Protein AF-0000000084673519 (afdb_homodimer)

Nearest PDB structures (foldseek):
  6ueh-assembly1_A  TM=1.805E-01  e=1.592E-02  metagenome
  3sx6-assembly1_A-2  TM=3.580E-01  e=9.996E-01  Acidithiobacillus ferrooxidans ATCC 23270
  3sy4-assembly1_A  TM=3.728E-01  e=1.123E+00  Acidithiobacillus ferrooxidans ATCC 23270
  3szw-assembly1_A-2  TM=3.737E-01  e=1.060E+00  Acidithiobacillus ferrooxidans ATCC 23270
  8f6n-assembly1_B  TM=4.617E-01  e=6.458E+00  Sus scrofa

Sequence (932 aa):
MQARKQQLLKRHRRNKRIALLLTLLVLLALGIFVAWWWVPLLLVLGWIGHEAWFADHLFYSPSDDYRYDFPKGTPCLPTSLVDGQLRCEGDPGAADTLILEWDVSATWLGRFLDPHIYLGDDRQDMERRVDGRRYFNLSGQGEALRAGTLRIRGRFCRLVGAGRLFALSNPDYAERRLMVIAPHADDAELAAFGLYSRCSEASIVTLTQGEIEAEHYQRLGLSLPEAARLKGRLRTWDSLAVPLWGGVPQERCVQLGYYCLQLPAMAEAPDQPFASRESGDCDVRAARRFNRVALPADTDGVPNWHNLVADLAALLEHFRPEVLVTPHPELDPHSDHVAATRALLEAVQQSAWQPQTLLLYANHLHDNDRWPMGPADCGIALPPAMVALPADGLWSPSLPAGTRLDKAMALAMQHDLQAPLPTKKRLRRLLQHLLAGRRWPASGEDEFFRKAVRRHELFWVRALGEMQARKQQLLKRHRRNKRIALLLTLLVLLALGIFVAWWWVPLLLVLGWIGHEAWFADHLFYSPSDDYRYDFPKGTPCLPTSLVDGQLRCEGDPGAADTLILEWDVSATWLGRFLDPHIYLGDDRQDMERRVDGRRYFNLSGQGEALRAGTLRIRGRFCRLVGAGRLFALSNPDYAERRLMVIAPHADDAELAAFGLYSRCSEASIVTLTQGEIEAEHYQRLGLSLPEAARLKGRLRTWDSLAVPLWGGVPQERCVQLGYYCLQLPAMAEAPDQPFASRESGDCDVRAARRFNRVALPADTDGVPNWHNLVADLAALLEHFRPEVLVTPHPELDPHSDHVAATRALLEAVQQSAWQPQTLLLYANHLHDNDRWPMGPADCGIALPPAMVALPADGLWSPSLPAGTRLDKAMALAMQHDLQAPLPTKKRLRRLLQHLLAGRRWPASGEDEFFRKAVRRHELFWVRALGE

Organism: Aquipseudomonas alcaligenes (strain ATCC 14909 / DSM 50342 / CCUG 1425 / JCM 20561 / NBRC 14159 / NCIMB 9945 / NCTC 10367 / 1577) (NCBI:txid1215092)

Solvent-accessible surface area (backbone atoms only — not comparable to full-atom values): 47081 Å² total; per-residue (Å²): 107,70,62,55,47,51,50,50,52,48,51,51,49,51,54,50,48,52,52,48,52,51,51,50,51,54,37,52,49,41,24,74,75,73,42,58,70,51,32,64,51,49,51,52,51,48,48,50,49,36,46,39,70,62,63,69,63,64,72,67,60,45,54,50,47,47,36,83,47,62,38,90,86,56,50,72,29,51,29,41,73,57,95,44,24,43,42,62,61,70,78,70,71,89,38,56,19,32,38,36,36,36,32,35,36,41,40,82,59,2,65,57,30,63,14,31,35,34,55,59,96,37,42,37,36,51,58,52,48,26,37,30,36,44,46,39,52,44,39,85,41,56,67,40,43,75,68,55,66,28,36,49,47,54,43,42,31,42,78,48,86,58,32,36,36,36,34,33,75,70,80,70,67,40,81,40,35,29,32,36,52,10,49,33,49,58,44,46,59,54,59,38,35,72,49,46,43,64,18,91,51,38,32,39,40,25,43,21,25,54,21,60,92,28,66,76,47,32,72,73,75,37,53,70,35,56,13,8,44,50,39,19,52,52,31,41,47,34,45,35,35,49,46,40,82,41,67,33,51,50,79,42,21,40,51,57,27,32,39,56,83,38,46,47,59,17,66,76,36,40,85,44,69,51,54,37,88,50,42,72,51,60,51,24,50,75,55,32,74,81,41,75,67,90,48,67,35,67,78,77,17,56,38,22,30,57,36,52,26,47,33,49,20,52,48,37,56,69,69,54,34,41,34,37,35,32,43,24,64,88,56,15,63,50,58,39,38,31,33,45,37,52,39,48,55,54,10,45,73,71,27,92,41,76,49,44,34,37,35,26,28,64,91,47,46,77,45,36,72,59,61,41,39,57,47,46,61,22,34,52,43,63,74,92,27,74,58,68,54,77,47,40,42,59,47,33,54,66,43,54,71,69,52,32,52,51,41,37,52,50,50,55,65,28,71,88,50,56,64,77,75,53,68,69,58,51,50,32,52,51,42,18,33,74,68,24,67,50,67,78,50,80,76,44,82,42,66,59,47,31,41,42,28,25,27,40,41,65,27,38,38,40,78,45,91,122,108,70,62,55,48,52,49,50,52,47,52,52,50,50,53,50,49,51,53,50,51,52,50,50,51,53,36,50,48,41,23,73,74,74,41,57,72,52,33,64,52,49,50,52,50,48,50,50,50,36,47,39,70,62,64,70,62,64,73,65,61,44,53,51,47,47,37,82,47,63,39,89,82,55,50,71,28,50,28,41,71,58,96,45,23,45,42,62,61,70,79,68,72,88,39,56,18,32,38,37,35,37,31,35,37,39,41,80,58,2,64,56,30,61,15,30,35,33,54,58,96,36,41,36,36,51,58,51,48,28,37,28,36,45,44,39,52,46,40,85,40,56,67,40,43,74,69,54,66,28,36,49,46,54,43,42,30,41,77,49,83,59,31,38,35,37,35,31,74,70,80,68,68,39,80,38,36,28,31,36,52,11,50,33,50,58,44,47,58,54,58,38,35,71,48,45,45,63,18,90,51,39,32,40,41,23,43,22,25,54,22,60,90,30,67,78,48,31,71,73,76,37,53,67,34,55,12,7,45,50,39,19,52,53,31,41,47,34,43,34,35,48,45,39,83,40,66,32,53,49,76,42,21,40,49,59,27,31,38,55,83,37,46,48,59,18,64,77,37,39,85,44,68,51,55,39,89,50,43,72,50,58,53,23,49,75,53,32,74,81,40,75,67,89,49,68,36,67,78,77,17,56,39,22,29,56,37,52,25,44,32,49,19,51,48,38,59,71,68,54,34,40,32,37,34,33,44,25,64,87,57,15,63,50,57,37,37,30,33,44,37,53,38,48,54,54,10,46,73,72,28,94,42,76,47,44,33,36,34,27,29,65,92,45,46,78,45,36,75,57,59,42,38,58,48,45,62,21,35,51,44,64,74,92,27,75,60,67,55,78,46,40,43,59,47,31,56,66,43,55,72,68,52,32,51,50,42,36,51,50,50,56,65,29,72,88,51,57,64,77,75,55,67,69,59,51,52,32,51,52,40,18,33,74,67,23,67,50,67,78,51,77,75,46,82,44,68,62,47,33,43,41,28,26,27,39,41,65,28,36,38,40,79,46,91,120

Structure (mmCIF, N/CA/C/O backbone):
data_AF-0000000084673519-model_v1
#
loop_
_entity.id
_entity.type
_entity.pdbx_description
1 polymer 'Uncharacterized protein'
#
loop_
_atom_site.group_PDB
_atom_site.id
_atom_site.type_symbol
_atom_site.label_atom_id
_atom_site.label_alt_id
_atom_site.label_comp_id
_atom_site.label_asym_id
_atom_site.label_entity_id
_atom_site.label_seq_id
_atom_site.pdbx_PDB_ins_code
_atom_site.Cartn_x
_atom_site.Cartn_y
_atom_site.Cartn_z
_atom_site.occupancy
_atom_site.B_iso_or_equiv
_atom_site.auth_seq_id
_atom_site.auth_comp_id
_atom_site.auth_asym_id
_atom_site.auth_atom_id
_atom_site.pdbx_PDB_model_num
ATOM 1 N N . MET A 1 1 ? 6.867 -38.062 2.533 1 46.53 1 MET A N 1
ATOM 2 C CA . MET A 1 1 ? 7.32 -36.938 1.724 1 46.53 1 MET A CA 1
ATOM 3 C C . MET A 1 1 ? 8.18 -35.969 2.549 1 46.53 1 MET A C 1
ATOM 5 O O . MET A 1 1 ? 9.242 -35.531 2.096 1 46.53 1 MET A O 1
ATOM 9 N N . GLN A 1 2 ? 7.723 -35.844 3.814 1 50.56 2 GLN A N 1
ATOM 10 C CA . GLN A 1 2 ? 8.508 -34.969 4.688 1 50.56 2 GLN A CA 1
ATOM 11 C C . GLN A 1 2 ? 9.859 -35.594 5.016 1 50.56 2 GLN A C 1
ATOM 13 O O . GLN A 1 2 ? 10.883 -34.906 5.016 1 50.56 2 GLN A O 1
ATOM 18 N N . ALA A 1 3 ? 9.781 -36.906 5.055 1 52.44 3 ALA A N 1
ATOM 19 C CA . ALA A 1 3 ? 10.992 -37.625 5.449 1 52.44 3 ALA A CA 1
ATOM 20 C C . ALA A 1 3 ? 12.023 -37.625 4.328 1 52.44 3 ALA A C 1
ATOM 22 O O . ALA A 1 3 ? 13.211 -37.438 4.57 1 52.44 3 ALA A O 1
ATOM 23 N N . ARG A 1 4 ? 11.469 -37.719 3.199 1 54.97 4 ARG A N 1
ATOM 24 C CA . ARG A 1 4 ? 12.383 -37.75 2.061 1 54.97 4 ARG A CA 1
ATOM 25 C C . ARG A 1 4 ? 13.031 -36.406 1.842 1 54.97 4 ARG A C 1
ATOM 27 O O . ARG A 1 4 ? 14.227 -36.312 1.55 1 54.97 4 ARG A O 1
ATOM 34 N N . LYS A 1 5 ? 12.305 -35.344 2.098 1 58.88 5 LYS A N 1
ATOM 35 C CA . LYS A 1 5 ? 12.828 -34 2.006 1 58.88 5 LYS A CA 1
ATOM 36 C C . LYS A 1 5 ? 13.953 -33.781 3.014 1 58.88 5 LYS A C 1
ATOM 38 O O . LYS A 1 5 ? 15 -33.219 2.67 1 58.88 5 LYS A O 1
ATOM 43 N N . GLN A 1 6 ? 13.562 -34.219 4.09 1 59.78 6 GLN A N 1
ATOM 44 C CA . GLN A 1 6 ? 14.547 -34.031 5.152 1 59.78 6 GLN A CA 1
ATOM 45 C C . GLN A 1 6 ? 15.836 -34.781 4.855 1 59.78 6 GLN A C 1
ATOM 47 O O . GLN A 1 6 ? 16.938 -34.281 5.109 1 59.78 6 GLN A O 1
ATOM 52 N N . GLN A 1 7 ? 15.594 -35.969 4.262 1 61.66 7 GLN A N 1
ATOM 53 C CA . GLN A 1 7 ? 16.766 -36.75 3.938 1 61.66 7 GLN A CA 1
ATOM 54 C C . GLN A 1 7 ? 17.562 -36.156 2.791 1 61.66 7 GLN A C 1
ATOM 56 O O . GLN A 1 7 ? 18.781 -36.094 2.836 1 61.66 7 GLN A O 1
ATOM 61 N N . LEU A 1 8 ? 16.859 -35.625 1.873 1 63.88 8 LEU A N 1
ATOM 62 C CA . LEU A 1 8 ? 17.531 -35 0.731 1 63.88 8 LEU A CA 1
ATOM 63 C C . LEU A 1 8 ? 18.203 -33.688 1.134 1 63.88 8 LEU A C 1
ATOM 65 O O . LEU A 1 8 ? 19.312 -33.406 0.695 1 63.88 8 LEU A O 1
ATOM 69 N N . LEU A 1 9 ? 17.531 -33.062 1.978 1 65.69 9 LEU A N 1
ATOM 70 C CA . LEU A 1 9 ? 18.094 -31.812 2.486 1 65.69 9 LEU A CA 1
ATOM 71 C C . LEU A 1 9 ? 19.359 -32.094 3.291 1 65.69 9 LEU A C 1
ATOM 73 O O . LEU A 1 9 ? 20.344 -31.359 3.166 1 65.69 9 LEU A O 1
ATOM 77 N N . LYS A 1 10 ? 19.344 -33.219 4.047 1 65.88 10 LYS A N 1
ATOM 78 C CA . LYS A 1 10 ? 20.5 -33.594 4.852 1 65.88 10 LYS A CA 1
ATOM 79 C C . LYS A 1 10 ? 21.672 -34 3.969 1 65.88 10 LYS A C 1
ATOM 81 O O . LYS A 1 10 ? 22.812 -33.625 4.227 1 65.88 10 LYS A O 1
ATOM 86 N N . ARG A 1 11 ? 21.375 -34.781 2.982 1 66.88 11 ARG A N 1
ATOM 87 C CA . ARG A 1 11 ? 22.422 -35.219 2.062 1 66.88 11 ARG A CA 1
ATOM 88 C C . ARG A 1 11 ? 23.016 -34.031 1.316 1 66.88 11 ARG A C 1
ATOM 90 O O . ARG A 1 11 ? 24.234 -33.938 1.164 1 66.88 11 ARG A O 1
ATOM 97 N N . HIS A 1 12 ? 22.172 -33.188 0.933 1 69.44 12 HIS A N 1
ATOM 98 C CA . HIS A 1 12 ? 22.641 -31.984 0.22 1 69.44 12 HIS A CA 1
ATOM 99 C C . HIS A 1 12 ? 23.516 -31.125 1.106 1 69.44 12 HIS A C 1
ATOM 101 O O . HIS A 1 12 ? 24.594 -30.672 0.679 1 69.44 12 HIS A O 1
ATOM 107 N N . ARG A 1 13 ? 23.156 -31.062 2.307 1 70.19 13 ARG A N 1
ATOM 108 C CA . ARG A 1 13 ? 23.938 -30.266 3.252 1 70.19 13 ARG A CA 1
ATOM 109 C C . ARG A 1 13 ? 25.297 -30.906 3.533 1 70.19 13 ARG A C 1
ATOM 111 O O . ARG A 1 13 ? 26.297 -30.219 3.631 1 70.19 13 ARG A O 1
ATOM 118 N N . ARG A 1 14 ? 25.297 -32.219 3.711 1 72.31 14 ARG A N 1
ATOM 119 C CA . ARG A 1 14 ? 26.547 -32.938 3.965 1 72.31 14 ARG A CA 1
ATOM 120 C C . ARG A 1 14 ? 27.516 -32.781 2.795 1 72.31 14 ARG A C 1
ATOM 122 O O . ARG A 1 14 ? 28.688 -32.469 2.994 1 72.31 14 ARG A O 1
ATOM 129 N N . ASN A 1 15 ? 27.016 -32.969 1.619 1 71.75 15 ASN A N 1
ATOM 130 C CA . ASN A 1 15 ? 27.859 -32.844 0.437 1 71.75 15 ASN A CA 1
ATOM 131 C C . ASN A 1 15 ? 28.391 -31.422 0.273 1 71.75 15 ASN A C 1
ATOM 133 O O . ASN A 1 15 ? 29.547 -31.219 -0.106 1 71.75 15 ASN A O 1
ATOM 137 N N . LYS A 1 16 ? 27.594 -30.562 0.614 1 75.06 16 LYS A N 1
ATOM 138 C CA . LYS A 1 16 ? 28.016 -29.156 0.558 1 75.06 16 LYS A CA 1
ATOM 139 C C . LYS A 1 16 ? 29.125 -28.875 1.557 1 75.06 16 LYS A C 1
ATOM 141 O O . LYS A 1 16 ? 30.094 -28.172 1.238 1 75.06 16 LYS A O 1
ATOM 146 N N . ARG A 1 17 ? 29.078 -29.469 2.67 1 75.75 17 ARG A N 1
ATOM 147 C CA . ARG A 1 17 ? 30.094 -29.266 3.697 1 75.75 17 ARG A CA 1
ATOM 148 C C . ARG A 1 17 ? 31.422 -29.891 3.279 1 75.75 17 ARG A C 1
ATOM 150 O O . ARG A 1 17 ? 32.469 -29.281 3.465 1 75.75 17 ARG A O 1
ATOM 157 N N . ILE A 1 18 ? 31.328 -31.047 2.781 1 77.69 18 ILE A N 1
ATOM 158 C CA . ILE A 1 18 ? 32.531 -31.734 2.35 1 77.69 18 ILE A CA 1
ATOM 159 C C . ILE A 1 18 ? 33.219 -30.938 1.225 1 77.69 18 ILE A C 1
ATOM 161 O O . ILE A 1 18 ? 34.438 -30.734 1.235 1 77.69 18 ILE A O 1
ATOM 165 N N . ALA A 1 19 ? 32.406 -30.516 0.303 1 77.44 19 ALA A N 1
ATOM 166 C CA . ALA A 1 19 ? 32.938 -29.703 -0.802 1 77.44 19 ALA A CA 1
ATOM 167 C C . ALA A 1 19 ? 33.594 -28.422 -0.292 1 77.44 19 ALA A C 1
ATOM 169 O O . ALA A 1 19 ? 34.625 -28.016 -0.781 1 77.44 19 ALA A O 1
ATOM 170 N N . LEU A 1 20 ? 33.031 -27.891 0.713 1 78.75 20 LEU A N 1
ATOM 171 C CA . LEU A 1 20 ? 33.531 -26.641 1.282 1 78.75 20 LEU A CA 1
ATOM 172 C C . LEU A 1 20 ? 34.875 -26.891 1.994 1 78.75 20 LEU A C 1
ATOM 174 O O . LEU A 1 20 ? 35.781 -26.078 1.881 1 78.75 20 LEU A O 1
ATOM 178 N N . LEU A 1 21 ? 34.969 -27.969 2.674 1 79.81 21 LEU A N 1
ATOM 179 C CA . LEU A 1 21 ? 36.188 -28.312 3.381 1 79.81 21 LEU A CA 1
ATOM 180 C C . LEU A 1 21 ? 37.312 -28.578 2.398 1 79.81 21 LEU A C 1
ATOM 182 O O . LEU A 1 21 ? 38.438 -28.125 2.605 1 79.81 21 LEU A O 1
ATOM 186 N N . LEU A 1 22 ? 37 -29.344 1.388 1 82.19 22 LEU A N 1
ATOM 187 C CA . LEU A 1 22 ? 38 -29.641 0.383 1 82.19 22 LEU A CA 1
ATOM 188 C C . LEU A 1 22 ? 38.469 -28.375 -0.316 1 82.19 22 LEU A C 1
ATOM 190 O O . LEU A 1 22 ? 39.688 -28.203 -0.569 1 82.19 22 LEU A O 1
ATOM 194 N N . THR A 1 23 ? 37.562 -27.531 -0.622 1 82 23 THR A N 1
ATOM 195 C CA . THR A 1 23 ? 37.875 -26.266 -1.261 1 82 23 THR A CA 1
ATOM 196 C C . THR A 1 23 ? 38.781 -25.406 -0.354 1 82 23 THR A C 1
ATOM 198 O O . THR A 1 23 ? 39.719 -24.781 -0.821 1 82 23 THR A O 1
ATOM 201 N N . LEU A 1 24 ? 38.469 -25.469 0.92 1 81.88 24 LEU A N 1
ATOM 202 C CA . LEU A 1 24 ? 39.281 -24.719 1.88 1 81.88 24 LEU A CA 1
ATOM 203 C C . LEU A 1 24 ? 40.688 -25.266 1.935 1 81.88 24 LEU A C 1
ATOM 205 O O . LEU A 1 24 ? 41.656 -24.484 2 1 81.88 24 LEU A O 1
ATOM 209 N N . LEU A 1 25 ? 40.844 -26.547 1.86 1 85.19 25 LEU A N 1
ATOM 210 C CA . LEU A 1 25 ? 42.188 -27.172 1.9 1 85.19 25 LEU A CA 1
ATOM 211 C C . LEU A 1 25 ? 43 -26.797 0.666 1 85.19 25 LEU A C 1
ATOM 213 O O . LEU A 1 25 ? 44.188 -26.516 0.769 1 85.19 25 LEU A O 1
ATOM 217 N N . VAL A 1 26 ? 42.344 -26.797 -0.444 1 87.12 26 VAL A N 1
ATOM 218 C CA . VAL A 1 26 ? 43.031 -26.453 -1.691 1 87.12 26 VAL A CA 1
ATOM 219 C C . VAL A 1 26 ? 43.438 -24.969 -1.658 1 87.12 26 VAL A C 1
ATOM 221 O O . VAL A 1 26 ? 44.531 -24.625 -2.104 1 87.12 26 VAL A O 1
ATOM 224 N N . LEU A 1 27 ? 42.625 -24.234 -1.108 1 86.38 27 LEU A N 1
ATOM 225 C CA . LEU A 1 27 ? 42.906 -22.812 -1.014 1 86.38 27 LEU A CA 1
ATOM 226 C C . LEU A 1 27 ? 44.094 -22.547 -0.102 1 86.38 27 LEU A C 1
ATOM 228 O O . LEU A 1 27 ? 44.969 -21.719 -0.415 1 86.38 27 LEU A O 1
ATOM 232 N N . LEU A 1 28 ? 44.125 -23.25 0.963 1 85.12 28 LEU A N 1
ATOM 233 C CA . LEU A 1 28 ? 45.219 -23.125 1.902 1 85.12 28 LEU A CA 1
ATOM 234 C C . LEU A 1 28 ? 46.531 -23.562 1.263 1 85.12 28 LEU A C 1
ATOM 236 O O . LEU A 1 28 ? 47.562 -22.922 1.453 1 85.12 28 LEU A O 1
ATOM 240 N N . ALA A 1 29 ? 46.469 -24.594 0.554 1 89.19 29 ALA A N 1
ATOM 241 C CA . ALA A 1 29 ? 47.656 -25.094 -0.132 1 89.19 29 ALA A CA 1
ATOM 242 C C . ALA A 1 29 ? 48.156 -24.078 -1.161 1 89.19 29 ALA A C 1
ATOM 244 O O . ALA A 1 29 ? 49.375 -23.844 -1.282 1 89.19 29 ALA A O 1
ATOM 245 N N . LEU A 1 30 ? 47.281 -23.516 -1.833 1 87.94 30 LEU A N 1
ATOM 246 C CA . LEU A 1 30 ? 47.625 -22.516 -2.828 1 87.94 30 LEU A CA 1
ATOM 247 C C . LEU A 1 30 ? 48.25 -21.281 -2.162 1 87.94 30 LEU A C 1
ATOM 249 O O . LEU A 1 30 ? 49.188 -20.703 -2.684 1 87.94 30 LEU A O 1
ATOM 253 N N . GLY A 1 31 ? 47.656 -20.953 -1.089 1 85.38 31 GLY A N 1
ATOM 254 C CA . GLY A 1 31 ? 48.188 -19.828 -0.339 1 85.38 31 GLY A CA 1
ATOM 255 C C . GLY A 1 31 ? 49.594 -20.062 0.182 1 85.38 31 GLY A C 1
ATOM 256 O O . GLY A 1 31 ? 50.438 -19.156 0.172 1 85.38 31 GLY A O 1
ATOM 257 N N . ILE A 1 32 ? 49.906 -21.25 0.531 1 87.31 32 ILE A N 1
ATOM 258 C CA . ILE A 1 32 ? 51.188 -21.594 1.164 1 87.31 32 ILE A CA 1
ATOM 259 C C . ILE A 1 32 ? 52.219 -21.891 0.092 1 87.31 32 ILE A C 1
ATOM 261 O O . ILE A 1 32 ? 53.375 -21.438 0.198 1 87.31 32 ILE A O 1
ATOM 265 N N . PHE A 1 33 ? 51.844 -22.547 -1.019 1 90.94 33 PHE A N 1
ATOM 266 C CA . PHE A 1 33 ? 52.844 -23.094 -1.945 1 90.94 33 PHE A CA 1
ATOM 267 C C . PHE A 1 33 ? 52.969 -22.203 -3.178 1 90.94 33 PHE A C 1
ATOM 269 O O . PHE A 1 33 ? 53.938 -22.328 -3.945 1 90.94 33 PHE A O 1
ATOM 276 N N . VAL A 1 34 ? 52.094 -21.328 -3.465 1 91.5 34 VAL A N 1
ATOM 277 C CA . VAL A 1 34 ? 52.188 -20.453 -4.629 1 91.5 34 VAL A CA 1
ATOM 278 C C . VAL A 1 34 ? 52.312 -19 -4.176 1 91.5 34 VAL A C 1
ATOM 280 O O . VAL A 1 34 ? 53.375 -18.406 -4.23 1 91.5 34 VAL A O 1
ATOM 283 N N . ALA A 1 35 ? 51.188 -18.391 -3.727 1 91.25 35 ALA A N 1
ATOM 284 C CA . ALA A 1 35 ? 51.156 -17.047 -3.176 1 91.25 35 ALA A CA 1
ATOM 285 C C . ALA A 1 35 ? 49.938 -16.844 -2.285 1 91.25 35 ALA A C 1
ATOM 287 O O . ALA A 1 35 ? 48.812 -17.297 -2.609 1 91.25 35 ALA A O 1
ATOM 288 N N . TRP A 1 36 ? 50.156 -16.016 -1.241 1 89.19 36 TRP A N 1
ATOM 289 C CA . TRP A 1 36 ? 49.156 -15.844 -0.201 1 89.19 36 TRP A CA 1
ATOM 290 C C . TRP A 1 36 ? 47.906 -15.156 -0.756 1 89.19 36 TRP A C 1
ATOM 292 O O . TRP A 1 36 ? 46.781 -15.398 -0.281 1 89.19 36 TRP A O 1
ATOM 302 N N . TRP A 1 37 ? 48.062 -14.18 -1.718 1 90.25 37 TRP A N 1
ATOM 303 C CA . TRP A 1 37 ? 46.938 -13.367 -2.193 1 90.25 37 TRP A CA 1
ATOM 304 C C . TRP A 1 37 ? 46 -14.203 -3.047 1 90.25 37 TRP A C 1
ATOM 306 O O . TRP A 1 37 ? 44.875 -13.773 -3.34 1 90.25 37 TRP A O 1
ATOM 316 N N . TRP A 1 38 ? 46.281 -15.406 -3.377 1 89.12 38 TRP A N 1
ATOM 317 C CA . TRP A 1 38 ? 45.375 -16.328 -4.078 1 89.12 38 TRP A CA 1
ATOM 318 C C . TRP A 1 38 ? 44.219 -16.734 -3.189 1 89.12 38 TRP A C 1
ATOM 320 O O . TRP A 1 38 ? 43.125 -17.016 -3.682 1 89.12 38 TRP A O 1
ATOM 330 N N . VAL A 1 39 ? 44.5 -16.734 -1.951 1 88.56 39 VAL A N 1
ATOM 331 C CA . VAL A 1 39 ? 43.5 -17.219 -1.021 1 88.56 39 VAL A CA 1
ATOM 332 C C . VAL A 1 39 ? 42.312 -16.266 -1 1 88.56 39 VAL A C 1
ATOM 334 O O . VAL A 1 39 ? 41.188 -16.656 -1.327 1 88.56 39 VAL A O 1
ATOM 337 N N . PRO A 1 40 ? 42.531 -14.898 -0.686 1 90.25 40 PRO A N 1
ATOM 338 C CA . PRO A 1 40 ? 41.344 -14.008 -0.706 1 90.25 40 PRO A CA 1
ATOM 339 C C . PRO A 1 40 ? 40.719 -13.875 -2.096 1 90.25 40 PRO A C 1
ATOM 341 O O . PRO A 1 40 ? 39.5 -13.766 -2.221 1 90.25 40 PRO A O 1
ATOM 344 N N . LEU A 1 41 ? 41.406 -13.938 -3.1 1 92.38 41 LEU A N 1
ATOM 345 C CA . LEU A 1 41 ? 40.906 -13.82 -4.461 1 92.38 41 LEU A CA 1
ATOM 346 C C . LEU A 1 41 ? 40 -15.008 -4.809 1 92.38 41 LEU A C 1
ATOM 348 O O . LEU A 1 41 ? 38.906 -14.82 -5.324 1 92.38 41 LEU A O 1
ATOM 352 N N . LEU A 1 42 ? 40.469 -16.141 -4.539 1 92.12 42 LEU A N 1
ATOM 353 C CA . LEU A 1 42 ? 39.719 -17.328 -4.883 1 92.12 42 LEU A CA 1
ATOM 354 C C . LEU A 1 42 ? 38.469 -17.484 -3.984 1 92.12 42 LEU A C 1
ATOM 356 O O . LEU A 1 42 ? 37.469 -18.016 -4.406 1 92.12 42 LEU A O 1
ATOM 360 N N . LEU A 1 43 ? 38.625 -16.984 -2.799 1 92 43 LEU A N 1
ATOM 361 C CA . LEU A 1 43 ? 37.469 -16.984 -1.909 1 92 43 LEU A CA 1
ATOM 362 C C . LEU A 1 43 ? 36.375 -16.094 -2.459 1 92 43 LEU A C 1
ATOM 364 O O . LEU A 1 43 ? 35.188 -16.469 -2.443 1 92 43 LEU A O 1
ATOM 368 N N . VAL A 1 44 ? 36.719 -14.938 -2.977 1 92.75 44 VAL A N 1
ATOM 369 C CA . VAL A 1 44 ? 35.75 -14 -3.535 1 92.75 44 VAL A CA 1
ATOM 370 C C . VAL A 1 44 ? 35.156 -14.57 -4.82 1 92.75 44 VAL A C 1
ATOM 372 O O . VAL A 1 44 ? 33.938 -14.523 -5.031 1 92.75 44 VAL A O 1
ATOM 375 N N . LEU A 1 45 ? 35.938 -15.172 -5.582 1 93.38 45 LEU A N 1
ATOM 376 C CA . LEU A 1 45 ? 35.469 -15.766 -6.832 1 93.38 45 LEU A CA 1
ATOM 377 C C . LEU A 1 45 ? 34.562 -16.969 -6.559 1 93.38 45 LEU A C 1
ATOM 379 O O . LEU A 1 45 ? 33.562 -17.172 -7.258 1 93.38 45 LEU A O 1
ATOM 383 N N . GLY A 1 46 ? 35 -17.719 -5.625 1 92.44 46 GLY A N 1
ATOM 384 C CA . GLY A 1 46 ? 34.156 -18.828 -5.215 1 92.44 46 GLY A CA 1
ATOM 385 C C . GLY A 1 46 ? 32.812 -18.406 -4.711 1 92.44 46 GLY A C 1
ATOM 386 O O . GLY A 1 46 ? 31.781 -19.031 -5.023 1 92.44 46 GLY A O 1
ATOM 387 N N . TRP A 1 47 ? 32.875 -17.406 -3.902 1 92.56 47 TRP A N 1
ATOM 388 C CA . TRP A 1 47 ? 31.609 -16.859 -3.393 1 92.56 47 TRP A CA 1
ATOM 389 C C . TRP A 1 47 ? 30.734 -16.344 -4.531 1 92.56 47 TRP A C 1
ATOM 391 O O . TRP A 1 47 ? 29.531 -16.594 -4.559 1 92.56 47 TRP A O 1
ATOM 401 N N . ILE A 1 48 ? 31.266 -15.672 -5.492 1 94.81 48 ILE A N 1
ATOM 402 C CA . ILE A 1 48 ? 30.547 -15.156 -6.66 1 94.81 48 ILE A CA 1
ATOM 403 C C . ILE A 1 48 ? 29.938 -16.312 -7.438 1 94.81 48 ILE A C 1
ATOM 405 O O . ILE A 1 48 ? 28.75 -16.266 -7.801 1 94.81 48 ILE A O 1
ATOM 409 N N . GLY A 1 49 ? 30.688 -17.328 -7.66 1 93.56 49 GLY A N 1
ATOM 410 C CA . GLY A 1 49 ? 30.172 -18.5 -8.344 1 93.56 49 GLY A CA 1
ATOM 411 C C . GLY A 1 49 ? 29.047 -19.172 -7.598 1 93.56 49 GLY A C 1
ATOM 412 O O . GLY A 1 49 ? 28.062 -19.594 -8.203 1 93.56 49 GLY A O 1
ATOM 413 N N . HIS A 1 50 ? 29.297 -19.234 -6.367 1 91.94 50 HIS A N 1
ATOM 414 C CA . HIS A 1 50 ? 28.266 -19.859 -5.547 1 91.94 50 HIS A CA 1
ATOM 415 C C . HIS A 1 50 ? 26.953 -19.094 -5.645 1 91.94 50 HIS A C 1
ATOM 417 O O . HIS A 1 50 ? 25.891 -19.688 -5.824 1 91.94 50 HIS A O 1
ATOM 423 N N . GLU A 1 51 ? 26.984 -17.781 -5.547 1 92.94 51 GLU A N 1
ATOM 424 C CA . GLU A 1 51 ? 25.781 -16.953 -5.586 1 92.94 51 GLU A CA 1
ATOM 425 C C . GLU A 1 51 ? 25.156 -16.969 -6.977 1 92.94 51 GLU A C 1
ATOM 427 O O . GLU A 1 51 ? 23.922 -16.891 -7.105 1 92.94 51 GLU A O 1
ATOM 432 N N . ALA A 1 52 ? 25.891 -17.109 -7.922 1 93.94 52 ALA A N 1
ATOM 433 C CA . ALA A 1 52 ? 25.406 -17.078 -9.297 1 93.94 52 ALA A CA 1
ATOM 434 C C . ALA A 1 52 ? 24.734 -18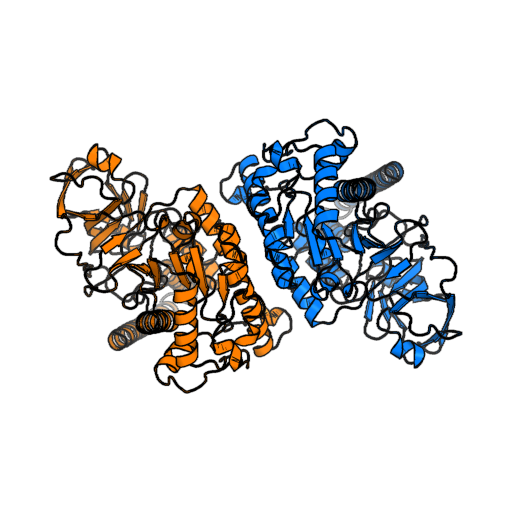.391 -9.68 1 93.94 52 ALA A C 1
ATOM 436 O O . ALA A 1 52 ? 23.688 -18.391 -10.344 1 93.94 52 ALA A O 1
ATOM 437 N N . TRP A 1 53 ? 25.297 -19.531 -9.133 1 92.5 53 TRP A N 1
ATOM 438 C CA . TRP A 1 53 ? 24.891 -20.781 -9.773 1 92.5 53 TRP A CA 1
ATOM 439 C C . TRP A 1 53 ? 24.422 -21.797 -8.734 1 92.5 53 TRP A C 1
ATOM 441 O O . TRP A 1 53 ? 23.75 -22.766 -9.062 1 92.5 53 TRP A O 1
ATOM 451 N N . PHE A 1 54 ? 24.734 -21.594 -7.469 1 88.19 54 PHE A N 1
ATOM 452 C CA . PHE A 1 54 ? 24.484 -22.672 -6.52 1 88.19 54 PHE A CA 1
ATOM 453 C C . PHE A 1 54 ? 23.562 -22.203 -5.395 1 88.19 54 PHE A C 1
ATOM 455 O O . PHE A 1 54 ? 23.359 -22.922 -4.414 1 88.19 54 PHE A O 1
ATOM 462 N N . ALA A 1 55 ? 23.016 -21.062 -5.594 1 86.44 55 ALA A N 1
ATOM 463 C CA . ALA A 1 55 ? 22.172 -20.516 -4.539 1 86.44 55 ALA A CA 1
ATOM 464 C C . ALA A 1 55 ? 20.734 -21 -4.684 1 86.44 55 ALA A C 1
ATOM 466 O O . ALA A 1 55 ? 19.938 -20.875 -3.75 1 86.44 55 ALA A O 1
ATOM 467 N N . ASP A 1 56 ? 20.391 -21.609 -5.797 1 84.81 56 ASP A N 1
ATOM 468 C CA . ASP A 1 56 ? 19.031 -22.094 -6.027 1 84.81 56 ASP A CA 1
ATOM 469 C C . ASP A 1 56 ? 18.719 -23.312 -5.168 1 84.81 56 ASP A C 1
ATOM 471 O O . ASP A 1 56 ? 19.578 -24.172 -4.969 1 84.81 56 ASP A O 1
ATOM 475 N N . HIS A 1 57 ? 17.516 -23.297 -4.68 1 80.5 57 HIS A N 1
ATOM 476 C CA . HIS A 1 57 ? 17.078 -24.469 -3.918 1 80.5 57 HIS A CA 1
ATOM 477 C C . HIS A 1 57 ? 16.359 -25.469 -4.816 1 80.5 57 HIS A C 1
ATOM 479 O O . HIS A 1 57 ? 15.172 -25.297 -5.113 1 80.5 57 HIS A O 1
ATOM 485 N N . LEU A 1 58 ? 17.031 -26.438 -5.27 1 83.12 58 LEU A N 1
ATOM 486 C CA . LEU A 1 58 ? 16.5 -27.562 -6.035 1 83.12 58 LEU A CA 1
ATOM 487 C C . LEU A 1 58 ? 16.734 -28.875 -5.297 1 83.12 58 LEU A C 1
ATOM 489 O O . LEU A 1 58 ? 17.875 -29.266 -5.047 1 83.12 58 LEU A O 1
ATOM 493 N N . PHE A 1 59 ? 15.641 -29.547 -5.016 1 85.12 59 PHE A N 1
ATOM 494 C CA . PHE A 1 59 ? 15.758 -30.734 -4.18 1 85.12 59 PHE A CA 1
ATOM 495 C C . PHE A 1 59 ? 15.469 -32 -4.988 1 85.12 59 PHE A C 1
ATOM 497 O O . PHE A 1 59 ? 14.891 -32.969 -4.469 1 85.12 59 PHE A O 1
ATOM 504 N N . TYR A 1 60 ? 15.695 -31.906 -6.289 1 88.31 60 TYR A N 1
ATOM 505 C CA . TYR A 1 60 ? 15.602 -33.031 -7.203 1 88.31 60 TYR A CA 1
ATOM 506 C C . TYR A 1 60 ? 16.656 -32.938 -8.297 1 88.31 60 TYR A C 1
ATOM 508 O O . TYR A 1 60 ? 17.328 -31.922 -8.438 1 88.31 60 TYR A O 1
ATOM 516 N N . SER A 1 61 ? 16.781 -34.031 -8.953 1 91.5 61 SER A N 1
ATOM 517 C CA . SER A 1 61 ? 17.734 -34.031 -10.07 1 91.5 61 SER A CA 1
ATOM 518 C C . SER A 1 61 ? 17.109 -33.438 -11.328 1 91.5 61 SER A C 1
ATOM 520 O O . SER A 1 61 ? 15.969 -33.781 -11.672 1 91.5 61 SER A O 1
ATOM 522 N N . PRO A 1 62 ? 17.906 -32.594 -12.008 1 93.62 62 PRO A N 1
ATOM 523 C CA . PRO A 1 62 ? 17.391 -32.094 -13.273 1 93.62 62 PRO A CA 1
ATOM 524 C C . PRO A 1 62 ? 17.172 -33.156 -14.32 1 93.62 62 PRO A C 1
ATOM 526 O O . PRO A 1 62 ? 16.531 -32.938 -15.352 1 93.62 62 PRO A O 1
ATOM 529 N N . SER A 1 63 ? 17.641 -34.344 -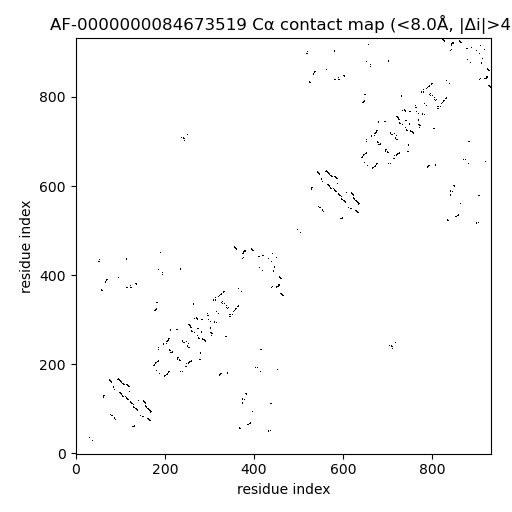14.023 1 95.25 63 SER A N 1
ATOM 530 C CA . SER A 1 63 ? 17.5 -35.438 -14.961 1 95.25 63 SER A CA 1
ATOM 531 C C . SER A 1 63 ? 16.281 -36.281 -14.633 1 95.25 63 SER A C 1
ATOM 533 O O . SER A 1 63 ? 15.945 -37.219 -15.367 1 95.25 63 SER A O 1
ATOM 535 N N . ASP A 1 64 ? 15.648 -35.938 -13.531 1 95.19 64 ASP A N 1
ATOM 536 C CA . ASP A 1 64 ? 14.422 -36.656 -13.18 1 95.19 64 ASP A CA 1
ATOM 537 C C . ASP A 1 64 ? 13.273 -36.281 -14.117 1 95.19 64 ASP A C 1
ATOM 539 O O . ASP A 1 64 ? 13.117 -35.094 -14.461 1 95.19 64 ASP A O 1
ATOM 543 N N . ASP A 1 65 ? 12.531 -37.344 -14.523 1 96.06 65 ASP A N 1
ATOM 544 C CA . ASP A 1 65 ? 11.367 -37.062 -15.359 1 96.06 65 ASP A CA 1
ATOM 545 C C . ASP A 1 65 ? 10.18 -36.594 -14.523 1 96.06 65 ASP A C 1
ATOM 547 O O . ASP A 1 65 ? 9.898 -37.156 -13.469 1 96.06 65 ASP A O 1
ATOM 551 N N . TYR A 1 66 ? 9.578 -35.469 -15.039 1 95.81 66 TYR A N 1
ATOM 552 C CA . TYR A 1 66 ? 8.297 -35.125 -14.445 1 95.81 66 TYR A CA 1
ATOM 553 C C . TYR A 1 66 ? 7.234 -36.156 -14.812 1 95.81 66 TYR A C 1
ATOM 555 O O . TYR A 1 66 ? 7.301 -36.781 -15.875 1 95.81 66 TYR A O 1
ATOM 563 N N . ARG A 1 67 ? 6.367 -36.375 -13.898 1 94.25 67 ARG A N 1
ATOM 564 C CA . ARG A 1 67 ? 5.289 -37.312 -14.141 1 94.25 67 ARG A CA 1
ATOM 565 C C . ARG A 1 67 ? 3.932 -36.719 -13.836 1 94.25 67 ARG A C 1
ATOM 567 O O . ARG A 1 67 ? 3.686 -36.281 -12.703 1 94.25 67 ARG A O 1
ATOM 574 N N . TYR A 1 68 ? 3.094 -36.688 -14.828 1 95.5 68 TYR A N 1
ATOM 575 C CA . TYR A 1 68 ? 1.734 -36.188 -14.656 1 95.5 68 TYR A CA 1
ATOM 576 C C . TYR A 1 68 ? 0.717 -37.156 -15.266 1 95.5 68 TYR A C 1
ATOM 578 O O . TYR A 1 68 ? 0.966 -37.75 -16.312 1 95.5 68 TYR A O 1
ATOM 586 N N . ASP A 1 69 ? -0.347 -37.312 -14.5 1 93.88 69 ASP A N 1
ATOM 587 C CA . ASP A 1 69 ? -1.515 -38.031 -15.016 1 93.88 69 ASP A CA 1
ATOM 588 C C . ASP A 1 69 ? -2.703 -37.062 -15.18 1 93.88 69 ASP A C 1
ATOM 590 O O . ASP A 1 69 ? -2.898 -36.156 -14.367 1 93.88 69 ASP A O 1
ATOM 594 N N . PHE A 1 70 ? -3.432 -37.281 -16.266 1 95 70 PHE A N 1
ATOM 595 C CA . PHE A 1 70 ? -4.629 -36.5 -16.531 1 95 70 PHE A CA 1
ATOM 596 C C . PHE A 1 70 ? -5.875 -37.375 -16.5 1 95 70 PHE A C 1
ATOM 598 O O . PHE A 1 70 ? -5.773 -38.594 -16.547 1 95 70 PHE A O 1
ATOM 605 N N . PRO A 1 71 ? -7.035 -36.75 -16.391 1 95.06 71 PRO A N 1
ATOM 606 C CA . PRO A 1 71 ? -8.266 -37.531 -16.297 1 95.06 71 PRO A CA 1
ATOM 607 C C . PRO A 1 71 ? -8.453 -38.469 -17.5 1 95.06 71 PRO A C 1
ATOM 609 O O . PRO A 1 71 ? -8.047 -38.125 -18.609 1 95.06 71 PRO A O 1
ATOM 612 N N . LYS A 1 72 ? -9.172 -39.531 -17.172 1 93.25 72 LYS A N 1
ATOM 613 C CA . LYS A 1 72 ? -9.477 -40.5 -18.25 1 93.25 72 LYS A CA 1
ATOM 614 C C . LYS A 1 72 ? -10.266 -39.812 -19.375 1 93.25 72 LYS A C 1
ATOM 616 O O . LYS A 1 72 ? -11.203 -39.062 -19.109 1 93.25 72 LYS A O 1
ATOM 621 N N . GLY A 1 73 ? -9.859 -40.031 -20.578 1 92.19 73 GLY A N 1
ATOM 622 C CA . GLY A 1 73 ? -10.578 -39.469 -21.719 1 92.19 73 GLY A CA 1
ATOM 623 C C . GLY A 1 73 ? -9.961 -38.156 -22.219 1 92.19 73 GLY A C 1
ATOM 624 O O . GLY A 1 73 ? -10.383 -37.625 -23.25 1 92.19 73 GLY A O 1
ATOM 625 N N . THR A 1 74 ? -9 -37.625 -21.484 1 95.5 74 THR A N 1
ATOM 626 C CA . THR A 1 74 ? -8.32 -36.438 -21.984 1 95.5 74 THR A CA 1
ATOM 627 C C . THR A 1 74 ? -7.645 -36.719 -23.328 1 95.5 74 THR A C 1
ATOM 629 O O . THR A 1 74 ? -6.816 -37.625 -23.438 1 95.5 74 THR A O 1
ATOM 632 N N . PRO A 1 75 ? -8.031 -35.969 -24.328 1 96 75 PRO A N 1
ATOM 633 C CA . PRO A 1 75 ? -7.352 -36.156 -25.609 1 96 75 PRO A CA 1
ATOM 634 C C . PRO A 1 75 ? -5.836 -36 -25.516 1 96 75 PRO A C 1
ATOM 636 O O . PRO A 1 75 ? -5.352 -35.062 -24.859 1 96 75 PRO A O 1
ATOM 639 N N . CYS A 1 76 ? -5.117 -36.875 -26.016 1 96.38 76 CYS A N 1
ATOM 640 C CA . CYS A 1 76 ? -3.662 -36.906 -26.078 1 96.38 76 CYS A CA 1
ATOM 641 C C . CYS A 1 76 ? -3.189 -37.125 -27.516 1 96.38 76 CYS A C 1
ATOM 643 O O . CYS A 1 76 ? -3.391 -38.188 -28.094 1 96.38 76 CYS A O 1
ATOM 645 N N . LEU A 1 77 ? -2.529 -36.125 -28.062 1 97 77 LEU A N 1
ATOM 646 C CA . LEU A 1 77 ? -2.176 -36.125 -29.484 1 97 77 LEU A CA 1
ATOM 647 C C . LEU A 1 77 ? -0.663 -36.188 -29.672 1 97 77 LEU A C 1
ATOM 649 O O . LEU A 1 77 ? 0.067 -35.375 -29.078 1 97 77 LEU A O 1
ATOM 653 N N . PRO A 1 78 ? -0.228 -37.062 -30.531 1 97.12 78 PRO A N 1
ATOM 654 C CA . PRO A 1 78 ? 1.203 -37.031 -30.844 1 97.12 78 PRO A CA 1
ATOM 655 C C . PRO A 1 78 ? 1.632 -35.75 -31.562 1 97.12 78 PRO A C 1
ATOM 657 O O . PRO A 1 78 ? 0.898 -35.25 -32.406 1 97.12 78 PRO A O 1
ATOM 660 N N . THR A 1 79 ? 2.771 -35.312 -31.141 1 96.62 79 THR A N 1
ATOM 661 C CA . THR A 1 79 ? 3.287 -34.094 -31.75 1 96.62 79 THR A CA 1
ATOM 662 C C . THR A 1 79 ? 4.711 -34.312 -32.25 1 96.62 79 THR A C 1
ATOM 664 O O . THR A 1 79 ? 5.398 -35.25 -31.828 1 96.62 79 THR A O 1
ATOM 667 N N . SER A 1 80 ? 5.082 -33.5 -33.219 1 95.19 80 SER A N 1
ATOM 668 C CA . SER A 1 80 ? 6.438 -33.5 -33.781 1 95.19 80 SER A CA 1
ATOM 669 C C . SER A 1 80 ? 6.84 -32.094 -34.219 1 95.19 80 SER A C 1
ATOM 671 O O . SER A 1 80 ? 5.988 -31.203 -34.312 1 95.19 80 SER A O 1
ATOM 673 N N . LEU A 1 81 ? 8.086 -31.938 -34.312 1 94.44 81 LEU A N 1
ATOM 674 C CA . LEU A 1 81 ? 8.617 -30.672 -34.781 1 94.44 81 LEU A CA 1
ATOM 675 C C . LEU A 1 81 ? 9.109 -30.797 -36.219 1 94.44 81 LEU A C 1
ATOM 677 O O . LEU A 1 81 ? 9.961 -31.641 -36.531 1 94.44 81 LEU A O 1
ATOM 681 N N . VAL A 1 82 ? 8.547 -30.016 -37.125 1 92.06 82 VAL A N 1
ATOM 682 C CA . VAL A 1 82 ? 8.977 -29.984 -38.5 1 92.06 82 VAL A CA 1
ATOM 683 C C . VAL A 1 82 ? 9.453 -28.578 -38.875 1 92.06 82 VAL A C 1
ATOM 685 O O . VAL A 1 82 ? 8.656 -27.641 -38.906 1 92.06 82 VAL A O 1
ATOM 688 N N . ASP A 1 83 ? 10.727 -28.391 -39.125 1 92.69 83 ASP A N 1
ATOM 689 C CA . ASP A 1 83 ? 11.328 -27.094 -39.438 1 92.69 83 ASP A CA 1
ATOM 690 C C . ASP A 1 83 ? 11.008 -26.047 -38.375 1 92.69 83 ASP A C 1
ATOM 692 O O . ASP A 1 83 ? 10.617 -24.922 -38.688 1 92.69 83 ASP A O 1
ATOM 696 N N . GLY A 1 84 ? 10.93 -26.5 -37.188 1 93.81 84 GLY A N 1
ATOM 697 C CA . GLY A 1 84 ? 10.734 -25.609 -36.062 1 93.81 84 GLY A CA 1
ATOM 698 C C . GLY A 1 84 ? 9.273 -25.359 -35.75 1 93.81 84 GLY A C 1
ATOM 699 O O . GLY A 1 84 ? 8.953 -24.656 -34.781 1 93.81 84 GLY A O 1
ATOM 700 N N . GLN A 1 85 ? 8.43 -25.938 -36.531 1 96 85 GLN A N 1
ATOM 701 C CA . GLN A 1 85 ? 6.992 -25.781 -36.312 1 96 85 GLN A CA 1
ATOM 702 C C . GLN A 1 85 ? 6.395 -27 -35.656 1 96 85 GLN A C 1
ATOM 704 O O . GLN A 1 85 ? 6.711 -28.141 -36.031 1 96 85 GLN A O 1
ATOM 709 N N . LEU A 1 86 ? 5.539 -26.672 -34.688 1 96.44 86 LEU A N 1
ATOM 710 C CA . LEU A 1 86 ? 4.887 -27.766 -33.969 1 96.44 86 LEU A CA 1
ATOM 711 C C . LEU A 1 86 ? 3.717 -28.328 -34.781 1 96.44 86 LEU A C 1
ATOM 713 O O . LEU A 1 86 ? 2.832 -27.578 -35.188 1 96.44 86 LEU A O 1
ATOM 717 N N . ARG A 1 87 ? 3.773 -29.641 -35 1 94.38 87 ARG A N 1
ATOM 718 C CA . ARG A 1 87 ? 2.684 -30.312 -35.688 1 94.38 87 ARG A CA 1
ATOM 719 C C . ARG A 1 87 ? 1.994 -31.328 -34.781 1 94.38 87 ARG A C 1
ATOM 721 O O . ARG A 1 87 ? 2.652 -32.031 -34.031 1 94.38 87 ARG A O 1
ATOM 728 N N . CYS A 1 88 ? 0.743 -31.25 -34.812 1 93.38 88 CYS A N 1
ATOM 729 C CA . CYS A 1 88 ? -0.065 -32.188 -34 1 93.38 88 CYS A CA 1
ATOM 730 C C . CYS A 1 88 ? -0.816 -33.156 -34.906 1 93.38 88 CYS A C 1
ATOM 732 O O . CYS A 1 88 ? -1.41 -32.75 -35.906 1 93.38 88 CYS A O 1
ATOM 734 N N . GLU A 1 89 ? -0.701 -34.438 -34.562 1 93.06 89 GLU A N 1
ATOM 735 C CA . GLU A 1 89 ? -1.518 -35.438 -35.25 1 93.06 89 GLU A CA 1
ATOM 736 C C . GLU A 1 89 ? -2.936 -35.469 -34.688 1 93.06 89 GLU A C 1
ATOM 738 O O . GLU A 1 89 ? -3.184 -36.094 -33.656 1 93.06 89 GLU A O 1
ATOM 743 N N . GLY A 1 90 ? -3.838 -34.812 -35.375 1 90.62 90 GLY A N 1
ATOM 744 C CA . GLY A 1 90 ? -5.203 -34.688 -34.906 1 90.62 90 GLY A CA 1
ATOM 745 C C . GLY A 1 90 ? -5.566 -33.25 -34.562 1 90.62 90 GLY A C 1
ATOM 746 O O . GLY A 1 90 ? -4.75 -32.344 -34.75 1 90.62 90 GLY A O 1
ATOM 747 N N . ASP A 1 91 ? -6.816 -33.062 -34.125 1 88.69 91 ASP A N 1
ATOM 748 C CA . ASP A 1 91 ? -7.32 -31.734 -33.812 1 88.69 91 ASP A CA 1
ATOM 749 C C . ASP A 1 91 ? -7.555 -31.578 -32.312 1 88.69 91 ASP A C 1
ATOM 751 O O . ASP A 1 91 ? -8.391 -32.281 -31.734 1 88.69 91 ASP A O 1
ATOM 755 N N . PRO A 1 92 ? -6.762 -30.703 -31.75 1 89.44 92 PRO A N 1
ATOM 756 C CA . PRO A 1 92 ? -6.988 -30.484 -30.312 1 89.44 92 PRO A CA 1
ATOM 757 C C . PRO A 1 92 ? -8.344 -29.844 -30.031 1 89.44 92 PRO A C 1
ATOM 759 O O . PRO A 1 92 ? -8.734 -29.734 -28.859 1 89.44 92 PRO A O 1
ATOM 762 N N . GLY A 1 93 ? -9.07 -29.406 -31.031 1 86.25 93 GLY A N 1
ATOM 763 C CA . GLY A 1 93 ? -10.383 -28.828 -30.859 1 86.25 93 GLY A CA 1
ATOM 764 C C . GLY A 1 93 ? -10.344 -27.469 -30.188 1 86.25 93 GLY A C 1
ATOM 765 O O . GLY A 1 93 ? -9.383 -26.719 -30.344 1 86.25 93 GLY A O 1
ATOM 766 N N . ALA A 1 94 ? -11.469 -27.125 -29.484 1 88.56 94 ALA A N 1
ATOM 767 C CA . ALA A 1 94 ? -11.602 -25.812 -28.844 1 88.56 94 ALA A CA 1
ATOM 768 C C . ALA A 1 94 ? -11.148 -25.875 -27.391 1 88.56 94 ALA A C 1
ATOM 770 O O . ALA A 1 94 ? -11.688 -25.156 -26.531 1 88.56 94 ALA A O 1
ATOM 771 N N . ALA A 1 95 ? -10.133 -26.719 -27.156 1 94.19 95 ALA A N 1
ATOM 772 C CA . ALA A 1 95 ? -9.633 -26.844 -25.797 1 94.19 95 ALA A CA 1
ATOM 773 C C . ALA A 1 95 ? -9.039 -25.516 -25.312 1 94.19 95 ALA A C 1
ATOM 775 O O . ALA A 1 95 ? -8.375 -24.812 -26.078 1 94.19 95 ALA A O 1
ATOM 776 N N . ASP A 1 96 ? -9.336 -25.188 -24.062 1 95.69 96 ASP A N 1
ATOM 777 C CA . ASP A 1 96 ? -8.883 -23.922 -23.516 1 95.69 96 ASP A CA 1
ATOM 778 C C . ASP A 1 96 ? -7.551 -24.062 -22.797 1 95.69 96 ASP A C 1
ATOM 780 O O . ASP A 1 96 ? -6.863 -23.078 -22.531 1 95.69 96 ASP A O 1
ATOM 784 N N . THR A 1 97 ? -7.211 -25.328 -22.391 1 98.38 97 THR A N 1
ATOM 785 C CA . THR A 1 97 ? -5.941 -25.609 -21.719 1 98.38 97 THR A CA 1
ATOM 786 C C . THR A 1 97 ? -5.148 -26.656 -22.5 1 98.38 97 THR A C 1
ATOM 788 O O . THR A 1 97 ? -5.617 -27.781 -22.703 1 98.38 97 THR A O 1
ATOM 791 N N . LEU A 1 98 ? -3.988 -26.266 -22.938 1 98.19 98 LEU A N 1
ATOM 792 C CA . LEU A 1 98 ? -3.111 -27.125 -23.719 1 98.19 98 LEU A CA 1
ATOM 793 C C . LEU A 1 98 ? -1.783 -27.344 -23 1 98.19 98 LEU A C 1
ATOM 795 O O . LEU A 1 98 ? -1.098 -26.375 -22.656 1 98.19 98 LEU A O 1
ATOM 799 N N . ILE A 1 99 ? -1.419 -28.609 -22.781 1 98.44 99 ILE A N 1
ATOM 800 C CA . ILE A 1 99 ? -0.172 -28.953 -22.109 1 98.44 99 ILE A CA 1
ATOM 801 C C . ILE A 1 99 ? 0.673 -29.844 -23.016 1 98.44 99 ILE A C 1
ATOM 803 O O . ILE A 1 99 ? 0.222 -30.906 -23.453 1 98.44 99 ILE A O 1
ATOM 807 N N . LEU A 1 100 ? 1.861 -29.422 -23.297 1 98.19 100 LEU A N 1
ATOM 808 C CA . LEU A 1 100 ? 2.779 -30.141 -24.172 1 98.19 100 LEU A CA 1
ATOM 809 C C . LEU A 1 100 ? 3.826 -30.906 -23.359 1 98.19 100 LEU A C 1
ATOM 811 O O . LEU A 1 100 ? 4.59 -30.297 -22.609 1 98.19 100 LEU A O 1
ATOM 815 N N . GLU A 1 101 ? 3.836 -32.156 -23.5 1 98.19 101 GLU A N 1
ATOM 816 C CA . GLU A 1 101 ? 4.852 -33.031 -22.891 1 98.19 101 GLU A CA 1
ATOM 817 C C . GLU A 1 101 ? 6 -33.281 -23.875 1 98.19 101 GLU A C 1
ATOM 819 O O . GLU A 1 101 ? 5.777 -33.688 -25.016 1 98.19 101 GLU A O 1
ATOM 824 N N . TRP A 1 102 ? 7.195 -33.094 -23.391 1 98.12 102 TRP A N 1
ATOM 825 C CA . TRP A 1 102 ? 8.344 -33.312 -24.266 1 98.12 102 TRP A CA 1
ATOM 826 C C . TRP A 1 102 ? 9.602 -33.594 -23.469 1 98.12 102 TRP A C 1
ATOM 828 O O . TRP A 1 102 ? 9.734 -33.156 -22.328 1 98.12 102 TRP A O 1
ATOM 838 N N . ASP A 1 103 ? 10.5 -34.344 -23.984 1 98.12 103 ASP A N 1
ATOM 839 C CA . ASP A 1 103 ? 11.82 -34.531 -23.391 1 98.12 103 ASP A CA 1
ATOM 840 C C . ASP A 1 103 ? 12.773 -33.438 -23.828 1 98.12 103 ASP A C 1
ATOM 842 O O . ASP A 1 103 ? 12.852 -33.094 -25 1 98.12 103 ASP A O 1
ATOM 846 N N . VAL A 1 104 ? 13.477 -32.906 -22.844 1 98.19 104 VAL A N 1
ATOM 847 C CA . VAL A 1 104 ? 14.383 -31.781 -23.109 1 98.19 104 VAL A CA 1
ATOM 848 C C . VAL A 1 104 ? 15.766 -32.094 -22.562 1 98.19 104 VAL A C 1
ATOM 850 O O . VAL A 1 104 ? 15.891 -32.75 -21.516 1 98.19 104 VAL A O 1
ATOM 853 N N . SER A 1 105 ? 16.781 -31.641 -23.266 1 98.38 105 SER A N 1
ATOM 854 C CA . SER A 1 105 ? 18.172 -31.797 -22.828 1 98.38 105 SER A CA 1
ATOM 855 C C . SER A 1 105 ? 18.938 -30.484 -22.938 1 98.38 105 SER A C 1
ATOM 857 O O . SER A 1 105 ? 18.969 -29.859 -24 1 98.38 105 SER A O 1
ATOM 859 N N . ALA A 1 106 ? 19.578 -30.156 -21.859 1 98.06 106 ALA A N 1
ATOM 860 C CA . ALA A 1 106 ? 20.328 -28.906 -21.828 1 98.06 106 ALA A CA 1
ATOM 861 C C . ALA A 1 106 ? 21.609 -29.031 -22.656 1 98.06 106 ALA A C 1
ATOM 863 O O . ALA A 1 106 ? 22.219 -30.094 -22.703 1 98.06 106 ALA A O 1
ATOM 864 N N . THR A 1 107 ? 22.062 -27.922 -23.266 1 97.69 107 THR A N 1
ATOM 865 C CA . THR A 1 107 ? 23.391 -27.844 -23.875 1 97.69 107 THR A CA 1
ATOM 866 C C . THR A 1 107 ? 24.438 -27.562 -22.812 1 97.69 107 THR A C 1
ATOM 868 O O . THR A 1 107 ? 24.125 -27.438 -21.625 1 97.69 107 THR A O 1
ATOM 871 N N . TRP A 1 108 ? 25.656 -27.453 -23.297 1 97 108 TRP A N 1
ATOM 872 C CA . TRP A 1 108 ? 26.734 -27.125 -22.359 1 97 108 TRP A CA 1
ATOM 873 C C . TRP A 1 108 ? 26.5 -25.766 -21.703 1 97 108 TRP A C 1
ATOM 875 O O . TRP A 1 108 ? 26.75 -25.609 -20.5 1 97 108 TRP A O 1
ATOM 885 N N . LEU A 1 109 ? 26.016 -24.875 -22.391 1 97 109 LEU A N 1
ATOM 886 C CA . LEU A 1 109 ? 25.75 -23.531 -21.859 1 97 109 LEU A CA 1
ATOM 887 C C . LEU A 1 109 ? 24.578 -23.562 -20.875 1 97 109 LEU A C 1
ATOM 889 O O . LEU A 1 109 ? 24.469 -22.672 -20.031 1 97 109 LEU A O 1
ATOM 893 N N . GLY A 1 110 ? 23.734 -24.594 -21.062 1 96.75 110 GLY A N 1
ATOM 894 C CA . GLY A 1 110 ? 22.578 -24.734 -20.188 1 96.75 110 GLY A CA 1
ATOM 895 C C . GLY A 1 110 ? 22.953 -25.109 -18.766 1 96.75 110 GLY A C 1
ATOM 896 O O . GLY A 1 110 ? 22.094 -25.203 -17.891 1 96.75 110 GLY A O 1
ATOM 897 N N . ARG A 1 111 ? 24.25 -25.297 -18.531 1 94.12 111 ARG A N 1
ATOM 898 C CA . ARG A 1 111 ? 24.766 -25.547 -17.188 1 94.12 111 ARG A CA 1
ATOM 899 C C . ARG A 1 111 ? 24.969 -24.234 -16.438 1 94.12 111 ARG A C 1
ATOM 901 O O . ARG A 1 111 ? 25.016 -24.219 -15.211 1 94.12 111 ARG A O 1
ATOM 908 N N . PHE A 1 112 ? 25.062 -23.078 -17.219 1 95 112 PHE A N 1
ATOM 909 C CA . PHE A 1 112 ? 25.359 -21.797 -16.609 1 95 112 PHE A CA 1
ATOM 910 C C . PHE A 1 112 ? 24.234 -20.797 -16.844 1 95 112 PHE A C 1
ATOM 912 O O . PHE A 1 112 ? 24.062 -19.859 -16.062 1 95 112 PHE A O 1
ATOM 919 N N . LEU A 1 113 ? 23.578 -21 -17.938 1 96.69 113 LEU A N 1
ATOM 920 C CA . LEU A 1 113 ? 22.438 -20.156 -18.281 1 96.69 113 LEU A CA 1
ATOM 921 C C . LEU A 1 113 ? 21.125 -20.953 -18.203 1 96.69 113 LEU A C 1
ATOM 923 O O . LEU A 1 113 ? 21.094 -22.125 -18.547 1 96.69 113 LEU A O 1
ATOM 927 N N . ASP A 1 114 ? 20.109 -20.359 -17.781 1 95.75 114 ASP A N 1
ATOM 928 C CA . ASP A 1 114 ? 18.844 -21.078 -17.609 1 95.75 114 ASP A CA 1
ATOM 929 C C . ASP A 1 114 ? 18.281 -21.516 -18.969 1 95.75 114 ASP A C 1
ATOM 931 O O . ASP A 1 114 ? 17.922 -20.688 -19.797 1 95.75 114 ASP A O 1
ATOM 935 N N . PRO A 1 115 ? 18.203 -22.812 -19.188 1 97.38 115 PRO A N 1
ATOM 936 C CA . PRO A 1 115 ? 17.562 -23.266 -20.422 1 97.38 115 PRO A CA 1
ATOM 937 C C . PRO A 1 115 ? 16.109 -22.844 -20.547 1 97.38 115 PRO A C 1
ATOM 939 O O . PRO A 1 115 ? 15.383 -22.828 -19.547 1 97.38 115 PRO A O 1
ATOM 942 N N . HIS A 1 116 ? 15.688 -22.484 -21.734 1 98.12 116 HIS A N 1
ATOM 943 C CA . HIS A 1 116 ? 14.289 -22.125 -21.922 1 98.12 116 HIS A CA 1
ATOM 944 C C . HIS A 1 116 ? 13.828 -22.438 -23.344 1 98.12 116 HIS A C 1
ATOM 946 O O . HIS A 1 116 ? 14.656 -22.609 -24.234 1 98.12 116 HIS A O 1
ATOM 952 N N . ILE A 1 117 ? 12.562 -22.594 -23.5 1 97.81 117 ILE A N 1
ATOM 953 C CA . ILE A 1 117 ? 11.945 -22.828 -24.797 1 97.81 117 ILE A CA 1
ATOM 954 C C . ILE A 1 117 ? 11.047 -21.656 -25.172 1 97.81 117 ILE A C 1
ATOM 956 O O . ILE A 1 117 ? 10.328 -21.125 -24.312 1 97.81 117 ILE A O 1
ATOM 960 N N . TYR A 1 118 ? 11.18 -21.234 -26.344 1 97.88 118 TYR A N 1
ATOM 961 C CA . TYR A 1 118 ? 10.227 -20.281 -26.906 1 97.88 118 TYR A CA 1
ATOM 962 C C . TYR A 1 118 ? 9.031 -21.016 -27.516 1 97.88 118 TYR A C 1
ATOM 964 O O . TYR A 1 118 ? 9.195 -21.969 -28.281 1 97.88 118 TYR A O 1
ATOM 972 N N . LEU A 1 119 ? 7.891 -20.703 -27.141 1 97.06 119 LEU A N 1
ATOM 973 C CA . LEU A 1 119 ? 6.617 -21.188 -27.656 1 97.06 119 LEU A CA 1
ATOM 974 C C . LEU A 1 119 ? 5.824 -20.047 -28.297 1 97.06 119 LEU A C 1
ATOM 976 O O . LEU A 1 119 ? 4.918 -19.5 -27.672 1 97.06 119 LEU A O 1
ATOM 980 N N . GLY A 1 120 ? 6.09 -19.797 -29.594 1 96.38 120 GLY A N 1
ATOM 981 C CA . GLY A 1 120 ? 5.547 -18.594 -30.219 1 96.38 120 GLY A CA 1
ATOM 982 C C . GLY A 1 120 ? 6.051 -17.312 -29.578 1 96.38 120 GLY A C 1
ATOM 983 O O . GLY A 1 120 ? 7.254 -17.047 -29.562 1 96.38 120 GLY A O 1
ATOM 984 N N . ASP A 1 121 ? 5.164 -16.609 -28.984 1 96.06 121 ASP A N 1
ATOM 985 C CA . ASP A 1 121 ? 5.531 -15.344 -28.344 1 96.06 121 ASP A CA 1
ATOM 986 C C . ASP A 1 121 ? 5.707 -15.531 -26.844 1 96.06 121 ASP A C 1
ATOM 988 O O . ASP A 1 121 ? 5.758 -14.555 -26.094 1 96.06 121 ASP A O 1
ATOM 992 N N . ASP A 1 122 ? 5.75 -16.797 -26.422 1 97.56 122 ASP A N 1
ATOM 993 C CA . ASP A 1 122 ? 5.918 -17.125 -25.016 1 97.56 122 ASP A CA 1
ATOM 994 C C . ASP A 1 122 ? 7.289 -17.75 -24.75 1 97.56 122 ASP A C 1
ATOM 996 O O . ASP A 1 122 ? 7.996 -18.125 -25.703 1 97.56 122 ASP A O 1
ATOM 1000 N N . ARG A 1 123 ? 7.656 -17.719 -23.516 1 97.88 123 ARG A N 1
ATOM 1001 C CA . ARG A 1 123 ? 8.898 -18.344 -23.062 1 97.88 123 ARG A CA 1
ATOM 1002 C C . ARG A 1 123 ? 8.703 -19.062 -21.734 1 97.88 123 ARG A C 1
ATOM 1004 O O . ARG A 1 123 ? 8.031 -18.547 -20.844 1 97.88 123 ARG A O 1
ATOM 1011 N N . GLN A 1 124 ? 9.227 -20.203 -21.609 1 98.31 124 GLN A N 1
ATOM 1012 C CA . GLN A 1 124 ? 9.18 -20.969 -20.359 1 98.31 124 GLN A CA 1
ATOM 1013 C C . GLN A 1 124 ? 10.547 -21.562 -20.031 1 98.31 124 GLN A C 1
ATOM 1015 O O . GLN A 1 124 ? 11.164 -22.219 -20.875 1 98.31 124 GLN A O 1
ATOM 1020 N N . ASP A 1 125 ? 11 -21.281 -18.828 1 97.25 125 ASP A N 1
ATOM 1021 C CA . ASP A 1 125 ? 12.336 -21.672 -18.406 1 97.25 125 ASP A CA 1
ATOM 1022 C C . ASP A 1 125 ? 12.297 -22.953 -17.578 1 97.25 125 ASP A C 1
ATOM 1024 O O . ASP A 1 125 ? 11.25 -23.328 -17.031 1 97.25 125 ASP A O 1
ATOM 1028 N N . MET A 1 126 ? 13.43 -23.656 -17.562 1 95.88 126 MET A N 1
ATOM 1029 C CA . MET A 1 126 ? 13.633 -24.891 -16.812 1 95.88 126 MET A CA 1
ATOM 1030 C C . MET A 1 126 ? 14.898 -24.812 -15.961 1 95.88 126 MET A C 1
ATOM 1032 O O . MET A 1 126 ? 15.602 -23.797 -15.984 1 95.88 126 MET A O 1
ATOM 1036 N N . GLU A 1 127 ? 15.148 -25.781 -15.18 1 93.19 127 GLU A N 1
ATOM 1037 C CA . GLU A 1 127 ? 16.344 -25.828 -14.344 1 93.19 127 GLU A CA 1
ATOM 1038 C C . GLU A 1 127 ? 17.594 -26 -15.18 1 93.19 127 GLU A C 1
ATOM 1040 O O . GLU A 1 127 ? 17.562 -26.641 -16.234 1 93.19 127 GLU A O 1
ATOM 1045 N N . ARG A 1 128 ? 18.594 -25.5 -14.672 1 94.25 128 ARG A N 1
ATOM 1046 C CA . ARG A 1 128 ? 19.875 -25.75 -15.312 1 94.25 128 ARG A CA 1
ATOM 1047 C C . ARG A 1 128 ? 20.203 -27.234 -15.336 1 94.25 128 ARG A C 1
ATOM 1049 O O . ARG A 1 128 ? 19.891 -27.953 -14.391 1 94.25 128 ARG A O 1
ATOM 1056 N N . ARG A 1 129 ? 20.781 -27.656 -16.469 1 95.31 129 ARG A N 1
ATOM 1057 C CA . ARG A 1 129 ? 21.203 -29.031 -16.672 1 95.31 129 ARG A CA 1
ATOM 1058 C C . ARG A 1 129 ? 20 -29.953 -16.875 1 95.31 129 ARG A C 1
ATOM 1060 O O . ARG A 1 129 ? 20.094 -31.156 -16.656 1 95.31 129 ARG A O 1
ATOM 1067 N N . VAL A 1 130 ? 18.891 -29.391 -17.234 1 97 130 VAL A N 1
ATOM 1068 C CA . VAL A 1 130 ? 17.688 -30.188 -17.453 1 97 130 VAL A CA 1
ATOM 1069 C C . VAL A 1 130 ? 17.984 -31.312 -18.453 1 97 130 VAL A C 1
ATOM 1071 O O . VAL A 1 130 ? 18.703 -31.109 -19.438 1 97 130 VAL A O 1
ATOM 1074 N N . ASP A 1 131 ? 17.578 -32.5 -18.141 1 97.81 131 ASP A N 1
ATOM 1075 C CA . ASP A 1 131 ? 17.688 -33.688 -18.984 1 97.81 131 ASP A CA 1
ATOM 1076 C C . ASP A 1 131 ? 16.578 -34.688 -18.672 1 97.81 131 ASP A C 1
ATOM 1078 O O . ASP A 1 131 ? 16.828 -35.719 -18.078 1 97.81 131 ASP A O 1
ATOM 1082 N N . GLY A 1 132 ? 15.43 -34.438 -19.234 1 97.56 132 GLY A N 1
ATOM 1083 C CA . GLY A 1 132 ? 14.297 -35.281 -18.953 1 97.56 132 GLY A CA 1
ATOM 1084 C C . GLY A 1 132 ? 12.969 -34.719 -19.422 1 97.56 132 GLY A C 1
ATOM 1085 O O . GLY A 1 132 ? 12.938 -33.688 -20.125 1 97.56 132 GLY A O 1
ATOM 1086 N N . ARG A 1 133 ? 11.906 -35.438 -19.016 1 97.69 133 ARG A N 1
ATOM 1087 C CA . ARG A 1 133 ? 10.555 -35.094 -19.453 1 97.69 133 ARG A CA 1
ATOM 1088 C C . ARG A 1 133 ? 10.039 -33.875 -18.719 1 97.69 133 ARG A C 1
ATOM 1090 O O . ARG A 1 133 ? 10.172 -33.781 -17.484 1 97.69 133 ARG A O 1
ATOM 1097 N N . ARG A 1 134 ? 9.562 -32.938 -19.453 1 97.94 134 ARG A N 1
ATOM 1098 C CA . ARG A 1 134 ? 8.945 -31.734 -18.906 1 97.94 134 ARG A CA 1
ATOM 1099 C C . ARG A 1 134 ? 7.586 -31.484 -19.547 1 97.94 134 ARG A C 1
ATOM 1101 O O . ARG A 1 134 ? 7.254 -32.094 -20.562 1 97.94 134 ARG A O 1
ATOM 1108 N N . TYR A 1 135 ? 6.777 -30.594 -18.969 1 98.06 135 TYR A N 1
ATOM 1109 C CA . TYR A 1 135 ? 5.441 -30.25 -19.438 1 98.06 135 TYR A CA 1
ATOM 1110 C C . TYR A 1 135 ? 5.309 -28.734 -19.625 1 98.06 135 TYR A C 1
ATOM 1112 O O . TYR A 1 135 ? 5.406 -27.969 -18.672 1 98.06 135 TYR A O 1
ATOM 1120 N N . PHE A 1 136 ? 5.023 -28.297 -20.812 1 98.38 136 PHE A N 1
ATOM 1121 C CA . PHE A 1 136 ? 4.945 -26.875 -21.156 1 98.38 136 PHE A CA 1
ATOM 1122 C C . PHE A 1 136 ? 3.498 -26.453 -21.375 1 98.38 136 PHE A C 1
ATOM 1124 O O . PHE A 1 136 ? 2.689 -27.219 -21.891 1 98.38 136 PHE A O 1
ATOM 1131 N N . ASN A 1 137 ? 3.229 -25.297 -20.953 1 98.62 137 ASN A N 1
ATOM 1132 C CA . ASN A 1 137 ? 1.894 -24.719 -21.031 1 98.62 137 ASN A CA 1
ATOM 1133 C C . ASN A 1 137 ? 1.693 -23.984 -22.359 1 98.62 137 ASN A C 1
ATOM 1135 O O . ASN A 1 137 ? 2.244 -22.891 -22.562 1 98.62 137 ASN A O 1
ATOM 1139 N N . LEU A 1 138 ? 0.854 -24.469 -23.25 1 97.62 138 LEU A N 1
ATOM 1140 C CA . LEU A 1 138 ? 0.609 -23.891 -24.562 1 97.62 138 LEU A CA 1
ATOM 1141 C C . LEU A 1 138 ? -0.733 -23.156 -24.594 1 97.62 138 LEU A C 1
ATOM 1143 O O . LEU A 1 138 ? -1.195 -22.75 -25.656 1 97.62 138 LEU A O 1
ATOM 1147 N N . SER A 1 139 ? -1.306 -23.047 -23.375 1 97.81 139 SER A N 1
ATOM 1148 C CA . SER A 1 139 ? -2.588 -22.344 -23.344 1 97.81 139 SER A CA 1
ATOM 1149 C C . SER A 1 139 ? -2.477 -20.953 -23.938 1 97.81 139 SER A C 1
ATOM 1151 O O . SER A 1 139 ? -1.524 -20.219 -23.641 1 97.81 139 SER A O 1
ATOM 1153 N N . GLY A 1 140 ? -3.463 -20.562 -24.766 1 95.5 140 GLY A N 1
ATOM 1154 C CA . GLY A 1 140 ? -3.445 -19.281 -25.453 1 95.5 140 GLY A CA 1
ATOM 1155 C C . GLY A 1 140 ? -2.838 -19.359 -26.844 1 95.5 140 GLY A C 1
ATOM 1156 O O . GLY A 1 140 ? -2.926 -18.406 -27.625 1 95.5 140 GLY A O 1
ATOM 1157 N N . GLN A 1 141 ? -2.26 -20.547 -27.219 1 95.69 141 GLN A N 1
ATOM 1158 C CA . GLN A 1 141 ? -1.607 -20.719 -28.516 1 95.69 141 GLN A CA 1
ATOM 1159 C C . GLN A 1 141 ? -2.424 -21.625 -29.422 1 95.69 141 GLN A C 1
ATOM 1161 O O . GLN A 1 141 ? -1.919 -22.109 -30.438 1 95.69 141 GLN A O 1
ATOM 1166 N N . GLY A 1 142 ? -3.639 -21.891 -29.094 1 94.06 142 GLY A N 1
ATOM 1167 C CA . GLY A 1 142 ? -4.469 -22.828 -29.828 1 94.06 142 GLY A CA 1
ATOM 1168 C C . GLY A 1 142 ? -4.672 -22.438 -31.281 1 94.06 142 GLY A C 1
ATOM 1169 O O . GLY A 1 142 ? -4.625 -23.297 -32.156 1 94.06 142 GLY A O 1
ATOM 1170 N N . GLU A 1 143 ? -4.902 -21.172 -31.516 1 93.62 143 GLU A N 1
ATOM 1171 C CA . GLU A 1 143 ? -5.129 -20.688 -32.875 1 93.62 143 GLU A CA 1
ATOM 1172 C C . GLU A 1 143 ? -3.889 -20.891 -33.75 1 93.62 143 GLU A C 1
ATOM 1174 O O . GLU A 1 143 ? -3.984 -21.359 -34.875 1 93.62 143 GLU A O 1
ATOM 1179 N N . ALA A 1 144 ? -2.766 -20.484 -33.219 1 94.69 144 ALA A N 1
ATOM 1180 C CA . ALA A 1 144 ? -1.513 -20.656 -33.938 1 94.69 144 ALA A CA 1
ATOM 1181 C C . ALA A 1 144 ? -1.211 -22.125 -34.188 1 94.69 144 ALA A C 1
ATOM 1183 O O . ALA A 1 144 ? -0.683 -22.5 -35.25 1 94.69 144 ALA A O 1
ATOM 1184 N N . LEU A 1 145 ? -1.509 -22.953 -33.219 1 94.38 145 LEU A N 1
ATOM 1185 C CA . LEU A 1 145 ? -1.285 -24.391 -33.344 1 94.38 145 LEU A CA 1
ATOM 1186 C C . LEU A 1 145 ? -2.15 -24.984 -34.438 1 94.38 145 LEU A C 1
ATOM 1188 O O . LEU A 1 145 ? -1.656 -25.734 -35.281 1 94.38 145 LEU A O 1
ATOM 1192 N N . ARG A 1 146 ? -3.406 -24.656 -34.469 1 92.31 146 ARG A N 1
ATOM 1193 C CA . ARG A 1 146 ? -4.324 -25.172 -35.5 1 92.31 146 ARG A CA 1
ATOM 1194 C C . ARG A 1 146 ? -3.941 -24.672 -36.875 1 92.31 146 ARG A C 1
ATOM 1196 O O . ARG A 1 146 ? -4.109 -25.391 -37.875 1 92.31 146 ARG A O 1
ATOM 1203 N N . ALA A 1 147 ? -3.412 -23.484 -36.875 1 92.5 147 ALA A N 1
ATOM 1204 C CA . ALA A 1 147 ? -3.004 -22.891 -38.156 1 92.5 147 ALA A CA 1
ATOM 1205 C C . ALA A 1 147 ? -1.667 -23.453 -38.625 1 92.5 147 ALA A C 1
ATOM 1207 O O . ALA A 1 147 ? -1.254 -23.234 -39.75 1 92.5 147 ALA A O 1
ATOM 1208 N N . GLY A 1 148 ? -0.986 -24.141 -37.781 1 91.19 148 GLY A N 1
ATOM 1209 C CA . GLY A 1 148 ? 0.308 -24.719 -38.094 1 91.19 148 GLY A CA 1
ATOM 1210 C C . GLY A 1 148 ? 1.425 -23.688 -38.125 1 91.19 148 GLY A C 1
ATOM 1211 O O . GLY A 1 148 ? 2.418 -23.859 -38.844 1 91.19 148 GLY A O 1
ATOM 1212 N N . THR A 1 149 ? 1.229 -22.609 -37.406 1 94.44 149 THR A N 1
ATOM 1213 C CA . THR A 1 149 ? 2.207 -21.531 -37.469 1 94.44 149 THR A CA 1
ATOM 1214 C C . THR A 1 149 ? 2.967 -21.422 -36.125 1 94.44 149 THR A C 1
ATOM 1216 O O . THR A 1 149 ? 3.857 -20.578 -36 1 94.44 149 THR A O 1
ATOM 1219 N N . LEU A 1 150 ? 2.637 -22.266 -35.156 1 97.06 150 LEU A N 1
ATOM 1220 C CA . LEU A 1 150 ? 3.277 -22.172 -33.844 1 97.06 150 LEU A CA 1
ATOM 1221 C C . LEU A 1 150 ? 4.707 -22.703 -33.906 1 97.06 150 LEU A C 1
ATOM 1223 O O . LEU A 1 150 ? 4.93 -23.891 -34.156 1 97.06 150 LEU A O 1
ATOM 1227 N N . ARG A 1 151 ? 5.66 -21.797 -33.719 1 97.44 151 ARG A N 1
ATOM 1228 C CA . ARG A 1 151 ? 7.074 -22.156 -33.719 1 97.44 151 ARG A CA 1
ATOM 1229 C C . ARG A 1 151 ? 7.578 -22.422 -32.281 1 97.44 151 ARG A C 1
ATOM 1231 O O . ARG A 1 151 ? 7.207 -21.703 -31.359 1 97.44 151 ARG A O 1
ATOM 1238 N N . ILE A 1 152 ? 8.352 -23.422 -32.125 1 97.19 152 ILE A N 1
ATOM 1239 C CA . ILE A 1 152 ? 9 -23.75 -30.844 1 97.19 152 ILE A CA 1
ATOM 1240 C C . ILE A 1 152 ? 10.516 -23.812 -31.031 1 97.19 152 ILE A C 1
ATOM 1242 O O . ILE A 1 152 ? 11 -24.391 -32 1 97.19 152 ILE A O 1
ATOM 1246 N N . ARG A 1 153 ? 11.234 -23.172 -30.172 1 96.12 153 ARG A N 1
ATOM 1247 C CA . ARG A 1 153 ? 12.695 -23.141 -30.25 1 96.12 153 ARG A CA 1
ATOM 1248 C C . ARG A 1 153 ? 13.312 -23.188 -28.859 1 96.12 153 ARG A C 1
ATOM 1250 O O . ARG A 1 153 ? 12.859 -22.5 -27.938 1 96.12 153 ARG A O 1
ATOM 1257 N N . GLY A 1 154 ? 14.312 -24.047 -28.719 1 97 154 GLY A N 1
ATOM 1258 C CA . GLY A 1 154 ? 15.047 -24.094 -27.469 1 97 154 GLY A CA 1
ATOM 1259 C C . GLY A 1 154 ? 16.266 -23.203 -27.453 1 97 154 GLY A C 1
ATOM 1260 O O . GLY A 1 154 ? 16.938 -23.031 -28.484 1 97 154 GLY A O 1
ATOM 1261 N N . ARG A 1 155 ? 16.516 -22.562 -26.391 1 97.5 155 ARG A N 1
ATOM 1262 C CA . ARG A 1 155 ? 17.766 -21.859 -26.141 1 97.5 155 ARG A CA 1
ATOM 1263 C C . ARG A 1 155 ? 18.516 -22.484 -24.953 1 97.5 155 ARG A C 1
ATOM 1265 O O . ARG A 1 155 ? 17.922 -22.734 -23.906 1 97.5 155 ARG A O 1
ATOM 1272 N N . PHE A 1 156 ? 19.75 -22.859 -25.156 1 98.19 156 PHE A N 1
ATOM 1273 C CA . PHE A 1 156 ? 20.609 -23.547 -24.219 1 98.19 156 PHE A CA 1
ATOM 1274 C C . PHE A 1 156 ? 20.078 -24.953 -23.922 1 98.19 156 PHE A C 1
ATOM 1276 O O . PHE A 1 156 ? 20.359 -25.516 -22.859 1 98.19 156 PHE A O 1
ATOM 1283 N N . CYS A 1 157 ? 19.172 -25.422 -24.719 1 98.12 157 CYS A N 1
ATOM 1284 C CA . CYS A 1 157 ? 18.625 -26.766 -24.641 1 98.12 157 CYS A CA 1
ATOM 1285 C C . CYS A 1 157 ? 18.078 -27.203 -26 1 98.12 157 CYS A C 1
ATOM 1287 O O . CYS A 1 157 ? 18.047 -26.422 -26.953 1 98.12 157 CYS A O 1
ATOM 1289 N N . ARG A 1 158 ? 17.719 -28.469 -26.047 1 96.69 158 ARG A N 1
ATOM 1290 C CA . ARG A 1 158 ? 17.109 -29.047 -27.25 1 96.69 158 ARG A CA 1
ATOM 1291 C C . ARG A 1 158 ? 15.961 -29.984 -26.891 1 96.69 158 ARG A C 1
ATOM 1293 O O . ARG A 1 158 ? 15.984 -30.625 -25.844 1 96.69 158 ARG A O 1
ATOM 1300 N N . LEU A 1 159 ? 14.977 -29.984 -27.75 1 96.5 159 LEU A N 1
ATOM 1301 C CA . LEU A 1 159 ? 13.891 -30.953 -27.625 1 96.5 159 LEU A CA 1
ATOM 1302 C C . LEU A 1 159 ? 14.289 -32.281 -28.266 1 96.5 159 LEU A C 1
ATOM 1304 O O . LEU A 1 159 ? 14.82 -32.312 -29.375 1 96.5 159 LEU A O 1
ATOM 1308 N N . VAL A 1 160 ? 14.055 -33.312 -27.547 1 95.69 160 VAL A N 1
ATOM 1309 C CA . VAL A 1 160 ? 14.508 -34.625 -27.984 1 95.69 160 VAL A CA 1
ATOM 1310 C C . VAL A 1 160 ? 13.305 -35.5 -28.375 1 95.69 160 VAL A C 1
ATOM 1312 O O . VAL A 1 160 ? 12.375 -35.656 -27.578 1 95.69 160 VAL A O 1
ATOM 1315 N N . GLY A 1 161 ? 13.344 -36 -29.531 1 93.69 161 GLY A N 1
ATOM 1316 C CA . GLY A 1 161 ? 12.297 -36.906 -29.953 1 93.69 161 GLY A CA 1
ATOM 1317 C C . GLY A 1 161 ? 10.984 -36.219 -30.281 1 93.69 161 GLY A C 1
ATOM 1318 O O . GLY A 1 161 ? 10.977 -35.188 -30.984 1 93.69 161 GLY A O 1
ATOM 1319 N N . ALA A 1 162 ? 9.875 -37 -29.859 1 94.06 162 ALA A N 1
ATOM 1320 C CA . ALA A 1 162 ? 8.523 -36.5 -30.109 1 94.06 162 ALA A CA 1
ATOM 1321 C C . ALA A 1 162 ? 7.82 -36.125 -28.797 1 94.06 162 ALA A C 1
ATOM 1323 O O . ALA A 1 162 ? 8.281 -36.5 -27.719 1 94.06 162 ALA A O 1
ATOM 1324 N N . GLY A 1 163 ? 6.852 -35.344 -29 1 96.5 163 GLY A N 1
ATOM 1325 C CA . GLY A 1 163 ? 6.094 -34.938 -27.828 1 96.5 163 GLY A CA 1
ATOM 1326 C C . GLY A 1 163 ? 4.641 -35.375 -27.859 1 96.5 163 GLY A C 1
ATOM 1327 O O . GLY A 1 163 ? 4.234 -36.094 -28.781 1 96.5 163 GLY A O 1
ATOM 1328 N N . ARG A 1 164 ? 3.914 -35.094 -26.844 1 97.88 164 ARG A N 1
ATOM 1329 C CA . ARG A 1 164 ? 2.477 -35.312 -26.734 1 97.88 164 ARG A CA 1
ATOM 1330 C C . ARG A 1 164 ? 1.759 -34.062 -26.234 1 97.88 164 ARG A C 1
ATOM 1332 O O . ARG A 1 164 ? 2.262 -33.344 -25.359 1 97.88 164 ARG A O 1
ATOM 1339 N N . LEU A 1 165 ? 0.648 -33.812 -26.859 1 97.94 165 LEU A N 1
ATOM 1340 C CA . LEU A 1 165 ? -0.171 -32.656 -26.484 1 97.94 165 LEU A CA 1
ATOM 1341 C C . LEU A 1 165 ? -1.439 -33.094 -25.766 1 97.94 165 LEU A C 1
ATOM 1343 O O . LEU A 1 165 ? -2.213 -33.906 -26.312 1 97.94 165 LEU A O 1
ATOM 1347 N N . PHE A 1 166 ? -1.606 -32.656 -24.594 1 97.94 166 PHE A N 1
ATOM 1348 C CA . PHE A 1 166 ? -2.84 -32.875 -23.844 1 97.94 166 PHE A CA 1
ATOM 1349 C C . PHE A 1 166 ? -3.785 -31.703 -23.984 1 97.94 166 PHE A C 1
ATOM 1351 O O . PHE A 1 166 ? -3.383 -30.547 -23.781 1 97.94 166 PHE A O 1
ATOM 1358 N N . ALA A 1 167 ? -4.98 -31.953 -24.375 1 97.69 167 ALA A N 1
ATOM 1359 C CA . ALA A 1 167 ? -5.98 -30.906 -24.594 1 97.69 167 ALA A CA 1
ATOM 1360 C C . ALA A 1 167 ? -7.133 -31.031 -23.609 1 97.69 167 ALA A C 1
ATOM 1362 O O . ALA A 1 167 ? -7.891 -32 -23.641 1 97.69 167 ALA A O 1
ATOM 1363 N N . LEU A 1 168 ? -7.234 -30.078 -22.75 1 97.44 168 LEU A N 1
ATOM 1364 C CA . LEU A 1 168 ? -8.273 -30.109 -21.734 1 97.44 168 LEU A CA 1
ATOM 1365 C C . LEU A 1 168 ? -9.305 -29.016 -21.969 1 97.44 168 LEU A C 1
ATOM 1367 O O . LEU A 1 168 ? -8.945 -27.891 -22.328 1 97.44 168 LEU A O 1
ATOM 1371 N N . SER A 1 169 ? -10.562 -29.344 -21.828 1 96.06 169 SER A N 1
ATOM 1372 C CA . SER A 1 169 ? -11.672 -28.406 -22 1 96.06 169 SER A CA 1
ATOM 1373 C C . SER A 1 169 ? -12.383 -28.156 -20.672 1 96.06 169 SER A C 1
ATOM 1375 O O . SER A 1 169 ? -12.734 -29.109 -19.969 1 96.06 169 SER A O 1
ATOM 1377 N N . ASN A 1 170 ? -12.539 -26.938 -20.344 1 96.25 170 ASN A N 1
ATOM 1378 C CA . ASN A 1 170 ? -13.211 -26.5 -19.125 1 96.25 170 ASN A CA 1
ATOM 1379 C C . ASN A 1 170 ? -14.273 -25.453 -19.406 1 96.25 170 ASN A C 1
ATOM 1381 O O . ASN A 1 170 ? -14.195 -24.734 -20.406 1 96.25 170 ASN A O 1
ATOM 1385 N N . PRO A 1 171 ? -15.352 -25.438 -18.578 1 96 171 PRO A N 1
ATOM 1386 C CA . PRO A 1 171 ? -16.141 -24.203 -18.609 1 96 171 PRO A CA 1
ATOM 1387 C C . PRO A 1 171 ? -15.344 -22.984 -18.125 1 96 171 PRO A C 1
ATOM 1389 O O . PRO A 1 171 ? -14.227 -23.141 -17.609 1 96 171 PRO A O 1
ATOM 1392 N N . ASP A 1 172 ? -15.828 -21.797 -18.391 1 97.06 172 ASP A N 1
ATOM 1393 C CA . ASP A 1 172 ? -15.211 -20.609 -17.781 1 97.06 172 ASP A CA 1
ATOM 1394 C C . ASP A 1 172 ? -15.648 -20.453 -16.328 1 97.06 172 ASP A C 1
ATOM 1396 O O . ASP A 1 172 ? -16.719 -19.922 -16.062 1 97.06 172 ASP A O 1
ATOM 1400 N N . TYR A 1 173 ? -14.82 -20.781 -15.445 1 98.06 173 TYR A N 1
ATOM 1401 C CA . TYR A 1 173 ? -15.172 -20.812 -14.031 1 98.06 173 TYR A CA 1
ATOM 1402 C C . TYR A 1 173 ? -15.398 -19.406 -13.492 1 98.06 173 TYR A C 1
ATOM 1404 O O . TYR A 1 173 ? -15.977 -19.234 -12.422 1 98.06 173 TYR A O 1
ATOM 1412 N N . ALA A 1 174 ? -14.953 -18.359 -14.203 1 97.75 174 ALA A N 1
ATOM 1413 C CA . ALA A 1 174 ? -15.18 -16.984 -13.789 1 97.75 174 ALA A CA 1
ATOM 1414 C C . ALA A 1 174 ? -16.656 -16.609 -13.914 1 97.75 174 ALA A C 1
ATOM 1416 O O . ALA A 1 174 ? -17.078 -15.586 -13.367 1 97.75 174 ALA A O 1
ATOM 1417 N N . GLU A 1 175 ? -17.438 -17.375 -14.609 1 97.94 175 GLU A N 1
ATOM 1418 C CA . GLU A 1 175 ? -18.844 -17.094 -14.82 1 97.94 175 GLU A CA 1
ATOM 1419 C C . GLU A 1 175 ? -19.703 -17.75 -13.742 1 97.94 175 GLU A C 1
ATOM 1421 O O . GLU A 1 175 ? -20.938 -17.703 -13.805 1 97.94 175 GLU A O 1
ATOM 1426 N N . ARG A 1 176 ? -19.078 -18.359 -12.758 1 97.56 176 ARG A N 1
ATOM 1427 C CA . ARG A 1 176 ? -19.75 -19.016 -11.641 1 97.56 176 ARG A CA 1
ATOM 1428 C C . ARG A 1 176 ? -19.5 -18.281 -10.336 1 97.56 176 ARG A C 1
ATOM 1430 O O . ARG A 1 176 ? -18.594 -17.453 -10.25 1 97.56 176 ARG A O 1
ATOM 1437 N N . ARG A 1 177 ? -20.359 -18.5 -9.328 1 98.5 177 ARG A N 1
ATOM 1438 C CA . ARG A 1 177 ? -20.109 -17.938 -8.008 1 98.5 177 ARG A CA 1
ATOM 1439 C C . ARG A 1 177 ? -18.844 -18.531 -7.391 1 98.5 177 ARG A C 1
ATOM 1441 O O . ARG A 1 177 ? -18.781 -19.75 -7.176 1 98.5 177 ARG A O 1
ATOM 1448 N N . LEU A 1 178 ? -17.938 -17.703 -7.164 1 98.69 178 LEU A N 1
ATOM 1449 C CA . LEU A 1 178 ? -16.594 -18.125 -6.793 1 98.69 178 LEU A CA 1
ATOM 1450 C C . LEU A 1 178 ? -16.281 -17.75 -5.348 1 98.69 178 LEU A C 1
ATOM 1452 O O . LEU A 1 178 ? -16.641 -16.656 -4.898 1 98.69 178 LEU A O 1
ATOM 1456 N N . MET A 1 179 ? -15.688 -18.609 -4.598 1 98.94 179 MET A N 1
ATOM 1457 C CA . MET A 1 179 ? -15.094 -18.281 -3.307 1 98.94 179 MET A CA 1
ATOM 1458 C C . MET A 1 179 ? -13.617 -18.656 -3.273 1 98.94 179 MET A C 1
ATOM 1460 O O . MET A 1 179 ? -13.266 -19.812 -3.533 1 98.94 179 MET A O 1
ATOM 1464 N N . VAL A 1 180 ? -12.75 -17.719 -3.061 1 98.94 180 VAL A N 1
ATOM 1465 C CA . VAL A 1 180 ? -11.312 -17.969 -2.941 1 98.94 180 VAL A CA 1
ATOM 1466 C C . VAL A 1 180 ? -10.93 -18.094 -1.469 1 98.94 180 VAL A C 1
ATOM 1468 O O . VAL A 1 180 ? -11.18 -17.172 -0.675 1 98.94 180 VAL A O 1
ATOM 1471 N N . ILE A 1 181 ? -10.391 -19.188 -1.114 1 98.94 181 ILE A N 1
ATOM 1472 C CA . ILE A 1 181 ? -9.836 -19.422 0.217 1 98.94 181 ILE A CA 1
ATOM 1473 C C . ILE A 1 181 ? -8.359 -19.031 0.239 1 98.94 181 ILE A C 1
ATOM 1475 O O . ILE A 1 181 ? -7.547 -19.625 -0.473 1 98.94 181 ILE A O 1
ATOM 1479 N N . ALA A 1 182 ? -8.047 -18.078 1.044 1 98.88 182 ALA A N 1
ATOM 1480 C CA . ALA A 1 182 ? -6.68 -17.562 1.178 1 98.88 182 ALA A CA 1
ATOM 1481 C C . ALA A 1 182 ? -6.152 -17.781 2.592 1 98.88 182 ALA A C 1
ATOM 1483 O O . ALA A 1 182 ? -6.5 -17.047 3.514 1 98.88 182 ALA A O 1
ATOM 1484 N N . PRO A 1 183 ? -5.23 -18.719 2.773 1 98.75 183 PRO A N 1
ATOM 1485 C CA . PRO A 1 183 ? -4.66 -18.891 4.109 1 98.75 183 PRO A CA 1
ATOM 1486 C C . PRO A 1 183 ? -4.047 -17.609 4.672 1 98.75 183 PRO A C 1
ATOM 1488 O O . PRO A 1 183 ? -4.16 -17.344 5.867 1 98.75 183 PRO A O 1
ATOM 1491 N N . HIS A 1 184 ? -3.424 -16.891 3.811 1 98.31 184 HIS A N 1
ATOM 1492 C CA . HIS A 1 184 ? -2.854 -15.594 4.172 1 98.31 184 HIS A CA 1
ATOM 1493 C C . HIS A 1 184 ? -3.355 -14.492 3.242 1 98.31 184 HIS A C 1
ATOM 1495 O O . HIS A 1 184 ? -3.844 -14.773 2.145 1 98.31 184 HIS A O 1
ATOM 1501 N N . ALA A 1 185 ? -3.289 -13.117 3.559 1 97 185 ALA A N 1
ATOM 1502 C CA . ALA A 1 185 ? -3.855 -11.961 2.871 1 97 185 ALA A CA 1
ATOM 1503 C C . ALA A 1 185 ? -3.277 -11.82 1.466 1 97 185 ALA A C 1
ATOM 1505 O O . ALA A 1 185 ? -3.889 -11.195 0.596 1 97 185 ALA A O 1
ATOM 1506 N N . ASP A 1 186 ? -2.193 -12.414 1.001 1 97.44 186 ASP A N 1
ATOM 1507 C CA . ASP A 1 186 ? -1.617 -12.234 -0.328 1 97.44 186 ASP A CA 1
ATOM 1508 C C . ASP A 1 186 ? -1.89 -13.453 -1.211 1 97.44 186 ASP A C 1
ATOM 1510 O O . ASP A 1 186 ? -1.731 -13.383 -2.432 1 97.44 186 ASP A O 1
ATOM 1514 N N . ASP A 1 187 ? -2.502 -14.492 -0.682 1 98.56 187 ASP A N 1
ATOM 1515 C CA . ASP A 1 187 ? -2.629 -15.75 -1.41 1 98.56 187 ASP A CA 1
ATOM 1516 C C . ASP A 1 187 ? -3.645 -15.625 -2.545 1 98.56 187 ASP A C 1
ATOM 1518 O O . ASP A 1 187 ? -3.449 -16.188 -3.623 1 98.56 187 ASP A O 1
ATOM 1522 N N . ALA A 1 188 ? -4.738 -14.938 -2.295 1 98.75 188 ALA A N 1
ATOM 1523 C CA . ALA A 1 188 ? -5.762 -14.781 -3.326 1 98.75 188 ALA A CA 1
ATOM 1524 C C . ALA A 1 188 ? -5.199 -14.078 -4.555 1 98.75 188 ALA A C 1
ATOM 1526 O O . ALA A 1 188 ? -5.449 -14.492 -5.688 1 98.75 188 ALA A O 1
ATOM 1527 N N . GLU A 1 189 ? -4.422 -12.961 -4.344 1 98.62 189 GLU A N 1
ATOM 1528 C CA . GLU A 1 189 ? -3.82 -12.211 -5.441 1 98.62 189 GLU A CA 1
ATOM 1529 C C . GLU A 1 189 ? -2.766 -13.039 -6.168 1 98.62 189 GLU A C 1
ATOM 1531 O O . GLU A 1 189 ? -2.697 -13.023 -7.398 1 98.62 189 GLU A O 1
ATOM 1536 N N . LEU A 1 190 ? -1.972 -13.781 -5.352 1 98.31 190 LEU A N 1
ATOM 1537 C CA . LEU A 1 190 ? -0.919 -14.602 -5.938 1 98.31 190 LEU A CA 1
ATOM 1538 C C . LEU A 1 190 ? -1.509 -15.672 -6.855 1 98.31 190 LEU A C 1
ATOM 1540 O O . LEU A 1 190 ? -1.052 -15.844 -7.984 1 98.31 190 LEU A O 1
ATOM 1544 N N . ALA A 1 191 ? -2.547 -16.25 -6.441 1 98.06 191 ALA A N 1
ATOM 1545 C CA . ALA A 1 191 ? -3.035 -17.469 -7.102 1 98.06 191 ALA A CA 1
ATOM 1546 C C . ALA A 1 191 ? -4.094 -17.125 -8.148 1 98.06 191 ALA A C 1
ATOM 1548 O O . ALA A 1 191 ? -4.168 -17.781 -9.195 1 98.06 191 ALA A O 1
ATOM 1549 N N . ALA A 1 192 ? -4.934 -16.094 -7.863 1 98.75 192 ALA A N 1
ATOM 1550 C CA . ALA A 1 192 ? -6.188 -16.078 -8.609 1 98.75 192 ALA A CA 1
ATOM 1551 C C . ALA A 1 192 ? -6.633 -14.656 -8.914 1 98.75 192 ALA A C 1
ATOM 1553 O O . ALA A 1 192 ? -7.824 -14.391 -9.078 1 98.75 192 ALA A O 1
ATOM 1554 N N . PHE A 1 193 ? -5.777 -13.688 -8.945 1 98.88 193 PHE A N 1
ATOM 1555 C CA . PHE A 1 193 ? -6.172 -12.312 -9.234 1 98.88 193 PHE A CA 1
ATOM 1556 C C . PHE A 1 193 ? -6.902 -12.234 -10.57 1 98.88 193 PHE A C 1
ATOM 1558 O O . PHE A 1 193 ? -7.953 -11.594 -10.672 1 98.88 193 PHE A O 1
ATOM 1565 N N . GLY A 1 194 ? -6.293 -12.812 -11.641 1 98.81 194 GLY A N 1
ATOM 1566 C CA . GLY A 1 194 ? -6.914 -12.789 -12.953 1 98.81 194 GLY A CA 1
ATOM 1567 C C . GLY A 1 194 ? -8.305 -13.398 -12.961 1 98.81 194 GLY A C 1
ATOM 1568 O O . GLY A 1 194 ? -9.227 -12.844 -13.555 1 98.81 194 GLY A O 1
ATOM 1569 N N . LEU A 1 195 ? -8.469 -14.461 -12.234 1 98.81 195 LEU A N 1
ATOM 1570 C CA . LEU A 1 195 ? -9.734 -15.18 -12.188 1 98.81 195 LEU A CA 1
ATOM 1571 C C . LEU A 1 195 ? -10.797 -14.359 -11.453 1 98.81 195 LEU A C 1
ATOM 1573 O O . LEU A 1 195 ? -11.852 -14.055 -12.023 1 98.81 195 LEU A O 1
ATOM 1577 N N . TYR A 1 196 ? -10.492 -13.891 -10.203 1 98.69 196 TYR A N 1
ATOM 1578 C CA . TYR A 1 196 ? -11.555 -13.25 -9.438 1 98.69 196 TYR A CA 1
ATOM 1579 C C . TYR A 1 196 ? -11.852 -11.859 -9.977 1 98.69 196 TYR A C 1
ATOM 1581 O O . TYR A 1 196 ? -12.938 -11.32 -9.766 1 98.69 196 TYR A O 1
ATOM 1589 N N . SER A 1 197 ? -10.898 -11.25 -10.703 1 98.44 197 SER A N 1
ATOM 1590 C CA . SER A 1 197 ? -11.125 -9.922 -11.273 1 98.44 197 SER A CA 1
ATOM 1591 C C . SER A 1 197 ? -12.148 -9.977 -12.406 1 98.44 197 SER A C 1
ATOM 1593 O O . SER A 1 197 ? -12.727 -8.953 -12.781 1 98.44 197 SER A O 1
ATOM 1595 N N . ARG A 1 198 ? -12.383 -11.164 -12.961 1 97.69 198 ARG A N 1
ATOM 1596 C CA . ARG A 1 198 ? -13.344 -11.336 -14.047 1 97.69 198 ARG A CA 1
ATOM 1597 C C . ARG A 1 198 ? -14.664 -11.891 -13.523 1 97.69 198 ARG A C 1
ATOM 1599 O O . ARG A 1 198 ? -15.609 -12.086 -14.289 1 97.69 198 ARG A O 1
ATOM 1606 N N . CYS A 1 199 ? -14.695 -12.164 -12.281 1 98.19 199 CYS A N 1
ATOM 1607 C CA . CYS A 1 199 ? -15.867 -12.805 -11.703 1 98.19 199 CYS A CA 1
ATOM 1608 C C . CYS A 1 199 ? -16.766 -11.781 -11.008 1 98.19 199 CYS A C 1
ATOM 1610 O O . CYS A 1 199 ? -16.328 -11.125 -10.055 1 98.19 199 CYS A O 1
ATOM 1612 N N . SER A 1 200 ? -17.984 -11.656 -11.336 1 95.75 200 SER A N 1
ATOM 1613 C CA . SER A 1 200 ? -18.906 -10.68 -10.766 1 95.75 200 SER A CA 1
ATOM 1614 C C . SER A 1 200 ? -19.359 -11.094 -9.367 1 95.75 200 SER A C 1
ATOM 1616 O O . SER A 1 200 ? -19.766 -10.242 -8.562 1 95.75 200 SER A O 1
ATOM 1618 N N . GLU A 1 201 ? -19.344 -12.375 -9.086 1 97.5 201 GLU A N 1
ATOM 1619 C CA . GLU A 1 201 ? -19.812 -12.875 -7.805 1 97.5 201 GLU A CA 1
ATOM 1620 C C . GLU A 1 201 ? -18.703 -13.609 -7.055 1 97.5 201 GLU A C 1
ATOM 1622 O O . GLU A 1 201 ? -18.891 -14.719 -6.57 1 97.5 201 GLU A O 1
ATOM 1627 N N . ALA A 1 202 ? -17.578 -12.969 -6.938 1 98.75 202 ALA A N 1
ATOM 1628 C CA . ALA A 1 202 ? -16.453 -13.531 -6.215 1 98.75 202 ALA A CA 1
ATOM 1629 C C . ALA A 1 202 ? -16.469 -13.117 -4.746 1 98.75 202 ALA A C 1
ATOM 1631 O O . ALA A 1 202 ? -16.859 -11.992 -4.422 1 98.75 202 ALA A O 1
ATOM 1632 N N . SER A 1 203 ? -16.172 -13.969 -3.83 1 98.88 203 SER A N 1
ATOM 1633 C CA . SER A 1 203 ? -15.883 -13.688 -2.428 1 98.88 203 SER A CA 1
ATOM 1634 C C . SER A 1 203 ? -14.508 -14.219 -2.031 1 98.88 203 SER A C 1
ATOM 1636 O O . SER A 1 203 ? -14.008 -15.172 -2.629 1 98.88 203 SER A O 1
ATOM 1638 N N . ILE A 1 204 ? -13.859 -13.578 -1.122 1 98.94 204 ILE A N 1
ATOM 1639 C CA . ILE A 1 204 ? -12.523 -13.969 -0.676 1 98.94 204 ILE A CA 1
ATOM 1640 C C . ILE A 1 204 ? -12.516 -14.125 0.842 1 98.94 204 ILE A C 1
ATOM 1642 O O . ILE A 1 204 ? -12.906 -13.211 1.571 1 98.94 204 ILE A O 1
ATOM 1646 N N . VAL A 1 205 ? -12.117 -15.289 1.306 1 98.94 205 VAL A N 1
ATOM 1647 C CA . VAL A 1 205 ? -12.047 -15.602 2.729 1 98.94 205 VAL A CA 1
ATOM 1648 C C . VAL A 1 205 ? -10.594 -15.82 3.135 1 98.94 205 VAL A C 1
ATOM 1650 O O . VAL A 1 205 ? -9.93 -16.734 2.625 1 98.94 205 VAL A O 1
ATOM 1653 N N . THR A 1 206 ? -10.055 -15 3.975 1 98.94 206 THR A N 1
ATOM 1654 C CA . THR A 1 206 ? -8.695 -15.125 4.492 1 98.94 206 THR A CA 1
ATOM 1655 C C . THR A 1 206 ? -8.703 -15.75 5.887 1 98.94 206 THR A C 1
ATOM 1657 O O . THR A 1 206 ? -9.445 -15.305 6.766 1 98.94 206 THR A O 1
ATOM 1660 N N . LEU A 1 207 ? -7.895 -16.719 6.133 1 98.94 207 LEU A N 1
ATOM 1661 C CA . LEU A 1 207 ? -8.031 -17.531 7.332 1 98.94 207 LEU A CA 1
ATOM 1662 C C . LEU A 1 207 ? -7.191 -16.969 8.469 1 98.94 207 LEU A C 1
ATOM 1664 O O . LEU A 1 207 ? -7.605 -17 9.633 1 98.94 207 LEU A O 1
ATOM 1668 N N . THR A 1 208 ? -5.969 -16.5 8.117 1 98.88 208 THR A N 1
ATOM 1669 C CA . THR A 1 208 ? -5.059 -16.109 9.195 1 98.88 208 THR A CA 1
ATOM 1670 C C . THR A 1 208 ? -4.66 -14.648 9.055 1 98.88 208 THR A C 1
ATOM 1672 O O . THR A 1 208 ? -4.809 -14.055 7.988 1 98.88 208 THR A O 1
ATOM 1675 N N . GLN A 1 209 ? -4.102 -14.109 10.109 1 98.25 209 GLN A N 1
ATOM 1676 C CA . GLN A 1 209 ? -3.68 -12.711 10.133 1 98.25 209 GLN A CA 1
ATOM 1677 C C . GLN A 1 209 ? -2.322 -12.539 9.469 1 98.25 209 GLN A C 1
ATOM 1679 O O . GLN A 1 209 ? -2.016 -11.461 8.945 1 98.25 209 GLN A O 1
ATOM 1684 N N . GLY A 1 210 ? -1.49 -13.57 9.453 1 97.94 210 GLY A N 1
ATOM 1685 C CA . GLY A 1 210 ? -0.135 -13.453 8.945 1 97.94 210 GLY A CA 1
ATOM 1686 C C . GLY A 1 210 ? 0.735 -12.523 9.766 1 97.94 210 GLY A C 1
ATOM 1687 O O . GLY A 1 210 ? 1.5 -11.727 9.219 1 97.94 210 GLY A O 1
ATOM 1688 N N . GLU A 1 211 ? 0.65 -12.562 11.117 1 98.25 211 GLU A N 1
ATOM 1689 C CA . GLU A 1 211 ? 1.193 -11.547 12.008 1 98.25 211 GLU A CA 1
ATOM 1690 C C . GLU A 1 211 ? 2.621 -11.883 12.43 1 98.25 211 GLU A C 1
ATOM 1692 O O . GLU A 1 211 ? 3.305 -11.062 13.039 1 98.25 211 GLU A O 1
ATOM 1697 N N . ILE A 1 212 ? 3.186 -13.07 12.039 1 97.38 212 ILE A N 1
ATOM 1698 C CA . ILE A 1 212 ? 4.508 -13.469 12.508 1 97.38 212 ILE A CA 1
ATOM 1699 C C . ILE A 1 212 ? 5.582 -12.859 11.609 1 97.38 212 ILE A C 1
ATOM 1701 O O . ILE A 1 212 ? 5.266 -12.234 10.594 1 97.38 212 ILE A O 1
ATOM 1705 N N . GLU A 1 213 ? 6.852 -13.016 12.031 1 96 213 GLU A N 1
ATOM 1706 C CA . GLU A 1 213 ? 7.984 -12.438 11.312 1 96 213 GLU A CA 1
ATOM 1707 C C . GLU A 1 213 ? 7.812 -10.938 11.117 1 96 213 GLU A C 1
ATOM 1709 O O . GLU A 1 213 ? 7.914 -10.438 10 1 96 213 GLU A O 1
ATOM 1714 N N . ALA A 1 214 ? 7.578 -10.203 12.211 1 97.06 214 ALA A N 1
ATOM 1715 C CA . ALA A 1 214 ? 7.211 -8.789 12.18 1 97.06 214 ALA A CA 1
ATOM 1716 C C . ALA A 1 214 ? 8.414 -7.902 12.484 1 97.06 214 ALA A C 1
ATOM 1718 O O . ALA A 1 214 ? 8.258 -6.734 12.852 1 97.06 214 ALA A O 1
ATOM 1719 N N . GLU A 1 215 ? 9.672 -8.391 12.289 1 95.56 215 GLU A N 1
ATOM 1720 C CA . GLU A 1 215 ? 10.883 -7.691 12.68 1 95.56 215 GLU A CA 1
ATOM 1721 C C . GLU A 1 215 ? 11.008 -6.348 11.969 1 95.56 215 GLU A C 1
ATOM 1723 O O . GLU A 1 215 ? 11.523 -5.383 12.531 1 95.56 215 GLU A O 1
ATOM 1728 N N . HIS A 1 216 ? 10.531 -6.297 10.766 1 94.25 216 HIS A N 1
ATOM 1729 C CA . HIS A 1 216 ? 10.617 -5.07 9.984 1 94.25 216 HIS A CA 1
ATOM 1730 C C . HIS A 1 216 ? 9.961 -3.902 10.711 1 94.25 216 HIS A C 1
ATOM 1732 O O . HIS A 1 216 ? 10.438 -2.77 10.641 1 94.25 216 HIS A O 1
ATOM 1738 N N . TYR A 1 217 ? 8.914 -4.102 11.43 1 96.94 217 TYR A N 1
ATOM 1739 C CA . TYR A 1 217 ? 8.133 -3.047 12.055 1 96.94 217 TYR A CA 1
ATOM 1740 C C . TYR A 1 217 ? 8.742 -2.625 13.391 1 96.94 217 TYR A C 1
ATOM 1742 O O . TYR A 1 217 ? 8.344 -1.616 13.969 1 96.94 217 TYR A O 1
ATOM 1750 N N . GLN A 1 218 ? 9.711 -3.379 13.844 1 97.12 218 GLN A N 1
ATOM 1751 C CA . GLN A 1 218 ? 10.414 -2.973 15.055 1 97.12 218 GLN A CA 1
ATOM 1752 C C . GLN A 1 218 ? 11.188 -1.676 14.836 1 97.12 218 GLN A C 1
ATOM 1754 O O . GLN A 1 218 ? 11.516 -0.974 15.797 1 97.12 218 GLN A O 1
ATOM 1759 N N . ARG A 1 219 ? 11.484 -1.401 13.602 1 95.12 219 ARG A N 1
ATOM 1760 C CA . ARG A 1 219 ? 12.172 -0.156 13.273 1 95.12 219 ARG A CA 1
ATOM 1761 C C . ARG A 1 219 ? 11.359 1.053 13.719 1 95.12 219 ARG A C 1
ATOM 1763 O O . ARG A 1 219 ? 11.891 2.162 13.812 1 95.12 219 ARG A O 1
ATOM 1770 N N . LEU A 1 220 ? 10.078 0.904 13.984 1 97 220 LEU A N 1
ATOM 1771 C CA . LEU A 1 220 ? 9.195 1.985 14.391 1 97 220 LEU A CA 1
ATOM 1772 C C . LEU A 1 220 ? 9.211 2.156 15.906 1 97 220 LEU A C 1
ATOM 1774 O O . LEU A 1 220 ? 8.367 2.861 16.469 1 97 220 LEU A O 1
ATOM 1778 N N . GLY A 1 221 ? 10.141 1.441 16.578 1 96.25 221 GLY A N 1
ATOM 1779 C CA . GLY A 1 221 ? 10.281 1.546 18.031 1 96.25 221 GLY A CA 1
ATOM 1780 C C . GLY A 1 221 ? 9.359 0.608 18.781 1 96.25 221 GLY A C 1
ATOM 1781 O O . GLY A 1 221 ? 9.086 0.82 19.969 1 96.25 221 GLY A O 1
ATOM 1782 N N . LEU A 1 222 ? 8.914 -0.424 18.141 1 97.94 222 LEU A N 1
ATOM 1783 C CA . LEU A 1 222 ? 7.957 -1.351 18.734 1 97.94 222 LEU A CA 1
ATOM 1784 C C . LEU A 1 222 ? 8.656 -2.602 19.25 1 97.94 222 LEU A C 1
ATOM 1786 O O . LEU A 1 222 ? 9.633 -3.061 18.656 1 97.94 222 LEU A O 1
ATOM 1790 N N . SER A 1 223 ? 8.125 -3.143 20.406 1 98.06 223 SER A N 1
ATOM 1791 C CA . SER A 1 223 ? 8.531 -4.484 20.797 1 98.06 223 SER A CA 1
ATOM 1792 C C . SER A 1 223 ? 8.078 -5.527 19.781 1 98.06 223 SER A C 1
ATOM 1794 O O . SER A 1 223 ? 7.254 -5.234 18.922 1 98.06 223 SER A O 1
ATOM 1796 N N . LEU A 1 224 ? 8.602 -6.699 19.844 1 97.69 224 LEU A N 1
ATOM 1797 C CA . LEU A 1 224 ? 8.242 -7.734 18.875 1 97.69 224 LEU A CA 1
ATOM 1798 C C . LEU A 1 224 ? 6.754 -8.055 18.953 1 97.69 224 LEU A C 1
ATOM 1800 O O . LEU A 1 224 ? 6.078 -8.125 17.922 1 97.69 224 LEU A O 1
ATOM 1804 N N . PRO A 1 225 ? 6.113 -8.227 20.141 1 98.38 225 PRO A N 1
ATOM 1805 C CA . PRO A 1 225 ? 4.668 -8.461 20.188 1 98.38 225 PRO A CA 1
ATOM 1806 C C . PRO A 1 225 ? 3.863 -7.301 19.594 1 98.38 225 PRO A C 1
ATOM 1808 O O . PRO A 1 225 ? 2.881 -7.527 18.891 1 98.38 225 PRO A O 1
ATOM 1811 N N . GLU A 1 226 ? 4.328 -6.055 19.828 1 98.5 226 GLU A N 1
ATOM 1812 C CA . GLU A 1 226 ? 3.652 -4.891 19.281 1 98.5 226 GLU A CA 1
ATOM 1813 C C . GLU A 1 226 ? 3.777 -4.852 17.75 1 98.5 226 GLU A C 1
ATOM 1815 O O . GLU A 1 226 ? 2.82 -4.508 17.062 1 98.5 226 GLU A O 1
ATOM 1820 N N . ALA A 1 227 ? 4.98 -5.188 17.344 1 98.44 227 ALA A N 1
ATOM 1821 C CA . ALA A 1 227 ? 5.215 -5.246 15.898 1 98.44 227 ALA A CA 1
ATOM 1822 C C . ALA A 1 227 ? 4.34 -6.312 15.242 1 98.44 227 ALA A C 1
ATOM 1824 O O . ALA A 1 227 ? 3.783 -6.09 14.164 1 98.44 227 ALA A O 1
ATOM 1825 N N . ALA A 1 228 ? 4.223 -7.449 15.898 1 98.62 228 ALA A N 1
ATOM 1826 C CA . ALA A 1 228 ? 3.385 -8.531 15.391 1 98.62 228 ALA A CA 1
ATOM 1827 C C . ALA A 1 228 ? 1.919 -8.109 15.336 1 98.62 228 ALA A C 1
ATOM 1829 O O . ALA A 1 228 ? 1.215 -8.43 14.375 1 98.62 228 ALA A O 1
ATOM 1830 N N . ARG A 1 229 ? 1.448 -7.41 16.344 1 98.56 229 ARG A N 1
ATOM 1831 C CA . ARG A 1 229 ? 0.074 -6.922 16.359 1 98.56 229 ARG A CA 1
ATOM 1832 C C . ARG A 1 229 ? -0.155 -5.922 15.227 1 98.56 229 ARG A C 1
ATOM 1834 O O . ARG A 1 229 ? -1.187 -5.961 14.547 1 98.56 229 ARG A O 1
ATOM 1841 N N . LEU A 1 230 ? 0.833 -5.035 15 1 98.56 230 LEU A N 1
ATOM 1842 C CA . LEU A 1 230 ? 0.713 -4.074 13.906 1 98.56 230 LEU A CA 1
ATOM 1843 C C . LEU A 1 230 ? 0.672 -4.785 12.555 1 98.56 230 LEU A C 1
ATOM 1845 O O . LEU A 1 230 ? -0.176 -4.48 11.719 1 98.56 230 LEU A O 1
ATOM 1849 N N . LYS A 1 231 ? 1.566 -5.695 12.367 1 98.44 231 LYS A N 1
ATOM 1850 C CA . LYS A 1 231 ? 1.589 -6.438 11.109 1 98.44 231 LYS A CA 1
ATOM 1851 C C . LYS A 1 231 ? 0.272 -7.176 10.883 1 98.44 231 LYS A C 1
ATOM 1853 O O . LYS A 1 231 ? -0.262 -7.18 9.773 1 98.44 231 LYS A O 1
ATOM 1858 N N . GLY A 1 232 ? -0.201 -7.844 11.945 1 98.56 232 GLY A N 1
ATOM 1859 C CA . GLY A 1 232 ? -1.492 -8.508 11.852 1 98.56 232 GLY A CA 1
ATOM 1860 C C . GLY A 1 232 ? -2.607 -7.578 11.406 1 98.56 232 GLY A C 1
ATOM 1861 O O . GLY A 1 232 ? -3.4 -7.93 10.531 1 98.56 232 GLY A O 1
ATOM 1862 N N . ARG A 1 233 ? -2.654 -6.422 11.977 1 98.56 233 ARG A N 1
ATOM 1863 C CA . ARG A 1 233 ? -3.67 -5.441 11.602 1 98.56 233 ARG A CA 1
ATOM 1864 C C . ARG A 1 233 ? -3.5 -5 10.156 1 98.56 233 ARG A C 1
ATOM 1866 O O . ARG A 1 233 ? -4.48 -4.895 9.414 1 98.56 233 ARG A O 1
ATOM 1873 N N . LEU A 1 234 ? -2.283 -4.73 9.758 1 98.62 234 LEU A N 1
ATOM 1874 C CA . LEU A 1 234 ? -1.999 -4.293 8.398 1 98.62 234 LEU A CA 1
ATOM 1875 C C . LEU A 1 234 ? -2.41 -5.363 7.391 1 98.62 234 LEU A C 1
ATOM 1877 O O . LEU A 1 234 ? -3.062 -5.059 6.387 1 98.62 234 LEU A O 1
ATOM 1881 N N . ARG A 1 235 ? -2.068 -6.574 7.637 1 98.62 235 ARG A N 1
ATOM 1882 C CA . ARG A 1 235 ? -2.365 -7.652 6.699 1 98.62 235 ARG A CA 1
ATOM 1883 C C . ARG A 1 235 ? -3.855 -7.98 6.695 1 98.62 235 ARG A C 1
ATOM 1885 O O . ARG A 1 235 ? -4.406 -8.391 5.672 1 98.62 235 ARG A O 1
ATOM 1892 N N . THR A 1 236 ? -4.504 -7.84 7.871 1 98.56 236 THR A N 1
ATOM 1893 C CA . THR A 1 236 ? -5.961 -7.926 7.898 1 98.56 236 THR A CA 1
ATOM 1894 C C . THR A 1 236 ? -6.582 -6.879 6.977 1 98.56 236 THR A C 1
ATOM 1896 O O . THR A 1 236 ? -7.48 -7.191 6.195 1 98.56 236 THR A O 1
ATOM 1899 N N . TRP A 1 237 ? -6.086 -5.668 7.07 1 98.62 237 TRP A N 1
ATOM 1900 C CA . TRP A 1 237 ? -6.543 -4.613 6.168 1 98.62 237 TRP A CA 1
ATOM 1901 C C . TRP A 1 237 ? -6.281 -4.992 4.715 1 98.62 237 TRP A C 1
ATOM 1903 O O . TRP A 1 237 ? -7.141 -4.801 3.852 1 98.62 237 TRP A O 1
ATOM 1913 N N . ASP A 1 238 ? -5.066 -5.539 4.395 1 98.75 238 ASP A N 1
ATOM 1914 C CA . ASP A 1 238 ? -4.75 -6 3.045 1 98.75 238 ASP A CA 1
ATOM 1915 C C . ASP A 1 238 ? -5.844 -6.918 2.508 1 98.75 238 ASP A C 1
ATOM 1917 O O . ASP A 1 238 ? -6.309 -6.746 1.38 1 98.75 238 ASP A O 1
ATOM 1921 N N . SER A 1 239 ? -6.242 -7.848 3.33 1 98.69 239 SER A N 1
ATOM 1922 C CA . SER A 1 239 ? -7.164 -8.898 2.906 1 98.69 239 SER A CA 1
ATOM 1923 C C . SER A 1 239 ? -8.547 -8.336 2.607 1 98.69 239 SER A C 1
ATOM 1925 O O . SER A 1 239 ? -9.297 -8.891 1.803 1 98.69 239 SER A O 1
ATOM 1927 N N . LEU A 1 240 ? -8.898 -7.219 3.193 1 98.62 240 LEU A N 1
ATOM 1928 C CA . LEU A 1 240 ? -10.242 -6.66 3.061 1 98.62 240 LEU A CA 1
ATOM 1929 C C . LEU A 1 240 ? -10.273 -5.582 1.982 1 98.62 240 LEU A C 1
ATOM 1931 O O . LEU A 1 240 ? -11.312 -5.359 1.355 1 98.62 240 LEU A O 1
ATOM 1935 N N . ALA A 1 241 ? -9.125 -4.93 1.771 1 98.62 241 ALA A N 1
ATOM 1936 C CA . ALA A 1 241 ? -9.125 -3.719 0.952 1 98.62 241 ALA A CA 1
ATOM 1937 C C . ALA A 1 241 ? -8.531 -3.988 -0.426 1 98.62 241 ALA A C 1
ATOM 1939 O O . ALA A 1 241 ? -9.047 -3.508 -1.438 1 98.62 241 ALA A O 1
ATOM 1940 N N . VAL A 1 242 ? -7.48 -4.809 -0.554 1 98.81 242 VAL A N 1
ATOM 1941 C CA . VAL A 1 242 ? -6.719 -4.969 -1.787 1 98.81 242 VAL A CA 1
ATOM 1942 C C . VAL A 1 242 ? -7.605 -5.594 -2.863 1 98.81 242 VAL A C 1
ATOM 1944 O O . VAL A 1 242 ? -7.539 -5.207 -4.031 1 98.81 242 VAL A O 1
ATOM 1947 N N . PRO A 1 243 ? -8.578 -6.504 -2.508 1 98.75 243 PRO A N 1
ATOM 1948 C CA . PRO A 1 243 ? -9.375 -7.172 -3.537 1 98.75 243 PRO A CA 1
ATOM 1949 C C . PRO A 1 243 ? -10.25 -6.203 -4.328 1 98.75 243 PRO A C 1
ATOM 1951 O O . PRO A 1 243 ? -10.672 -6.52 -5.445 1 98.75 243 PRO A O 1
ATOM 1954 N N . LEU A 1 244 ? -10.516 -5.008 -3.756 1 98.62 244 LEU A N 1
ATOM 1955 C CA . LEU A 1 244 ? -11.305 -4.02 -4.484 1 98.62 244 LEU A CA 1
ATOM 1956 C C . LEU A 1 244 ? -10.633 -3.646 -5.801 1 98.62 244 LEU A C 1
ATOM 1958 O O . LEU A 1 244 ? -11.305 -3.371 -6.793 1 98.62 244 LEU A O 1
ATOM 1962 N N . TRP A 1 245 ? -9.273 -3.65 -5.84 1 98.62 245 TRP A N 1
ATOM 1963 C CA . TRP A 1 245 ? -8.516 -3.369 -7.059 1 98.62 245 TRP A CA 1
ATOM 1964 C C . TRP A 1 245 ? -8.945 -4.297 -8.188 1 98.62 245 TRP A C 1
ATOM 1966 O O . TRP A 1 245 ? -8.977 -3.893 -9.352 1 98.62 245 TRP A O 1
ATOM 1976 N N . GLY A 1 246 ? -9.258 -5.559 -7.809 1 98.44 246 GLY A N 1
ATOM 1977 C CA . GLY A 1 246 ? -9.734 -6.527 -8.781 1 98.44 246 GLY A CA 1
ATOM 1978 C C . GLY A 1 246 ? -11.242 -6.547 -8.914 1 98.44 246 GLY A C 1
ATOM 1979 O O . GLY A 1 246 ? -11.797 -7.398 -9.609 1 98.44 246 GLY A O 1
ATOM 1980 N N . GLY A 1 247 ? -11.953 -5.691 -8.156 1 97.69 247 GLY A N 1
ATOM 1981 C CA . GLY A 1 247 ? -13.391 -5.547 -8.336 1 97.69 247 GLY A CA 1
ATOM 1982 C C . GLY A 1 247 ? -14.195 -6.273 -7.277 1 97.69 247 GLY A C 1
ATOM 1983 O O . GLY A 1 247 ? -15.43 -6.301 -7.34 1 97.69 247 GLY A O 1
ATOM 1984 N N . VAL A 1 248 ? -13.57 -6.863 -6.312 1 98.25 248 VAL A N 1
ATOM 1985 C CA . VAL A 1 248 ? -14.312 -7.516 -5.234 1 98.25 248 VAL A CA 1
ATOM 1986 C C . VAL A 1 248 ? -14.547 -6.523 -4.098 1 98.25 248 VAL A C 1
ATOM 1988 O O . VAL A 1 248 ? -13.602 -6.094 -3.436 1 98.25 248 VAL A O 1
ATOM 1991 N N . PRO A 1 249 ? -15.742 -6.145 -3.844 1 96.88 249 PRO A N 1
ATOM 1992 C CA . PRO A 1 249 ? -16 -5.137 -2.816 1 96.88 249 PRO A CA 1
ATOM 1993 C C . PRO A 1 249 ? -15.711 -5.645 -1.405 1 96.88 249 PRO A C 1
ATOM 1995 O O . PRO A 1 249 ? -15.727 -6.852 -1.163 1 96.88 249 PRO A O 1
ATOM 1998 N N . GLN A 1 250 ? -15.477 -4.742 -0.506 1 97.12 250 GLN A N 1
ATOM 1999 C CA . GLN A 1 250 ? -15.078 -5.043 0.866 1 97.12 250 GLN A CA 1
ATOM 2000 C C . GLN A 1 250 ? -16.094 -5.977 1.537 1 97.12 250 GLN A C 1
ATOM 2002 O O . GLN A 1 250 ? -15.703 -6.871 2.295 1 97.12 250 GLN A O 1
ATOM 2007 N N . GLU A 1 251 ? -17.375 -5.848 1.27 1 95.75 251 GLU A N 1
ATOM 2008 C CA . GLU A 1 251 ? -18.406 -6.605 1.959 1 95.75 251 GLU A CA 1
ATOM 2009 C C . GLU A 1 251 ? -18.359 -8.078 1.573 1 95.75 251 GLU A C 1
ATOM 2011 O O . GLU A 1 251 ? -18.984 -8.922 2.232 1 95.75 251 GLU A O 1
ATOM 2016 N N . ARG A 1 252 ? -17.625 -8.461 0.475 1 98.06 252 ARG A N 1
ATOM 2017 C CA . ARG A 1 252 ? -17.5 -9.844 0.042 1 98.06 252 ARG A CA 1
ATOM 2018 C C . ARG A 1 252 ? -16.141 -10.43 0.426 1 98.06 252 ARG A C 1
ATOM 2020 O O . ARG A 1 252 ? -15.805 -11.539 0.018 1 98.06 252 ARG A O 1
ATOM 2027 N N . CYS A 1 253 ? -15.391 -9.672 1.152 1 98.75 253 CYS A N 1
ATOM 2028 C CA . CYS A 1 253 ? -14.133 -10.125 1.741 1 98.75 253 CYS A CA 1
ATOM 2029 C C . CYS A 1 253 ? -14.289 -10.352 3.24 1 98.75 253 CYS A C 1
ATOM 2031 O O . CYS A 1 253 ? -14.82 -9.492 3.951 1 98.75 253 CYS A O 1
ATOM 2033 N N . VAL A 1 254 ? -13.891 -11.531 3.723 1 98.88 254 VAL A N 1
ATOM 2034 C CA . VAL A 1 254 ? -14.039 -11.859 5.137 1 98.88 254 VAL A CA 1
ATOM 2035 C C . VAL A 1 254 ? -12.688 -12.289 5.707 1 98.88 254 VAL A C 1
ATOM 2037 O O . VAL A 1 254 ? -11.969 -13.078 5.094 1 98.88 254 VAL A O 1
ATOM 2040 N N . GLN A 1 255 ? -12.32 -11.734 6.816 1 98.81 255 GLN A N 1
ATOM 2041 C CA . GLN A 1 255 ? -11.148 -12.148 7.582 1 98.81 255 GLN A CA 1
ATOM 2042 C C . GLN A 1 255 ? -11.547 -13 8.781 1 98.81 255 GLN A C 1
ATOM 2044 O O . GLN A 1 255 ? -12.305 -12.555 9.648 1 98.81 255 GLN A O 1
ATOM 2049 N N . LEU A 1 256 ? -10.992 -14.195 8.844 1 98.94 256 LEU A N 1
ATOM 2050 C CA . LEU A 1 256 ? -11.375 -15.086 9.93 1 98.94 256 LEU A CA 1
ATOM 2051 C C . LEU A 1 256 ? -10.539 -14.82 11.172 1 98.94 256 LEU A C 1
ATOM 2053 O O . LEU A 1 256 ? -10.969 -15.102 12.297 1 98.94 256 LEU A O 1
ATOM 2057 N N . GLY A 1 257 ? -9.258 -14.422 10.992 1 98.88 257 GLY A N 1
ATOM 2058 C CA . GLY A 1 257 ? -8.492 -13.836 12.086 1 98.88 257 GLY A CA 1
ATOM 2059 C C . GLY A 1 257 ? -7.656 -14.844 12.844 1 98.88 257 GLY A C 1
ATOM 2060 O O . GLY A 1 257 ? -7.02 -14.5 13.844 1 98.88 257 GLY A O 1
ATOM 2061 N N . TYR A 1 258 ? -7.707 -16.141 12.398 1 98.94 258 TYR A N 1
ATOM 2062 C CA . TYR A 1 258 ? -6.891 -17.125 13.102 1 98.94 258 TYR A CA 1
ATOM 2063 C C . TYR A 1 258 ? -5.406 -16.797 12.961 1 98.94 258 TYR A C 1
ATOM 2065 O O . TYR A 1 258 ? -5.035 -15.852 12.258 1 98.94 258 TYR A O 1
ATOM 2073 N N . TYR A 1 259 ? -4.551 -17.562 13.688 1 98.81 259 TYR A N 1
ATOM 2074 C CA . TYR A 1 259 ? -3.17 -17.125 13.82 1 98.81 259 TYR A CA 1
ATOM 2075 C C . TYR A 1 259 ? -2.242 -17.953 12.938 1 98.81 259 TYR A C 1
ATOM 2077 O O . TYR A 1 259 ? -2.418 -19.156 12.805 1 98.81 259 TYR A O 1
ATOM 2085 N N . CYS A 1 260 ? -1.261 -17.281 12.336 1 98.31 260 CYS A N 1
ATOM 2086 C CA . CYS A 1 260 ? -0.329 -17.828 11.367 1 98.31 260 CYS A CA 1
ATOM 2087 C C . CYS A 1 260 ? 0.423 -19.031 11.945 1 98.31 260 CYS A C 1
ATOM 2089 O O . CYS A 1 260 ? 0.915 -18.969 13.07 1 98.31 260 CYS A O 1
ATOM 2091 N N . LEU A 1 261 ? 0.51 -20.109 11.18 1 98 261 LEU A N 1
ATOM 2092 C CA . LEU A 1 261 ? 1.242 -21.344 11.453 1 98 261 LEU A CA 1
ATOM 2093 C C . LEU A 1 261 ? 0.625 -22.094 12.633 1 98 261 LEU A C 1
ATOM 2095 O O . LEU A 1 261 ? 1.282 -22.938 13.258 1 98 261 LEU A O 1
ATOM 2099 N N . GLN A 1 262 ? -0.629 -21.828 12.898 1 98.56 262 GLN A N 1
ATOM 2100 C CA . GLN A 1 262 ? -1.302 -22.5 14 1 98.56 262 GLN A CA 1
ATOM 2101 C C . GLN A 1 262 ? -2.348 -23.484 13.484 1 98.56 262 GLN A C 1
ATOM 2103 O O . GLN A 1 262 ? -2.834 -24.344 14.227 1 98.56 262 GLN A O 1
ATOM 2108 N N . LEU A 1 263 ? -2.738 -23.359 12.219 1 98.75 263 LEU A N 1
ATOM 2109 C CA . LEU A 1 263 ? -3.848 -24.125 11.68 1 98.75 263 LEU A CA 1
ATOM 2110 C C . LEU A 1 263 ? -3.561 -25.625 11.766 1 98.75 263 LEU A C 1
ATOM 2112 O O . LEU A 1 263 ? -4.441 -26.406 12.133 1 98.75 263 LEU A O 1
ATOM 2116 N N . PRO A 1 264 ? -2.326 -26.094 11.477 1 98.31 264 PRO A N 1
ATOM 2117 C CA . PRO A 1 264 ? -2.055 -27.531 11.586 1 98.31 264 PRO A CA 1
ATOM 2118 C C . PRO A 1 264 ? -2.23 -28.047 13.008 1 98.31 264 PRO A C 1
ATOM 2120 O O . PRO A 1 264 ? -2.814 -29.125 13.211 1 98.31 264 PRO A O 1
ATOM 2123 N N . ALA A 1 265 ? -1.723 -27.328 13.945 1 98.62 265 ALA A N 1
ATOM 2124 C CA . ALA A 1 265 ? -1.868 -27.734 15.336 1 98.62 265 ALA A CA 1
ATOM 2125 C C . ALA A 1 265 ? -3.34 -27.797 15.742 1 98.62 265 ALA A C 1
ATOM 2127 O O . ALA A 1 265 ? -3.75 -28.688 16.484 1 98.62 265 ALA A O 1
ATOM 2128 N N . MET A 1 266 ? -4.102 -26.828 15.289 1 98.81 266 MET A N 1
ATOM 2129 C CA . MET A 1 266 ? -5.539 -26.828 15.547 1 98.81 266 MET A CA 1
ATOM 2130 C C . MET A 1 266 ? -6.195 -28.094 15 1 98.81 266 MET A C 1
ATOM 2132 O O . MET A 1 266 ? -7.07 -28.672 15.648 1 98.81 266 MET A O 1
ATOM 2136 N N . ALA A 1 267 ? -5.828 -28.484 13.844 1 98.56 267 ALA A N 1
ATOM 2137 C CA . ALA A 1 267 ? -6.395 -29.688 13.219 1 98.56 267 ALA A CA 1
ATOM 2138 C C . ALA A 1 267 ? -6.098 -30.922 14.047 1 98.56 267 ALA A C 1
ATOM 2140 O O . ALA A 1 267 ? -6.926 -31.844 14.125 1 98.56 267 ALA A O 1
ATOM 2141 N N . GLU A 1 268 ? -4.945 -31 14.617 1 98.31 268 GLU A N 1
ATOM 2142 C CA . GLU A 1 268 ? -4.516 -32.156 15.398 1 98.31 268 GLU A CA 1
ATOM 2143 C C . GLU A 1 268 ? -5.199 -32.188 16.766 1 98.31 268 GLU A C 1
ATOM 2145 O O . GLU A 1 268 ? -5.359 -33.25 17.359 1 98.31 268 GLU A O 1
ATOM 2150 N N . ALA A 1 269 ? -5.512 -31.031 17.25 1 98.5 269 ALA A N 1
ATOM 2151 C CA . ALA A 1 269 ? -6.223 -30.906 18.531 1 98.5 269 ALA A CA 1
ATOM 2152 C C . ALA A 1 269 ? -7.426 -29.969 18.391 1 98.5 269 ALA A C 1
ATOM 2154 O O . ALA A 1 269 ? -7.406 -28.844 18.875 1 98.5 269 ALA A O 1
ATOM 2155 N N . PRO A 1 270 ? -8.477 -30.453 17.844 1 98.12 270 PRO A N 1
ATOM 2156 C CA . PRO A 1 270 ? -9.586 -29.625 17.344 1 98.12 270 PRO A CA 1
ATOM 2157 C C . PRO A 1 270 ? -10.258 -28.812 18.453 1 98.12 270 PRO A C 1
ATOM 2159 O O . PRO A 1 270 ? -10.844 -27.766 18.188 1 98.12 270 PRO A O 1
ATOM 2162 N N . ASP A 1 271 ? -10.203 -29.234 19.734 1 96.31 271 ASP A N 1
ATOM 2163 C CA . ASP A 1 271 ? -10.898 -28.562 20.828 1 96.31 271 ASP A CA 1
ATOM 2164 C C . ASP A 1 271 ? -9.992 -27.531 21.516 1 96.31 271 ASP A C 1
ATOM 2166 O O . ASP A 1 271 ? -10.469 -26.672 22.25 1 96.31 271 ASP A O 1
ATOM 2170 N N . GLN A 1 272 ? -8.75 -27.609 21.281 1 98.12 272 GLN A N 1
ATOM 2171 C CA . GLN A 1 272 ? -7.781 -26.781 21.984 1 98.12 272 GLN A CA 1
ATOM 2172 C C . GLN A 1 272 ? -7.613 -25.438 21.297 1 98.12 272 GLN A C 1
ATOM 2174 O O . GLN A 1 272 ? -7.473 -25.359 20.078 1 98.12 272 GLN A O 1
ATOM 2179 N N . PRO A 1 273 ? -7.648 -24.375 22.062 1 98.5 273 PRO A N 1
ATOM 2180 C CA . PRO A 1 273 ? -7.352 -23.062 21.469 1 98.5 273 PRO A CA 1
ATOM 2181 C C . PRO A 1 273 ? -5.863 -22.875 21.188 1 98.5 273 PRO A C 1
ATOM 2183 O O . PRO A 1 273 ? -5.016 -23.312 21.969 1 98.5 273 PRO A O 1
ATOM 2186 N N . PHE A 1 274 ? -5.523 -22.203 20.141 1 98.75 274 PHE A N 1
ATOM 2187 C CA . PHE A 1 274 ? -4.141 -21.922 19.781 1 98.75 274 PHE A CA 1
ATOM 2188 C C . PHE A 1 274 ? -3.947 -20.422 19.531 1 98.75 274 PHE A C 1
ATOM 2190 O O . PHE A 1 274 ? -4.34 -19.906 18.484 1 98.75 274 PHE A O 1
ATOM 2197 N N . ALA A 1 275 ? -3.283 -19.766 20.453 1 98.38 275 ALA A N 1
ATOM 2198 C CA . ALA A 1 275 ? -3.014 -18.328 20.391 1 98.38 275 ALA A CA 1
ATOM 2199 C C . ALA A 1 275 ? -1.862 -18.031 19.438 1 98.38 275 ALA A C 1
ATOM 2201 O O . ALA A 1 275 ? -1.213 -18.938 18.922 1 98.38 275 ALA A O 1
ATOM 2202 N N . SER A 1 276 ? -1.694 -16.703 19.141 1 98.56 276 SER A N 1
ATOM 2203 C CA . SER A 1 276 ? -0.59 -16.297 18.281 1 98.56 276 SER A CA 1
ATOM 2204 C C . SER A 1 276 ? 0.756 -16.672 18.891 1 98.56 276 SER A C 1
ATOM 2206 O O . SER A 1 276 ? 0.944 -16.594 20.109 1 98.56 276 SER A O 1
ATOM 2208 N N . ARG A 1 277 ? 1.661 -17 18.031 1 97.88 277 ARG A N 1
ATOM 2209 C CA . ARG A 1 277 ? 3.008 -17.344 18.469 1 97.88 277 ARG A CA 1
ATOM 2210 C C . ARG A 1 277 ? 3.816 -16.094 18.797 1 97.88 277 ARG A C 1
ATOM 2212 O O . ARG A 1 277 ? 4.809 -16.172 19.531 1 97.88 277 ARG A O 1
ATOM 2219 N N . GLU A 1 278 ? 3.387 -14.93 18.297 1 98.06 278 GLU A N 1
ATOM 2220 C CA . GLU A 1 278 ? 4.27 -13.773 18.406 1 98.06 278 GLU A CA 1
ATOM 2221 C C . GLU A 1 278 ? 3.527 -12.57 18.984 1 98.06 278 GLU A C 1
ATOM 2223 O O . GLU A 1 278 ? 4.066 -11.852 19.828 1 98.06 278 GLU A O 1
ATOM 2228 N N . SER A 1 279 ? 2.273 -12.32 18.688 1 97.94 279 SER A N 1
ATOM 2229 C CA . SER A 1 279 ? 1.578 -11.086 19.047 1 97.94 279 SER A CA 1
ATOM 2230 C C . SER A 1 279 ? 1.064 -11.133 20.484 1 97.94 279 SER A C 1
ATOM 2232 O O . SER A 1 279 ? 0.784 -10.094 21.078 1 97.94 279 SER A O 1
ATOM 2234 N N . GLY A 1 280 ? 0.861 -12.375 21.016 1 97.06 280 GLY A N 1
ATOM 2235 C CA . GLY A 1 280 ? 0.283 -12.539 22.328 1 97.06 280 GLY A CA 1
ATOM 2236 C C . GLY A 1 280 ? -1.234 -12.547 22.328 1 97.06 280 GLY A C 1
ATOM 2237 O O . GLY A 1 280 ? -1.865 -12.781 23.359 1 97.06 280 GLY A O 1
ATOM 2238 N N . ASP A 1 281 ? -1.873 -12.383 21.219 1 97.75 281 ASP A N 1
ATOM 2239 C CA . ASP A 1 281 ? -3.328 -12.344 21.109 1 97.75 281 ASP A CA 1
ATOM 2240 C C . ASP A 1 281 ? -3.914 -13.758 21.094 1 97.75 281 ASP A C 1
ATOM 2242 O O . ASP A 1 281 ? -3.26 -14.695 20.641 1 97.75 281 ASP A O 1
ATOM 2246 N N . CYS A 1 282 ? -5.164 -13.906 21.547 1 98.12 282 CYS A N 1
ATOM 2247 C CA . CYS A 1 282 ? -5.801 -15.219 21.594 1 98.12 282 CYS A CA 1
ATOM 2248 C C . CYS A 1 282 ? -7.289 -15.117 21.297 1 98.12 282 CYS A C 1
ATOM 2250 O O . CYS A 1 282 ? -8.062 -16.016 21.609 1 98.12 282 CYS A O 1
ATOM 2252 N N . ASP A 1 283 ? -7.715 -14.031 20.844 1 98.69 283 ASP A N 1
ATOM 2253 C CA . ASP A 1 283 ? -9.102 -13.766 20.469 1 98.69 283 ASP A CA 1
ATOM 2254 C C . ASP A 1 283 ? -9.203 -13.305 19.016 1 98.69 283 ASP A C 1
ATOM 2256 O O . ASP A 1 283 ? -8.734 -12.219 18.672 1 98.69 283 ASP A O 1
ATOM 2260 N N . VAL A 1 284 ? -9.859 -14.07 18.172 1 98.69 284 VAL A N 1
ATOM 2261 C CA . VAL A 1 284 ? -9.852 -13.852 16.734 1 98.69 284 VAL A CA 1
ATOM 2262 C C . VAL A 1 284 ? -10.727 -12.648 16.391 1 98.69 284 VAL A C 1
ATOM 2264 O O . VAL A 1 284 ? -10.656 -12.117 15.273 1 98.69 284 VAL A O 1
ATOM 2267 N N . ARG A 1 285 ? -11.609 -12.164 17.375 1 98.25 285 ARG A N 1
ATOM 2268 C CA . ARG A 1 285 ? -12.602 -11.133 17.094 1 98.25 285 ARG A CA 1
ATOM 2269 C C . ARG A 1 285 ? -11.922 -9.805 16.766 1 98.25 285 ARG A C 1
ATOM 2271 O O . ARG A 1 285 ? -12.469 -8.992 16.016 1 98.25 285 ARG A O 1
ATOM 2278 N N . ALA A 1 286 ? -10.719 -9.633 17.25 1 96.69 286 ALA A N 1
ATOM 2279 C CA . ALA A 1 286 ? -9.992 -8.391 17.016 1 96.69 286 ALA A CA 1
ATOM 2280 C C . ALA A 1 286 ? -9.734 -8.18 15.516 1 96.69 286 ALA A C 1
ATOM 2282 O O . ALA A 1 286 ? -9.766 -7.047 15.031 1 96.69 286 ALA A O 1
ATOM 2283 N N . ALA A 1 287 ? -9.516 -9.25 14.75 1 97.81 287 ALA A N 1
ATOM 2284 C CA . ALA A 1 287 ? -9.203 -9.172 13.328 1 97.81 287 ALA A CA 1
ATOM 2285 C C . ALA A 1 287 ? -10.477 -9.086 12.484 1 97.81 287 ALA A C 1
ATOM 2287 O O . ALA A 1 287 ? -10.414 -8.938 11.266 1 97.81 287 ALA A O 1
ATOM 2288 N N . ARG A 1 288 ? -11.656 -9.156 13.125 1 98.25 288 ARG A N 1
ATOM 2289 C CA . ARG A 1 288 ? -12.922 -9.297 12.406 1 98.25 288 ARG A CA 1
ATOM 2290 C C . ARG A 1 288 ? -13.75 -8.023 12.5 1 98.25 288 ARG A C 1
ATOM 2292 O O . ARG A 1 288 ? -14.914 -8.008 12.094 1 98.25 288 ARG A O 1
ATOM 2299 N N . ARG A 1 289 ? -13.133 -6.934 13 1 94.38 289 ARG A N 1
ATOM 2300 C CA . ARG A 1 289 ? -13.859 -5.707 13.312 1 94.38 289 ARG A CA 1
ATOM 2301 C C . ARG A 1 289 ? -14.508 -5.117 12.07 1 94.38 289 ARG A C 1
ATOM 2303 O O . ARG A 1 289 ? -15.555 -4.473 12.148 1 94.38 289 ARG A O 1
ATOM 2310 N N . PHE A 1 290 ? -13.961 -5.414 10.914 1 95.81 290 PHE A N 1
ATOM 2311 C CA . PHE A 1 290 ? -14.469 -4.77 9.711 1 95.81 290 PHE A CA 1
ATOM 2312 C C . PHE A 1 290 ? -15.234 -5.766 8.852 1 95.81 290 PHE A C 1
ATOM 2314 O O . PHE A 1 290 ? -15.648 -5.445 7.734 1 95.81 290 PHE A O 1
ATOM 2321 N N . ASN A 1 291 ? -15.406 -7.023 9.344 1 97.5 291 ASN A N 1
ATOM 2322 C CA . ASN A 1 291 ? -16.25 -7.977 8.641 1 97.5 291 ASN A CA 1
ATOM 2323 C C . ASN A 1 291 ? -17.703 -7.5 8.578 1 97.5 291 ASN A C 1
ATOM 2325 O O . ASN A 1 291 ? -18.203 -6.898 9.531 1 97.5 291 ASN A O 1
ATOM 2329 N N . ARG A 1 292 ? -18.391 -7.793 7.484 1 95.06 292 ARG A N 1
ATOM 2330 C CA . ARG A 1 292 ? -19.781 -7.41 7.344 1 95.06 292 ARG A CA 1
ATOM 2331 C C . ARG A 1 292 ? -20.703 -8.609 7.551 1 95.06 292 ARG A C 1
ATOM 2333 O O . ARG A 1 292 ? -21.922 -8.5 7.402 1 95.06 292 ARG A O 1
ATOM 2340 N N . VAL A 1 293 ? -20.125 -9.758 7.832 1 96.25 293 VAL A N 1
ATOM 2341 C CA . VAL A 1 293 ? -20.875 -10.992 8.102 1 96.25 293 VAL A CA 1
ATOM 2342 C C . VAL A 1 293 ? -20.531 -11.508 9.5 1 96.25 293 VAL A C 1
ATOM 2344 O O . VAL A 1 293 ? -19.359 -11.523 9.891 1 96.25 293 VAL A O 1
ATOM 2347 N N . ALA A 1 294 ? -21.547 -11.891 10.211 1 96.75 294 ALA A N 1
ATOM 2348 C CA . ALA A 1 294 ? -21.328 -12.516 11.508 1 96.75 294 ALA A CA 1
ATOM 2349 C C . ALA A 1 294 ? -20.891 -13.969 11.352 1 96.75 294 ALA A C 1
ATOM 2351 O O . ALA A 1 294 ? -21.422 -14.688 10.5 1 96.75 294 ALA A O 1
ATOM 2352 N N . LEU A 1 295 ? -20.031 -14.375 12.172 1 98.44 295 LEU A N 1
ATOM 2353 C CA . LEU A 1 295 ? -19.516 -15.734 12.094 1 98.44 295 LEU A CA 1
ATOM 2354 C C . LEU A 1 295 ? -19.734 -16.469 13.414 1 98.44 295 LEU A C 1
ATOM 2356 O O . LEU A 1 295 ? -19.859 -15.844 14.469 1 98.44 295 LEU A O 1
ATOM 2360 N N . PRO A 1 296 ? -19.812 -17.75 13.352 1 98.31 296 PRO A N 1
ATOM 2361 C CA . PRO A 1 296 ? -20.047 -18.547 14.555 1 98.31 296 PRO A CA 1
ATOM 2362 C C . PRO A 1 296 ? -19.047 -18.25 15.672 1 98.31 296 PRO A C 1
ATOM 2364 O O . PRO A 1 296 ? -19.438 -18.078 16.828 1 98.31 296 PRO A O 1
ATOM 2367 N N . ALA A 1 297 ? -17.797 -18.141 15.359 1 98.38 297 ALA A N 1
ATOM 2368 C CA . ALA A 1 297 ? -16.75 -17.984 16.375 1 98.38 297 ALA A CA 1
ATOM 2369 C C . ALA A 1 297 ? -16.812 -16.594 17 1 98.38 297 ALA A C 1
ATOM 2371 O O . ALA A 1 297 ? -16.109 -16.312 17.969 1 98.38 297 ALA A O 1
ATOM 2372 N N . ASP A 1 298 ? -17.609 -15.695 16.5 1 98.44 298 ASP A N 1
ATOM 2373 C CA . ASP A 1 298 ? -17.781 -14.383 17.109 1 98.44 298 ASP A CA 1
ATOM 2374 C C . ASP A 1 298 ? -18.375 -14.5 18.516 1 98.44 298 ASP A C 1
ATOM 2376 O O . ASP A 1 298 ? -18.297 -13.562 19.312 1 98.44 298 ASP A O 1
ATOM 2380 N N . THR A 1 299 ? -18.969 -15.602 18.844 1 97.94 299 THR A N 1
ATOM 2381 C CA . THR A 1 299 ? -19.625 -15.836 20.125 1 97.94 299 THR A CA 1
ATOM 2382 C C . THR A 1 299 ? -18.594 -15.875 21.25 1 97.94 299 THR A C 1
ATOM 2384 O O . THR A 1 299 ? -18.812 -15.32 22.328 1 97.94 299 THR A O 1
ATOM 2387 N N . ASP A 1 300 ? -17.422 -16.5 21.016 1 98.06 300 ASP A N 1
ATOM 2388 C CA . ASP A 1 300 ? -16.453 -16.672 22.094 1 98.06 300 ASP A CA 1
ATOM 2389 C C . ASP A 1 300 ? -15.07 -16.203 21.672 1 98.06 300 ASP A C 1
ATOM 2391 O O . ASP A 1 300 ? -14.203 -15.969 22.531 1 98.06 300 ASP A O 1
ATOM 2395 N N . GLY A 1 301 ? -14.805 -16.109 20.328 1 98.38 301 GLY A N 1
ATOM 2396 C CA . GLY A 1 301 ? -13.539 -15.609 19.812 1 98.38 301 GLY A CA 1
ATOM 2397 C C . GLY A 1 301 ? -12.398 -16.609 19.969 1 98.38 301 GLY A C 1
ATOM 2398 O O . GLY A 1 301 ? -11.234 -16.25 19.828 1 98.38 301 GLY A O 1
ATOM 2399 N N . VAL A 1 302 ? -12.656 -17.938 20.234 1 98.69 302 VAL A N 1
ATOM 2400 C CA . VAL A 1 302 ? -11.641 -18.938 20.562 1 98.69 302 VAL A CA 1
ATOM 2401 C C . VAL A 1 302 ? -11.016 -19.469 19.266 1 98.69 302 VAL A C 1
ATOM 2403 O O . VAL A 1 302 ? -11.727 -19.953 18.375 1 98.69 302 VAL A O 1
ATOM 2406 N N . PRO A 1 303 ? -9.719 -19.391 19.141 1 98.81 303 PRO A N 1
ATOM 2407 C CA . PRO A 1 303 ? -9.047 -19.891 17.938 1 98.81 303 PRO A CA 1
ATOM 2408 C C . PRO A 1 303 ? -8.82 -21.391 17.969 1 98.81 303 PRO A C 1
ATOM 2410 O O . PRO A 1 303 ? -7.699 -21.844 18.203 1 98.81 303 PRO A O 1
ATOM 2413 N N . ASN A 1 304 ? -9.781 -22.172 17.688 1 98.75 304 ASN A N 1
ATOM 2414 C CA . ASN A 1 304 ? -9.664 -23.625 17.594 1 98.75 304 ASN A CA 1
ATOM 2415 C C . ASN A 1 304 ? -10.234 -24.141 16.281 1 98.75 304 ASN A C 1
ATOM 2417 O O . ASN A 1 304 ? -10.766 -23.375 15.477 1 98.75 304 ASN A O 1
ATOM 2421 N N . TRP A 1 305 ? -10.031 -25.438 16.031 1 98.88 305 TRP A N 1
ATOM 2422 C CA . TRP A 1 305 ? -10.359 -26.062 14.75 1 98.88 305 TRP A CA 1
ATOM 2423 C C . TRP A 1 305 ? -11.867 -26.094 14.523 1 98.88 305 TRP A C 1
ATOM 2425 O O . TRP A 1 305 ? -12.336 -25.812 13.422 1 98.88 305 TRP A O 1
ATOM 2435 N N . HIS A 1 306 ? -12.656 -26.422 15.5 1 98.69 306 HIS A N 1
ATOM 2436 C CA . HIS A 1 306 ? -14.109 -26.484 15.375 1 98.69 306 HIS A CA 1
ATOM 2437 C C . HIS A 1 306 ? -14.688 -25.141 14.961 1 98.69 306 HIS A C 1
ATOM 2439 O O . HIS A 1 306 ? -15.57 -25.078 14.102 1 98.69 306 HIS A O 1
ATOM 2445 N N . ASN A 1 307 ? -14.203 -24.094 15.594 1 98.88 307 ASN A N 1
ATOM 2446 C CA . ASN A 1 307 ? -14.648 -22.766 15.227 1 98.88 307 ASN A CA 1
ATOM 2447 C C . ASN A 1 307 ? -14.273 -22.422 13.781 1 98.88 307 ASN A C 1
ATOM 2449 O O . ASN A 1 307 ? -15.062 -21.828 13.055 1 98.88 307 ASN A O 1
ATOM 2453 N N . LEU A 1 308 ? -13.055 -22.766 13.398 1 98.88 308 LEU A N 1
ATOM 2454 C CA . LEU A 1 308 ? -12.617 -22.516 12.031 1 98.88 308 LEU A CA 1
ATOM 2455 C C . LEU A 1 308 ? -13.547 -23.188 11.031 1 98.88 308 LEU A C 1
ATOM 2457 O O . LEU A 1 308 ? -14.008 -22.562 10.078 1 98.88 308 LEU A O 1
ATOM 2461 N N . VAL A 1 309 ? -13.812 -24.438 11.25 1 98.94 309 VAL A N 1
ATOM 2462 C CA . VAL A 1 309 ? -14.664 -25.219 10.352 1 98.94 309 VAL A CA 1
ATOM 2463 C C . VAL A 1 309 ? -16.078 -24.641 10.352 1 98.94 309 VAL A C 1
ATOM 2465 O O . VAL A 1 309 ? -16.688 -24.516 9.289 1 98.94 309 VAL A O 1
ATOM 2468 N N . ALA A 1 310 ? -16.578 -24.297 11.523 1 98.81 310 ALA A N 1
ATOM 2469 C CA . ALA A 1 310 ? -17.906 -23.719 11.633 1 98.81 310 ALA A CA 1
ATOM 2470 C C . ALA A 1 310 ? -18 -22.391 10.883 1 98.81 310 ALA A C 1
ATOM 2472 O O . ALA A 1 310 ? -19 -22.109 10.227 1 98.81 310 ALA A O 1
ATOM 2473 N N . ASP A 1 311 ? -17 -21.562 11.055 1 98.88 311 ASP A N 1
ATOM 2474 C CA . ASP A 1 311 ? -16.938 -20.297 10.328 1 98.88 311 ASP A CA 1
ATOM 2475 C C . ASP A 1 311 ? -17.016 -20.516 8.82 1 98.88 311 ASP A C 1
ATOM 2477 O O . ASP A 1 311 ? -17.781 -19.859 8.125 1 98.88 311 ASP A O 1
ATOM 2481 N N . LEU A 1 312 ? -16.203 -21.438 8.297 1 98.94 312 LEU A N 1
ATOM 2482 C CA . LEU A 1 312 ? -16.172 -21.734 6.867 1 98.94 312 LEU A CA 1
ATOM 2483 C C . LEU A 1 312 ? -17.516 -22.266 6.398 1 98.94 312 LEU A C 1
ATOM 2485 O O . LEU A 1 312 ? -18 -21.891 5.328 1 98.94 312 LEU A O 1
ATOM 2489 N N . ALA A 1 313 ? -18.094 -23.141 7.18 1 98.88 313 ALA A N 1
ATOM 2490 C CA . ALA A 1 313 ? -19.406 -23.688 6.82 1 98.88 313 ALA A CA 1
ATOM 2491 C C . ALA A 1 313 ? -20.453 -22.578 6.711 1 98.88 313 ALA A C 1
ATOM 2493 O O . ALA A 1 313 ? -21.25 -22.562 5.773 1 98.88 313 ALA A O 1
ATOM 2494 N N . ALA A 1 314 ? -20.422 -21.688 7.652 1 98.81 314 ALA A N 1
ATOM 2495 C CA . ALA A 1 314 ? -21.359 -20.562 7.637 1 98.81 314 ALA A CA 1
ATOM 2496 C C . ALA A 1 314 ? -21.172 -19.719 6.387 1 98.81 314 ALA A C 1
ATOM 2498 O O . ALA A 1 314 ? -22.141 -19.219 5.809 1 98.81 314 ALA A O 1
ATOM 2499 N N . LEU A 1 315 ? -19.953 -19.484 5.973 1 98.88 315 LEU A N 1
ATOM 2500 C CA . LEU A 1 315 ? -19.672 -18.656 4.809 1 98.88 315 LEU A CA 1
ATOM 2501 C C . LEU A 1 315 ? -20.094 -19.359 3.523 1 98.88 315 LEU A C 1
ATOM 2503 O O . LEU A 1 315 ? -20.531 -18.703 2.568 1 98.88 315 LEU A O 1
ATOM 2507 N N . LEU A 1 316 ? -19.938 -20.719 3.471 1 98.81 316 LEU A N 1
ATOM 2508 C CA . LEU A 1 316 ? -20.453 -21.484 2.338 1 98.81 316 LEU A CA 1
ATOM 2509 C C . LEU A 1 316 ? -21.953 -21.266 2.18 1 98.81 316 LEU A C 1
ATOM 2511 O O . LEU A 1 316 ? -22.453 -21.094 1.062 1 98.81 316 LEU A O 1
ATOM 2515 N N . GLU A 1 317 ? -22.656 -21.25 3.256 1 98.75 317 GLU A N 1
ATOM 2516 C CA . GLU A 1 317 ? -24.109 -21.078 3.229 1 98.75 317 GLU A CA 1
ATOM 2517 C C . GLU A 1 317 ? -24.484 -19.641 2.879 1 98.75 317 GLU A C 1
ATOM 2519 O O . GLU A 1 317 ? -25.484 -19.391 2.217 1 98.75 317 GLU A O 1
ATOM 2524 N N . HIS A 1 318 ? -23.672 -18.75 3.307 1 98.62 318 HIS A N 1
ATOM 2525 C CA . HIS A 1 318 ? -23.953 -17.328 3.086 1 98.62 318 HIS A CA 1
ATOM 2526 C C . HIS A 1 318 ? -23.734 -16.953 1.627 1 98.62 318 HIS A C 1
ATOM 2528 O O . HIS A 1 318 ? -24.609 -16.344 1.002 1 98.62 318 HIS A O 1
ATOM 2534 N N . PHE A 1 319 ? -22.594 -17.312 1.039 1 98.62 319 PHE A N 1
ATOM 2535 C CA . PHE A 1 319 ? -22.219 -16.859 -0.296 1 98.62 319 PHE A CA 1
ATOM 2536 C C . PHE A 1 319 ? -22.656 -17.875 -1.353 1 98.62 319 PHE A C 1
ATOM 2538 O O . PHE A 1 319 ? -22.719 -17.547 -2.541 1 98.62 319 PHE A O 1
ATOM 2545 N N . ARG A 1 320 ? -22.812 -19.141 -0.994 1 98.69 320 ARG A N 1
ATOM 2546 C CA . ARG A 1 320 ? -23.266 -20.234 -1.852 1 98.69 320 ARG A CA 1
ATOM 2547 C C . ARG A 1 320 ? -22.406 -20.344 -3.1 1 98.69 320 ARG A C 1
ATOM 2549 O O . ARG A 1 320 ? -22.922 -20.344 -4.223 1 98.69 320 ARG A O 1
ATOM 2556 N N . PRO A 1 321 ? -21.125 -20.453 -2.92 1 98.75 321 PRO A N 1
ATOM 2557 C CA . PRO A 1 321 ? -20.234 -20.578 -4.086 1 98.75 321 PRO A CA 1
ATOM 2558 C C . PRO A 1 321 ? -20.453 -21.891 -4.836 1 98.75 321 PRO A C 1
ATOM 2560 O O . PRO A 1 321 ? -20.719 -22.922 -4.219 1 98.75 321 PRO A O 1
ATOM 2563 N N . GLU A 1 322 ? -20.297 -21.875 -6.125 1 98.62 322 GLU A N 1
ATOM 2564 C CA . GLU A 1 322 ? -20.312 -23.062 -6.969 1 98.62 322 GLU A CA 1
ATOM 2565 C C . GLU A 1 322 ? -18.906 -23.609 -7.16 1 98.62 322 GLU A C 1
ATOM 2567 O O . GLU A 1 322 ? -18.734 -24.812 -7.355 1 98.62 322 GLU A O 1
ATOM 2572 N N . VAL A 1 323 ? -17.984 -22.734 -7.172 1 98.75 323 VAL A N 1
ATOM 2573 C CA . VAL A 1 323 ? -16.562 -23.062 -7.367 1 98.75 323 VAL A CA 1
ATOM 2574 C C . VAL A 1 323 ? -15.75 -22.547 -6.184 1 98.75 323 VAL A C 1
ATOM 2576 O O . VAL A 1 323 ? -15.914 -21.406 -5.75 1 98.75 323 VAL A O 1
ATOM 2579 N N . LEU A 1 324 ? -14.906 -23.406 -5.625 1 98.88 324 LEU A N 1
ATOM 2580 C CA . LEU A 1 324 ? -13.977 -23.047 -4.555 1 98.88 324 LEU A CA 1
ATOM 2581 C C . LEU A 1 324 ? -12.539 -23.047 -5.059 1 98.88 324 LEU A C 1
ATOM 2583 O O . LEU A 1 324 ? -12.125 -23.984 -5.75 1 98.88 324 LEU A O 1
ATOM 2587 N N . VAL A 1 325 ? -11.797 -22.016 -4.82 1 98.94 325 VAL A N 1
ATOM 2588 C CA . VAL A 1 325 ? -10.367 -21.938 -5.094 1 98.94 325 VAL A CA 1
ATOM 2589 C C . VAL A 1 325 ? -9.586 -22.125 -3.795 1 98.94 325 VAL A C 1
ATOM 2591 O O . VAL A 1 325 ? -9.781 -21.375 -2.836 1 98.94 325 VAL A O 1
ATOM 2594 N N . THR A 1 326 ? -8.719 -23.109 -3.68 1 98.81 326 THR A N 1
ATOM 2595 C CA . THR A 1 326 ? -8 -23.391 -2.441 1 98.81 326 THR A CA 1
ATOM 2596 C C . THR A 1 326 ? -6.637 -24 -2.734 1 98.81 326 THR A C 1
ATOM 2598 O O . THR A 1 326 ? -6.371 -24.438 -3.859 1 98.81 326 THR A O 1
ATOM 2601 N N . PRO A 1 327 ? -5.715 -23.969 -1.835 1 98.5 327 PRO A N 1
ATOM 2602 C CA . PRO A 1 327 ? -4.383 -24.531 -2.078 1 98.5 327 PRO A CA 1
ATOM 2603 C C . PRO A 1 327 ? -4.422 -26.031 -2.377 1 98.5 327 PRO A C 1
ATOM 2605 O O . PRO A 1 327 ? -5.207 -26.766 -1.771 1 98.5 327 PRO A O 1
ATOM 2608 N N . HIS A 1 328 ? -3.574 -26.406 -3.312 1 96.88 328 HIS A N 1
ATOM 2609 C CA . HIS A 1 328 ? -3.4 -27.828 -3.631 1 96.88 328 HIS A CA 1
ATOM 2610 C C . HIS A 1 328 ? -2.779 -28.578 -2.461 1 96.88 328 HIS A C 1
ATOM 2612 O O . HIS A 1 328 ? -1.625 -28.344 -2.102 1 96.88 328 HIS A O 1
ATOM 2618 N N . PRO A 1 329 ? -3.443 -29.516 -1.88 1 94.06 329 PRO A N 1
ATOM 2619 C CA . PRO A 1 329 ? -2.963 -30.125 -0.64 1 94.06 329 PRO A CA 1
ATOM 2620 C C . PRO A 1 329 ? -1.721 -31 -0.852 1 94.06 329 PRO A C 1
ATOM 2622 O O . PRO A 1 329 ? -0.919 -31.172 0.07 1 94.06 329 PRO A O 1
ATOM 2625 N N . GLU A 1 330 ? -1.474 -31.516 -2.053 1 91.5 330 GLU A N 1
ATOM 2626 C CA . GLU A 1 330 ? -0.351 -32.406 -2.305 1 91.5 330 GLU A CA 1
ATOM 2627 C C . GLU A 1 330 ? 0.852 -31.656 -2.854 1 91.5 330 GLU A C 1
ATOM 2629 O O . GLU A 1 330 ? 1.988 -32.125 -2.754 1 91.5 330 GLU A O 1
ATOM 2634 N N . LEU A 1 331 ? 0.614 -30.531 -3.432 1 92.25 331 LEU A N 1
ATOM 2635 C CA . LEU A 1 331 ? 1.682 -29.828 -4.129 1 92.25 331 LEU A CA 1
ATOM 2636 C C . LEU A 1 331 ? 2.217 -28.672 -3.283 1 92.25 331 LEU A C 1
ATOM 2638 O O . LEU A 1 331 ? 3.428 -28.453 -3.215 1 92.25 331 LEU A O 1
ATOM 2642 N N . ASP A 1 332 ? 1.323 -27.875 -2.68 1 93.12 332 ASP A N 1
ATOM 2643 C CA . ASP A 1 332 ? 1.729 -26.766 -1.819 1 93.12 332 ASP A CA 1
ATOM 2644 C C . ASP A 1 332 ? 2.041 -27.266 -0.407 1 93.12 332 ASP A C 1
ATOM 2646 O O . ASP A 1 332 ? 1.134 -27.609 0.348 1 93.12 332 ASP A O 1
ATOM 2650 N N . PRO A 1 333 ? 3.264 -27.203 -0.063 1 91.56 333 PRO A N 1
ATOM 2651 C CA . PRO A 1 333 ? 3.66 -27.859 1.19 1 91.56 333 PRO A CA 1
ATOM 2652 C C . PRO A 1 333 ? 3.455 -26.953 2.408 1 91.56 333 PRO A C 1
ATOM 2654 O O . PRO A 1 333 ? 3.631 -27.406 3.545 1 91.56 333 PRO A O 1
ATOM 2657 N N . HIS A 1 334 ? 3.178 -25.703 2.213 1 94.19 334 HIS A N 1
ATOM 2658 C CA . HIS A 1 334 ? 3.004 -24.828 3.365 1 94.19 334 HIS A CA 1
ATOM 2659 C C . HIS A 1 334 ? 1.94 -25.375 4.316 1 94.19 334 HIS A C 1
ATOM 2661 O O . HIS A 1 334 ? 0.813 -25.656 3.898 1 94.19 334 HIS A O 1
ATOM 2667 N N . SER A 1 335 ? 2.281 -25.516 5.566 1 96.44 335 SER A N 1
ATOM 2668 C CA . SER A 1 335 ? 1.443 -26.219 6.531 1 96.44 335 SER A CA 1
ATOM 2669 C C . SER A 1 335 ? 0.08 -25.547 6.672 1 96.44 335 SER A C 1
ATOM 2671 O O . SER A 1 335 ? -0.947 -26.219 6.734 1 96.44 335 SER A O 1
ATOM 2673 N N . ASP A 1 336 ? 0.008 -24.219 6.707 1 98.19 336 ASP A N 1
ATOM 2674 C CA . ASP A 1 336 ? -1.264 -23.516 6.785 1 98.19 336 ASP A CA 1
ATOM 2675 C C . ASP A 1 336 ? -2.107 -23.766 5.535 1 98.19 336 ASP A C 1
ATOM 2677 O O . ASP A 1 336 ? -3.338 -23.797 5.609 1 98.19 336 ASP A O 1
ATOM 2681 N N . HIS A 1 337 ? -1.45 -23.828 4.383 1 98.5 337 HIS A N 1
ATOM 2682 C CA . HIS A 1 337 ? -2.174 -24.062 3.141 1 98.5 337 HIS A CA 1
ATOM 2683 C C . HIS A 1 337 ? -2.842 -25.438 3.141 1 98.5 337 HIS A C 1
ATOM 2685 O O . HIS A 1 337 ? -4.02 -25.562 2.793 1 98.5 337 HIS A O 1
ATOM 2691 N N . VAL A 1 338 ? -2.102 -26.422 3.605 1 97.94 338 VAL A N 1
ATOM 2692 C CA . VAL A 1 338 ? -2.629 -27.781 3.688 1 97.94 338 VAL A CA 1
ATOM 2693 C C . VAL A 1 338 ? -3.795 -27.812 4.676 1 97.94 338 VAL A C 1
ATOM 2695 O O . VAL A 1 338 ? -4.863 -28.344 4.363 1 97.94 338 VAL A O 1
ATOM 2698 N N . ALA A 1 339 ? -3.574 -27.266 5.824 1 98.69 339 ALA A N 1
ATOM 2699 C CA . ALA A 1 339 ? -4.605 -27.25 6.859 1 98.69 339 ALA A CA 1
ATOM 2700 C C . ALA A 1 339 ? -5.84 -26.484 6.398 1 98.69 339 ALA A C 1
ATOM 2702 O O . ALA A 1 339 ? -6.969 -26.844 6.75 1 98.69 339 ALA A O 1
ATOM 2703 N N . ALA A 1 340 ? -5.664 -25.422 5.672 1 98.81 340 ALA A N 1
ATOM 2704 C CA . ALA A 1 340 ? -6.777 -24.609 5.184 1 98.81 340 ALA A CA 1
ATOM 2705 C C . ALA A 1 340 ? -7.695 -25.438 4.285 1 98.81 340 ALA A C 1
ATOM 2707 O O . ALA A 1 340 ? -8.922 -25.391 4.434 1 98.81 340 ALA A O 1
ATOM 2708 N N . THR A 1 341 ? -7.109 -26.141 3.34 1 98.69 341 THR A N 1
ATOM 2709 C CA . THR A 1 341 ? -7.914 -26.969 2.449 1 98.69 341 THR A CA 1
ATOM 2710 C C . THR A 1 341 ? -8.602 -28.094 3.223 1 98.69 341 THR A C 1
ATOM 2712 O O . THR A 1 341 ? -9.758 -28.422 2.949 1 98.69 341 THR A O 1
ATOM 2715 N N . ARG A 1 342 ? -7.891 -28.688 4.195 1 98.62 342 ARG A N 1
ATOM 2716 C CA . ARG A 1 342 ? -8.508 -29.703 5.055 1 98.62 342 ARG A CA 1
ATOM 2717 C C . ARG A 1 342 ? -9.742 -29.141 5.762 1 98.62 342 ARG A C 1
ATOM 2719 O O . ARG A 1 342 ? -10.797 -29.766 5.766 1 98.62 342 ARG A O 1
ATOM 2726 N N . ALA A 1 343 ? -9.586 -27.969 6.359 1 98.88 343 ALA A N 1
ATOM 2727 C CA . ALA A 1 343 ? -10.695 -27.328 7.066 1 98.88 343 ALA A CA 1
ATOM 2728 C C . ALA A 1 343 ? -11.852 -27.047 6.117 1 98.88 343 ALA A C 1
ATOM 2730 O O . ALA A 1 343 ? -13.023 -27.234 6.48 1 98.88 343 ALA A O 1
ATOM 2731 N N . LEU A 1 344 ? -11.531 -26.547 4.918 1 98.88 344 LEU A N 1
ATOM 2732 C CA . LEU A 1 344 ? -12.547 -26.234 3.92 1 98.88 344 LEU A CA 1
ATOM 2733 C C . LEU A 1 344 ? -13.359 -27.484 3.562 1 98.88 344 LEU A C 1
ATOM 2735 O O . LEU A 1 344 ? -14.594 -27.422 3.494 1 98.88 344 LEU A O 1
ATOM 2739 N N . LEU A 1 345 ? -12.688 -28.578 3.314 1 98.38 345 LEU A N 1
ATOM 2740 C CA . LEU A 1 345 ? -13.367 -29.812 2.93 1 98.38 345 LEU A CA 1
ATOM 2741 C C . LEU A 1 345 ? -14.25 -30.328 4.062 1 98.38 345 LEU A C 1
ATOM 2743 O O . LEU A 1 345 ? -15.352 -30.828 3.822 1 98.38 345 LEU A O 1
ATOM 2747 N N . GLU A 1 346 ? -13.758 -30.25 5.297 1 98.5 346 GLU A N 1
ATOM 2748 C CA . GLU A 1 346 ? -14.594 -30.594 6.438 1 98.5 346 GLU A CA 1
ATOM 2749 C C . GLU A 1 346 ? -15.82 -29.688 6.527 1 98.5 346 GLU A C 1
ATOM 2751 O O . GLU A 1 346 ? -16.922 -30.156 6.848 1 98.5 346 GLU A O 1
ATOM 2756 N N . ALA A 1 347 ? -15.656 -28.422 6.281 1 98.81 347 ALA A N 1
ATOM 2757 C CA . ALA A 1 347 ? -16.766 -27.469 6.293 1 98.81 347 ALA A CA 1
ATOM 2758 C C . ALA A 1 347 ? -17.797 -27.812 5.23 1 98.81 347 ALA A C 1
ATOM 2760 O O . ALA A 1 347 ? -19 -27.688 5.461 1 98.81 347 ALA A O 1
ATOM 2761 N N . VAL A 1 348 ? -17.328 -28.203 4.051 1 98.62 348 VAL A N 1
ATOM 2762 C CA . VAL A 1 348 ? -18.219 -28.594 2.969 1 98.62 348 VAL A CA 1
ATOM 2763 C C . VAL A 1 348 ? -19.094 -29.766 3.42 1 98.62 348 VAL A C 1
ATOM 2765 O O . VAL A 1 348 ? -20.281 -29.812 3.137 1 98.62 348 VAL A O 1
ATOM 2768 N N . GLN A 1 349 ? -18.531 -30.688 4.121 1 97.5 349 GLN A N 1
ATOM 2769 C CA . GLN A 1 349 ? -19.25 -31.844 4.613 1 97.5 349 GLN A CA 1
ATOM 2770 C C . GLN A 1 349 ? -20.328 -31.438 5.617 1 97.5 349 GLN A C 1
ATOM 2772 O O . GLN A 1 349 ? -21.391 -32.062 5.695 1 97.5 349 GLN A O 1
ATOM 2777 N N . GLN A 1 350 ? -20.047 -30.406 6.328 1 96.94 350 GLN A N 1
ATOM 2778 C CA . GLN A 1 350 ? -20.953 -29.984 7.398 1 96.94 350 GLN A CA 1
ATOM 2779 C C . GLN A 1 350 ? -22 -29.016 6.887 1 96.94 350 GLN A C 1
ATOM 2781 O O . GLN A 1 350 ? -23.062 -28.844 7.504 1 96.94 350 GLN A O 1
ATOM 2786 N N . SER A 1 351 ? -21.719 -28.359 5.812 1 97.56 351 SER A N 1
ATOM 2787 C CA . SER A 1 351 ? -22.578 -27.312 5.289 1 97.56 351 SER A CA 1
ATOM 2788 C C . SER A 1 351 ? -23.75 -27.891 4.52 1 97.56 351 SER A C 1
ATOM 2790 O O . SER A 1 351 ? -23.641 -28.953 3.898 1 97.56 351 SER A O 1
ATOM 2792 N N . ALA A 1 352 ? -24.875 -27.188 4.539 1 97.31 352 ALA A N 1
ATOM 2793 C CA . ALA A 1 352 ? -26.031 -27.547 3.732 1 97.31 352 ALA A CA 1
ATOM 2794 C C . ALA A 1 352 ? -25.812 -27.203 2.262 1 97.31 352 ALA A C 1
ATOM 2796 O O . ALA A 1 352 ? -26.484 -27.734 1.381 1 97.31 352 ALA A O 1
ATOM 2797 N N . TRP A 1 353 ? -24.859 -26.312 2.016 1 97.88 353 TRP A N 1
ATOM 2798 C CA . TRP A 1 353 ? -24.516 -25.953 0.644 1 97.88 353 TRP A CA 1
ATOM 2799 C C . TRP A 1 353 ? -23.359 -26.812 0.131 1 97.88 353 TRP A C 1
ATOM 2801 O O . TRP A 1 353 ? -22.344 -26.969 0.814 1 97.88 353 TRP A O 1
ATOM 2811 N N . GLN A 1 354 ? -23.531 -27.281 -1.09 1 97.62 354 GLN A N 1
ATOM 2812 C CA . GLN A 1 354 ? -22.516 -28.156 -1.669 1 97.62 354 GLN A CA 1
ATOM 2813 C C . GLN A 1 354 ? -21.953 -27.562 -2.955 1 97.62 354 GLN A C 1
ATOM 2815 O O . GLN A 1 354 ? -22.594 -27.609 -4.008 1 97.62 354 GLN A O 1
ATOM 2820 N N . PRO A 1 355 ? -20.766 -27.016 -2.863 1 98.12 355 PRO A N 1
ATOM 2821 C CA . PRO A 1 355 ? -20.109 -26.594 -4.102 1 98.12 355 PRO A CA 1
ATOM 2822 C C . PRO A 1 355 ? -19.859 -27.734 -5.07 1 98.12 355 PRO A C 1
ATOM 2824 O O . PRO A 1 355 ? -19.906 -28.906 -4.676 1 98.12 355 PRO A O 1
ATOM 2827 N N . GLN A 1 356 ? -19.484 -27.391 -6.324 1 97.31 356 GLN A N 1
ATOM 2828 C CA . GLN A 1 356 ? -19.391 -28.422 -7.355 1 97.31 356 GLN A CA 1
ATOM 2829 C C . GLN A 1 356 ? -17.938 -28.703 -7.719 1 97.31 356 GLN A C 1
ATOM 2831 O O . GLN A 1 356 ? -17.578 -29.828 -8.07 1 97.31 356 GLN A O 1
ATOM 2836 N N . THR A 1 357 ? -17.141 -27.656 -7.68 1 98.06 357 THR A N 1
ATOM 2837 C CA . THR A 1 357 ? -15.805 -27.781 -8.242 1 98.06 357 THR A CA 1
ATOM 2838 C C . THR A 1 357 ? -14.773 -27.141 -7.324 1 98.06 357 THR A C 1
ATOM 2840 O O . THR A 1 357 ? -15.023 -26.078 -6.746 1 98.06 357 THR A O 1
ATOM 2843 N N . LEU A 1 358 ? -13.672 -27.797 -7.148 1 98.25 358 LEU A N 1
ATOM 2844 C CA . LEU A 1 358 ? -12.484 -27.219 -6.535 1 98.25 358 LEU A CA 1
ATOM 2845 C C . LEU A 1 358 ? -11.469 -26.812 -7.598 1 98.25 358 LEU A C 1
ATOM 2847 O O . LEU A 1 358 ? -11.164 -27.594 -8.508 1 98.25 358 L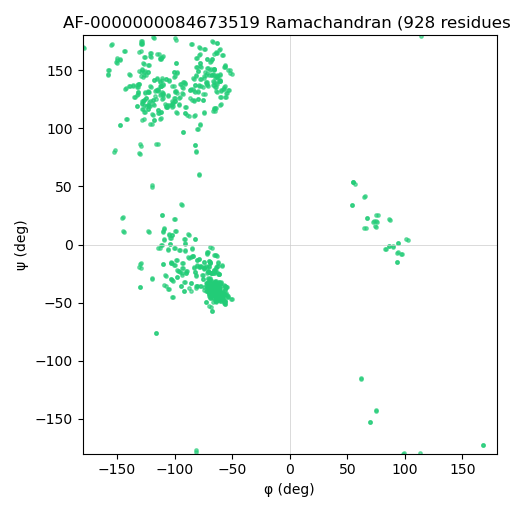EU A O 1
ATOM 2851 N N . LEU A 1 359 ? -11.039 -25.625 -7.586 1 98.81 359 LEU A N 1
ATOM 2852 C CA . LEU A 1 359 ? -9.836 -25.172 -8.289 1 98.81 359 LEU A CA 1
ATOM 2853 C C . LEU A 1 359 ? -8.648 -25.109 -7.336 1 98.81 359 LEU A C 1
ATOM 2855 O O . LEU A 1 359 ? -8.625 -24.266 -6.426 1 98.81 359 LEU A O 1
ATOM 2859 N N . LEU A 1 360 ? -7.656 -25.984 -7.562 1 98.56 360 LEU A N 1
ATOM 2860 C CA . LEU A 1 360 ? -6.512 -26.078 -6.664 1 98.56 360 LEU A CA 1
ATOM 2861 C C . LEU A 1 360 ? -5.32 -25.297 -7.207 1 98.56 360 LEU A C 1
ATOM 2863 O O . LEU A 1 360 ? -5.004 -25.391 -8.391 1 98.56 360 LEU A O 1
ATOM 2867 N N . TYR A 1 361 ? -4.691 -24.469 -6.359 1 97.88 361 TYR A N 1
ATOM 2868 C CA . TYR A 1 361 ? -3.512 -23.703 -6.75 1 97.88 361 TYR A CA 1
ATOM 2869 C C . TYR A 1 361 ? -2.324 -24.031 -5.855 1 97.88 361 TYR A C 1
ATOM 2871 O O . TYR A 1 361 ? -2.494 -24.609 -4.773 1 97.88 361 TYR A O 1
ATOM 2879 N N . ALA A 1 362 ? -1.107 -23.688 -6.328 1 95.19 362 ALA A N 1
ATOM 2880 C CA . ALA A 1 362 ? 0.097 -23.844 -5.516 1 95.19 362 ALA A CA 1
ATOM 2881 C C . ALA A 1 362 ? 0.954 -22.578 -5.574 1 95.19 362 ALA A C 1
ATOM 2883 O O . ALA A 1 362 ? 1.408 -22.172 -6.648 1 95.19 362 ALA A O 1
ATOM 2884 N N . ASN A 1 363 ? 1.181 -21.953 -4.434 1 92.88 363 ASN A N 1
ATOM 2885 C CA . ASN A 1 363 ? 2.037 -20.766 -4.348 1 92.88 363 ASN A CA 1
ATOM 2886 C C . ASN A 1 363 ? 3.451 -21.141 -3.902 1 92.88 363 ASN A C 1
ATOM 2888 O O . ASN A 1 363 ? 4.395 -20.391 -4.137 1 92.88 363 ASN A O 1
ATOM 2892 N N . HIS A 1 364 ? 3.543 -22.266 -3.262 1 88.88 364 HIS A N 1
ATOM 2893 C CA . HIS A 1 364 ? 4.812 -22.781 -2.77 1 88.88 364 HIS A CA 1
ATOM 2894 C C . HIS A 1 364 ? 5.051 -24.203 -3.27 1 88.88 364 HIS A C 1
ATOM 2896 O O . HIS A 1 364 ? 4.098 -24.953 -3.508 1 88.88 364 HIS A O 1
ATOM 2902 N N . LEU A 1 365 ? 6.348 -24.438 -3.498 1 88.56 365 LEU A N 1
ATOM 2903 C CA . LEU A 1 365 ? 6.695 -25.812 -3.855 1 88.56 365 LEU A CA 1
ATOM 2904 C C . LEU A 1 365 ? 7.77 -26.359 -2.926 1 88.56 365 LEU A C 1
ATOM 2906 O O . LEU A 1 365 ? 8.602 -25.609 -2.42 1 88.56 365 LEU A O 1
ATOM 2910 N N . HIS A 1 366 ? 7.695 -27.609 -2.732 1 77.12 366 HIS A N 1
ATOM 2911 C CA . HIS A 1 366 ? 8.664 -28.297 -1.882 1 77.12 366 HIS A CA 1
ATOM 2912 C C . HIS A 1 366 ? 10.039 -28.328 -2.533 1 77.12 366 HIS A C 1
ATOM 2914 O O . HIS A 1 366 ? 11.047 -28.016 -1.89 1 77.12 366 HIS A O 1
ATOM 2920 N N . ASP A 1 367 ? 10.094 -28.641 -3.691 1 78.56 367 ASP A N 1
ATOM 2921 C CA . ASP A 1 367 ? 11.336 -29.094 -4.309 1 78.56 367 ASP A CA 1
ATOM 2922 C C . ASP A 1 367 ? 12 -27.969 -5.102 1 78.56 367 ASP A C 1
ATOM 2924 O O . ASP A 1 367 ? 13.172 -28.062 -5.453 1 78.56 367 ASP A O 1
ATOM 2928 N N . ASN A 1 368 ? 11.266 -26.969 -5.414 1 85.75 368 ASN A N 1
ATOM 2929 C CA . ASN A 1 368 ? 11.766 -25.875 -6.238 1 85.75 368 ASN A CA 1
ATOM 2930 C C . ASN A 1 368 ? 11.133 -24.547 -5.848 1 85.75 368 ASN A C 1
ATOM 2932 O O . ASN A 1 368 ? 10.039 -24.219 -6.309 1 85.75 368 ASN A O 1
ATOM 2936 N N . ASP A 1 369 ? 11.891 -23.781 -5.148 1 83.94 369 ASP A N 1
ATOM 2937 C CA . ASP A 1 369 ? 11.312 -22.547 -4.656 1 83.94 369 ASP A CA 1
ATOM 2938 C C . ASP A 1 369 ? 11.344 -21.453 -5.73 1 83.94 369 ASP A C 1
ATOM 2940 O O . ASP A 1 369 ? 10.852 -20.344 -5.512 1 83.94 369 ASP A O 1
ATOM 2944 N N . ARG A 1 370 ? 11.781 -21.812 -6.922 1 90.12 370 ARG A N 1
ATOM 2945 C CA . ARG A 1 370 ? 11.883 -20.828 -7.988 1 90.12 370 ARG A CA 1
ATOM 2946 C C . ARG A 1 370 ? 10.727 -20.953 -8.969 1 90.12 370 ARG A C 1
ATOM 2948 O O . ARG A 1 370 ? 10.508 -20.078 -9.805 1 90.12 370 ARG A O 1
ATOM 2955 N N . TRP A 1 371 ? 10.039 -22.047 -8.914 1 93.31 371 TRP A N 1
ATOM 2956 C CA . TRP A 1 371 ? 8.922 -22.234 -9.836 1 93.31 371 TRP A CA 1
ATOM 2957 C C . TRP A 1 371 ? 7.84 -21.188 -9.602 1 93.31 371 TRP A C 1
ATOM 2959 O O . TRP A 1 371 ? 7.523 -20.859 -8.453 1 93.31 371 TRP A O 1
ATOM 2969 N N . PRO A 1 372 ? 7.227 -20.781 -10.688 1 95.19 372 PRO A N 1
ATOM 2970 C CA . PRO A 1 372 ? 7.578 -20.969 -12.102 1 95.19 372 PRO A CA 1
ATOM 2971 C C . PRO A 1 372 ? 8.883 -20.266 -12.477 1 95.19 372 PRO A C 1
ATOM 2973 O O . PRO A 1 372 ? 9.086 -19.094 -12.125 1 95.19 372 PRO A O 1
ATOM 2976 N N . MET A 1 373 ? 9.648 -20.938 -13.164 1 94.25 373 MET A N 1
ATOM 2977 C CA . MET A 1 373 ? 10.945 -20.375 -13.547 1 94.25 373 MET A CA 1
ATOM 2978 C C . MET A 1 373 ? 10.812 -19.453 -14.75 1 94.25 373 MET A C 1
ATOM 2980 O O . MET A 1 373 ? 9.836 -19.531 -15.492 1 94.25 373 MET A O 1
ATOM 2984 N N . GLY A 1 374 ? 11.844 -18.578 -14.93 1 95.25 374 GLY A N 1
ATOM 2985 C CA . GLY A 1 374 ? 11.82 -17.641 -16.031 1 95.25 374 GLY A CA 1
ATOM 2986 C C . GLY A 1 374 ? 11.352 -16.25 -15.641 1 95.25 374 GLY A C 1
ATOM 2987 O O . GLY A 1 374 ? 11.039 -16.016 -14.477 1 95.25 374 GLY A O 1
ATOM 2988 N N . PRO A 1 375 ? 11.305 -15.359 -16.594 1 95.94 375 PRO A N 1
ATOM 2989 C CA . PRO A 1 375 ? 10.961 -13.969 -16.281 1 95.94 375 PRO A CA 1
ATOM 2990 C C . PRO A 1 375 ? 9.469 -13.758 -16.078 1 95.94 375 PRO A C 1
ATOM 2992 O O . PRO A 1 375 ? 8.656 -14.57 -16.531 1 95.94 375 PRO A O 1
ATOM 2995 N N . ALA A 1 376 ? 9.164 -12.727 -15.359 1 96.94 376 ALA A N 1
ATOM 2996 C CA . ALA A 1 376 ? 7.773 -12.273 -15.273 1 96.94 376 ALA A CA 1
ATOM 2997 C C . ALA A 1 376 ? 7.168 -12.078 -16.656 1 96.94 376 ALA A C 1
ATOM 2999 O O . ALA A 1 376 ? 7.895 -11.875 -17.641 1 96.94 376 ALA A O 1
ATOM 3000 N N . ASP A 1 377 ? 5.871 -12.266 -16.812 1 97 377 ASP A N 1
ATOM 3001 C CA . ASP A 1 377 ? 5.059 -12.023 -18 1 97 377 ASP A CA 1
ATOM 3002 C C . ASP A 1 377 ? 5.133 -13.195 -18.969 1 97 377 ASP A C 1
ATOM 3004 O O . ASP A 1 377 ? 4.422 -13.219 -19.984 1 97 377 ASP A O 1
ATOM 3008 N N . CYS A 1 378 ? 5.926 -14.188 -18.703 1 97.81 378 CYS A N 1
ATOM 3009 C CA . CYS A 1 378 ? 6.008 -15.367 -19.562 1 97.81 378 CYS A CA 1
ATOM 3010 C C . CYS A 1 378 ? 5.176 -16.516 -18.984 1 97.81 378 CYS A C 1
ATOM 3012 O O . CYS A 1 378 ? 4.559 -16.359 -17.922 1 97.81 378 CYS A O 1
ATOM 3014 N N . GLY A 1 379 ? 5.137 -17.578 -19.688 1 98 379 GLY A N 1
ATOM 3015 C CA . GLY A 1 379 ? 4.227 -18.672 -19.359 1 98 379 GLY A CA 1
ATOM 3016 C C . GLY A 1 379 ? 4.676 -19.484 -18.156 1 98 379 GLY A C 1
ATOM 3017 O O . GLY A 1 379 ? 5.793 -19.312 -17.672 1 98 379 GLY A O 1
ATOM 3018 N N . ILE A 1 380 ? 3.754 -20.328 -17.672 1 97.62 380 ILE A N 1
ATOM 3019 C CA . ILE A 1 380 ? 3.98 -21.203 -16.531 1 97.62 380 ILE A CA 1
ATOM 3020 C C . ILE A 1 380 ? 4.004 -22.656 -16.984 1 97.62 380 ILE A C 1
ATOM 3022 O O . ILE A 1 380 ? 2.959 -23.234 -17.312 1 97.62 380 ILE A O 1
ATOM 3026 N N . ALA A 1 381 ? 5.184 -23.219 -16.953 1 97.75 381 ALA A N 1
ATOM 3027 C CA . ALA A 1 381 ? 5.258 -24.672 -17.141 1 97.75 381 ALA A CA 1
ATOM 3028 C C . ALA A 1 381 ? 4.73 -25.406 -15.914 1 97.75 381 ALA A C 1
ATOM 3030 O O . ALA A 1 381 ? 4.625 -24.828 -14.836 1 97.75 381 ALA A O 1
ATOM 3031 N N . LEU A 1 382 ? 4.352 -26.672 -16.078 1 97 382 LEU A N 1
ATOM 3032 C CA . LEU A 1 382 ? 3.898 -27.422 -14.914 1 97 382 LEU A CA 1
ATOM 3033 C C . LEU A 1 382 ? 5.031 -27.609 -13.914 1 97 382 LEU A C 1
ATOM 3035 O O . LEU A 1 382 ? 6.195 -27.734 -14.305 1 97 382 LEU A O 1
ATOM 3039 N N . PRO A 1 383 ? 4.727 -27.562 -12.648 1 95.69 383 PRO A N 1
ATOM 3040 C CA . PRO A 1 383 ? 5.758 -27.703 -11.617 1 95.69 383 PRO A CA 1
ATOM 3041 C C . PRO A 1 383 ? 6.367 -29.109 -11.586 1 95.69 383 PRO A C 1
ATOM 3043 O O . PRO A 1 383 ? 5.777 -30.062 -12.117 1 95.69 383 PRO A O 1
ATOM 3046 N N . PRO A 1 384 ? 7.57 -29.188 -11 1 93.5 384 PRO A N 1
ATOM 3047 C CA . PRO A 1 384 ? 8.18 -30.516 -10.852 1 93.5 384 PRO A CA 1
ATOM 3048 C C . PRO A 1 384 ? 7.32 -31.469 -10.016 1 93.5 384 PRO A C 1
ATOM 3050 O O . PRO A 1 384 ? 6.844 -31.094 -8.938 1 93.5 384 PRO A O 1
ATOM 3053 N N . ALA A 1 385 ? 7.051 -32.594 -10.547 1 92 385 ALA A N 1
ATOM 3054 C CA . ALA A 1 385 ? 6.375 -33.688 -9.875 1 92 385 ALA A CA 1
ATOM 3055 C C . ALA A 1 385 ? 6.977 -35.031 -10.289 1 92 385 ALA A C 1
ATOM 3057 O O . ALA A 1 385 ? 6.777 -35.5 -11.414 1 92 385 ALA A O 1
ATOM 3058 N N . MET A 1 386 ? 7.695 -35.625 -9.344 1 88.88 386 MET A N 1
ATOM 3059 C CA . MET A 1 386 ? 8.352 -36.906 -9.656 1 88.88 386 MET A CA 1
ATOM 3060 C C . MET A 1 386 ? 7.438 -38.062 -9.328 1 88.88 386 MET A C 1
ATOM 3062 O O . MET A 1 386 ? 7.625 -39.156 -9.852 1 88.88 386 MET A O 1
ATOM 3066 N N . VAL A 1 387 ? 6.547 -37.75 -8.422 1 84.44 387 VAL A N 1
ATOM 3067 C CA . VAL A 1 387 ? 5.508 -38.719 -8.102 1 84.44 387 VAL A CA 1
ATOM 3068 C C . VAL A 1 387 ? 4.16 -38.219 -8.617 1 84.44 387 VAL A C 1
ATOM 3070 O O . VAL A 1 387 ? 3.838 -37.062 -8.484 1 84.44 387 VAL A O 1
ATOM 3073 N N . ALA A 1 388 ? 3.438 -39.156 -9.18 1 80.62 388 ALA A N 1
ATOM 3074 C CA . ALA A 1 388 ? 2.205 -38.75 -9.828 1 80.62 388 ALA A CA 1
ATOM 3075 C C . ALA A 1 388 ? 1.223 -38.156 -8.82 1 80.62 388 ALA A C 1
ATOM 3077 O O . ALA A 1 388 ? 0.999 -38.719 -7.758 1 80.62 388 ALA A O 1
ATOM 3078 N N . LEU A 1 389 ? 0.729 -37.062 -9.172 1 88.06 389 LEU A N 1
ATOM 3079 C CA . LEU A 1 389 ? -0.373 -36.406 -8.484 1 88.06 389 LEU A CA 1
ATOM 3080 C C . LEU A 1 389 ? -1.708 -37.031 -8.859 1 88.06 389 LEU A C 1
ATOM 3082 O O . LEU A 1 389 ? -1.777 -37.844 -9.789 1 88.06 389 LEU A O 1
ATOM 3086 N N . PRO A 1 390 ? -2.732 -36.75 -8.039 1 91.25 390 PRO A N 1
ATOM 3087 C CA . PRO A 1 390 ? -4.051 -37.156 -8.523 1 91.25 390 PRO A CA 1
ATOM 3088 C C . PRO A 1 390 ? -4.332 -36.688 -9.953 1 91.25 390 PRO A C 1
ATOM 3090 O O . PRO A 1 390 ? -3.949 -35.594 -10.32 1 91.25 390 PRO A O 1
ATOM 3093 N N . ALA A 1 391 ? -5.082 -37.5 -10.703 1 94.62 391 ALA A N 1
ATOM 3094 C CA . ALA A 1 391 ? -5.348 -37.219 -12.109 1 94.62 391 ALA A CA 1
ATOM 3095 C C . ALA A 1 391 ? -6.43 -36.156 -12.25 1 94.62 391 ALA A C 1
ATOM 3097 O O . ALA A 1 391 ? -7.457 -36.375 -12.891 1 94.62 391 ALA A O 1
ATOM 3098 N N . ASP A 1 392 ? -6.156 -35 -11.711 1 95.62 392 ASP A N 1
ATOM 3099 C CA . ASP A 1 392 ? -7.066 -33.875 -11.805 1 95.62 392 ASP A CA 1
ATOM 3100 C C . ASP A 1 392 ? -6.984 -33.219 -13.18 1 95.62 392 ASP A C 1
ATOM 3102 O O . ASP A 1 392 ? -5.98 -33.344 -13.883 1 95.62 392 ASP A O 1
ATOM 3106 N N . GLY A 1 393 ? -8.102 -32.562 -13.586 1 96.75 393 GLY A N 1
ATOM 3107 C CA . GLY A 1 393 ? -8.023 -31.719 -14.758 1 96.75 393 GLY A CA 1
ATOM 3108 C C . GLY A 1 393 ? -7.148 -30.5 -14.539 1 96.75 393 GLY A C 1
ATOM 3109 O O . GLY A 1 393 ? -6.645 -30.266 -13.438 1 96.75 393 GLY A O 1
ATOM 3110 N N . LEU A 1 394 ? -6.938 -29.719 -15.602 1 98.06 394 LEU A N 1
ATOM 3111 C CA . LEU A 1 394 ? -6.188 -28.469 -15.539 1 98.06 394 LEU A CA 1
ATOM 3112 C C . LEU A 1 394 ? -6.945 -27.344 -16.25 1 98.06 394 LEU A C 1
ATOM 3114 O O . LEU A 1 394 ? -7.566 -27.562 -17.281 1 98.06 394 LEU A O 1
ATOM 3118 N N . TRP A 1 395 ? -6.969 -26.266 -15.641 1 98.62 395 TRP A N 1
ATOM 3119 C CA . TRP A 1 395 ? -7.5 -25.047 -16.234 1 98.62 395 TRP A CA 1
ATOM 3120 C C . TRP A 1 395 ? -6.496 -23.906 -16.109 1 98.62 395 TRP A C 1
ATOM 3122 O O . TRP A 1 395 ? -6.102 -23.531 -15.008 1 98.62 395 TRP A O 1
ATOM 3132 N N . SER A 1 396 ? -6.031 -23.406 -17.25 1 98.5 396 SER A N 1
ATOM 3133 C CA . SER A 1 396 ? -4.996 -22.375 -17.266 1 98.5 396 SER A CA 1
ATOM 3134 C C . SER A 1 396 ? -5.387 -21.188 -18.141 1 98.5 396 SER A C 1
ATOM 3136 O O . SER A 1 396 ? -4.914 -21.078 -19.281 1 98.5 396 SER A O 1
ATOM 3138 N N . PRO A 1 397 ? -6.105 -20.281 -17.609 1 97.88 397 PRO A N 1
ATOM 3139 C CA . PRO A 1 397 ? -6.465 -19.078 -18.375 1 97.88 397 PRO A CA 1
ATOM 3140 C C . PRO A 1 397 ? -5.277 -18.156 -18.625 1 97.88 397 PRO A C 1
ATOM 3142 O O . PRO A 1 397 ? -4.395 -18.047 -17.766 1 97.88 397 PRO A O 1
ATOM 3145 N N . SER A 1 398 ? -5.293 -17.531 -19.766 1 97.31 398 SER A N 1
ATOM 3146 C CA . SER A 1 398 ? -4.289 -16.531 -20.109 1 97.31 398 SER A CA 1
ATOM 3147 C C . SER A 1 398 ? -4.668 -15.164 -19.547 1 97.31 398 SER A C 1
ATOM 3149 O O . SER A 1 398 ? -5.848 -14.797 -19.531 1 97.31 398 SER A O 1
ATOM 3151 N N . LEU A 1 399 ? -3.699 -14.469 -19.141 1 98.12 399 LEU A N 1
ATOM 3152 C CA . LEU A 1 399 ? -3.904 -13.125 -18.625 1 98.12 399 LEU A CA 1
ATOM 3153 C C . LEU A 1 399 ? -3.396 -12.078 -19.609 1 98.12 399 LEU A C 1
ATOM 3155 O O . LEU A 1 399 ? -2.213 -12.062 -19.953 1 98.12 399 LEU A O 1
ATOM 3159 N N . PRO A 1 400 ? -4.234 -11.219 -20.094 1 97.38 400 PRO A N 1
ATOM 3160 C CA . PRO A 1 400 ? -3.758 -10.109 -20.922 1 97.38 400 PRO A CA 1
ATOM 3161 C C . PRO A 1 400 ? -2.756 -9.219 -20.188 1 97.38 400 PRO A C 1
ATOM 3163 O O . PRO A 1 400 ? -2.68 -9.242 -18.969 1 97.38 400 PRO A O 1
ATOM 3166 N N . ALA A 1 401 ? -2.012 -8.414 -20.922 1 97.06 401 ALA A N 1
ATOM 3167 C CA . ALA A 1 401 ? -0.962 -7.562 -20.375 1 97.06 401 ALA A CA 1
ATOM 3168 C C . ALA A 1 401 ? -1.52 -6.633 -19.297 1 97.06 401 ALA A C 1
ATOM 3170 O O . ALA A 1 401 ? -0.888 -6.422 -18.266 1 97.06 401 ALA A O 1
ATOM 3171 N N . GLY A 1 402 ? -2.701 -6.07 -19.562 1 97.62 402 GLY A N 1
ATOM 3172 C CA . GLY A 1 402 ? -3.318 -5.184 -18.578 1 97.62 402 GLY A CA 1
ATOM 3173 C C . GLY A 1 402 ? -3.627 -5.867 -17.266 1 97.62 402 GLY A C 1
ATOM 3174 O O . GLY A 1 402 ? -3.418 -5.285 -16.203 1 97.62 402 GLY A O 1
ATOM 3175 N N . THR A 1 403 ? -4.102 -7.113 -17.328 1 98.38 403 THR A N 1
ATOM 3176 C CA . THR A 1 403 ? -4.418 -7.867 -16.125 1 98.38 403 THR A CA 1
ATOM 3177 C C . THR A 1 403 ? -3.148 -8.219 -15.352 1 98.38 403 THR A C 1
ATOM 3179 O O . THR A 1 403 ? -3.137 -8.219 -14.117 1 98.38 403 THR A O 1
ATOM 3182 N N . ARG A 1 404 ? -2.061 -8.531 -16.062 1 98.38 404 ARG A N 1
ATOM 3183 C CA . ARG A 1 404 ? -0.78 -8.812 -15.422 1 98.38 404 ARG A CA 1
ATOM 3184 C C . ARG A 1 404 ? -0.259 -7.586 -14.68 1 98.38 404 ARG A C 1
ATOM 3186 O O . ARG A 1 404 ? 0.241 -7.699 -13.562 1 98.38 404 ARG A O 1
ATOM 3193 N N . LEU A 1 405 ? -0.413 -6.445 -15.344 1 98.5 405 LEU A N 1
ATOM 3194 C CA . LEU A 1 405 ? -0.018 -5.203 -14.688 1 98.5 405 LEU A CA 1
ATOM 3195 C C . LEU A 1 405 ? -0.844 -4.969 -13.43 1 98.5 405 LEU A C 1
ATOM 3197 O O . LEU A 1 405 ? -0.299 -4.617 -12.383 1 98.5 405 LEU A O 1
ATOM 3201 N N . ASP A 1 406 ? -2.156 -5.152 -13.523 1 98.69 406 ASP A N 1
ATOM 3202 C CA . ASP A 1 406 ? -3.041 -4.969 -12.375 1 98.69 406 ASP A CA 1
ATOM 3203 C C . ASP A 1 406 ? -2.697 -5.953 -11.258 1 98.69 406 ASP A C 1
ATOM 3205 O O . ASP A 1 406 ? -2.762 -5.605 -10.078 1 98.69 406 ASP A O 1
ATOM 3209 N N . LYS A 1 407 ? -2.375 -7.188 -11.656 1 98.75 407 LYS A N 1
ATOM 3210 C CA . LYS A 1 407 ? -1.949 -8.156 -10.648 1 98.75 407 LYS A CA 1
ATOM 3211 C C . LYS A 1 407 ? -0.689 -7.688 -9.93 1 98.75 407 LYS A C 1
ATOM 3213 O O . LYS A 1 407 ? -0.583 -7.816 -8.711 1 98.75 407 LYS A O 1
ATOM 3218 N N . ALA A 1 408 ? 0.264 -7.152 -10.695 1 98.62 408 ALA A N 1
ATOM 3219 C CA . ALA A 1 408 ? 1.486 -6.621 -10.102 1 98.62 408 ALA A CA 1
ATOM 3220 C C . ALA A 1 408 ? 1.171 -5.512 -9.102 1 98.62 408 ALA A C 1
ATOM 3222 O O . ALA A 1 408 ? 1.767 -5.445 -8.023 1 98.62 408 ALA A O 1
ATOM 3223 N N . MET A 1 409 ? 0.235 -4.629 -9.461 1 98.56 409 MET A N 1
ATOM 3224 C CA . MET A 1 409 ? -0.146 -3.547 -8.562 1 98.56 409 MET A CA 1
ATOM 3225 C C . MET A 1 409 ? -0.796 -4.098 -7.297 1 98.56 409 MET A C 1
ATOM 3227 O O . MET A 1 409 ? -0.523 -3.615 -6.195 1 98.56 409 MET A O 1
ATOM 3231 N N . ALA A 1 410 ? -1.65 -5.105 -7.438 1 98.81 410 ALA A N 1
ATOM 3232 C CA . ALA A 1 410 ? -2.291 -5.719 -6.277 1 98.81 410 ALA A CA 1
ATOM 3233 C C . ALA A 1 410 ? -1.255 -6.316 -5.332 1 98.81 410 ALA A C 1
ATOM 3235 O O . ALA A 1 410 ? -1.376 -6.191 -4.109 1 98.81 410 ALA A O 1
ATOM 3236 N N . LEU A 1 411 ? -0.279 -6.988 -5.91 1 98.5 411 LEU A N 1
ATOM 3237 C CA . LEU A 1 411 ? 0.792 -7.555 -5.102 1 98.5 411 LEU A CA 1
ATOM 3238 C C . LEU A 1 411 ? 1.576 -6.457 -4.387 1 98.5 411 LEU A C 1
ATOM 3240 O O . LEU A 1 411 ? 1.918 -6.594 -3.211 1 98.5 411 LEU A O 1
ATOM 3244 N N . ALA A 1 412 ? 1.824 -5.367 -5.09 1 97.62 412 ALA A N 1
ATOM 3245 C CA . ALA A 1 412 ? 2.602 -4.262 -4.535 1 97.62 412 ALA A CA 1
ATOM 3246 C C . ALA A 1 412 ? 1.866 -3.605 -3.371 1 97.62 412 ALA A C 1
ATOM 3248 O O . ALA A 1 412 ? 2.486 -2.959 -2.521 1 97.62 412 ALA A O 1
ATOM 3249 N N . MET A 1 413 ? 0.561 -3.777 -3.318 1 98.31 413 MET A N 1
ATOM 3250 C CA . MET A 1 413 ? -0.254 -3.211 -2.248 1 98.31 413 MET A CA 1
ATOM 3251 C C . MET A 1 413 ? -0.127 -4.035 -0.972 1 98.31 413 MET A C 1
ATOM 3253 O O . MET A 1 413 ? -0.497 -3.578 0.11 1 98.31 413 MET A O 1
ATOM 3257 N N . GLN A 1 414 ? 0.369 -5.328 -1.104 1 98.25 414 GLN A N 1
ATOM 3258 C CA . GLN A 1 414 ? 0.476 -6.215 0.05 1 98.25 414 GLN A CA 1
ATOM 3259 C C . GLN A 1 414 ? 1.661 -5.832 0.931 1 98.25 414 GLN A C 1
ATOM 3261 O O . GLN A 1 414 ? 2.809 -5.848 0.479 1 98.25 414 GLN A O 1
ATOM 3266 N N . HIS A 1 415 ? 1.434 -5.578 2.211 1 97.5 415 HIS A N 1
ATOM 3267 C CA . HIS A 1 415 ? 2.455 -5.055 3.109 1 97.5 415 HIS A CA 1
ATOM 3268 C C . HIS A 1 415 ? 3.633 -6.016 3.225 1 97.5 415 HIS A C 1
ATOM 3270 O O . HIS A 1 415 ? 4.789 -5.582 3.285 1 97.5 415 HIS A O 1
ATOM 3276 N N . ASP A 1 416 ? 3.416 -7.305 3.129 1 94.62 416 ASP A N 1
ATOM 3277 C CA . ASP A 1 416 ? 4.473 -8.297 3.281 1 94.62 416 ASP A CA 1
ATOM 3278 C C . ASP A 1 416 ? 5.406 -8.305 2.07 1 94.62 416 ASP A C 1
ATOM 3280 O O . ASP A 1 416 ? 6.516 -8.828 2.139 1 94.62 416 ASP A O 1
ATOM 3284 N N . LEU A 1 417 ? 4.898 -7.734 1.008 1 95.38 417 LEU A N 1
ATOM 3285 C CA . LEU A 1 417 ? 5.699 -7.781 -0.212 1 95.38 417 LEU A CA 1
ATOM 3286 C C . LEU A 1 417 ? 6.383 -6.441 -0.463 1 95.38 417 LEU A C 1
ATOM 3288 O O . LEU A 1 417 ? 6.988 -6.234 -1.518 1 95.38 417 LEU A O 1
ATOM 3292 N N . GLN A 1 418 ? 6.297 -5.523 0.502 1 92.5 418 GLN A N 1
ATOM 3293 C CA . GLN A 1 418 ? 6.836 -4.18 0.326 1 92.5 418 GLN A CA 1
ATOM 3294 C C . GLN A 1 418 ? 8.219 -4.051 0.966 1 92.5 418 GLN A C 1
ATOM 3296 O O . GLN A 1 418 ? 8.945 -3.094 0.7 1 92.5 418 GLN A O 1
ATOM 3301 N N . ALA A 1 419 ? 8.641 -4.957 1.776 1 87.44 419 ALA A N 1
ATOM 3302 C CA . ALA A 1 419 ? 9.914 -4.84 2.48 1 87.44 419 ALA A CA 1
ATOM 3303 C C . ALA A 1 419 ? 11.086 -4.891 1.505 1 87.44 419 ALA A C 1
ATOM 3305 O O . ALA A 1 419 ? 11.07 -5.668 0.548 1 87.44 419 ALA A O 1
ATOM 3306 N N . PRO A 1 420 ? 12 -4.043 1.749 1 87.12 420 PRO A N 1
ATOM 3307 C CA . PRO A 1 420 ? 13.164 -4.062 0.867 1 87.12 420 PRO A CA 1
ATOM 3308 C C . PRO A 1 420 ? 13.977 -5.352 0.988 1 87.12 420 PRO A C 1
ATOM 3310 O O . PRO A 1 420 ? 14.055 -5.941 2.07 1 87.12 420 PRO A O 1
ATOM 3313 N N . LEU A 1 421 ? 14.594 -5.695 -0.057 1 91.38 421 LEU A N 1
ATOM 3314 C CA . LEU A 1 421 ? 15.43 -6.891 -0.058 1 91.38 421 LEU A CA 1
ATOM 3315 C C . LEU A 1 421 ? 16.703 -6.664 0.743 1 91.38 421 LEU A C 1
ATOM 3317 O O . LEU A 1 421 ? 17.312 -5.59 0.665 1 91.38 421 LEU A O 1
ATOM 3321 N N . PRO A 1 422 ? 17.062 -7.637 1.498 1 91.38 422 PRO A N 1
ATOM 3322 C CA . PRO A 1 422 ? 18.375 -7.555 2.129 1 91.38 422 PRO A CA 1
ATOM 3323 C C . PRO A 1 422 ? 19.5 -7.371 1.115 1 91.38 422 PRO A C 1
ATOM 3325 O O . PRO A 1 422 ? 19.391 -7.805 -0.034 1 91.38 422 PRO A O 1
ATOM 3328 N N . THR A 1 423 ? 20.594 -6.785 1.521 1 93.19 423 THR A N 1
ATOM 3329 C CA . THR A 1 423 ? 21.734 -6.465 0.659 1 93.19 423 THR A CA 1
ATOM 3330 C C . THR A 1 423 ? 22.281 -7.727 0.004 1 93.19 423 THR A C 1
ATOM 3332 O O . THR A 1 423 ? 22.641 -7.719 -1.178 1 93.19 423 THR A O 1
ATOM 3335 N N . LYS A 1 424 ? 22.375 -8.75 0.786 1 92.81 424 LYS A N 1
ATOM 3336 C CA . LYS A 1 424 ? 22.891 -10.008 0.257 1 92.81 424 LYS A CA 1
ATOM 3337 C C . LYS A 1 424 ? 22.047 -10.5 -0.922 1 92.81 424 LYS A C 1
ATOM 3339 O O . LYS A 1 424 ? 22.594 -10.961 -1.928 1 92.81 424 LYS A O 1
ATOM 3344 N N . LYS A 1 425 ? 20.75 -10.438 -0.836 1 93.31 425 LYS A N 1
ATOM 3345 C CA . LYS A 1 425 ? 19.859 -10.891 -1.905 1 93.31 425 LYS A CA 1
ATOM 3346 C C . LYS A 1 425 ? 19.969 -9.984 -3.125 1 93.31 425 LYS A C 1
ATOM 3348 O O . LYS A 1 425 ? 19.875 -10.445 -4.262 1 93.31 425 LYS A O 1
ATOM 3353 N N . ARG A 1 426 ? 20.156 -8.688 -2.889 1 94.44 426 ARG A N 1
ATOM 3354 C CA . ARG A 1 426 ? 20.328 -7.75 -3.992 1 94.44 426 ARG A CA 1
ATOM 3355 C C . ARG A 1 426 ? 21.594 -8.062 -4.781 1 94.44 426 ARG A C 1
ATOM 3357 O O . ARG A 1 426 ? 21.594 -8.008 -6.012 1 94.44 426 ARG A O 1
ATOM 3364 N N . LEU A 1 427 ? 22.641 -8.328 -4.047 1 95.44 427 LEU A N 1
ATOM 3365 C CA . LEU A 1 427 ? 23.906 -8.68 -4.688 1 95.44 427 LEU A CA 1
ATOM 3366 C C . LEU A 1 427 ? 23.781 -9.977 -5.477 1 95.44 427 LEU A C 1
ATOM 3368 O O . LEU A 1 427 ? 24.281 -10.078 -6.594 1 95.44 427 LEU A O 1
ATOM 3372 N N . ARG A 1 428 ? 23.094 -10.891 -4.914 1 95.06 428 ARG A N 1
ATOM 3373 C CA . ARG A 1 428 ? 22.844 -12.148 -5.613 1 95.06 428 ARG A CA 1
ATOM 3374 C C . ARG A 1 428 ? 22.109 -11.906 -6.922 1 95.06 428 ARG A C 1
ATOM 3376 O O . ARG A 1 428 ? 22.469 -12.469 -7.961 1 95.06 428 ARG A O 1
ATOM 3383 N N . ARG A 1 429 ? 21.141 -11.117 -6.902 1 94.81 429 ARG A N 1
ATOM 3384 C CA . ARG A 1 429 ? 20.344 -10.812 -8.094 1 94.81 429 ARG A CA 1
ATOM 3385 C C . ARG A 1 429 ? 21.188 -10.156 -9.172 1 94.81 429 ARG A C 1
ATOM 3387 O O . ARG A 1 429 ? 21.031 -10.445 -10.359 1 94.81 429 ARG A O 1
ATOM 3394 N N . LEU A 1 430 ? 22.062 -9.289 -8.656 1 96.31 430 LEU A N 1
ATOM 3395 C CA . LEU A 1 430 ? 22.969 -8.633 -9.602 1 96.31 430 LEU A CA 1
ATOM 3396 C C . LEU A 1 430 ? 23.891 -9.656 -10.258 1 96.31 430 LEU A C 1
ATOM 3398 O O . LEU A 1 430 ? 24.078 -9.625 -11.477 1 96.31 430 LEU A O 1
ATOM 3402 N N . LEU A 1 431 ? 24.406 -10.492 -9.5 1 96.56 431 LEU A N 1
ATOM 3403 C CA . LEU A 1 431 ? 25.328 -11.508 -10.008 1 96.56 431 LEU A CA 1
ATOM 3404 C C . LEU A 1 431 ? 24.609 -12.461 -10.961 1 96.56 431 LEU A C 1
ATOM 3406 O O . LEU A 1 431 ? 25.141 -12.828 -12.008 1 96.56 431 LEU A O 1
ATOM 3410 N N . GLN A 1 432 ? 23.438 -12.875 -10.648 1 96.06 432 GLN A N 1
ATOM 3411 C CA . GLN A 1 432 ? 22.672 -13.797 -11.484 1 96.06 432 GLN A CA 1
ATOM 3412 C C . GLN A 1 432 ? 22.219 -13.109 -12.773 1 96.06 432 GLN A C 1
ATOM 3414 O O . GLN A 1 432 ? 22.125 -13.758 -13.82 1 96.06 432 GLN A O 1
ATOM 3419 N N . HIS A 1 433 ? 21.969 -11.836 -12.672 1 95.44 433 HIS A N 1
ATOM 3420 C CA . HIS A 1 433 ? 21.656 -11.07 -13.875 1 95.44 433 HIS A CA 1
ATOM 3421 C C . HIS A 1 433 ? 22.859 -11.039 -14.82 1 95.44 433 HIS A C 1
ATOM 3423 O O . HIS A 1 433 ? 22.703 -11.266 -16.031 1 95.44 433 HIS A O 1
ATOM 3429 N N . LEU A 1 434 ? 24.031 -10.875 -14.289 1 96.06 434 LEU A N 1
ATOM 3430 C CA . LEU A 1 434 ? 25.234 -10.688 -15.086 1 96.06 434 LEU A CA 1
ATOM 3431 C C . LEU A 1 434 ? 25.781 -12.031 -15.578 1 96.06 434 LEU A C 1
ATOM 3433 O O . LEU A 1 434 ? 26.266 -12.125 -16.719 1 96.06 434 LEU A O 1
ATOM 3437 N N . LEU A 1 435 ? 25.641 -13.047 -14.719 1 95.19 435 LEU A N 1
ATOM 3438 C CA . LEU A 1 435 ? 26.391 -14.266 -15 1 95.19 435 LEU A CA 1
ATOM 3439 C C . LEU A 1 435 ? 25.453 -15.383 -15.453 1 95.19 435 LEU A C 1
ATOM 3441 O O . LEU A 1 435 ? 25.859 -16.297 -16.172 1 95.19 435 LEU A O 1
ATOM 3445 N N . ALA A 1 436 ? 24.172 -15.312 -15.023 1 93.69 436 ALA A N 1
ATOM 3446 C CA . ALA A 1 436 ? 23.25 -16.391 -15.336 1 93.69 436 ALA A CA 1
ATOM 3447 C C . ALA A 1 436 ? 22.141 -15.922 -16.266 1 93.69 436 ALA A C 1
ATOM 3449 O O . ALA A 1 436 ? 21.25 -16.688 -16.625 1 93.69 436 ALA A O 1
ATOM 3450 N N . GLY A 1 437 ? 22.141 -14.656 -16.594 1 90.75 437 GLY A N 1
ATOM 3451 C CA . GLY A 1 437 ? 21.203 -14.117 -17.578 1 90.75 437 GLY A CA 1
ATOM 3452 C C . GLY A 1 437 ? 19.797 -13.969 -17.031 1 90.75 437 GLY A C 1
ATOM 3453 O O . GLY A 1 437 ? 18.828 -13.922 -17.797 1 90.75 437 GLY A O 1
ATOM 3454 N N . ARG A 1 438 ? 19.656 -13.93 -15.766 1 94.5 438 ARG A N 1
ATOM 3455 C CA . ARG A 1 438 ? 18.328 -13.82 -15.164 1 94.5 438 ARG A CA 1
ATOM 3456 C C . ARG A 1 438 ? 17.844 -12.375 -15.164 1 94.5 438 ARG A C 1
ATOM 3458 O O . ARG A 1 438 ? 18.656 -11.445 -15.102 1 94.5 438 ARG A O 1
ATOM 3465 N N . ARG A 1 439 ? 16.578 -12.266 -15.336 1 93.12 439 ARG A N 1
ATOM 3466 C CA . ARG A 1 439 ? 15.945 -10.945 -15.359 1 93.12 439 ARG A CA 1
ATOM 3467 C C . ARG A 1 439 ? 14.938 -10.797 -14.219 1 93.12 439 ARG A C 1
ATOM 3469 O O . ARG A 1 439 ? 14.25 -11.758 -13.867 1 93.12 439 ARG A O 1
ATOM 3476 N N . TRP A 1 440 ? 14.914 -9.641 -13.672 1 94.06 440 TRP A N 1
ATOM 3477 C CA . TRP A 1 440 ? 14.008 -9.328 -12.578 1 94.06 440 TRP A CA 1
ATOM 3478 C C . TRP A 1 440 ? 12.992 -8.266 -12.992 1 94.06 440 TRP A C 1
ATOM 3480 O O . TRP A 1 440 ? 13.32 -7.344 -13.742 1 94.06 440 TRP A O 1
ATOM 3490 N N . PRO A 1 441 ? 11.773 -8.43 -12.492 1 95.12 441 PRO A N 1
ATOM 3491 C CA . PRO A 1 441 ? 10.734 -7.484 -12.914 1 95.12 441 PRO A CA 1
ATOM 3492 C C . PRO A 1 441 ? 10.922 -6.098 -12.297 1 95.12 441 PRO A C 1
ATOM 3494 O O . PRO A 1 441 ? 11.453 -5.98 -11.188 1 95.12 441 PRO A O 1
ATOM 3497 N N . ALA A 1 442 ? 10.438 -5.098 -13.016 1 93.5 442 ALA A N 1
ATOM 3498 C CA . ALA A 1 442 ? 10.477 -3.721 -12.531 1 93.5 442 ALA A CA 1
ATOM 3499 C C . ALA A 1 442 ? 9.344 -3.447 -11.555 1 93.5 442 ALA A C 1
ATOM 3501 O O . ALA A 1 442 ? 9.375 -2.459 -10.812 1 93.5 442 ALA A O 1
ATOM 3502 N N . SER A 1 443 ? 8.367 -4.328 -11.477 1 94 443 SER A N 1
ATOM 3503 C CA . SER A 1 443 ? 7.129 -4.082 -10.742 1 94 443 SER A CA 1
ATOM 3504 C C . SER A 1 443 ? 7.324 -4.312 -9.25 1 94 443 SER A C 1
ATOM 3506 O O . SER A 1 443 ? 6.492 -3.902 -8.438 1 94 443 SER A O 1
ATOM 3508 N N . GLY A 1 444 ? 8.422 -5.047 -8.852 1 92.69 444 GLY A N 1
ATOM 3509 C CA . GLY A 1 444 ? 8.648 -5.32 -7.445 1 92.69 444 GLY A CA 1
ATOM 3510 C C . GLY A 1 444 ? 9.906 -6.117 -7.184 1 92.69 444 GLY A C 1
ATOM 3511 O O . GLY A 1 444 ? 10.477 -6.711 -8.102 1 92.69 444 GLY A O 1
ATOM 3512 N N . GLU A 1 445 ? 10.266 -6.199 -5.918 1 91.19 445 GLU A N 1
ATOM 3513 C CA . GLU A 1 445 ? 11.547 -6.812 -5.566 1 91.19 445 GLU A CA 1
ATOM 3514 C C . GLU A 1 445 ? 11.352 -8.227 -5.027 1 91.19 445 GLU A C 1
ATOM 3516 O O . GLU A 1 445 ? 12.219 -9.086 -5.195 1 91.19 445 GLU A O 1
ATOM 3521 N N . ASP A 1 446 ? 10.219 -8.414 -4.41 1 93.5 446 ASP A N 1
ATOM 3522 C CA . ASP A 1 446 ? 9.969 -9.742 -3.867 1 93.5 446 ASP A CA 1
ATOM 3523 C C . ASP A 1 446 ? 9.844 -10.781 -4.984 1 93.5 446 ASP A C 1
ATOM 3525 O O . ASP A 1 446 ? 9.375 -10.469 -6.078 1 93.5 446 ASP A O 1
ATOM 3529 N N . GLU A 1 447 ? 10.219 -12.023 -4.711 1 92.88 447 GLU A N 1
ATOM 3530 C CA . GLU A 1 447 ? 10.242 -13.086 -5.707 1 92.88 447 GLU A CA 1
ATOM 3531 C C . GLU A 1 447 ? 8.844 -13.383 -6.234 1 92.88 447 GLU A C 1
ATOM 3533 O O . GLU A 1 447 ? 8.688 -13.836 -7.371 1 92.88 447 GLU A O 1
ATOM 3538 N N . PHE A 1 448 ? 7.852 -13.062 -5.477 1 95.31 448 PHE A N 1
ATOM 3539 C CA . PHE A 1 448 ? 6.484 -13.398 -5.855 1 95.31 448 PHE A CA 1
ATOM 3540 C C . PHE A 1 448 ? 6.023 -12.547 -7.035 1 95.31 448 PHE A C 1
ATOM 3542 O O . PHE A 1 448 ? 5.109 -12.938 -7.766 1 95.31 448 PHE A O 1
ATOM 3549 N N . PHE A 1 449 ? 6.656 -11.359 -7.262 1 96.69 449 PHE A N 1
ATOM 3550 C CA . PHE A 1 449 ? 6.32 -10.578 -8.445 1 96.69 449 PHE A CA 1
ATOM 3551 C C . PHE A 1 449 ? 6.738 -11.312 -9.719 1 96.69 449 PHE A C 1
ATOM 3553 O O . PHE A 1 449 ? 5.992 -11.336 -10.695 1 96.69 449 PHE A O 1
ATOM 3560 N N . ARG A 1 450 ? 7.93 -11.922 -9.641 1 95.94 450 ARG A N 1
ATOM 3561 C CA . ARG A 1 450 ? 8.398 -12.703 -10.781 1 95.94 450 ARG A CA 1
ATOM 3562 C C . ARG A 1 450 ? 7.59 -13.992 -10.93 1 95.94 450 ARG A C 1
ATOM 3564 O O . ARG A 1 450 ? 7.242 -14.391 -12.047 1 95.94 450 ARG A O 1
ATOM 3571 N N . LYS A 1 451 ? 7.223 -14.562 -9.852 1 96.5 451 LYS A N 1
ATOM 3572 C CA . LYS A 1 451 ? 6.629 -15.898 -9.859 1 96.5 451 LYS A CA 1
ATOM 3573 C C . LYS A 1 451 ? 5.148 -15.844 -10.219 1 96.5 451 LYS A C 1
ATOM 3575 O O . LYS A 1 451 ? 4.625 -16.75 -10.875 1 96.5 451 LYS A O 1
ATOM 3580 N N . ALA A 1 452 ? 4.496 -14.805 -9.773 1 97.31 452 ALA A N 1
ATOM 3581 C CA . ALA A 1 452 ? 3.039 -14.82 -9.844 1 97.31 452 ALA A CA 1
ATOM 3582 C C . ALA A 1 452 ? 2.537 -13.977 -11.016 1 97.31 452 ALA A C 1
ATOM 3584 O O . ALA A 1 452 ? 1.464 -14.242 -11.562 1 97.31 452 ALA A O 1
ATOM 3585 N N . VAL A 1 453 ? 3.262 -12.906 -11.398 1 98.44 453 VAL A N 1
ATOM 3586 C CA . VAL A 1 453 ? 2.848 -12.094 -12.539 1 98.44 453 VAL A CA 1
ATOM 3587 C C . VAL A 1 453 ? 3.314 -12.742 -13.836 1 98.44 453 VAL A C 1
ATOM 3589 O O . VAL A 1 453 ? 4.344 -12.352 -14.398 1 98.44 453 VAL A O 1
ATOM 3592 N N . ARG A 1 454 ? 2.482 -13.633 -14.281 1 98.31 454 ARG A N 1
ATOM 3593 C CA . ARG A 1 454 ? 2.822 -14.484 -15.422 1 98.31 454 ARG A CA 1
ATOM 3594 C C . ARG A 1 454 ? 1.72 -14.453 -16.469 1 98.31 454 ARG A C 1
ATOM 3596 O O . ARG A 1 454 ? 0.642 -13.906 -16.234 1 98.31 454 ARG A O 1
ATOM 3603 N N . ARG A 1 455 ? 1.998 -15.07 -17.578 1 98 455 ARG A N 1
ATOM 3604 C CA . ARG A 1 455 ? 1.085 -15.109 -18.719 1 98 455 ARG A CA 1
ATOM 3605 C C . ARG A 1 455 ? -0.154 -15.938 -18.406 1 98 455 ARG A C 1
ATOM 3607 O O . ARG A 1 455 ? -1.213 -15.734 -19 1 98 455 ARG A O 1
ATOM 3614 N N . HIS A 1 456 ? 0.022 -16.859 -17.438 1 97.94 456 HIS A N 1
ATOM 3615 C CA . HIS A 1 456 ? -1.038 -17.797 -17.109 1 97.94 456 HIS A CA 1
ATOM 3616 C C . HIS A 1 456 ? -1.339 -17.797 -15.609 1 97.94 456 HIS A C 1
ATOM 3618 O O . HIS A 1 456 ? -0.488 -17.406 -14.805 1 97.94 456 HIS A O 1
ATOM 3624 N N . GLU A 1 457 ? -2.564 -18.094 -15.312 1 98.56 457 GLU A N 1
ATOM 3625 C CA . GLU A 1 457 ? -2.863 -18.734 -14.039 1 98.56 457 GLU A CA 1
ATOM 3626 C C . GLU A 1 457 ? -3.07 -20.234 -14.211 1 98.56 457 GLU A C 1
ATOM 3628 O O . GLU A 1 457 ? -3.395 -20.703 -15.305 1 98.56 457 GLU A O 1
ATOM 3633 N N . LEU A 1 458 ? -2.734 -20.969 -13.234 1 98.38 458 LEU A N 1
ATOM 3634 C CA . LEU A 1 458 ? -2.777 -22.422 -13.336 1 98.38 458 LEU A CA 1
ATOM 3635 C C . LEU A 1 458 ? -3.561 -23.016 -12.172 1 98.38 458 LEU A C 1
ATOM 3637 O O . LEU A 1 458 ? -3.209 -22.797 -11.008 1 98.38 458 LEU A O 1
ATOM 3641 N N . PHE A 1 459 ? -4.633 -23.812 -12.523 1 98.69 459 PHE A N 1
ATOM 3642 C CA . PHE A 1 459 ? -5.488 -24.438 -11.523 1 98.69 459 PHE A CA 1
ATOM 3643 C C . PHE A 1 459 ? -5.691 -25.922 -11.844 1 98.69 459 PHE A C 1
ATOM 3645 O O . PHE A 1 459 ? -5.957 -26.281 -12.992 1 98.69 459 PHE A O 1
ATOM 3652 N N . TRP A 1 460 ? -5.52 -26.766 -10.898 1 98.06 460 TRP A N 1
ATOM 3653 C CA . TRP A 1 460 ? -6.016 -28.141 -11.008 1 98.06 460 TRP A CA 1
ATOM 3654 C C . TRP A 1 460 ? -7.512 -28.188 -10.719 1 98.06 460 TRP A C 1
ATOM 3656 O O . TRP A 1 460 ? -8 -27.531 -9.797 1 98.06 460 TRP A O 1
ATOM 3666 N N . VAL A 1 461 ? -8.234 -28.922 -11.5 1 98.31 461 VAL A N 1
ATOM 3667 C CA . VAL A 1 461 ? -9.688 -28.969 -11.414 1 98.31 461 VAL A CA 1
ATOM 3668 C C . VAL A 1 461 ? -10.133 -30.297 -10.812 1 98.31 461 VAL A C 1
ATOM 3670 O O . VAL A 1 461 ? -9.891 -31.359 -11.398 1 98.31 461 VAL A O 1
ATOM 3673 N N . ARG A 1 462 ? -10.797 -30.219 -9.672 1 97 462 ARG A N 1
ATOM 3674 C CA . ARG A 1 462 ? -11.281 -31.406 -8.984 1 97 462 ARG A CA 1
ATOM 3675 C C . ARG A 1 462 ? -12.781 -31.312 -8.719 1 97 462 ARG A C 1
ATOM 3677 O O . ARG A 1 462 ? -13.258 -30.328 -8.148 1 97 462 ARG A O 1
ATOM 3684 N N . ALA A 1 463 ? -13.508 -32.281 -9.141 1 94.81 463 ALA A N 1
ATOM 3685 C CA . ALA A 1 463 ? -14.945 -32.312 -8.906 1 94.81 463 ALA A CA 1
ATOM 3686 C C . ALA A 1 463 ? -15.258 -32.688 -7.461 1 94.81 463 ALA A C 1
ATOM 3688 O O . ALA A 1 463 ? -14.594 -33.562 -6.883 1 94.81 463 ALA A O 1
ATOM 3689 N N . LEU A 1 464 ? -16.25 -31.875 -6.934 1 92.19 464 LEU A N 1
ATOM 3690 C CA . LEU A 1 464 ? -16.75 -32.219 -5.602 1 92.19 464 LEU A CA 1
ATOM 3691 C C . LEU A 1 464 ? -18.047 -33.031 -5.688 1 92.19 464 LEU A C 1
ATOM 3693 O O . LEU A 1 464 ? -18.875 -32.781 -6.551 1 92.19 464 LEU A O 1
ATOM 3697 N N . GLY A 1 465 ? -18.469 -34.031 -4.789 1 74.62 465 GLY A N 1
ATOM 3698 C CA . GLY A 1 465 ? -19.703 -34.781 -4.715 1 74.62 465 GLY A CA 1
ATOM 3699 C C . GLY A 1 465 ? -19.656 -36.125 -5.461 1 74.62 465 GLY A C 1
ATOM 3700 O O . GLY A 1 465 ? -20.641 -36.844 -5.496 1 74.62 465 GLY A O 1
ATOM 3701 N N . GLU A 1 466 ? -18.656 -36.375 -6.355 1 51.19 466 GLU A N 1
ATOM 3702 C CA . GLU A 1 466 ? -18.719 -37.688 -6.941 1 51.19 466 GLU A CA 1
ATOM 3703 C C . GLU A 1 466 ? -18.172 -38.75 -5.984 1 51.19 466 GLU A C 1
ATOM 3705 O O . GLU A 1 466 ? -17.266 -38.469 -5.191 1 51.19 466 GLU A O 1
ATOM 3710 N N . MET B 1 1 ? -2.279 38.656 -3.156 1 47.06 1 MET B N 1
ATOM 3711 C CA . MET B 1 1 ? -1.475 37.656 -2.463 1 47.06 1 MET B CA 1
ATOM 3712 C C . MET B 1 1 ? -0.582 36.906 -3.441 1 47.06 1 MET B C 1
ATOM 3714 O O . MET B 1 1 ? 0.603 36.688 -3.176 1 47.06 1 MET B O 1
ATOM 3718 N N . GLN B 1 2 ? -1.194 36.656 -4.617 1 50.34 2 GLN B N 1
ATOM 3719 C CA . GLN B 1 2 ? -0.402 35.938 -5.625 1 50.34 2 GLN B CA 1
ATOM 3720 C C . GLN B 1 2 ? 0.72 36.844 -6.152 1 50.34 2 GLN B C 1
ATOM 3722 O O . GLN B 1 2 ? 1.848 36.375 -6.34 1 50.34 2 GLN B O 1
ATOM 3727 N N . ALA B 1 3 ? 0.376 38.094 -6.148 1 53.16 3 ALA B N 1
ATOM 3728 C CA . ALA B 1 3 ? 1.312 39.062 -6.715 1 53.16 3 ALA B CA 1
ATOM 3729 C C . ALA B 1 3 ? 2.49 39.312 -5.777 1 53.16 3 ALA B C 1
ATOM 3731 O O . ALA B 1 3 ? 3.641 39.375 -6.219 1 53.16 3 ALA B O 1
ATOM 3732 N N . ARG B 1 4 ? 2.133 39.344 -4.57 1 54.84 4 ARG B N 1
ATOM 3733 C CA . ARG B 1 4 ? 3.193 39.562 -3.596 1 54.84 4 ARG B CA 1
ATOM 3734 C C . ARG B 1 4 ? 4.141 38.375 -3.525 1 54.84 4 ARG B C 1
ATOM 3736 O O . ARG B 1 4 ? 5.359 38.562 -3.439 1 54.84 4 ARG B O 1
ATOM 3743 N N . LYS B 1 5 ? 3.631 37.188 -3.699 1 58.88 5 LYS B N 1
ATOM 3744 C CA . LYS B 1 5 ? 4.434 35.969 -3.732 1 58.88 5 LYS B CA 1
ATOM 3745 C C . LYS B 1 5 ? 5.395 35.969 -4.918 1 58.88 5 LYS B C 1
ATOM 3747 O O . LYS B 1 5 ? 6.578 35.656 -4.766 1 58.88 5 LYS B O 1
ATOM 3752 N N . GLN B 1 6 ? 4.734 36.312 -5.895 1 59.88 6 GLN B N 1
ATOM 3753 C CA . GLN B 1 6 ? 5.551 36.312 -7.105 1 59.88 6 GLN B CA 1
ATOM 3754 C C . GLN B 1 6 ? 6.68 37.344 -7.008 1 59.88 6 GLN B C 1
ATOM 3756 O O . GLN B 1 6 ? 7.801 37.062 -7.445 1 59.88 6 GLN B O 1
ATOM 3761 N N . GLN B 1 7 ? 6.289 38.438 -6.352 1 61.78 7 GLN B N 1
ATOM 3762 C CA . GLN B 1 7 ? 7.293 39.469 -6.199 1 61.78 7 GLN B CA 1
ATOM 3763 C C . GLN B 1 7 ? 8.383 39.062 -5.215 1 61.78 7 GLN B C 1
ATOM 3765 O O . GLN B 1 7 ? 9.57 39.281 -5.461 1 61.78 7 GLN B O 1
ATOM 3770 N N . LEU B 1 8 ? 7.977 38.406 -4.199 1 63.81 8 LEU B N 1
ATOM 3771 C CA . LEU B 1 8 ? 8.945 37.969 -3.201 1 63.81 8 LEU B CA 1
ATOM 3772 C C . LEU B 1 8 ? 9.797 36.812 -3.742 1 63.81 8 LEU B C 1
ATOM 3774 O O . LEU B 1 8 ? 11.008 36.781 -3.5 1 63.81 8 LEU B O 1
ATOM 3778 N N . LEU B 1 9 ? 9.141 36.062 -4.48 1 65.56 9 LEU B N 1
ATOM 3779 C CA . LEU B 1 9 ? 9.867 34.938 -5.109 1 65.56 9 LEU B CA 1
ATOM 3780 C C . LEU B 1 9 ? 10.891 35.469 -6.102 1 65.56 9 LEU B C 1
ATOM 3782 O O . LEU B 1 9 ? 12.023 34.969 -6.16 1 65.56 9 LEU B O 1
ATOM 3786 N N . LYS B 1 10 ? 10.508 36.562 -6.832 1 66.19 10 LYS B N 1
ATOM 3787 C CA . LYS B 1 10 ? 11.406 37.156 -7.805 1 66.19 10 LYS B CA 1
ATOM 3788 C C . LYS B 1 10 ? 12.586 37.844 -7.113 1 66.19 10 LYS B C 1
ATOM 3790 O O . LYS B 1 10 ? 13.727 37.719 -7.566 1 66.19 10 LYS B O 1
ATOM 3795 N N . ARG B 1 11 ? 12.281 38.531 -6.066 1 66.94 11 ARG B N 1
ATOM 3796 C CA . ARG B 1 11 ? 13.344 39.219 -5.32 1 66.94 11 ARG B CA 1
ATOM 3797 C C . ARG B 1 11 ? 14.305 38.188 -4.711 1 66.94 11 ARG B C 1
ATOM 3799 O O . ARG B 1 11 ? 15.523 38.375 -4.758 1 66.94 11 ARG B O 1
ATOM 3806 N N . HIS B 1 12 ? 13.742 37.188 -4.215 1 69.25 12 HIS B N 1
ATOM 3807 C CA . HIS B 1 12 ? 14.555 36.125 -3.615 1 69.25 12 HIS B CA 1
ATOM 3808 C C . HIS B 1 12 ? 15.453 35.469 -4.656 1 69.25 12 HIS B C 1
ATOM 3810 O O . HIS B 1 12 ? 16.641 35.281 -4.418 1 69.25 12 HIS B O 1
ATOM 3816 N N . ARG B 1 13 ? 14.922 35.312 -5.785 1 70.69 13 ARG B N 1
ATOM 3817 C CA . ARG B 1 13 ? 15.688 34.688 -6.863 1 70.69 13 ARG B CA 1
ATOM 3818 C C . ARG B 1 13 ? 16.797 35.625 -7.348 1 70.69 13 ARG B C 1
ATOM 3820 O O . ARG B 1 13 ? 17.906 35.156 -7.625 1 70.69 13 ARG B O 1
ATOM 3827 N N . ARG B 1 14 ? 16.484 36.875 -7.496 1 72 14 ARG B N 1
ATOM 3828 C CA . ARG B 1 14 ? 17.484 37.844 -7.934 1 72 14 ARG B CA 1
ATOM 3829 C C . ARG B 1 14 ? 18.641 37.938 -6.941 1 72 14 ARG B C 1
ATOM 3831 O O . ARG B 1 14 ? 19.812 37.906 -7.336 1 72 14 ARG B O 1
ATOM 3838 N N . ASN B 1 15 ? 18.312 38.031 -5.703 1 71 15 ASN B N 1
ATOM 3839 C CA . ASN B 1 15 ? 19.359 38.125 -4.68 1 71 15 ASN B CA 1
ATOM 3840 C C . ASN B 1 15 ? 20.203 36.844 -4.633 1 71 15 ASN B C 1
ATOM 3842 O O . ASN B 1 15 ? 21.422 36.938 -4.453 1 71 15 ASN B O 1
ATOM 3846 N N . LYS B 1 16 ? 19.578 35.844 -4.863 1 75.12 16 LYS B N 1
ATOM 3847 C CA . LYS B 1 16 ? 20.297 34.562 -4.906 1 75.12 16 LYS B CA 1
ATOM 3848 C C . LYS B 1 16 ? 21.266 34.531 -6.082 1 75.12 16 LYS B C 1
ATOM 3850 O O . LYS B 1 16 ? 22.406 34.062 -5.941 1 75.12 16 LYS B O 1
ATOM 3855 N N . ARG B 1 17 ? 20.922 35.062 -7.168 1 75.44 17 ARG B N 1
ATOM 3856 C CA . ARG B 1 17 ? 21.766 35.094 -8.352 1 75.44 17 ARG B CA 1
ATOM 3857 C C . ARG B 1 17 ? 22.969 36 -8.141 1 75.44 17 ARG B C 1
ATOM 3859 O O . ARG B 1 17 ? 24.094 35.656 -8.516 1 75.44 17 ARG B O 1
ATOM 3866 N N . ILE B 1 18 ? 22.703 37.125 -7.609 1 76.88 18 ILE B N 1
ATOM 3867 C CA . ILE B 1 18 ? 23.781 38.062 -7.367 1 76.88 18 ILE B CA 1
ATOM 3868 C C . ILE B 1 18 ? 24.781 37.469 -6.387 1 76.88 18 ILE B C 1
ATOM 3870 O O . ILE B 1 18 ? 26 37.531 -6.602 1 76.88 18 ILE B O 1
ATOM 3874 N N . ALA B 1 19 ? 24.281 36.875 -5.352 1 77 19 ALA B N 1
ATOM 3875 C CA . ALA B 1 19 ? 25.141 36.25 -4.363 1 77 19 ALA B CA 1
ATOM 3876 C C . ALA B 1 19 ? 25.969 35.125 -5 1 77 19 ALA B C 1
ATOM 3878 O O . ALA B 1 19 ? 27.156 34.969 -4.699 1 77 19 ALA B O 1
ATOM 3879 N N . LEU B 1 20 ? 25.375 34.469 -5.914 1 78.38 20 LEU B N 1
ATOM 3880 C CA . LEU B 1 20 ? 26.047 33.375 -6.586 1 78.38 20 LEU B CA 1
ATOM 3881 C C . LEU B 1 20 ? 27.156 33.875 -7.5 1 78.38 20 LEU B C 1
ATOM 3883 O O . LEU B 1 20 ? 28.25 33.312 -7.559 1 78.38 20 LEU B O 1
ATOM 3887 N N . LEU B 1 21 ? 26.891 34.938 -8.156 1 79.31 21 LEU B N 1
ATOM 3888 C CA . LEU B 1 21 ? 27.875 35.531 -9.055 1 79.31 21 LEU B CA 1
ATOM 3889 C C . LEU B 1 21 ? 29.078 36.062 -8.266 1 79.31 21 LEU B C 1
ATOM 3891 O O . LEU B 1 21 ? 30.219 35.875 -8.672 1 79.31 21 LEU B O 1
ATOM 3895 N N . LEU B 1 22 ? 28.766 36.75 -7.211 1 81.62 22 LEU B N 1
ATOM 3896 C CA . LEU B 1 22 ? 29.844 37.281 -6.379 1 81.62 22 LEU B CA 1
ATOM 3897 C C . LEU B 1 22 ? 30.688 36.156 -5.797 1 81.62 22 LEU B C 1
ATOM 3899 O O . LEU B 1 22 ? 31.922 36.281 -5.75 1 81.62 22 LEU B O 1
ATOM 3903 N N . THR B 1 23 ? 30.047 35.156 -5.355 1 81.56 23 THR B N 1
ATOM 3904 C CA . THR B 1 23 ? 30.75 34 -4.809 1 81.56 23 THR B CA 1
ATOM 3905 C C . THR B 1 23 ? 31.641 33.344 -5.867 1 81.56 23 THR B C 1
ATOM 3907 O O . THR B 1 23 ? 32.781 32.969 -5.578 1 81.56 23 THR B O 1
ATOM 3910 N N . LEU B 1 24 ? 31.109 33.312 -7.074 1 81.62 24 LEU B N 1
ATOM 3911 C CA . LEU B 1 24 ? 31.891 32.75 -8.172 1 81.62 24 LEU B CA 1
ATOM 3912 C C . LEU B 1 24 ? 33.125 33.594 -8.445 1 81.62 24 LEU B C 1
ATOM 3914 O O . LEU B 1 24 ? 34.219 33.062 -8.688 1 81.62 24 LEU B O 1
ATOM 3918 N N . LEU B 1 25 ? 33.031 34.875 -8.375 1 84.75 25 LEU B N 1
ATOM 3919 C CA . LEU B 1 25 ? 34.125 35.781 -8.617 1 84.75 25 LEU B CA 1
ATOM 3920 C C . LEU B 1 25 ? 35.219 35.625 -7.539 1 84.75 25 LEU B C 1
ATOM 3922 O O . LEU B 1 25 ? 36.406 35.594 -7.844 1 84.75 25 LEU B O 1
ATOM 3926 N N . VAL B 1 26 ? 34.781 35.5 -6.336 1 86.75 26 VAL B N 1
ATOM 3927 C CA . VAL B 1 26 ? 35.719 35.312 -5.223 1 86.75 26 VAL B CA 1
ATOM 3928 C C . VAL B 1 26 ? 36.438 33.969 -5.352 1 86.75 26 VAL B C 1
ATOM 3930 O O . VAL B 1 26 ? 37.625 33.875 -5.098 1 86.75 26 VAL B O 1
ATOM 3933 N N . LEU B 1 27 ? 35.719 33.094 -5.781 1 86.25 27 LEU B N 1
ATOM 3934 C CA . LEU B 1 27 ? 36.281 31.75 -5.949 1 86.25 27 LEU B CA 1
ATOM 3935 C C . LEU B 1 27 ? 37.344 31.75 -7.047 1 86.25 27 LEU B C 1
ATOM 3937 O O . LEU B 1 27 ? 38.406 31.125 -6.895 1 86.25 27 LEU B O 1
ATOM 3941 N N . LEU B 1 28 ? 37.031 32.406 -8.086 1 84.75 28 LEU B N 1
ATOM 3942 C CA . LEU B 1 28 ? 37.969 32.5 -9.195 1 84.75 28 LEU B CA 1
ATOM 3943 C C . LEU B 1 28 ? 39.25 33.219 -8.773 1 84.75 28 LEU B C 1
ATOM 3945 O O . LEU B 1 28 ? 40.344 32.844 -9.141 1 84.75 28 LEU B O 1
ATOM 3949 N N . ALA B 1 29 ? 39.062 34.25 -8.047 1 88.56 29 ALA B N 1
ATOM 3950 C CA . ALA B 1 29 ? 40.219 35 -7.551 1 88.56 29 ALA B CA 1
ATOM 3951 C C . ALA B 1 29 ? 41.094 34.156 -6.637 1 88.56 29 ALA B C 1
ATOM 3953 O O . ALA B 1 29 ? 42.312 34.188 -6.715 1 88.56 29 ALA B O 1
ATOM 3954 N N . LEU B 1 30 ? 40.469 33.438 -5.848 1 87.5 30 LEU B N 1
ATOM 3955 C CA . LEU B 1 30 ? 41.188 32.531 -4.945 1 87.5 30 LEU B CA 1
ATOM 3956 C C . LEU B 1 30 ? 41.938 31.469 -5.723 1 87.5 30 LEU B C 1
ATOM 3958 O O . LEU B 1 30 ? 43.062 31.109 -5.375 1 87.5 30 LEU B O 1
ATOM 3962 N N . GLY B 1 31 ? 41.281 31 -6.691 1 84.94 31 GLY B N 1
ATOM 3963 C CA . GLY B 1 31 ? 41.938 30 -7.539 1 84.94 31 GLY B CA 1
ATOM 3964 C C . GLY B 1 31 ? 43.125 30.531 -8.273 1 84.94 31 GLY B C 1
ATOM 3965 O O . GLY B 1 31 ? 44.125 29.828 -8.422 1 84.94 31 GLY B O 1
ATOM 3966 N N . ILE B 1 32 ? 43.094 31.75 -8.648 1 87 32 ILE B N 1
ATOM 3967 C CA . ILE B 1 32 ? 44.156 32.375 -9.469 1 87 32 ILE B CA 1
ATOM 3968 C C . ILE B 1 32 ? 45.25 32.875 -8.578 1 87 32 ILE B C 1
ATOM 3970 O O . ILE B 1 32 ? 46.438 32.719 -8.875 1 87 32 ILE B O 1
ATOM 3974 N N . PHE B 1 33 ? 44.938 33.469 -7.402 1 90.75 33 PHE B N 1
ATOM 3975 C CA . PHE B 1 33 ? 45.938 34.219 -6.637 1 90.75 33 PHE B CA 1
ATOM 3976 C C . PHE B 1 33 ? 46.438 33.406 -5.461 1 90.75 33 PHE B C 1
ATOM 3978 O O . PHE B 1 33 ? 47.469 33.75 -4.855 1 90.75 33 PHE B O 1
ATOM 3985 N N . VAL B 1 34 ? 45.844 32.375 -5.051 1 91.06 34 VAL B N 1
ATOM 3986 C CA . VAL B 1 34 ? 46.312 31.547 -3.936 1 91.06 34 VAL B CA 1
ATOM 3987 C C . VAL B 1 34 ? 46.656 30.156 -4.434 1 91.06 34 VAL B C 1
ATOM 3989 O O . VAL B 1 34 ? 47.844 29.812 -4.559 1 91.06 34 VAL B O 1
ATOM 3992 N N . ALA B 1 35 ? 45.656 29.312 -4.699 1 90.94 35 ALA B N 1
ATOM 3993 C CA . ALA B 1 35 ? 45.812 27.984 -5.27 1 90.94 35 ALA B CA 1
ATOM 3994 C C . ALA B 1 35 ? 44.531 27.5 -5.949 1 90.94 35 ALA B C 1
ATOM 3996 O O . ALA B 1 35 ? 43.438 27.719 -5.438 1 90.94 35 ALA B O 1
ATOM 3997 N N . TRP B 1 36 ? 44.781 26.734 -7.035 1 88.94 36 TRP B N 1
ATOM 3998 C CA . TRP B 1 36 ? 43.688 26.328 -7.895 1 88.94 36 TRP B CA 1
ATOM 3999 C C . TRP B 1 36 ? 42.75 25.391 -7.152 1 88.94 36 TRP B C 1
ATOM 4001 O O . TRP B 1 36 ? 41.531 25.375 -7.43 1 88.94 36 TRP B O 1
ATOM 4011 N N . TRP B 1 37 ? 43.25 24.484 -6.238 1 89.94 37 TRP B N 1
ATOM 4012 C CA . TRP B 1 37 ? 42.438 23.453 -5.594 1 89.94 37 TRP B CA 1
ATOM 4013 C C . TRP B 1 37 ? 41.5 24.078 -4.582 1 89.94 37 TRP B C 1
ATOM 4015 O O . TRP B 1 37 ? 40.562 23.422 -4.117 1 89.94 37 TRP B O 1
ATOM 4025 N N . TRP B 1 38 ? 41.562 25.328 -4.289 1 88.94 38 TRP B N 1
ATOM 4026 C CA . TRP B 1 38 ? 40.625 26.047 -3.436 1 88.94 38 TRP B CA 1
ATOM 4027 C C . TRP B 1 38 ? 39.25 26.172 -4.109 1 88.94 38 TRP B C 1
ATOM 4029 O O . TRP B 1 38 ? 38.219 26.219 -3.436 1 88.94 38 TRP B O 1
ATOM 4039 N N . VAL B 1 39 ? 39.312 26.203 -5.383 1 88.31 39 VAL B N 1
ATOM 4040 C CA . VAL B 1 39 ? 38.094 26.438 -6.121 1 88.31 39 VAL B CA 1
ATOM 4041 C C . VAL B 1 39 ? 37.156 25.25 -5.957 1 88.31 39 VAL B C 1
ATOM 4043 O O . VAL B 1 39 ? 36.031 25.391 -5.445 1 88.31 39 VAL B O 1
ATOM 4046 N N . PRO B 1 40 ? 37.594 23.938 -6.328 1 90.12 40 PRO B N 1
ATOM 4047 C CA . PRO B 1 40 ? 36.688 22.828 -6.125 1 90.12 40 PRO B CA 1
ATOM 4048 C C . PRO B 1 40 ? 36.344 22.594 -4.656 1 90.12 40 PRO B C 1
ATOM 4050 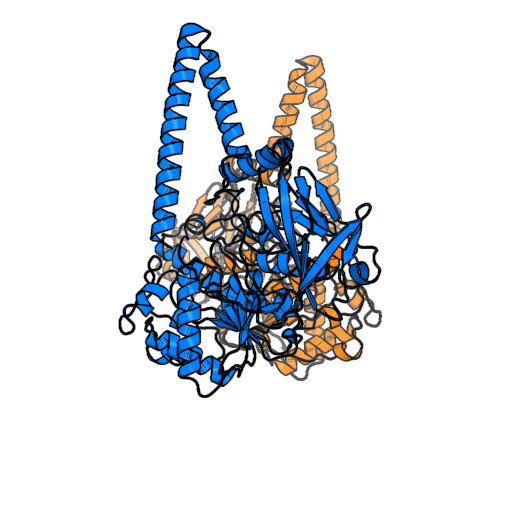O O . PRO B 1 40 ? 35.219 22.219 -4.328 1 90.12 40 PRO B O 1
ATOM 4053 N N . LEU B 1 41 ? 37.156 22.812 -3.779 1 92.19 41 LEU B N 1
ATOM 4054 C CA . LEU B 1 41 ? 36.906 22.625 -2.355 1 92.19 41 LEU B CA 1
ATOM 4055 C C . LEU B 1 41 ? 35.844 23.578 -1.842 1 92.19 41 LEU B C 1
ATOM 4057 O O . LEU B 1 41 ? 34.906 23.172 -1.153 1 92.19 41 LEU B O 1
ATOM 4061 N N . LEU B 1 42 ? 36 24.797 -2.176 1 91.94 42 LEU B N 1
ATOM 4062 C CA . LEU B 1 42 ? 35.062 25.797 -1.688 1 91.94 42 LEU B CA 1
ATOM 4063 C C . LEU B 1 42 ? 33.688 25.656 -2.369 1 91.94 42 LEU B C 1
ATOM 4065 O O . LEU B 1 42 ? 32.656 25.953 -1.773 1 91.94 42 LEU B O 1
ATOM 4069 N N . LEU B 1 43 ? 33.75 25.172 -3.555 1 91.81 43 LEU B N 1
ATOM 4070 C CA . LEU B 1 43 ? 32.5 24.891 -4.238 1 91.81 43 LEU B CA 1
ATOM 4071 C C . LEU B 1 43 ? 31.734 23.781 -3.527 1 91.81 43 LEU B C 1
ATOM 4073 O O . LEU B 1 43 ? 30.516 23.891 -3.342 1 91.81 43 LEU B O 1
ATOM 4077 N N . VAL B 1 44 ? 32.406 22.766 -3.102 1 92.56 44 VAL B N 1
ATOM 4078 C CA . VAL B 1 44 ? 31.781 21.641 -2.404 1 92.56 44 VAL B CA 1
ATOM 4079 C C . VAL B 1 44 ? 31.312 22.109 -1.03 1 92.56 44 VAL B C 1
ATOM 4081 O O . VAL B 1 44 ? 30.188 21.797 -0.624 1 92.56 44 VAL B O 1
ATOM 4084 N N . LEU B 1 45 ? 32.031 22.859 -0.396 1 93.25 45 LEU B N 1
ATOM 4085 C CA . LEU B 1 45 ? 31.672 23.375 0.921 1 93.25 45 LEU B CA 1
ATOM 4086 C C . LEU B 1 45 ? 30.484 24.328 0.82 1 93.25 45 LEU B C 1
ATOM 4088 O O . LEU B 1 45 ? 29.594 24.328 1.677 1 93.25 45 LEU B O 1
ATOM 4092 N N . GLY B 1 46 ? 30.578 25.141 -0.164 1 92.44 46 GLY B N 1
ATOM 4093 C CA . GLY B 1 46 ? 29.453 26.047 -0.409 1 92.44 46 GLY B CA 1
ATOM 4094 C C . GLY B 1 46 ? 28.156 25.297 -0.687 1 92.44 46 GLY B C 1
ATOM 4095 O O . GLY B 1 46 ? 27.094 25.703 -0.202 1 92.44 46 GLY B O 1
ATOM 4096 N N . TRP B 1 47 ? 28.312 24.328 -1.515 1 92.5 47 TRP B N 1
ATOM 4097 C CA . TRP B 1 47 ? 27.141 23.5 -1.816 1 92.5 47 TRP B CA 1
ATOM 4098 C C . TRP B 1 47 ? 26.609 22.828 -0.556 1 92.5 47 TRP B C 1
ATOM 4100 O O . TRP B 1 47 ? 25.391 22.812 -0.324 1 92.5 47 TRP B O 1
ATOM 4110 N N . ILE B 1 48 ? 27.406 22.312 0.291 1 94.75 48 ILE B N 1
ATOM 4111 C CA . ILE B 1 48 ? 27.047 21.688 1.551 1 94.75 48 ILE B CA 1
ATOM 4112 C C . ILE B 1 48 ? 26.312 22.688 2.441 1 94.75 48 ILE B C 1
ATOM 4114 O O . ILE B 1 48 ? 25.25 22.375 2.992 1 94.75 48 ILE B O 1
ATOM 4118 N N . GLY B 1 49 ? 26.859 23.828 2.557 1 93.56 49 GLY B N 1
ATOM 4119 C CA . GLY B 1 49 ? 26.219 24.875 3.344 1 93.56 49 GLY B CA 1
ATOM 4120 C C . GLY B 1 49 ? 24.859 25.266 2.809 1 93.56 49 GLY B C 1
ATOM 4121 O O . GLY B 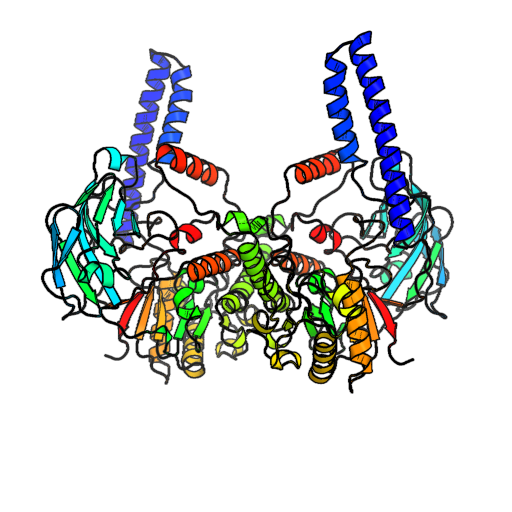1 49 ? 23.922 25.484 3.58 1 93.56 49 GLY B O 1
ATOM 4122 N N . HIS B 1 50 ? 24.875 25.359 1.547 1 92 50 HIS B N 1
ATOM 4123 C CA . HIS B 1 50 ? 23.609 25.719 0.919 1 92 50 HIS B CA 1
ATOM 4124 C C . HIS B 1 50 ? 22.531 24.672 1.225 1 92 50 HIS B C 1
ATOM 4126 O O . HIS B 1 50 ? 21.406 25.031 1.591 1 92 50 HIS B O 1
ATOM 4132 N N . GLU B 1 51 ? 22.844 23.406 1.093 1 92.94 51 GLU B N 1
ATOM 4133 C CA . GLU B 1 51 ? 21.891 22.328 1.318 1 92.94 51 GLU B CA 1
ATOM 4134 C C . GLU B 1 51 ? 21.5 22.234 2.793 1 92.94 51 GLU B C 1
ATOM 4136 O O . GLU B 1 51 ? 20.359 21.891 3.123 1 92.94 51 GLU B O 1
ATOM 4141 N N . ALA B 1 52 ? 22.344 22.547 3.604 1 93.94 52 ALA B N 1
ATOM 4142 C CA . ALA B 1 52 ? 22.109 22.438 5.039 1 93.94 52 ALA B CA 1
ATOM 4143 C C . ALA B 1 52 ? 21.234 23.578 5.551 1 93.94 52 ALA B C 1
ATOM 4145 O O . ALA B 1 52 ? 20.344 23.359 6.379 1 93.94 52 ALA B O 1
ATOM 4146 N N . TRP B 1 53 ? 21.438 24.797 4.949 1 92.56 53 TRP B N 1
ATOM 4147 C CA . TRP B 1 53 ? 20.859 25.938 5.668 1 92.56 53 TRP B CA 1
ATOM 4148 C C . TRP B 1 53 ? 20.016 26.812 4.738 1 92.56 53 TRP B C 1
ATOM 4150 O O . TRP B 1 53 ? 19.219 27.609 5.199 1 92.56 53 TRP B O 1
ATOM 4160 N N . PHE B 1 54 ? 20.156 26.656 3.43 1 88.19 54 PHE B N 1
ATOM 4161 C CA . PHE B 1 54 ? 19.516 27.641 2.559 1 88.19 54 PHE B CA 1
ATOM 4162 C C . PHE B 1 54 ? 18.562 26.953 1.588 1 88.19 54 PHE B C 1
ATOM 4164 O O . PHE B 1 54 ? 18.031 27.594 0.67 1 88.19 54 PHE B O 1
ATOM 4171 N N . ALA B 1 55 ? 18.312 25.719 1.863 1 86.12 55 ALA B N 1
ATOM 4172 C CA . ALA B 1 55 ? 17.438 24.969 0.956 1 86.12 55 ALA B CA 1
ATOM 4173 C C . ALA B 1 55 ? 15.977 25.125 1.345 1 86.12 55 ALA B C 1
ATOM 4175 O O . ALA B 1 55 ? 15.086 24.828 0.553 1 86.12 55 ALA B O 1
ATOM 4176 N N . ASP B 1 56 ? 15.68 25.688 2.514 1 84.62 56 ASP B N 1
ATOM 4177 C CA . ASP B 1 56 ? 14.305 25.859 2.971 1 84.62 56 ASP B CA 1
ATOM 4178 C C . ASP B 1 56 ? 13.602 26.969 2.197 1 84.62 56 ASP B C 1
ATOM 4180 O O . ASP B 1 56 ? 14.211 27.984 1.872 1 84.62 56 ASP B O 1
ATOM 4184 N N . HIS B 1 57 ? 12.367 26.672 1.91 1 80.5 57 HIS B N 1
ATOM 4185 C CA . HIS B 1 57 ? 11.562 27.703 1.253 1 80.5 57 HIS B CA 1
ATOM 4186 C C . HIS B 1 57 ? 10.789 28.531 2.271 1 80.5 57 HIS B C 1
ATOM 4188 O O . HIS B 1 57 ? 9.727 28.109 2.746 1 80.5 57 HIS B O 1
ATOM 4194 N N . LEU B 1 58 ? 11.297 29.641 2.637 1 82.94 58 LEU B N 1
ATOM 4195 C CA . LEU B 1 58 ? 10.672 30.641 3.496 1 82.94 58 LEU B CA 1
ATOM 4196 C C . LEU B 1 58 ? 10.477 31.953 2.754 1 82.94 58 LEU B C 1
ATOM 4198 O O . LEU B 1 58 ? 11.453 32.594 2.33 1 82.94 58 LEU B O 1
ATOM 4202 N N . PHE B 1 59 ? 9.227 32.344 2.668 1 85.25 59 PHE B N 1
ATOM 4203 C CA . PHE B 1 59 ? 8.938 33.531 1.849 1 85.25 59 PHE B CA 1
ATOM 4204 C C . PHE B 1 59 ? 8.508 34.719 2.719 1 85.25 59 PHE B C 1
ATOM 4206 O O . PHE B 1 59 ? 7.656 35.5 2.322 1 85.25 59 PHE B O 1
ATOM 4213 N N . TYR B 1 60 ? 8.961 34.688 3.969 1 88.19 60 TYR B N 1
ATOM 4214 C CA . TYR B 1 60 ? 8.766 35.781 4.906 1 88.19 60 TYR B CA 1
ATOM 4215 C C . TYR B 1 60 ? 9.992 35.969 5.805 1 88.19 60 TYR B C 1
ATOM 4217 O O . TYR B 1 60 ? 10.891 35.125 5.809 1 88.19 60 TYR B O 1
ATOM 4225 N N . SER B 1 61 ? 9.992 37.062 6.453 1 91.44 61 SER B N 1
ATOM 4226 C CA . SER B 1 61 ? 11.086 37.281 7.391 1 91.44 61 SER B CA 1
ATOM 4227 C C . SER B 1 61 ? 10.82 36.594 8.727 1 91.44 61 SER B C 1
ATOM 4229 O O . SER B 1 61 ? 9.711 36.656 9.258 1 91.44 61 SER B O 1
ATOM 4231 N N . PRO B 1 62 ? 11.875 35.969 9.242 1 93.62 62 PRO B N 1
ATOM 4232 C CA . PRO B 1 62 ? 11.711 35.375 10.562 1 93.62 62 PRO B CA 1
ATOM 4233 C C . PRO B 1 62 ? 11.43 36.406 11.656 1 93.62 62 PRO B C 1
ATOM 4235 O O . PRO B 1 62 ? 11.055 36.031 12.773 1 93.62 62 PRO B O 1
ATOM 4238 N N . SER B 1 63 ? 11.578 37.625 11.305 1 95.19 63 SER B N 1
ATOM 4239 C CA . SER B 1 63 ? 11.352 38.688 12.281 1 95.19 63 SER B CA 1
ATOM 4240 C C . SER B 1 63 ? 9.93 39.25 12.18 1 95.19 63 SER B C 1
ATOM 4242 O O . SER B 1 63 ? 9.523 40.094 12.977 1 95.19 63 SER B O 1
ATOM 4244 N N . ASP B 1 64 ? 9.211 38.75 11.188 1 95.19 64 ASP B N 1
ATOM 4245 C CA . ASP B 1 64 ? 7.82 39.156 11.062 1 95.19 64 ASP B CA 1
ATOM 4246 C C . ASP B 1 64 ? 6.961 38.562 12.164 1 95.19 64 ASP B C 1
ATOM 4248 O O . ASP B 1 64 ? 7.129 37.375 12.508 1 95.19 64 ASP B O 1
ATOM 4252 N N . ASP B 1 65 ? 6.082 39.406 12.719 1 96 65 ASP B N 1
ATOM 4253 C CA . ASP B 1 65 ? 5.156 38.906 13.727 1 96 65 ASP B CA 1
ATOM 4254 C C . ASP B 1 65 ? 3.988 38.188 13.094 1 96 65 ASP B C 1
ATOM 4256 O O . ASP B 1 65 ? 3.416 38.625 12.102 1 96 65 ASP B O 1
ATOM 4260 N N . TYR B 1 66 ? 3.744 36.938 13.68 1 95.88 66 TYR B N 1
ATOM 4261 C CA . TYR B 1 66 ? 2.488 36.312 13.297 1 95.88 66 TYR B CA 1
ATOM 4262 C C . TYR B 1 66 ? 1.297 37.094 13.852 1 95.88 66 TYR B C 1
ATOM 4264 O O . TYR B 1 66 ? 1.396 37.719 14.898 1 95.88 66 TYR B O 1
ATOM 4272 N N . ARG B 1 67 ? 0.278 37.094 13.094 1 94.25 67 ARG B N 1
ATOM 4273 C CA . ARG B 1 67 ? -0.933 37.781 13.531 1 94.25 67 ARG B CA 1
ATOM 4274 C C . ARG B 1 67 ? -2.148 36.875 13.438 1 94.25 67 ARG B C 1
ATOM 4276 O O . ARG B 1 67 ? -2.473 36.375 12.359 1 94.25 67 ARG B O 1
ATOM 4283 N N . TYR B 1 68 ? -2.793 36.688 14.562 1 95.44 68 TYR B N 1
ATOM 4284 C CA . TYR B 1 68 ? -4.016 35.875 14.609 1 95.44 68 TYR B CA 1
ATOM 4285 C C . TYR B 1 68 ? -5.105 36.594 15.398 1 95.44 68 TYR B C 1
ATOM 4287 O O . TYR B 1 68 ? -4.824 37.25 16.406 1 95.44 68 TYR B O 1
ATOM 4295 N N . ASP B 1 69 ? -6.285 36.5 14.82 1 93.75 69 ASP B N 1
ATOM 4296 C CA . ASP B 1 69 ? -7.48 36.938 15.539 1 93.75 69 ASP B CA 1
ATOM 4297 C C . ASP B 1 69 ? -8.383 35.781 15.875 1 93.75 69 ASP B C 1
ATOM 4299 O O . ASP B 1 69 ? -8.5 34.812 15.086 1 93.75 69 ASP B O 1
ATOM 4303 N N . PHE B 1 70 ? -8.945 35.812 17.078 1 94.94 70 PHE B N 1
ATOM 4304 C CA . PHE B 1 70 ? -9.875 34.781 17.516 1 94.94 70 PHE B CA 1
ATOM 4305 C C . PHE B 1 70 ? -11.273 35.375 17.703 1 94.94 70 PHE B C 1
ATOM 4307 O O . PHE B 1 70 ? -11.438 36.594 17.75 1 94.94 70 PHE B O 1
ATOM 4314 N N . PRO B 1 71 ? -12.266 34.5 17.766 1 95 71 PRO B N 1
ATOM 4315 C CA . PRO B 1 71 ? -13.641 35 17.906 1 95 71 PRO B CA 1
ATOM 4316 C C . PRO B 1 71 ? -13.828 35.906 19.141 1 95 71 PRO B C 1
ATOM 4318 O O . PRO B 1 71 ? -13.18 35.688 20.172 1 95 71 PRO B O 1
ATOM 4321 N N . LYS B 1 72 ? -14.82 36.781 18.953 1 93.12 72 LYS B N 1
ATOM 4322 C CA . LYS B 1 72 ? -15.148 37.656 20.078 1 93.12 72 LYS B CA 1
ATOM 4323 C C . LYS B 1 72 ? -15.57 36.844 21.297 1 93.12 72 LYS B C 1
ATOM 4325 O O . LYS B 1 72 ? -16.328 35.875 21.172 1 93.12 72 LYS B O 1
ATOM 4330 N N . GLY B 1 73 ? -15.023 37.156 22.438 1 92.19 73 GLY B N 1
ATOM 4331 C CA . GLY B 1 73 ? -15.398 36.469 23.656 1 92.19 73 GLY B CA 1
ATOM 4332 C C . GLY B 1 73 ? -14.438 35.344 24.031 1 92.19 73 GLY B C 1
ATOM 4333 O O . GLY B 1 73 ? -14.547 34.75 25.094 1 92.19 73 GLY B O 1
ATOM 4334 N N . THR B 1 74 ? -13.508 35.031 23.141 1 95.5 74 THR B N 1
ATOM 4335 C CA . THR B 1 74 ? -12.508 34.031 23.484 1 95.5 74 THR B CA 1
ATOM 4336 C C . THR B 1 74 ? -11.703 34.469 24.703 1 95.5 74 THR B C 1
ATOM 4338 O O . THR B 1 74 ? -11.094 35.531 24.703 1 95.5 74 THR B O 1
ATOM 4341 N N . PRO B 1 75 ? -11.742 33.688 25.75 1 95.94 75 PRO B N 1
ATOM 4342 C CA . PRO B 1 75 ? -10.922 34.031 26.906 1 95.94 75 PRO B CA 1
ATOM 4343 C C . PRO B 1 75 ? -9.445 34.219 26.547 1 95.94 75 PRO B C 1
ATOM 4345 O O . PRO B 1 75 ? -8.883 33.406 25.812 1 95.94 75 PRO B O 1
ATOM 4348 N N . CYS B 1 76 ? -8.875 35.25 26.953 1 96.38 76 CYS B N 1
ATOM 4349 C CA . CYS B 1 76 ? -7.469 35.625 26.781 1 96.38 76 CYS B CA 1
ATOM 4350 C C . CYS B 1 76 ? -6.824 35.938 28.109 1 96.38 76 CYS B C 1
ATOM 4352 O O . CYS B 1 76 ? -7.164 36.969 28.734 1 96.38 76 CYS B O 1
ATOM 4354 N N . LEU B 1 77 ? -5.879 35.156 28.531 1 97 77 LEU B N 1
ATOM 4355 C CA . LEU B 1 77 ? -5.305 35.25 29.875 1 97 77 LEU B CA 1
ATOM 4356 C C . LEU B 1 77 ? -3.834 35.656 29.797 1 97 77 LEU B C 1
ATOM 4358 O O . LEU B 1 77 ? -3.055 35.031 29.078 1 97 77 LEU B O 1
ATOM 4362 N N . PRO B 1 78 ? -3.459 36.625 30.609 1 97.06 78 PRO B N 1
ATOM 4363 C CA . PRO B 1 78 ? -2.029 36.906 30.672 1 97.06 78 PRO B CA 1
ATOM 4364 C C . PRO B 1 78 ? -1.213 35.781 31.281 1 97.06 78 PRO B C 1
ATOM 4366 O O . PRO B 1 78 ? -1.662 35.125 32.219 1 97.06 78 PRO B O 1
ATOM 4369 N N . THR B 1 79 ? -0.087 35.594 30.672 1 96.62 79 THR B N 1
ATOM 4370 C CA . THR B 1 79 ? 0.781 34.531 31.156 1 96.62 79 THR B CA 1
ATOM 4371 C C . THR B 1 79 ? 2.186 35.062 31.438 1 96.62 79 THR B C 1
ATOM 4373 O O . THR B 1 79 ? 2.57 36.125 30.906 1 96.62 79 THR B O 1
ATOM 4376 N N . SER B 1 80 ? 2.891 34.375 32.312 1 95.19 80 SER B N 1
ATOM 4377 C CA . SER B 1 80 ? 4.285 34.656 32.625 1 95.19 80 SER B CA 1
ATOM 4378 C C . SER B 1 80 ? 5.055 33.406 32.969 1 95.19 80 SER B C 1
ATOM 4380 O O . SER B 1 80 ? 4.453 32.344 33.219 1 95.19 80 SER B O 1
ATOM 4382 N N . LEU B 1 81 ? 6.301 33.531 32.844 1 94.44 81 LEU B N 1
ATOM 4383 C CA . LEU B 1 81 ? 7.18 32.438 33.219 1 94.44 81 LEU B CA 1
ATOM 4384 C C . LEU B 1 81 ? 7.852 32.688 34.562 1 94.44 81 LEU B C 1
ATOM 4386 O O . LEU B 1 81 ? 8.531 33.719 34.719 1 94.44 81 LEU B O 1
ATOM 4390 N N . VAL B 1 82 ? 7.629 31.828 35.5 1 92.12 82 VAL B N 1
ATOM 4391 C CA . VAL B 1 82 ? 8.281 31.906 36.812 1 92.12 82 VAL B CA 1
ATOM 4392 C C . VAL B 1 82 ? 9.117 30.656 37.062 1 92.12 82 VAL B C 1
ATOM 4394 O O . VAL B 1 82 ? 8.57 29.562 37.219 1 92.12 82 VAL B O 1
ATOM 4397 N N . ASP B 1 83 ? 10.422 30.75 37.094 1 92.69 83 ASP B N 1
ATOM 4398 C CA . ASP B 1 83 ? 11.344 29.625 37.281 1 92.69 83 ASP B CA 1
ATOM 4399 C C . ASP B 1 83 ? 11.094 28.531 36.281 1 92.69 83 ASP B C 1
ATOM 4401 O O . ASP B 1 83 ? 11.023 27.344 36.625 1 92.69 83 ASP B O 1
ATOM 4405 N N . GLY B 1 84 ? 10.719 28.938 35.125 1 93.88 84 GLY B N 1
ATOM 4406 C CA . GLY B 1 84 ? 10.539 28 34.031 1 93.88 84 GLY B CA 1
ATOM 4407 C C . GLY B 1 84 ? 9.141 27.422 33.938 1 93.88 84 GLY B C 1
ATOM 4408 O O . GLY B 1 84 ? 8.82 26.656 33.031 1 93.88 84 GLY B O 1
ATOM 4409 N N . GLN B 1 85 ? 8.328 27.812 34.875 1 95.94 85 GLN B N 1
ATOM 4410 C CA . GLN B 1 85 ? 6.953 27.328 34.906 1 95.94 85 GLN B CA 1
ATOM 4411 C C . GLN B 1 85 ? 5.992 28.375 34.344 1 95.94 85 GLN B C 1
ATOM 4413 O O . GLN B 1 85 ? 6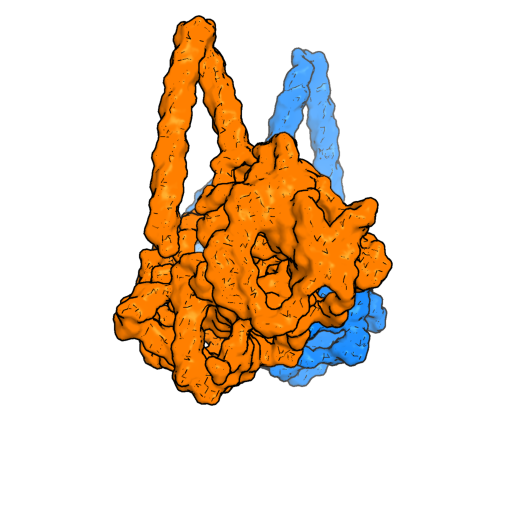.102 29.562 34.688 1 95.94 85 GLN B O 1
ATOM 4418 N N . LEU B 1 86 ? 5.09 27.859 33.531 1 96.38 86 LEU B N 1
ATOM 4419 C CA . LEU B 1 86 ? 4.102 28.75 32.969 1 96.38 86 LEU B CA 1
ATOM 4420 C C . LEU B 1 86 ? 2.984 29.047 33.969 1 96.38 86 LEU B C 1
ATOM 4422 O O . LEU B 1 86 ? 2.369 28.125 34.5 1 96.38 86 LEU B O 1
ATOM 4426 N N . ARG B 1 87 ? 2.775 30.344 34.188 1 94.38 87 ARG B N 1
ATOM 4427 C CA . ARG B 1 87 ? 1.697 30.781 35.094 1 94.38 87 ARG B CA 1
ATOM 4428 C C . ARG B 1 87 ? 0.658 31.594 34.312 1 94.38 87 ARG B C 1
ATOM 4430 O O . ARG B 1 87 ? 1.008 32.406 33.469 1 94.38 87 ARG B O 1
ATOM 4437 N N . CYS B 1 88 ? -0.521 31.234 34.531 1 93.31 88 CYS B N 1
ATOM 4438 C CA . CYS B 1 88 ? -1.634 31.953 33.906 1 93.31 88 CYS B CA 1
ATOM 4439 C C . CYS B 1 88 ? -2.418 32.75 34.938 1 93.31 88 CYS B C 1
ATOM 4441 O O . CYS B 1 88 ? -2.727 32.25 36.031 1 93.31 88 CYS B O 1
ATOM 4443 N N . GLU B 1 89 ? -2.643 34.031 34.594 1 92.94 89 GLU B N 1
ATOM 4444 C CA . GLU B 1 89 ? -3.531 34.812 35.438 1 92.94 89 GLU B CA 1
ATOM 4445 C C . GLU B 1 89 ? -4.996 34.531 35.125 1 92.94 89 GLU B C 1
ATOM 4447 O O . GLU B 1 89 ? -5.551 35.094 34.188 1 92.94 89 GLU B O 1
ATOM 4452 N N . GLY B 1 90 ? -5.617 33.719 35.906 1 90.5 90 GLY B N 1
ATOM 4453 C CA . GLY B 1 90 ? -6.977 33.25 35.688 1 90.5 90 GLY B CA 1
ATOM 4454 C C . GLY B 1 90 ? -7.059 31.766 35.375 1 90.5 90 GLY B C 1
ATOM 4455 O O . GLY B 1 90 ? -6.047 31.078 35.406 1 90.5 90 GLY B O 1
ATOM 4456 N N . ASP B 1 91 ? -8.297 31.328 35.156 1 88.56 91 ASP B N 1
ATOM 4457 C CA . ASP B 1 91 ? -8.531 29.906 34.906 1 88.56 91 ASP B CA 1
ATOM 4458 C C . ASP B 1 91 ? -8.969 29.672 33.469 1 88.56 91 ASP B C 1
ATOM 4460 O O . ASP B 1 91 ? -10.023 30.156 33.031 1 88.56 91 ASP B O 1
ATOM 4464 N N . PRO B 1 92 ? -8.102 28.984 32.75 1 89.25 92 PRO B N 1
ATOM 4465 C CA . PRO B 1 92 ? -8.5 28.688 31.391 1 89.25 92 PRO B CA 1
ATOM 4466 C C . PRO B 1 92 ? -9.711 27.766 31.312 1 89.25 92 PRO B C 1
ATOM 4468 O O . PRO B 1 92 ? -10.258 27.547 30.219 1 89.25 92 PRO B O 1
ATOM 4471 N N . GLY B 1 93 ? -10.148 27.203 32.406 1 86.25 93 GLY B N 1
ATOM 4472 C CA . GLY B 1 93 ? -11.312 26.328 32.438 1 86.25 93 GLY B CA 1
ATOM 4473 C C . GLY B 1 93 ? -11.086 25 31.75 1 86.25 93 GLY B C 1
ATOM 4474 O O . GLY B 1 93 ? -9.969 24.484 31.75 1 86.25 93 GLY B O 1
ATOM 4475 N N . ALA B 1 94 ? -12.211 24.406 31.234 1 88.5 94 ALA B N 1
ATOM 4476 C CA . ALA B 1 94 ? -12.141 23.094 30.609 1 88.5 94 ALA B CA 1
ATOM 4477 C C . ALA B 1 94 ? -11.969 23.219 29.094 1 88.5 94 ALA B C 1
ATOM 4479 O O . ALA B 1 94 ? -12.461 22.375 28.328 1 88.5 94 ALA B O 1
ATOM 4480 N N . ALA B 1 95 ? -11.227 24.266 28.719 1 94.12 95 ALA B N 1
ATOM 4481 C CA . ALA B 1 95 ? -11 24.453 27.281 1 94.12 95 ALA B CA 1
ATOM 4482 C C . ALA B 1 95 ? -10.211 23.297 26.688 1 94.12 95 ALA B C 1
ATOM 4484 O O . ALA B 1 95 ? -9.289 22.766 27.328 1 94.12 95 ALA B O 1
ATOM 4485 N N . ASP B 1 96 ? -10.633 22.891 25.5 1 95.62 96 ASP B N 1
ATOM 4486 C CA . ASP B 1 96 ? -10 21.734 24.875 1 95.62 96 ASP B CA 1
ATOM 4487 C C . ASP B 1 96 ? -8.875 22.172 23.938 1 95.62 96 ASP B C 1
ATOM 4489 O O . ASP B 1 96 ? -8.031 21.359 23.547 1 95.62 96 ASP B O 1
ATOM 4493 N N . THR B 1 97 ? -8.898 23.469 23.5 1 98.31 97 THR B N 1
ATOM 4494 C CA . THR B 1 97 ? -7.859 24.016 22.641 1 98.31 97 THR B CA 1
ATOM 4495 C C . THR B 1 97 ? -7.199 25.219 23.297 1 98.31 97 THR B C 1
ATOM 4497 O O . THR B 1 97 ? -7.871 26.203 23.594 1 98.31 97 THR B O 1
ATOM 4500 N N . LEU B 1 98 ? -5.922 25.109 23.531 1 98.12 98 LEU B N 1
ATOM 4501 C CA . LEU B 1 98 ? -5.141 26.156 24.172 1 98.12 98 LEU B CA 1
ATOM 4502 C C . LEU B 1 98 ? -4.031 26.656 23.25 1 98.12 98 LEU B C 1
ATOM 4504 O O . LEU B 1 98 ? -3.217 25.859 22.766 1 98.12 98 LEU B O 1
ATOM 4508 N N . ILE B 1 99 ? -4 27.953 22.984 1 98.44 99 ILE B N 1
ATOM 4509 C CA . ILE B 1 99 ? -2.992 28.562 22.125 1 98.44 99 ILE B CA 1
ATOM 4510 C C . ILE B 1 99 ? -2.227 29.625 22.906 1 98.44 99 ILE B C 1
ATOM 4512 O O . ILE B 1 99 ? -2.824 30.562 23.422 1 98.44 99 ILE B O 1
ATOM 4516 N N . LEU B 1 100 ? -0.953 29.5 22.969 1 98.12 100 LEU B N 1
ATOM 4517 C CA . LEU B 1 100 ? -0.085 30.406 23.703 1 98.12 100 LEU B CA 1
ATOM 4518 C C . LEU B 1 100 ? 0.617 31.375 22.734 1 98.12 100 LEU B C 1
ATOM 4520 O O . LEU B 1 100 ? 1.36 30.938 21.859 1 98.12 100 LEU B O 1
ATOM 4524 N N . GLU B 1 101 ? 0.37 32.594 22.891 1 98.19 101 GLU B N 1
ATOM 4525 C CA . GLU B 1 101 ? 1.055 33.656 22.156 1 98.19 101 GLU B CA 1
ATOM 4526 C C . GLU B 1 101 ? 2.264 34.188 22.922 1 98.19 101 GLU B C 1
ATOM 4528 O O . GLU B 1 101 ? 2.15 34.531 24.094 1 98.19 101 GLU B O 1
ATOM 4533 N N . TRP B 1 102 ? 3.373 34.25 22.25 1 98.12 102 TRP B N 1
ATOM 4534 C CA . TRP B 1 102 ? 4.574 34.75 22.938 1 98.12 102 TRP B CA 1
ATOM 4535 C C . TRP B 1 102 ? 5.582 35.281 21.922 1 98.12 102 TRP B C 1
ATOM 4537 O O . TRP B 1 102 ? 5.621 34.844 20.781 1 98.12 102 TRP B O 1
ATOM 4547 N N . ASP B 1 103 ? 6.363 36.25 22.312 1 98.12 103 ASP B N 1
ATOM 4548 C CA . ASP B 1 103 ? 7.496 36.688 21.516 1 98.12 103 ASP B CA 1
ATOM 4549 C C . ASP B 1 103 ? 8.727 35.844 21.766 1 98.12 103 ASP B C 1
ATOM 4551 O O . ASP B 1 103 ? 9.07 35.531 22.906 1 98.12 103 ASP B O 1
ATOM 4555 N N . VAL B 1 104 ? 9.359 35.469 20.672 1 98.19 104 VAL B N 1
ATOM 4556 C CA . VAL B 1 104 ? 10.531 34.594 20.766 1 98.19 104 VAL B CA 1
ATOM 4557 C C . VAL B 1 104 ? 11.695 35.188 19.984 1 98.19 104 VAL B C 1
ATOM 4559 O O . VAL B 1 104 ? 11.492 35.844 18.953 1 98.19 104 VAL B O 1
ATOM 4562 N N . SER B 1 105 ? 12.891 34.969 20.516 1 98.38 105 SER B N 1
ATOM 4563 C CA . SER B 1 105 ? 14.109 35.438 19.859 1 98.38 105 SER B CA 1
ATOM 4564 C C . SER B 1 105 ? 15.164 34.344 19.812 1 98.38 105 SER B C 1
ATOM 4566 O O . SER B 1 105 ? 15.508 33.75 20.844 1 98.38 105 SER B O 1
ATOM 4568 N N . ALA B 1 106 ? 15.672 34.125 18.641 1 98.06 106 ALA B N 1
ATOM 4569 C CA . ALA B 1 106 ? 16.672 33.094 18.453 1 98.06 106 ALA B CA 1
ATOM 4570 C C . ALA B 1 106 ? 18.016 33.5 19.062 1 98.06 106 ALA B C 1
ATOM 4572 O O . ALA B 1 106 ? 18.375 34.688 19.031 1 98.06 106 ALA B O 1
ATOM 4573 N N . THR B 1 107 ? 18.781 32.531 19.562 1 97.69 107 THR B N 1
ATOM 4574 C CA . THR B 1 107 ? 20.172 32.781 19.938 1 97.69 107 THR B CA 1
ATOM 4575 C C . THR B 1 107 ? 21.078 32.719 18.703 1 97.69 107 THR B C 1
ATOM 4577 O O . THR B 1 107 ? 20.594 32.5 17.594 1 97.69 107 THR B O 1
ATOM 4580 N N . TRP B 1 108 ? 22.359 32.875 18.984 1 96.94 108 TRP B N 1
ATOM 4581 C CA . TRP B 1 108 ? 23.312 32.781 17.875 1 96.94 108 TRP B CA 1
ATOM 4582 C C . TRP B 1 108 ? 23.281 31.406 17.25 1 96.94 108 TRP B C 1
ATOM 4584 O O . TRP B 1 108 ? 23.344 31.266 16.016 1 96.94 108 TRP B O 1
ATOM 4594 N N . LEU B 1 109 ? 23.109 30.422 17.984 1 97 109 LEU B N 1
ATOM 4595 C CA . LEU B 1 109 ? 23.078 29.062 17.484 1 97 109 LEU B CA 1
ATOM 4596 C C . LEU B 1 109 ? 21.797 28.797 16.703 1 97 109 LEU B C 1
ATOM 4598 O O . LEU B 1 109 ? 21.734 27.891 15.875 1 97 109 LEU B O 1
ATOM 4602 N N . GLY B 1 110 ? 20.781 29.625 17.062 1 96.81 110 GLY B N 1
ATOM 4603 C CA . GLY B 1 110 ? 19.484 29.5 16.391 1 96.81 110 GLY B CA 1
ATOM 4604 C C . GLY B 1 110 ? 19.531 29.906 14.93 1 96.81 110 GLY B C 1
ATOM 4605 O O . GLY B 1 110 ? 18.531 29.781 14.211 1 96.81 110 GLY B O 1
ATOM 4606 N N . ARG B 1 111 ? 20.703 30.375 14.492 1 94.19 111 ARG B N 1
ATOM 4607 C CA . ARG B 1 111 ? 20.922 30.703 13.086 1 94.19 111 ARG B CA 1
ATOM 4608 C C . ARG B 1 111 ? 21.281 29.453 12.289 1 94.19 111 ARG B C 1
ATOM 4610 O O . ARG B 1 111 ? 21.109 29.422 11.062 1 94.19 111 ARG B O 1
ATOM 4617 N N . PHE B 1 112 ? 21.75 28.375 13.023 1 95 112 PHE B N 1
ATOM 4618 C CA . PHE B 1 112 ? 22.234 27.172 12.352 1 95 112 PHE B CA 1
ATOM 4619 C C . PHE B 1 112 ? 21.406 25.953 12.75 1 95 112 PHE B C 1
ATOM 4621 O O . PHE B 1 112 ? 21.312 24.984 11.992 1 95 112 PHE B O 1
ATOM 4628 N N . LEU B 1 113 ? 20.906 26.016 13.945 1 96.69 113 LEU B N 1
ATOM 4629 C CA . LEU B 1 113 ? 20.047 24.953 14.461 1 96.69 113 LEU B CA 1
ATOM 4630 C C . LEU B 1 113 ? 18.609 25.422 14.617 1 96.69 113 LEU B C 1
ATOM 4632 O O . LEU B 1 113 ? 18.375 26.578 14.992 1 96.69 113 LEU B O 1
ATOM 4636 N N . ASP B 1 114 ? 17.688 24.625 14.336 1 95.81 114 ASP B N 1
ATOM 4637 C CA . ASP B 1 114 ? 16.297 25.031 14.398 1 95.81 114 ASP B CA 1
ATOM 4638 C C . ASP B 1 114 ? 15.875 25.359 15.828 1 95.81 114 ASP B C 1
ATOM 4640 O O . ASP B 1 114 ? 15.852 24.484 16.703 1 95.81 114 ASP B O 1
ATOM 4644 N N . PRO B 1 115 ? 15.539 26.609 16.094 1 97.44 115 PRO B N 1
ATOM 4645 C CA . PRO B 1 115 ? 15.039 26.938 17.422 1 97.44 115 PRO B CA 1
ATOM 4646 C C . PRO B 1 115 ? 13.742 26.203 17.766 1 97.44 115 PRO B C 1
ATOM 4648 O O . PRO B 1 115 ? 12.891 26.016 16.906 1 97.44 115 PRO B O 1
ATOM 4651 N N . HIS B 1 116 ? 13.625 25.781 19.016 1 98.12 116 HIS B N 1
ATOM 4652 C CA . HIS B 1 116 ? 12.398 25.109 19.422 1 98.12 116 HIS B CA 1
ATOM 4653 C C . HIS B 1 116 ? 12.117 25.344 20.906 1 98.12 116 HIS B C 1
ATOM 4655 O O . HIS B 1 116 ? 13.016 25.719 21.656 1 98.12 116 HIS B O 1
ATOM 4661 N N . ILE B 1 117 ? 10.898 25.234 21.281 1 97.81 117 ILE B N 1
ATOM 4662 C CA . ILE B 1 117 ? 10.461 25.344 22.672 1 97.81 117 ILE B CA 1
ATOM 4663 C C . ILE B 1 117 ? 9.914 24.016 23.156 1 97.81 117 ILE B C 1
ATOM 4665 O O . ILE B 1 117 ? 9.203 23.312 22.422 1 97.81 117 ILE B O 1
ATOM 4669 N N . TYR B 1 118 ? 10.344 23.641 24.281 1 97.88 118 TYR B N 1
ATOM 4670 C CA . TYR B 1 118 ? 9.734 22.516 24.984 1 97.88 118 TYR B CA 1
ATOM 4671 C C . TYR B 1 118 ? 8.531 22.969 25.797 1 97.88 118 TYR B C 1
ATOM 4673 O O . TYR B 1 118 ? 8.602 23.953 26.531 1 97.88 118 TYR B O 1
ATOM 4681 N N . LEU B 1 119 ? 7.438 22.422 25.609 1 97 119 LEU B N 1
ATOM 4682 C CA . LEU B 1 119 ? 6.191 22.609 26.344 1 97 119 LEU B CA 1
ATOM 4683 C C . LEU B 1 119 ? 5.789 21.344 27.078 1 97 119 LEU B C 1
ATOM 4685 O O . LEU B 1 119 ? 4.941 20.578 26.594 1 97 119 LEU B O 1
ATOM 4689 N N . GLY B 1 120 ? 6.309 21.172 28.312 1 96.25 120 GLY B N 1
ATOM 4690 C CA . GLY B 1 120 ? 6.156 19.891 28.984 1 96.25 120 GLY B CA 1
ATOM 4691 C C . GLY B 1 120 ? 6.82 18.75 28.25 1 96.25 120 GLY B C 1
ATOM 4692 O O . GLY B 1 120 ? 8.031 18.766 28.016 1 96.25 120 GLY B O 1
ATOM 4693 N N . ASP B 1 121 ? 6.039 17.844 27.812 1 96 121 ASP B N 1
ATOM 4694 C CA . ASP B 1 121 ? 6.566 16.688 27.094 1 96 121 ASP B CA 1
ATOM 4695 C C . ASP B 1 121 ? 6.445 16.875 25.578 1 96 121 ASP B C 1
ATOM 4697 O O . ASP B 1 121 ? 6.594 15.922 24.812 1 96 121 ASP B O 1
ATOM 4701 N N . ASP B 1 122 ? 6.133 18.109 25.188 1 97.56 122 ASP B N 1
ATOM 4702 C CA . ASP B 1 122 ? 5.988 18.453 23.766 1 97.56 122 ASP B CA 1
ATOM 4703 C C . ASP B 1 122 ? 7.125 19.359 23.297 1 97.56 122 ASP B C 1
ATOM 4705 O O . ASP B 1 122 ? 7.871 19.891 24.125 1 97.56 122 ASP B O 1
ATOM 4709 N N . ARG B 1 123 ? 7.273 19.406 22.016 1 97.88 123 ARG B N 1
ATOM 4710 C CA . ARG B 1 123 ? 8.258 20.266 21.375 1 97.88 123 ARG B CA 1
ATOM 4711 C C . ARG B 1 123 ? 7.684 20.906 20.125 1 97.88 123 ARG B C 1
ATOM 4713 O O . ARG B 1 123 ? 7.008 20.234 19.328 1 97.88 123 ARG B O 1
ATOM 4720 N N . GLN B 1 124 ? 7.914 22.125 19.922 1 98.31 124 GLN B N 1
ATOM 4721 C CA . GLN B 1 124 ? 7.488 22.828 18.719 1 98.31 124 GLN B CA 1
ATOM 4722 C C . GLN B 1 124 ? 8.617 23.703 18.172 1 98.31 124 GLN B C 1
ATOM 4724 O O . GLN B 1 124 ? 9.203 24.5 18.922 1 98.31 124 GLN B O 1
ATOM 4729 N N . ASP B 1 125 ? 8.914 23.516 16.922 1 97.31 125 ASP B N 1
ATOM 4730 C CA . ASP B 1 125 ? 10.039 24.188 16.281 1 97.31 125 ASP B CA 1
ATOM 4731 C C . ASP B 1 125 ? 9.57 25.406 15.5 1 97.31 125 ASP B C 1
ATOM 4733 O O . ASP B 1 125 ? 8.398 25.516 15.133 1 97.31 125 ASP B O 1
ATOM 4737 N N . MET B 1 126 ? 10.5 26.344 15.305 1 95.88 126 MET B N 1
ATOM 4738 C CA . MET B 1 126 ? 10.297 27.562 14.547 1 95.88 126 MET B CA 1
ATOM 4739 C C . MET B 1 126 ? 11.391 27.75 13.5 1 95.88 126 MET B C 1
ATOM 4741 O O . MET B 1 126 ? 12.297 26.922 13.391 1 95.88 126 MET B O 1
ATOM 4745 N N . GLU B 1 127 ? 11.281 28.734 12.695 1 93.25 127 GLU B N 1
ATOM 4746 C CA . GLU B 1 127 ? 12.281 29.031 11.672 1 93.25 127 GLU B CA 1
ATOM 4747 C C . GLU B 1 127 ? 13.586 29.516 12.289 1 93.25 127 GLU B C 1
ATOM 4749 O O . GLU B 1 127 ? 13.586 30.141 13.352 1 93.25 127 GLU B O 1
ATOM 4754 N N . ARG B 1 128 ? 14.578 29.234 11.625 1 94.31 128 ARG B N 1
ATOM 4755 C CA . ARG B 1 128 ? 15.867 29.766 12.047 1 94.31 128 ARG B CA 1
ATOM 4756 C C . ARG B 1 128 ? 15.852 31.297 12.047 1 94.31 128 ARG B C 1
ATOM 4758 O O . ARG B 1 128 ? 15.234 31.906 11.172 1 94.31 128 ARG B O 1
ATOM 4765 N N . ARG B 1 129 ? 16.5 31.859 13.062 1 95.31 129 ARG B N 1
ATOM 4766 C CA . ARG B 1 129 ? 16.625 33.312 13.219 1 95.31 129 ARG B CA 1
ATOM 4767 C C . ARG B 1 129 ? 15.305 33.938 13.641 1 95.31 129 ARG B C 1
ATOM 4769 O O . ARG B 1 129 ? 15.086 35.125 13.445 1 95.31 129 ARG B O 1
ATOM 4776 N N . VAL B 1 130 ? 14.414 33.156 14.172 1 97 130 VAL B N 1
ATOM 4777 C CA . VAL B 1 130 ? 13.125 33.656 14.609 1 97 130 VAL B CA 1
ATOM 4778 C C . VAL B 1 130 ? 13.32 34.844 15.555 1 97 130 VAL B C 1
ATOM 4780 O O . VAL B 1 130 ? 14.211 34.812 16.406 1 97 130 VAL B O 1
ATOM 4783 N N . ASP B 1 131 ? 12.609 35.875 15.336 1 97.81 131 ASP B N 1
ATOM 4784 C CA . ASP B 1 131 ? 12.594 37.094 16.172 1 97.81 131 ASP B CA 1
ATOM 4785 C C . ASP B 1 131 ? 11.258 37.812 16.078 1 97.81 131 ASP B C 1
ATOM 4787 O O . ASP B 1 131 ? 11.156 38.875 15.461 1 97.81 131 ASP B O 1
ATOM 4791 N N . GLY B 1 132 ? 10.297 37.312 16.812 1 97.56 132 GLY B N 1
ATOM 4792 C CA . GLY B 1 132 ? 8.969 37.906 16.75 1 97.56 132 GLY B CA 1
ATOM 4793 C C . GLY B 1 132 ? 7.902 37.062 17.406 1 97.56 132 GLY B C 1
ATOM 4794 O O . GLY B 1 132 ? 8.211 36.062 18.078 1 97.56 132 GLY B O 1
ATOM 4795 N N . ARG B 1 133 ? 6.652 37.531 17.203 1 97.69 133 ARG B N 1
ATOM 4796 C CA . ARG B 1 133 ? 5.5 36.906 17.844 1 97.69 133 ARG B CA 1
ATOM 4797 C C . ARG B 1 133 ? 5.16 35.562 17.188 1 97.69 133 ARG B C 1
ATOM 4799 O O . ARG B 1 133 ? 5.113 35.469 15.953 1 97.69 133 ARG B O 1
ATOM 4806 N N . ARG B 1 134 ? 5.023 34.562 17.969 1 97.94 134 ARG B N 1
ATOM 4807 C CA . ARG B 1 134 ? 4.602 33.25 17.516 1 97.94 134 ARG B CA 1
ATOM 4808 C C . ARG B 1 134 ? 3.463 32.688 18.375 1 97.94 134 ARG B C 1
ATOM 4810 O O . ARG B 1 134 ? 3.178 33.25 19.453 1 97.94 134 ARG B O 1
ATOM 4817 N N . TYR B 1 135 ? 2.789 31.656 17.922 1 98.06 135 TYR B N 1
ATOM 4818 C CA . TYR B 1 135 ? 1.663 31.016 18.594 1 98.06 135 TYR B CA 1
ATOM 4819 C C . TYR B 1 135 ? 1.903 29.531 18.781 1 98.06 135 TYR B C 1
ATOM 4821 O O . TYR B 1 135 ? 2.006 28.781 17.797 1 98.06 135 TYR B O 1
ATOM 4829 N N . PHE B 1 136 ? 1.938 29.047 20 1 98.38 136 PHE B N 1
ATOM 4830 C CA . PHE B 1 136 ? 2.236 27.656 20.312 1 98.38 136 PHE B CA 1
ATOM 4831 C C . PHE B 1 136 ? 0.976 26.922 20.766 1 98.38 136 PHE B C 1
ATOM 4833 O O . PHE B 1 136 ? 0.112 27.5 21.422 1 98.38 136 PHE B O 1
ATOM 4840 N N . ASN B 1 137 ? 0.906 25.734 20.359 1 98.62 137 ASN B N 1
ATOM 4841 C CA . ASN B 1 137 ? -0.232 24.859 20.656 1 98.62 137 ASN B CA 1
ATOM 4842 C C . ASN B 1 137 ? -0.045 24.125 21.969 1 98.62 137 ASN B C 1
ATOM 4844 O O . ASN B 1 137 ? 0.759 23.203 22.062 1 98.62 137 ASN B O 1
ATOM 4848 N N . LEU B 1 138 ? -0.814 24.438 22.984 1 97.62 138 LEU B N 1
ATOM 4849 C CA . LEU B 1 138 ? -0.707 23.844 24.312 1 97.62 138 LEU B CA 1
ATOM 4850 C C . LEU B 1 138 ? -1.833 22.844 24.547 1 97.62 138 LEU B C 1
ATOM 4852 O O . LEU B 1 138 ? -2.014 22.359 25.672 1 97.62 138 LEU B O 1
ATOM 4856 N N . SER B 1 139 ? -2.559 22.562 23.469 1 97.75 139 SER B N 1
ATOM 4857 C CA . SER B 1 139 ? -3.643 21.609 23.625 1 97.75 139 SER B CA 1
ATOM 4858 C C . SER B 1 139 ? -3.129 20.281 24.156 1 97.75 139 SER B C 1
ATOM 4860 O O . SER B 1 139 ? -2.104 19.766 23.703 1 97.75 139 SER B O 1
ATOM 4862 N N . GLY B 1 140 ? -3.854 19.703 25.141 1 95.44 140 GLY B N 1
ATOM 4863 C CA . GLY B 1 140 ? -3.439 18.469 25.797 1 95.44 140 GLY B CA 1
ATOM 4864 C C . GLY B 1 140 ? -2.643 18.719 27.062 1 95.44 140 GLY B C 1
ATOM 4865 O O . GLY B 1 140 ? -2.387 17.781 27.828 1 95.44 140 GLY B O 1
ATOM 4866 N N . GLN B 1 141 ? -2.291 20 27.359 1 95.56 141 GLN B N 1
ATOM 4867 C CA . GLN B 1 141 ? -1.483 20.344 28.531 1 95.56 141 GLN B CA 1
ATOM 4868 C C . GLN B 1 141 ? -2.314 21.062 29.578 1 95.56 141 GLN B C 1
ATOM 4870 O O . GLN B 1 141 ? -1.765 21.672 30.5 1 95.56 141 GLN B O 1
ATOM 4875 N N . GLY B 1 142 ? -3.596 21.047 29.453 1 93.94 142 GLY B N 1
ATOM 4876 C CA . GLY B 1 142 ? -4.48 21.797 30.344 1 93.94 142 GLY B CA 1
ATOM 4877 C C . GLY B 1 142 ? -4.344 21.391 31.797 1 93.94 142 GLY B C 1
ATOM 4878 O O . GLY B 1 142 ? -4.344 22.25 32.688 1 93.94 142 GLY B O 1
ATOM 4879 N N . GLU B 1 143 ? -4.246 20.109 32.062 1 93.56 143 GLU B N 1
ATOM 4880 C CA . GLU B 1 143 ? -4.129 19.609 33.406 1 93.56 143 GLU B CA 1
ATOM 4881 C C . GLU B 1 143 ? -2.836 20.094 34.062 1 93.56 143 GLU B C 1
ATOM 4883 O O . GLU B 1 143 ? -2.844 20.562 35.219 1 93.56 143 GLU B O 1
ATOM 4888 N N . ALA B 1 144 ? -1.762 19.953 33.344 1 94.62 144 ALA B N 1
ATOM 4889 C CA . ALA B 1 144 ? -0.472 20.406 33.875 1 94.62 144 ALA B CA 1
ATOM 4890 C C . ALA B 1 144 ? -0.468 21.906 34.094 1 94.62 144 ALA B C 1
ATOM 4892 O O . ALA B 1 144 ? 0.135 22.406 35.031 1 94.62 144 ALA B O 1
ATOM 4893 N N . LEU B 1 145 ? -1.1 22.625 33.188 1 94.38 145 LEU B N 1
ATOM 4894 C CA . LEU B 1 145 ? -1.182 24.078 33.281 1 94.38 145 LEU B CA 1
ATOM 4895 C C . LEU B 1 145 ? -1.961 24.484 34.531 1 94.38 145 LEU B C 1
ATOM 4897 O O . LEU B 1 145 ? -1.513 25.344 35.312 1 94.38 145 LEU B O 1
ATOM 4901 N N . ARG B 1 146 ? -3.084 23.891 34.781 1 92.25 146 ARG B N 1
ATOM 4902 C CA . ARG B 1 146 ? -3.914 24.203 35.938 1 92.25 146 ARG B CA 1
ATOM 4903 C C . ARG B 1 146 ? -3.203 23.828 37.25 1 92.25 146 ARG B C 1
ATOM 4905 O O . ARG B 1 146 ? -3.363 24.516 38.25 1 92.25 146 ARG B O 1
ATOM 4912 N N . ALA B 1 147 ? -2.438 22.781 37.125 1 92.44 147 ALA B N 1
ATOM 4913 C CA . ALA B 1 147 ? -1.701 22.312 38.312 1 92.44 147 ALA B CA 1
ATOM 4914 C C . ALA B 1 147 ? -0.466 23.172 38.562 1 92.44 147 ALA B C 1
ATOM 4916 O O . ALA B 1 147 ? 0.169 23.078 39.625 1 92.44 147 ALA B O 1
ATOM 4917 N N . GLY B 1 148 ? -0.102 23.969 37.625 1 91.12 148 GLY B N 1
ATOM 4918 C CA . GLY B 1 148 ? 1.07 24.812 37.75 1 91.12 148 GLY B CA 1
ATOM 4919 C C . GLY B 1 148 ? 2.375 24.062 37.562 1 91.12 148 GLY B C 1
ATOM 4920 O O . GLY B 1 148 ? 3.406 24.469 38.125 1 91.12 148 GLY B O 1
ATOM 4921 N N . THR B 1 149 ? 2.305 22.969 36.844 1 94.38 149 THR B N 1
ATOM 4922 C CA . THR B 1 149 ? 3.494 22.141 36.719 1 94.38 149 THR B CA 1
ATOM 4923 C C . THR B 1 149 ? 4.031 22.172 35.281 1 94.38 149 THR B C 1
ATOM 4925 O O . THR B 1 149 ? 5.051 21.562 35 1 94.38 149 THR B O 1
ATOM 4928 N N . LEU B 1 150 ? 3.359 22.906 34.406 1 97 150 LEU B N 1
ATOM 4929 C CA . LEU B 1 150 ? 3.779 22.938 33 1 97 150 LEU B CA 1
ATOM 4930 C C . LEU B 1 150 ? 5.047 23.781 32.844 1 97 150 LEU B C 1
ATOM 4932 O O . LEU B 1 150 ? 5.031 24.984 33.062 1 97 150 LEU B O 1
ATOM 4936 N N . ARG B 1 151 ? 6.133 23.109 32.469 1 97.38 151 ARG B N 1
ATOM 4937 C CA . ARG B 1 151 ? 7.41 23.781 32.25 1 97.38 151 ARG B CA 1
ATOM 4938 C C . ARG B 1 151 ? 7.602 24.125 30.766 1 97.38 151 ARG B C 1
ATOM 4940 O O . ARG B 1 151 ? 7.25 23.328 29.891 1 97.38 151 ARG B O 1
ATOM 4947 N N . ILE B 1 152 ? 8.094 25.266 30.484 1 97.19 152 ILE B N 1
ATOM 4948 C CA . ILE B 1 152 ? 8.422 25.703 29.125 1 97.19 152 ILE B CA 1
ATOM 4949 C C . ILE B 1 152 ? 9.898 26.109 29.062 1 97.19 152 ILE B C 1
ATOM 4951 O O . ILE B 1 152 ? 10.398 26.797 29.953 1 97.19 152 ILE B O 1
ATOM 4955 N N . ARG B 1 153 ? 10.594 25.609 28.078 1 96.12 153 ARG B N 1
ATOM 4956 C CA . ARG B 1 153 ? 12.008 25.922 27.922 1 96.12 153 ARG B CA 1
ATOM 4957 C C . ARG B 1 153 ? 12.367 26.078 26.438 1 96.12 153 ARG B C 1
ATOM 4959 O O . ARG B 1 153 ? 11.93 25.297 25.594 1 96.12 153 ARG B O 1
ATOM 4966 N N . GLY B 1 154 ? 13.117 27.125 26.172 1 96.94 154 GLY B N 1
ATOM 4967 C CA . GLY B 1 154 ? 13.602 27.328 24.812 1 96.94 154 GLY B CA 1
ATOM 4968 C C . GLY B 1 154 ? 14.977 26.719 24.578 1 96.94 154 GLY B C 1
ATOM 4969 O O . GLY B 1 154 ? 15.82 26.719 25.469 1 96.94 154 GLY B O 1
ATOM 4970 N N . ARG B 1 155 ? 15.18 26.141 23.469 1 97.5 155 ARG B N 1
ATOM 4971 C CA . ARG B 1 155 ? 16.5 25.734 23 1 97.5 155 ARG B CA 1
ATOM 4972 C C . ARG B 1 155 ? 16.859 26.484 21.719 1 97.5 155 ARG B C 1
ATOM 4974 O O . ARG B 1 155 ? 16.062 26.562 20.781 1 97.5 155 ARG B O 1
ATOM 4981 N N . PHE B 1 156 ? 18.016 27.109 21.719 1 98.19 156 PHE B N 1
ATOM 4982 C CA . PHE B 1 156 ? 18.531 27.969 20.656 1 98.19 156 PHE B CA 1
ATOM 4983 C C . PHE B 1 156 ? 17.672 29.203 20.484 1 98.19 156 PHE B C 1
ATOM 4985 O O . PHE B 1 156 ? 17.625 29.797 19.406 1 98.19 156 PHE B O 1
ATOM 4992 N N . CYS B 1 157 ? 16.812 29.484 21.422 1 98.12 157 CYS B N 1
ATOM 4993 C CA . CYS B 1 157 ? 15.969 30.672 21.469 1 98.12 157 CYS B CA 1
ATOM 4994 C C . CYS B 1 157 ? 15.578 31.016 22.906 1 98.12 157 CYS B C 1
ATOM 4996 O O . CYS B 1 157 ? 15.875 30.25 23.828 1 98.12 157 CYS B O 1
ATOM 4998 N N . ARG B 1 158 ? 14.953 32.156 23.047 1 96.62 158 ARG B N 1
ATOM 4999 C CA . ARG B 1 158 ? 14.445 32.594 24.344 1 96.62 158 ARG B CA 1
ATOM 5000 C C . ARG B 1 158 ? 13.07 33.25 24.188 1 96.62 158 ARG B C 1
ATOM 5002 O O . ARG B 1 158 ? 12.781 33.875 23.156 1 96.62 158 ARG B O 1
ATOM 5009 N N . LEU B 1 159 ? 12.258 33.062 25.188 1 96.44 159 LEU B N 1
ATOM 5010 C CA . LEU B 1 159 ? 10.984 33.75 25.281 1 96.44 159 LEU B CA 1
ATOM 5011 C C . LEU B 1 159 ? 11.172 35.156 25.859 1 96.44 159 LEU B C 1
ATOM 5013 O O . LEU B 1 159 ? 11.859 35.312 26.875 1 96.44 159 LEU B O 1
ATOM 5017 N N . VAL B 1 160 ? 10.602 36.094 25.203 1 95.62 160 VAL B N 1
ATOM 5018 C CA . VAL B 1 160 ? 10.812 37.5 25.594 1 95.62 160 VAL B CA 1
ATOM 5019 C C . VAL B 1 160 ? 9.531 38.062 26.188 1 95.62 160 VAL B C 1
ATOM 5021 O O . VAL B 1 160 ? 8.469 38 25.562 1 95.62 160 VAL B O 1
ATOM 5024 N N . GLY B 1 161 ? 9.648 38.594 27.344 1 93.56 161 GLY B N 1
ATOM 5025 C CA . GLY B 1 161 ? 8.508 39.25 27.938 1 93.56 161 GLY B CA 1
ATOM 5026 C C . GLY B 1 161 ? 7.461 38.281 28.469 1 93.56 161 GLY B C 1
ATOM 5027 O O . GLY B 1 161 ? 7.797 37.312 29.125 1 93.56 161 GLY B O 1
ATOM 5028 N N . ALA B 1 162 ? 6.141 38.781 28.25 1 93.94 162 ALA B N 1
ATOM 5029 C CA . ALA B 1 162 ? 5.004 38 28.719 1 93.94 162 ALA B CA 1
ATOM 5030 C C . ALA B 1 162 ? 4.191 37.469 27.547 1 93.94 162 ALA B C 1
ATOM 5032 O O . ALA B 1 162 ? 4.367 37.906 26.406 1 93.94 162 ALA B O 1
ATOM 5033 N N . GLY B 1 163 ? 3.467 36.5 27.875 1 96.5 163 GLY B N 1
ATOM 5034 C CA . GLY B 1 163 ? 2.637 35.906 26.828 1 96.5 163 GLY B CA 1
ATOM 5035 C C . GLY B 1 163 ? 1.151 36 27.125 1 96.5 163 GLY B C 1
ATOM 5036 O O . GLY B 1 163 ? 0.751 36.625 28.125 1 96.5 163 GLY B O 1
ATOM 5037 N N . ARG B 1 164 ? 0.346 35.531 26.234 1 97.81 164 ARG B N 1
ATOM 5038 C CA . ARG B 1 164 ? -1.103 35.438 26.375 1 97.81 164 ARG B CA 1
ATOM 5039 C C . ARG B 1 164 ? -1.592 34.031 25.984 1 97.81 164 ARG B C 1
ATOM 5041 O O . ARG B 1 164 ? -1.095 33.469 25.031 1 97.81 164 ARG B O 1
ATOM 5048 N N . LEU B 1 165 ? -2.496 33.531 26.766 1 97.94 165 LEU B N 1
ATOM 5049 C CA . LEU B 1 165 ? -3.09 32.25 26.516 1 97.94 165 LEU B CA 1
ATOM 5050 C C . LEU B 1 165 ? -4.527 32.375 26.016 1 97.94 165 LEU B C 1
ATOM 5052 O O . LEU B 1 165 ? -5.359 33 26.703 1 97.94 165 LEU B O 1
ATOM 5056 N N . PHE B 1 166 ? -4.789 31.891 24.891 1 97.94 166 PHE B N 1
ATOM 5057 C CA . PHE B 1 166 ? -6.148 31.828 24.359 1 97.94 166 PHE B CA 1
ATOM 5058 C C . PHE B 1 166 ? -6.77 30.453 24.625 1 97.94 166 PHE B C 1
ATOM 5060 O O . PHE B 1 166 ? -6.16 29.422 24.344 1 97.94 166 PHE B O 1
ATOM 5067 N N . ALA B 1 167 ? -7.898 30.453 25.219 1 97.62 167 ALA B N 1
ATOM 5068 C CA . ALA B 1 167 ? -8.594 29.219 25.594 1 97.62 167 ALA B CA 1
ATOM 5069 C C . ALA B 1 167 ? -9.891 29.062 24.797 1 97.62 167 ALA B C 1
ATOM 5071 O O . ALA B 1 167 ? -10.828 29.844 24.984 1 97.62 167 ALA B O 1
ATOM 5072 N N . LEU B 1 168 ? -9.922 28.094 23.969 1 97.44 168 LEU B N 1
ATOM 5073 C CA . LEU B 1 168 ? -11.094 27.875 23.125 1 97.44 168 LEU B CA 1
ATOM 5074 C C . LEU B 1 168 ? -11.797 26.578 23.516 1 97.44 168 LEU B C 1
ATOM 5076 O O . LEU B 1 168 ? -11.148 25.562 23.797 1 97.44 168 LEU B O 1
ATOM 5080 N N . SER B 1 169 ? -13.109 26.625 23.594 1 96 169 SER B N 1
ATOM 5081 C CA . SER B 1 169 ? -13.93 25.469 23.906 1 96 169 SER B CA 1
ATOM 5082 C C . SER B 1 169 ? -14.781 25.031 22.719 1 96 169 SER B C 1
ATOM 5084 O O . SER B 1 169 ? -15.445 25.859 22.094 1 96 169 SER B O 1
ATOM 5086 N N . ASN B 1 170 ? -14.719 23.797 22.406 1 96.19 170 ASN B N 1
ATOM 5087 C CA . ASN B 1 170 ? -15.461 23.203 21.297 1 96.19 170 ASN B CA 1
ATOM 5088 C C . ASN B 1 170 ? -16.203 21.938 21.734 1 96.19 170 ASN B C 1
ATOM 5090 O O . ASN B 1 170 ? -15.789 21.281 22.688 1 96.19 170 ASN B O 1
ATOM 5094 N N . PRO B 1 171 ? -17.375 21.672 21.078 1 95.94 171 PRO B N 1
ATOM 5095 C CA . PRO B 1 171 ? -17.844 20.297 21.219 1 95.94 171 PRO B CA 1
ATOM 5096 C C . PRO B 1 171 ? -16.891 19.281 20.594 1 95.94 171 PRO B C 1
ATOM 5098 O O . PRO B 1 171 ? -15.945 19.672 19.891 1 95.94 171 PRO B O 1
ATOM 5101 N N . ASP B 1 172 ? -17.031 18.016 20.906 1 97 172 ASP B N 1
ATOM 5102 C CA . ASP B 1 172 ? -16.281 16.984 20.188 1 97 172 ASP B CA 1
ATOM 5103 C C . ASP B 1 172 ? -16.906 16.703 18.828 1 97 172 ASP B C 1
ATOM 5105 O O . ASP B 1 172 ? -17.859 15.938 18.734 1 97 172 ASP B O 1
ATOM 5109 N N . TYR B 1 173 ? -16.328 17.203 17.828 1 98 173 TYR B N 1
ATOM 5110 C CA . TYR B 1 173 ? -16.906 17.125 16.5 1 98 173 TYR B CA 1
ATOM 5111 C C . TYR B 1 173 ? -16.891 15.688 15.977 1 98 173 TYR B C 1
ATOM 5113 O O . TYR B 1 173 ? -17.594 15.375 15.008 1 98 173 TYR B O 1
ATOM 5121 N N . ALA B 1 174 ? -16.125 14.789 16.578 1 97.75 174 ALA B N 1
ATOM 5122 C CA . ALA B 1 174 ? -16.094 13.383 16.188 1 97.75 174 ALA B CA 1
ATOM 5123 C C . ALA B 1 174 ? -17.406 12.688 16.547 1 97.75 174 ALA B C 1
ATOM 5125 O O . ALA B 1 174 ? -17.688 11.594 16.047 1 97.75 174 ALA B O 1
ATOM 5126 N N . GLU B 1 175 ? -18.219 13.281 17.375 1 97.94 175 GLU B N 1
ATOM 5127 C CA . GLU B 1 175 ? -19.469 12.703 17.812 1 97.94 175 GLU B CA 1
ATOM 5128 C C . GLU B 1 175 ? -20.625 13.125 16.906 1 97.94 175 GLU B C 1
ATOM 5130 O O . GLU B 1 175 ? -21.781 12.797 17.156 1 97.94 175 GLU B O 1
ATOM 5135 N N . ARG B 1 176 ? -20.312 13.844 15.844 1 97.5 176 ARG B N 1
ATOM 5136 C CA . ARG B 1 176 ? -21.297 14.32 14.867 1 97.5 176 ARG B CA 1
ATOM 5137 C C . ARG B 1 176 ? -21.109 13.617 13.523 1 97.5 176 ARG B C 1
ATOM 5139 O O . ARG B 1 176 ? -20.062 13.023 13.266 1 97.5 176 ARG B O 1
ATOM 5146 N N . ARG B 1 177 ? -22.172 13.625 12.672 1 98.44 177 ARG B N 1
ATOM 5147 C CA . ARG B 1 177 ? -22.016 13.109 11.312 1 98.44 177 ARG B CA 1
ATOM 5148 C C . ARG B 1 177 ? -21.031 13.961 10.508 1 98.44 177 ARG B C 1
ATOM 5150 O O . ARG B 1 177 ? -21.266 15.156 10.312 1 98.44 177 ARG B O 1
ATOM 5157 N N . LEU B 1 178 ? -20.016 13.359 10.125 1 98.69 178 LEU B N 1
ATOM 5158 C CA . LEU B 1 178 ? -18.875 14.062 9.547 1 98.69 178 LEU B CA 1
ATOM 5159 C C . LEU B 1 178 ? -18.734 13.734 8.062 1 98.69 178 LEU B C 1
ATOM 5161 O O . LEU B 1 178 ? -18.906 12.586 7.656 1 98.69 178 LEU B O 1
ATOM 5165 N N . MET B 1 179 ? -18.484 14.688 7.242 1 98.94 179 MET B N 1
ATOM 5166 C CA . MET B 1 179 ? -18.047 14.477 5.863 1 98.94 179 MET B CA 1
ATOM 5167 C C . MET B 1 179 ? -16.719 15.172 5.59 1 98.94 179 MET B C 1
ATOM 5169 O O . MET B 1 179 ? -16.594 16.375 5.812 1 98.94 179 MET B O 1
ATOM 5173 N N . VAL B 1 180 ? -15.703 14.453 5.215 1 98.94 180 VAL B N 1
ATOM 5174 C CA . VAL B 1 180 ? -14.398 15 4.863 1 98.94 180 VAL B CA 1
ATOM 5175 C C . VAL B 1 180 ? -14.305 15.18 3.352 1 98.94 180 VAL B C 1
ATOM 5177 O O . VAL B 1 180 ? -14.477 14.227 2.594 1 98.94 180 VAL B O 1
ATOM 5180 N N . ILE B 1 181 ? -14.094 16.375 2.938 1 98.94 181 ILE B N 1
ATOM 5181 C CA . ILE B 1 181 ? -13.836 16.688 1.538 1 98.94 181 ILE B CA 1
ATOM 5182 C C . ILE B 1 181 ? -12.336 16.641 1.265 1 98.94 181 ILE B C 1
ATOM 5184 O O . ILE B 1 181 ? -11.562 17.406 1.848 1 98.94 181 ILE B O 1
ATOM 5188 N N . ALA B 1 182 ? -11.938 15.766 0.396 1 98.88 182 ALA B N 1
ATOM 5189 C CA . ALA B 1 182 ? -10.539 15.57 0.03 1 98.88 182 ALA B CA 1
ATOM 5190 C C . ALA B 1 182 ? -10.312 15.875 -1.449 1 98.88 182 ALA B C 1
ATOM 5192 O O . ALA B 1 182 ? -10.625 15.047 -2.312 1 98.88 182 ALA B O 1
ATOM 5193 N N . PRO B 1 183 ? -9.672 16.984 -1.769 1 98.69 183 PRO B N 1
ATOM 5194 C CA . PRO B 1 183 ? -9.383 17.266 -3.178 1 98.69 183 PRO B CA 1
ATOM 5195 C C . PRO B 1 183 ? -8.602 16.156 -3.855 1 98.69 183 PRO B C 1
ATOM 5197 O O . PRO B 1 183 ? -8.844 15.836 -5.023 1 98.69 183 PRO B O 1
ATOM 5200 N N . HIS B 1 184 ? -7.707 15.586 -3.113 1 98.25 184 HIS B N 1
ATOM 5201 C CA . HIS B 1 184 ? -6.93 14.445 -3.586 1 98.25 184 HIS B CA 1
ATOM 5202 C C . HIS B 1 184 ? -7.016 13.281 -2.609 1 98.25 184 HIS B C 1
ATOM 5204 O O . HIS B 1 184 ? -7.367 13.461 -1.441 1 98.25 184 HIS B O 1
ATOM 5210 N N . ALA B 1 185 ? -6.703 11.93 -2.949 1 96.81 185 ALA B N 1
ATOM 5211 C CA . ALA B 1 185 ? -6.871 10.688 -2.195 1 96.81 185 ALA B CA 1
ATOM 5212 C C . ALA B 1 185 ? -6.047 10.711 -0.912 1 96.81 185 ALA B C 1
ATOM 5214 O O . ALA B 1 185 ? -6.352 9.992 0.043 1 96.81 185 ALA B O 1
ATOM 5215 N N . ASP B 1 186 ? -5.062 11.555 -0.617 1 97.38 186 ASP B N 1
ATOM 5216 C CA . ASP B 1 186 ? -4.246 11.547 0.592 1 97.38 186 ASP B CA 1
ATOM 5217 C C . ASP B 1 186 ? -4.633 12.688 1.529 1 97.38 186 ASP B C 1
ATOM 5219 O O . ASP B 1 186 ? -4.27 12.68 2.709 1 97.38 186 ASP B O 1
ATOM 5223 N N . ASP B 1 187 ? -5.539 13.555 1.127 1 98.5 187 ASP B N 1
ATOM 5224 C CA . ASP B 1 187 ? -5.824 14.766 1.888 1 98.5 187 ASP B CA 1
ATOM 5225 C C . ASP B 1 187 ? -6.582 14.438 3.174 1 98.5 187 ASP B C 1
ATOM 5227 O O . ASP B 1 187 ? -6.34 15.055 4.215 1 98.5 187 ASP B O 1
ATOM 5231 N N . ALA B 1 188 ? -7.52 13.516 3.09 1 98.75 188 ALA B N 1
ATOM 5232 C CA . ALA B 1 188 ? -8.297 13.156 4.273 1 98.75 188 ALA B CA 1
ATOM 5233 C C . ALA B 1 188 ? -7.395 12.609 5.379 1 98.75 188 ALA B C 1
ATOM 5235 O O . ALA B 1 188 ? -7.547 12.977 6.547 1 98.75 188 ALA B O 1
ATOM 5236 N N . GLU B 1 189 ? -6.438 11.703 5.02 1 98.62 189 GLU B N 1
ATOM 5237 C CA . GLU B 1 189 ? -5.512 11.117 5.988 1 98.62 189 GLU B CA 1
ATOM 5238 C C . GLU B 1 189 ? -4.562 12.18 6.543 1 98.62 189 GLU B C 1
ATOM 5240 O O . GLU B 1 189 ? -4.289 12.203 7.746 1 98.62 189 GLU B O 1
ATOM 5245 N N . LEU B 1 190 ? -4.102 13.062 5.621 1 98.31 190 LEU B N 1
ATOM 5246 C CA . LEU B 1 190 ? -3.178 14.117 6.043 1 98.31 190 LEU B CA 1
ATOM 5247 C C . LEU B 1 190 ? -3.834 15.039 7.062 1 98.31 190 LEU B C 1
ATOM 5249 O O . LEU B 1 190 ? -3.246 15.336 8.102 1 98.31 190 LEU B O 1
ATOM 5253 N N . ALA B 1 191 ? -5.027 15.367 6.84 1 98.12 191 ALA B N 1
ATOM 5254 C CA . ALA B 1 191 ? -5.66 16.453 7.594 1 98.12 191 ALA B CA 1
ATOM 5255 C C . ALA B 1 191 ? -6.426 15.906 8.797 1 98.12 191 ALA B C 1
ATOM 5257 O O . ALA B 1 191 ? -6.469 16.547 9.852 1 98.12 191 ALA B O 1
ATOM 5258 N N . ALA B 1 192 ? -7.047 14.695 8.641 1 98.75 192 ALA B N 1
ATOM 5259 C CA . ALA B 1 192 ? -8.125 14.422 9.578 1 98.75 192 ALA B CA 1
ATOM 5260 C C . ALA B 1 192 ? -8.18 12.938 9.93 1 98.75 192 ALA B C 1
ATOM 5262 O O . ALA B 1 192 ? -9.242 12.414 10.289 1 98.75 192 ALA B O 1
ATOM 5263 N N . PHE B 1 193 ? -7.148 12.18 9.805 1 98.88 193 PHE B N 1
ATOM 5264 C CA . PHE B 1 193 ? -7.172 10.758 10.125 1 98.88 193 PHE B CA 1
ATOM 5265 C C . PHE B 1 193 ? -7.637 10.539 11.562 1 98.88 193 PHE B C 1
ATOM 5267 O O . PHE B 1 193 ? -8.484 9.688 11.82 1 98.88 193 PHE B O 1
ATOM 5274 N N . GLY B 1 194 ? -6.992 11.258 12.516 1 98.81 194 GLY B N 1
ATOM 5275 C CA . GLY B 1 194 ? -7.379 11.133 13.914 1 98.81 194 GLY B CA 1
ATOM 5276 C C . GLY B 1 194 ? -8.852 11.406 14.156 1 98.81 194 GLY B C 1
ATOM 5277 O O . GLY B 1 194 ? -9.516 10.664 14.883 1 98.81 194 GLY B O 1
ATOM 5278 N N . LEU B 1 195 ? -9.352 12.406 13.5 1 98.81 195 LEU B N 1
ATOM 5279 C CA . LEU B 1 195 ? -10.742 12.82 13.672 1 98.81 195 LEU B CA 1
ATOM 5280 C C . LEU B 1 195 ? -11.695 11.766 13.109 1 98.81 195 LEU B C 1
ATOM 5282 O O . LEU B 1 195 ? -12.555 11.25 13.828 1 98.81 195 LEU B O 1
ATOM 5286 N N . TYR B 1 196 ? -11.516 11.359 11.812 1 98.69 196 TYR B N 1
ATOM 5287 C CA . TYR B 1 196 ? -12.516 10.484 11.219 1 98.69 196 TYR B CA 1
ATOM 5288 C C . TYR B 1 196 ? -12.398 9.07 11.766 1 98.69 196 TYR B C 1
ATOM 5290 O O . TYR B 1 196 ? -13.359 8.297 11.727 1 98.69 196 TYR B O 1
ATOM 5298 N N . SER B 1 197 ? -11.227 8.703 12.328 1 98.44 197 SER B N 1
ATOM 5299 C CA . SER B 1 197 ? -11.055 7.371 12.898 1 98.44 197 SER B CA 1
ATOM 5300 C C . SER B 1 197 ? -11.867 7.215 14.18 1 98.44 197 SER B C 1
ATOM 5302 O O . SER B 1 197 ? -12.133 6.094 14.625 1 98.44 197 SER B O 1
ATOM 5304 N N . ARG B 1 198 ? -12.258 8.328 14.797 1 97.69 198 ARG B N 1
ATOM 5305 C CA . ARG B 1 198 ? -13.039 8.305 16.031 1 97.69 198 ARG B CA 1
ATOM 5306 C C . ARG B 1 198 ? -14.516 8.539 15.742 1 97.69 198 ARG B C 1
ATOM 5308 O O . ARG B 1 198 ? -15.344 8.531 16.656 1 97.69 198 ARG B O 1
ATOM 5315 N N . CYS B 1 199 ? -14.812 8.773 14.523 1 98.19 199 CYS B N 1
ATOM 5316 C CA . CYS B 1 199 ? -16.172 9.125 14.164 1 98.19 199 CYS B CA 1
ATOM 5317 C C . CYS B 1 199 ? -16.922 7.922 13.602 1 98.19 199 CYS B C 1
ATOM 5319 O O . CYS B 1 199 ? -16.516 7.359 12.578 1 98.19 199 CYS B O 1
ATOM 5321 N N . SER B 1 200 ? -18.016 7.52 14.125 1 95.75 200 SER B N 1
ATOM 5322 C CA . SER B 1 200 ? -18.781 6.352 13.695 1 95.75 200 SER B CA 1
ATOM 5323 C C . SER B 1 200 ? -19.531 6.629 12.406 1 95.75 200 SER B C 1
ATOM 5325 O O . SER B 1 200 ? -19.859 5.699 11.656 1 95.75 200 SER B O 1
ATOM 5327 N N . GLU B 1 201 ? -19.844 7.883 12.148 1 97.5 201 GLU B N 1
ATOM 5328 C CA . GLU B 1 201 ? -20.625 8.25 10.969 1 97.5 201 GLU B CA 1
ATOM 5329 C C . GLU B 1 201 ? -19.844 9.188 10.055 1 97.5 201 GLU B C 1
ATOM 5331 O O . GLU B 1 201 ? -20.359 10.219 9.625 1 97.5 201 GLU B O 1
ATOM 5336 N N . ALA B 1 202 ? -18.656 8.82 9.758 1 98.75 202 ALA B N 1
ATOM 5337 C CA . ALA B 1 202 ? -17.797 9.609 8.867 1 98.75 202 ALA B CA 1
ATOM 5338 C C . ALA B 1 202 ? -17.969 9.172 7.418 1 98.75 202 ALA B C 1
ATOM 5340 O O . ALA B 1 202 ? -18.156 7.98 7.137 1 98.75 202 ALA B O 1
ATOM 5341 N N . SER B 1 203 ? -18.031 10.047 6.48 1 98.88 203 SER B N 1
ATOM 5342 C CA . SER B 1 203 ? -17.922 9.812 5.047 1 98.88 203 SER B CA 1
ATOM 5343 C C . SER B 1 203 ? -16.797 10.625 4.438 1 98.88 203 SER B C 1
ATOM 5345 O O . SER B 1 203 ? -16.422 11.68 4.961 1 98.88 203 SER B O 1
ATOM 5347 N N . ILE B 1 204 ? -16.172 10.133 3.416 1 98.94 204 ILE B N 1
ATOM 5348 C CA . ILE B 1 204 ? -15.055 10.805 2.762 1 98.94 204 ILE B CA 1
ATOM 5349 C C . ILE B 1 204 ? -15.336 10.93 1.267 1 98.94 204 ILE B C 1
ATOM 5351 O O . ILE B 1 204 ? -15.625 9.938 0.596 1 98.94 204 ILE B O 1
ATOM 5355 N N . VAL B 1 205 ? -15.281 12.141 0.761 1 98.94 205 VAL B N 1
ATOM 5356 C CA . VAL B 1 205 ? -15.516 12.438 -0.648 1 98.94 205 VAL B CA 1
ATOM 5357 C C . VAL B 1 205 ? -14.234 12.969 -1.285 1 98.94 205 VAL B C 1
ATOM 5359 O O . VAL B 1 205 ? -13.719 14.008 -0.877 1 98.94 205 VAL B O 1
ATOM 5362 N N . THR B 1 206 ? -13.672 12.266 -2.219 1 98.94 206 THR B N 1
ATOM 5363 C CA . THR B 1 206 ? -12.477 12.68 -2.953 1 98.94 206 THR B CA 1
ATOM 5364 C C . THR B 1 206 ? -12.859 13.258 -4.316 1 98.94 206 THR B C 1
ATOM 5366 O O . THR B 1 206 ? -13.617 12.641 -5.066 1 98.94 206 THR B O 1
ATOM 5369 N N . LEU B 1 207 ? -12.344 14.383 -4.672 1 98.94 207 LEU B N 1
ATOM 5370 C CA . LEU B 1 207 ? -12.852 15.125 -5.816 1 98.94 207 LEU B CA 1
ATOM 5371 C C . LEU B 1 207 ? -12.109 14.75 -7.09 1 98.94 207 LEU B C 1
ATOM 5373 O O . LEU B 1 207 ? -12.703 14.664 -8.164 1 98.94 207 LEU B O 1
ATOM 5377 N N . THR B 1 208 ? -10.766 14.578 -6.953 1 98.88 208 THR B N 1
ATOM 5378 C CA . THR B 1 208 ? -9.984 14.375 -8.164 1 98.88 208 THR B CA 1
ATOM 5379 C C . THR B 1 208 ? -9.25 13.039 -8.125 1 98.88 208 THR B C 1
ATOM 5381 O O . THR B 1 208 ? -9.078 12.453 -7.051 1 98.88 208 THR B O 1
ATOM 5384 N N . GLN B 1 209 ? -8.766 12.609 -9.266 1 98.25 209 GLN B N 1
ATOM 5385 C CA . GLN B 1 209 ? -8.047 11.344 -9.375 1 98.25 209 GLN B CA 1
ATOM 5386 C C . GLN B 1 209 ? -6.594 11.492 -8.938 1 98.25 209 GLN B C 1
ATOM 5388 O O . GLN B 1 209 ? -5.977 10.531 -8.484 1 98.25 209 GLN B O 1
ATOM 5393 N N . GLY B 1 210 ? -6.027 12.688 -9.055 1 97.88 210 GLY B N 1
ATOM 5394 C CA . GLY B 1 210 ? -4.613 12.883 -8.781 1 97.88 210 GLY B CA 1
ATOM 5395 C C . GLY B 1 210 ? -3.709 12.156 -9.75 1 97.88 210 GLY B C 1
ATOM 5396 O O . GLY B 1 210 ? -2.707 11.562 -9.352 1 97.88 210 GLY B O 1
ATOM 5397 N N . GLU B 1 211 ? -4.023 12.156 -11.07 1 98.19 211 GLU B N 1
ATOM 5398 C CA . GLU B 1 211 ? -3.426 11.266 -12.062 1 98.19 211 GLU B CA 1
ATOM 5399 C C . GLU B 1 211 ? -2.195 11.898 -12.703 1 98.19 211 GLU B C 1
ATOM 5401 O O . GLU B 1 211 ? -1.458 11.234 -13.438 1 98.19 211 GLU B O 1
ATOM 5406 N N . ILE B 1 212 ? -1.859 13.188 -12.398 1 97.31 212 ILE B N 1
ATOM 5407 C CA . ILE B 1 212 ? -0.755 13.859 -13.07 1 97.31 212 ILE B CA 1
ATOM 5408 C C . ILE B 1 212 ? 0.561 13.523 -12.375 1 97.31 212 ILE B C 1
ATOM 5410 O O . ILE B 1 212 ? 0.565 12.867 -11.328 1 97.31 212 ILE B O 1
ATOM 5414 N N . GLU B 1 213 ? 1.684 13.945 -12.992 1 95.94 213 GLU B N 1
ATOM 5415 C CA . GLU B 1 213 ? 3.02 13.656 -12.484 1 95.94 213 GLU B CA 1
ATOM 5416 C C . GLU B 1 213 ? 3.223 12.156 -12.297 1 95.94 213 GLU B C 1
ATOM 5418 O O . GLU B 1 213 ? 3.615 11.711 -11.211 1 95.94 213 GLU B O 1
ATOM 5423 N N . ALA B 1 214 ? 2.975 11.375 -13.344 1 97.06 214 ALA B N 1
ATOM 5424 C CA . ALA B 1 214 ? 2.945 9.914 -13.281 1 97.06 214 ALA B CA 1
ATOM 5425 C C . ALA B 1 214 ? 4.254 9.312 -13.789 1 97.06 214 ALA B C 1
ATOM 5427 O O . ALA B 1 214 ? 4.305 8.133 -14.148 1 97.06 214 ALA B O 1
ATOM 5428 N N . GLU B 1 215 ? 5.371 10.078 -13.789 1 95.56 215 GLU B N 1
ATOM 5429 C CA . GLU B 1 215 ? 6.633 9.664 -14.391 1 95.56 215 GLU B CA 1
ATOM 5430 C C . GLU B 1 215 ? 7.168 8.391 -13.734 1 95.56 215 GLU B C 1
ATOM 5432 O O . GLU B 1 215 ? 7.789 7.559 -14.391 1 95.56 215 GLU B O 1
ATOM 5437 N N . HIS B 1 216 ? 6.926 8.258 -12.461 1 94.25 216 HIS B N 1
ATOM 5438 C CA . HIS B 1 216 ? 7.41 7.098 -11.727 1 94.25 216 HIS B CA 1
ATOM 5439 C C . HIS B 1 216 ? 6.922 5.801 -12.367 1 94.25 216 HIS B C 1
ATOM 5441 O O . HIS B 1 216 ? 7.648 4.805 -12.398 1 94.25 216 HIS B O 1
ATOM 5447 N N . TYR B 1 217 ? 5.758 5.742 -12.898 1 96.94 217 TYR B N 1
ATOM 5448 C CA . TYR B 1 217 ? 5.133 4.523 -13.406 1 96.94 217 TYR B CA 1
ATOM 5449 C C . TYR B 1 217 ? 5.598 4.23 -14.828 1 96.94 217 TYR B C 1
ATOM 5451 O O . TYR B 1 217 ? 5.344 3.146 -15.359 1 96.94 217 TYR B O 1
ATOM 5459 N N . GLN B 1 218 ? 6.285 5.18 -15.43 1 97.12 218 GLN B N 1
ATOM 5460 C CA . GLN B 1 218 ? 6.852 4.918 -16.75 1 97.12 218 GLN B CA 1
ATOM 5461 C C . GLN B 1 218 ? 7.922 3.83 -16.672 1 97.12 218 GLN B C 1
ATOM 5463 O O . GLN B 1 218 ? 8.242 3.201 -17.688 1 97.12 218 GLN B O 1
ATOM 5468 N N . ARG B 1 219 ? 8.469 3.66 -15.508 1 95.06 219 ARG B N 1
ATOM 5469 C CA . ARG B 1 219 ? 9.461 2.607 -15.312 1 95.06 219 ARG B CA 1
ATOM 5470 C C . ARG B 1 219 ? 8.883 1.237 -15.648 1 95.06 219 ARG B C 1
ATOM 5472 O O . ARG B 1 219 ? 9.625 0.273 -15.844 1 95.06 219 ARG B O 1
ATOM 5479 N N . LEU B 1 220 ? 7.574 1.09 -15.695 1 97 220 LEU B N 1
ATOM 5480 C CA . LEU B 1 220 ? 6.898 -0.171 -15.977 1 97 220 LEU B CA 1
ATOM 5481 C C . LEU B 1 220 ? 6.707 -0.364 -17.484 1 97 220 LEU B C 1
ATOM 5483 O O . LEU B 1 220 ? 5.965 -1.25 -17.906 1 97 220 LEU B O 1
ATOM 5487 N N . GLY B 1 221 ? 7.332 0.539 -18.281 1 96.25 221 GLY B N 1
ATOM 5488 C CA . GLY B 1 221 ? 7.254 0.441 -19.734 1 96.25 221 GLY B CA 1
ATOM 5489 C C . GLY B 1 221 ? 6.031 1.133 -20.312 1 96.25 221 GLY B C 1
ATOM 5490 O O . GLY B 1 221 ? 5.625 0.843 -21.438 1 96.25 221 GLY B O 1
ATOM 5491 N N . LEU B 1 222 ? 5.469 2.041 -19.594 1 97.94 222 LEU B N 1
ATOM 5492 C CA . LEU B 1 222 ? 4.242 2.715 -20 1 97.94 222 LEU B CA 1
ATOM 5493 C C . LEU B 1 222 ? 4.547 4.082 -20.609 1 97.94 222 LEU B C 1
ATOM 5495 O O . LEU B 1 222 ? 5.484 4.758 -20.172 1 97.94 222 LEU B O 1
ATOM 5499 N N . SER B 1 223 ? 3.723 4.461 -21.625 1 98.06 223 SER B N 1
ATOM 5500 C CA . SER B 1 223 ? 3.746 5.852 -22.078 1 98.06 223 SER B CA 1
ATOM 5501 C C . SER B 1 223 ? 3.24 6.789 -20.984 1 98.06 223 SER B C 1
ATOM 5503 O O . SER B 1 223 ? 2.66 6.336 -19.984 1 98.06 223 SER B O 1
ATOM 5505 N N . LEU B 1 224 ? 3.48 8.047 -21.094 1 97.69 224 LEU B N 1
ATOM 5506 C CA . LEU B 1 224 ? 3.066 8.992 -20.078 1 97.69 224 LEU B CA 1
ATOM 5507 C C . LEU B 1 224 ? 1.553 8.969 -19.891 1 97.69 224 LEU B C 1
ATOM 5509 O O . LEU B 1 224 ? 1.06 8.906 -18.766 1 97.69 224 LEU B O 1
ATOM 5513 N N . PRO B 1 225 ? 0.704 8.969 -20.953 1 98.38 225 PRO B N 1
ATOM 5514 C CA . PRO B 1 225 ? -0.744 8.875 -20.75 1 98.38 225 PRO B CA 1
ATOM 5515 C C . PRO B 1 225 ? -1.16 7.574 -20.062 1 98.38 225 PRO B C 1
ATOM 5517 O O . PRO B 1 225 ? -2.037 7.586 -19.203 1 98.38 225 PRO B O 1
ATOM 5520 N N . GLU B 1 226 ? -0.472 6.465 -20.391 1 98.44 226 GLU B N 1
ATOM 5521 C CA . GLU B 1 226 ? -0.77 5.188 -19.75 1 98.44 226 GLU B CA 1
ATOM 5522 C C . GLU B 1 226 ? -0.392 5.211 -18.281 1 98.44 226 GLU B C 1
ATOM 5524 O O . GLU B 1 226 ? -1.118 4.672 -17.438 1 98.44 226 GLU B O 1
ATOM 5529 N N . ALA B 1 227 ? 0.753 5.812 -18.062 1 98.44 227 ALA B N 1
ATOM 5530 C CA . ALA B 1 227 ? 1.204 5.953 -16.672 1 98.44 227 ALA B CA 1
ATOM 5531 C C . ALA B 1 227 ? 0.234 6.805 -15.867 1 98.44 227 ALA B C 1
ATOM 5533 O O . ALA B 1 227 ? -0.074 6.484 -14.719 1 98.44 227 ALA B O 1
ATOM 5534 N N . ALA B 1 228 ? -0.243 7.875 -16.484 1 98.62 228 ALA B N 1
ATOM 5535 C CA . ALA B 1 228 ? -1.206 8.75 -15.82 1 98.62 228 ALA B CA 1
ATOM 5536 C C . ALA B 1 228 ? -2.51 8.016 -15.531 1 98.62 228 ALA B C 1
ATOM 5538 O O . ALA B 1 228 ? -3.102 8.188 -14.461 1 98.62 228 ALA B O 1
ATOM 5539 N N . ARG B 1 229 ? -2.971 7.207 -16.453 1 98.56 229 ARG B N 1
ATOM 5540 C CA . ARG B 1 229 ? -4.184 6.422 -16.25 1 98.56 229 ARG B CA 1
ATOM 5541 C C . ARG B 1 229 ? -3.994 5.418 -15.117 1 98.56 229 ARG B C 1
ATOM 5543 O O . ARG B 1 229 ? -4.883 5.238 -14.281 1 98.56 229 ARG B O 1
ATOM 5550 N N . LEU B 1 230 ? -2.811 4.777 -15.07 1 98.5 230 LEU B N 1
ATOM 5551 C CA . LEU B 1 230 ? -2.533 3.836 -13.992 1 98.5 230 LEU B CA 1
ATOM 5552 C C . LEU B 1 230 ? -2.51 4.547 -12.641 1 98.5 230 LEU B C 1
ATOM 5554 O O . LEU B 1 230 ? -3.119 4.074 -11.68 1 98.5 230 LEU B O 1
ATOM 5558 N N . LYS B 1 231 ? -1.821 5.637 -12.578 1 98.44 231 LYS B N 1
ATOM 5559 C CA . LYS B 1 231 ? -1.76 6.395 -11.336 1 98.44 231 LYS B CA 1
ATOM 5560 C C . LYS B 1 231 ? -3.152 6.82 -10.883 1 98.44 231 LYS B C 1
ATOM 5562 O O . LYS B 1 231 ? -3.482 6.727 -9.695 1 98.44 231 LYS B O 1
ATOM 5567 N N . GLY B 1 232 ? -3.924 7.348 -11.836 1 98.56 232 GLY B N 1
ATOM 5568 C CA . GLY B 1 232 ? -5.297 7.707 -11.516 1 98.56 232 GLY B CA 1
ATOM 5569 C C . GLY B 1 232 ? -6.09 6.562 -10.914 1 98.56 232 GLY B C 1
ATOM 5570 O O . GLY B 1 232 ? -6.789 6.746 -9.914 1 98.56 232 GLY B O 1
ATOM 5571 N N . ARG B 1 233 ? -5.973 5.414 -11.492 1 98.56 233 ARG B N 1
ATOM 5572 C CA . ARG B 1 233 ? -6.668 4.242 -10.977 1 98.56 233 ARG B CA 1
ATOM 5573 C C . ARG B 1 233 ? -6.172 3.877 -9.586 1 98.56 233 ARG B C 1
ATOM 5575 O O . ARG B 1 233 ? -6.969 3.568 -8.695 1 98.56 233 ARG B O 1
ATOM 5582 N N . LEU B 1 234 ? -4.875 3.883 -9.398 1 98.62 234 LEU B N 1
ATOM 5583 C CA . LEU B 1 234 ? -4.281 3.549 -8.109 1 98.62 234 LEU B CA 1
ATOM 5584 C C . LEU B 1 234 ? -4.75 4.52 -7.027 1 98.62 234 LEU B C 1
ATOM 5586 O O . LEU B 1 234 ? -5.148 4.098 -5.941 1 98.62 234 LEU B O 1
ATOM 5590 N N . ARG B 1 235 ? -4.727 5.777 -7.305 1 98.62 235 ARG B N 1
ATOM 5591 C CA . ARG B 1 235 ? -5.102 6.781 -6.312 1 98.62 235 ARG B CA 1
ATOM 5592 C C . ARG B 1 235 ? -6.605 6.766 -6.062 1 98.62 235 ARG B C 1
ATOM 5594 O O . ARG B 1 235 ? -7.059 7.055 -4.949 1 98.62 235 ARG B O 1
ATOM 5601 N N . THR B 1 236 ? -7.391 6.457 -7.113 1 98.56 236 THR B N 1
ATOM 5602 C CA . THR B 1 236 ? -8.812 6.211 -6.902 1 98.56 236 THR B CA 1
ATOM 5603 C C . THR B 1 236 ? -9.023 5.074 -5.91 1 98.56 236 THR B C 1
ATOM 5605 O O . THR B 1 236 ? -9.836 5.188 -4.984 1 98.56 236 THR B O 1
ATOM 5608 N N . TRP B 1 237 ? -8.297 4.004 -6.105 1 98.62 237 TRP B N 1
ATOM 5609 C CA . TRP B 1 237 ? -8.352 2.895 -5.16 1 98.62 237 TRP B CA 1
ATOM 5610 C C . TRP B 1 237 ? -7.945 3.346 -3.762 1 98.62 237 TRP B C 1
ATOM 5612 O O . TRP B 1 237 ? -8.594 2.988 -2.773 1 98.62 237 TRP B O 1
ATOM 5622 N N . ASP B 1 238 ? -6.852 4.16 -3.637 1 98.75 238 ASP B N 1
ATOM 5623 C CA . ASP B 1 238 ? -6.43 4.699 -2.35 1 98.75 238 ASP B CA 1
ATOM 5624 C C . ASP B 1 238 ? -7.594 5.367 -1.623 1 98.75 238 ASP B C 1
ATOM 5626 O O . ASP B 1 238 ? -7.816 5.117 -0.436 1 98.75 238 ASP B O 1
ATOM 5630 N N . SER B 1 239 ? -8.32 6.176 -2.354 1 98.69 239 SER B N 1
ATOM 5631 C CA . SER B 1 239 ? -9.375 7 -1.764 1 98.69 239 SER B CA 1
ATOM 5632 C C . SER B 1 239 ? -10.523 6.141 -1.25 1 98.69 239 SER B C 1
ATOM 5634 O O . SER B 1 239 ? -11.234 6.535 -0.32 1 98.69 239 SER B O 1
ATOM 5636 N N . LEU B 1 240 ? -10.703 4.961 -1.788 1 98.62 240 LEU B N 1
ATOM 5637 C CA . LEU B 1 240 ? -11.844 4.121 -1.447 1 98.62 240 LEU B CA 1
ATOM 5638 C C . LEU B 1 240 ? -11.461 3.082 -0.398 1 98.62 240 LEU B C 1
ATOM 5640 O O . LEU B 1 240 ? -12.305 2.645 0.385 1 98.62 240 LEU B O 1
ATOM 5644 N N . ALA B 1 241 ? -10.18 2.701 -0.389 1 98.62 241 ALA B N 1
ATOM 5645 C CA . ALA B 1 241 ? -9.781 1.537 0.396 1 98.62 241 ALA B CA 1
ATOM 5646 C C . ALA B 1 241 ? -9.039 1.957 1.661 1 98.62 241 ALA B C 1
ATOM 5648 O O . ALA B 1 241 ? -9.258 1.393 2.734 1 98.62 241 ALA B O 1
ATOM 5649 N N . VAL B 1 242 ? -8.188 2.994 1.628 1 98.81 242 VAL B N 1
ATOM 5650 C CA . VAL B 1 242 ? -7.289 3.344 2.721 1 98.81 242 VAL B CA 1
ATOM 5651 C C . VAL B 1 242 ? -8.102 3.773 3.941 1 98.81 242 VAL B C 1
ATOM 5653 O O . VAL B 1 242 ? -7.754 3.434 5.074 1 98.81 242 VAL B O 1
ATOM 5656 N N . PRO B 1 243 ? -9.289 4.438 3.773 1 98.75 243 PRO B N 1
ATOM 5657 C CA . PRO B 1 243 ? -10.031 4.93 4.934 1 98.75 243 PRO B CA 1
ATOM 5658 C C . PRO B 1 243 ? -10.531 3.805 5.84 1 98.75 243 PRO B C 1
ATOM 5660 O O . PRO B 1 243 ? -10.82 4.039 7.016 1 98.75 243 PRO B O 1
ATOM 5663 N N . LEU B 1 244 ? -10.609 2.562 5.289 1 98.62 244 LEU B N 1
ATOM 5664 C CA . LEU B 1 244 ? -11.023 1.437 6.117 1 98.62 244 LEU B CA 1
ATOM 5665 C C . LEU B 1 244 ? -10.078 1.247 7.297 1 98.62 244 LEU B C 1
ATOM 5667 O O . LEU B 1 244 ? -10.5 0.846 8.383 1 98.62 244 LEU B O 1
ATOM 5671 N N . TRP B 1 245 ? -8.773 1.567 7.113 1 98.62 245 TRP B N 1
ATOM 5672 C CA . TRP B 1 245 ? -7.785 1.482 8.18 1 98.62 245 TRP B CA 1
ATOM 5673 C C . TRP B 1 245 ? -8.211 2.314 9.383 1 98.62 245 TRP B C 1
ATOM 5675 O O . TRP B 1 245 ? -7.961 1.931 10.531 1 98.62 245 TRP B O 1
ATOM 5685 N N . GLY B 1 246 ? -8.852 3.467 9.086 1 98.44 246 GLY B N 1
ATOM 5686 C CA . GLY B 1 246 ? -9.367 4.324 10.141 1 98.44 246 GLY B CA 1
ATOM 5687 C C . GLY B 1 246 ? -10.797 4.008 10.523 1 98.44 246 GLY B C 1
ATOM 5688 O O . GLY B 1 246 ? -11.414 4.73 11.312 1 98.44 246 GLY B O 1
ATOM 5689 N N . GLY B 1 247 ? -11.406 2.998 9.891 1 97.69 247 GLY B N 1
ATOM 5690 C CA . GLY B 1 247 ? -12.727 2.543 10.297 1 97.69 247 GLY B CA 1
ATOM 5691 C C . GLY B 1 247 ? -13.844 3.053 9.406 1 97.69 247 GLY B C 1
ATOM 5692 O O . GLY B 1 247 ? -15.016 2.811 9.672 1 97.69 247 GLY B O 1
ATOM 5693 N N . VAL B 1 248 ? -13.531 3.74 8.359 1 98.25 248 VAL B N 1
ATOM 5694 C CA . VAL B 1 248 ? -14.562 4.191 7.43 1 98.25 248 VAL B CA 1
ATOM 5695 C C . VAL B 1 248 ? -14.758 3.152 6.332 1 98.25 248 VAL B C 1
ATOM 5697 O O . VAL B 1 248 ? -13.859 2.926 5.516 1 98.25 248 VAL B O 1
ATOM 5700 N N . PRO B 1 249 ? -15.859 2.518 6.273 1 96.88 249 PRO B N 1
ATOM 5701 C CA . PRO B 1 249 ? -16.062 1.456 5.285 1 96.88 249 PRO B CA 1
ATOM 5702 C C . PRO B 1 249 ? -16.141 1.985 3.855 1 96.88 249 PRO B C 1
ATOM 5704 O O . PRO B 1 249 ? -16.453 3.156 3.641 1 96.88 249 PRO B O 1
ATOM 5707 N N . GLN B 1 250 ? -15.852 1.14 2.916 1 97.19 250 GLN B N 1
ATOM 5708 C CA . GLN B 1 250 ? -15.773 1.491 1.503 1 97.19 250 GLN B CA 1
ATOM 5709 C C . GLN B 1 250 ? -17.062 2.16 1.024 1 97.19 250 GLN B C 1
ATOM 5711 O O . GLN B 1 250 ? -17.016 3.102 0.231 1 97.19 250 GLN B O 1
ATOM 5716 N N . GLU B 1 251 ? -18.219 1.761 1.5 1 95.88 251 GLU B N 1
ATOM 5717 C CA . GLU B 1 251 ? -19.5 2.254 1.009 1 95.88 251 GLU B CA 1
ATOM 5718 C C . GLU B 1 251 ? -19.719 3.711 1.406 1 95.88 251 GLU B C 1
ATOM 5720 O O . GLU B 1 251 ? -20.609 4.375 0.878 1 95.88 251 GLU B O 1
ATOM 5725 N N . ARG B 1 252 ? -18.906 4.27 2.369 1 98.12 252 ARG B N 1
ATOM 5726 C CA . ARG B 1 252 ? -19.031 5.656 2.801 1 98.12 252 ARG B CA 1
ATOM 5727 C C . ARG B 1 252 ? -17.922 6.516 2.209 1 98.12 252 ARG B C 1
ATOM 5729 O O . ARG B 1 252 ? -17.766 7.684 2.576 1 98.12 252 ARG B O 1
ATOM 5736 N N . CYS B 1 253 ? -17.141 5.93 1.351 1 98.75 253 CYS B N 1
ATOM 5737 C CA . CYS B 1 253 ? -16.141 6.641 0.573 1 98.75 253 CYS B CA 1
ATOM 5738 C C . CYS B 1 253 ? -16.578 6.797 -0.877 1 98.75 253 CYS B C 1
ATOM 5740 O O . CYS B 1 253 ? -17.016 5.832 -1.506 1 98.75 253 CYS B O 1
ATOM 5742 N N . VAL B 1 254 ? -16.531 8.031 -1.395 1 98.88 254 VAL B N 1
ATOM 5743 C CA . VAL B 1 254 ? -16.984 8.297 -2.758 1 98.88 254 VAL B CA 1
ATOM 5744 C C . VAL B 1 254 ? -15.875 9 -3.539 1 98.88 254 VAL B C 1
ATOM 5746 O O . VAL B 1 254 ? -15.258 9.945 -3.035 1 98.88 254 VAL B O 1
ATOM 5749 N N . GLN B 1 255 ? -15.578 8.516 -4.707 1 98.81 255 GLN B N 1
ATOM 5750 C CA . GLN B 1 255 ? -14.672 9.164 -5.648 1 98.81 255 GLN B CA 1
ATOM 5751 C C . GLN B 1 255 ? -15.445 9.883 -6.746 1 98.81 255 GLN B C 1
ATOM 5753 O O . GLN B 1 255 ? -16.219 9.266 -7.48 1 98.81 255 GLN B O 1
ATOM 5758 N N . LEU B 1 256 ? -15.195 11.18 -6.871 1 98.94 256 LEU B N 1
ATOM 5759 C CA . LEU B 1 256 ? -15.945 11.938 -7.867 1 98.94 256 LEU B CA 1
ATOM 5760 C C . LEU B 1 256 ? -15.281 11.844 -9.234 1 98.94 256 LEU B C 1
ATOM 5762 O O . LEU B 1 256 ? -15.938 12.008 -10.266 1 98.94 256 LEU B O 1
ATOM 5766 N N . GLY B 1 257 ? -13.93 11.75 -9.281 1 98.88 257 GLY B N 1
ATOM 5767 C CA . GLY B 1 257 ? -13.242 11.328 -10.492 1 98.88 257 GLY B CA 1
ATOM 5768 C C . GLY B 1 257 ? -12.789 12.484 -11.359 1 98.88 257 GLY B C 1
ATOM 5769 O O . GLY B 1 257 ? -12.273 12.273 -12.461 1 98.88 257 GLY B O 1
ATOM 5770 N N . TYR B 1 258 ? -13.055 13.742 -10.891 1 98.94 258 TYR B N 1
ATOM 5771 C CA . TYR B 1 258 ? -12.609 14.867 -11.695 1 98.94 258 TYR B CA 1
ATOM 5772 C C . TYR B 1 258 ? -11.086 14.891 -11.812 1 98.94 258 TYR B C 1
ATOM 5774 O O . TYR B 1 258 ? -10.398 14.062 -11.203 1 98.94 258 TYR B O 1
ATOM 5782 N N . TYR B 1 259 ? -10.555 15.812 -12.648 1 98.81 259 TYR B N 1
ATOM 5783 C CA . TYR B 1 259 ? -9.156 15.688 -13.023 1 98.81 259 TYR B CA 1
ATOM 5784 C C . TYR B 1 259 ? -8.305 16.719 -12.289 1 98.81 259 TYR B C 1
ATOM 5786 O O . TYR B 1 259 ? -8.727 17.859 -12.109 1 98.81 259 TYR B O 1
ATOM 5794 N N . CYS B 1 260 ? -7.109 16.297 -11.883 1 98.31 260 CYS B N 1
ATOM 5795 C CA . CYS B 1 260 ? -6.176 17.062 -11.062 1 98.31 260 CYS B CA 1
ATOM 5796 C C . CYS B 1 260 ? -5.82 18.375 -11.742 1 98.31 260 CYS B C 1
ATOM 5798 O O . CYS B 1 260 ? -5.516 18.406 -12.93 1 98.31 260 CYS B O 1
ATOM 5800 N N . LEU B 1 261 ? -5.855 19.484 -10.977 1 98 261 LEU B N 1
ATOM 5801 C CA . LEU B 1 261 ? -5.473 20.844 -11.344 1 98 261 LEU B CA 1
ATOM 5802 C C . LEU B 1 261 ? -6.426 21.406 -12.391 1 98 261 LEU B C 1
ATOM 5804 O O . LEU B 1 261 ? -6.082 22.359 -13.102 1 98 261 LEU B O 1
ATOM 5808 N N . GLN B 1 262 ? -7.625 20.859 -12.445 1 98.56 262 GLN B N 1
ATOM 5809 C CA . GLN B 1 262 ? -8.609 21.359 -13.406 1 98.56 262 GLN B CA 1
ATOM 5810 C C . GLN B 1 262 ? -9.742 22.094 -12.703 1 98.56 262 GLN B C 1
ATOM 5812 O O . GLN B 1 262 ? -10.523 22.797 -13.344 1 98.56 262 GLN B O 1
ATOM 5817 N N . LEU B 1 263 ? -9.883 21.891 -11.398 1 98.75 263 LEU B N 1
ATOM 5818 C CA . LEU B 1 263 ? -11.031 22.406 -10.664 1 98.75 263 LEU B CA 1
ATOM 5819 C C . LEU B 1 263 ? -11.109 23.922 -10.773 1 98.75 263 LEU B C 1
ATOM 5821 O O . LEU B 1 263 ? -12.188 24.484 -10.969 1 98.75 263 LEU B O 1
ATOM 5825 N N . PRO B 1 264 ? -9.969 24.672 -10.68 1 98.31 264 PRO B N 1
ATOM 5826 C CA . PRO B 1 264 ? -10.055 26.125 -10.805 1 98.31 264 PRO B CA 1
ATOM 5827 C C . PRO B 1 264 ? -10.57 26.562 -12.164 1 98.31 264 PRO B C 1
ATOM 5829 O O . PRO B 1 264 ? -11.406 27.469 -12.25 1 98.31 264 PRO B O 1
ATOM 5832 N N . ALA B 1 265 ? -10.078 25.953 -13.18 1 98.62 265 ALA B N 1
ATOM 5833 C CA . ALA B 1 265 ? -10.539 26.297 -14.523 1 98.62 265 ALA B CA 1
ATOM 5834 C C . ALA B 1 265 ? -12.031 26.016 -14.68 1 98.62 265 ALA B C 1
ATOM 5836 O O . ALA B 1 265 ? -12.75 26.781 -15.336 1 98.62 265 ALA B O 1
ATOM 5837 N N . MET B 1 266 ? -12.469 24.922 -14.125 1 98.81 266 MET B N 1
ATOM 5838 C CA . MET B 1 266 ? -13.891 24.578 -14.141 1 98.81 266 MET B CA 1
ATOM 5839 C C . MET B 1 266 ? -14.719 25.672 -13.477 1 98.81 266 MET B C 1
ATOM 5841 O O . MET B 1 266 ? -15.789 26.031 -13.961 1 98.81 266 MET B O 1
ATOM 5845 N N . ALA B 1 267 ? -14.266 26.172 -12.391 1 98.56 267 ALA B N 1
ATOM 5846 C CA . ALA B 1 267 ? -14.977 27.203 -11.656 1 98.56 267 ALA B CA 1
ATOM 5847 C C . ALA B 1 267 ? -15.109 28.469 -12.5 1 98.56 267 ALA B C 1
ATOM 5849 O O . ALA B 1 267 ? -16.125 29.172 -12.43 1 98.56 267 ALA B O 1
ATOM 5850 N N . GLU B 1 268 ? -14.117 28.797 -13.25 1 98.31 268 GLU B N 1
ATOM 5851 C CA . GLU B 1 268 ? -14.086 30.016 -14.062 1 98.31 268 GLU B CA 1
ATOM 5852 C C . GLU B 1 268 ? -14.977 29.859 -15.297 1 98.31 268 GLU B C 1
ATOM 5854 O O . GLU B 1 268 ? -15.469 30.859 -15.836 1 98.31 268 GLU B O 1
ATOM 5859 N N . ALA B 1 269 ? -15.094 28.641 -15.758 1 98.5 269 ALA B N 1
ATOM 5860 C CA . ALA B 1 269 ? -15.953 28.328 -16.891 1 98.5 269 ALA B CA 1
ATOM 5861 C C . ALA B 1 269 ? -16.875 27.156 -16.578 1 98.5 269 ALA B C 1
ATOM 5863 O O . ALA B 1 269 ? -16.672 26.047 -17.078 1 98.5 269 ALA B O 1
ATOM 5864 N N . PRO B 1 270 ? -17.906 27.391 -15.859 1 98.12 270 PRO B N 1
ATOM 5865 C CA . PRO B 1 270 ? -18.703 26.359 -15.211 1 98.12 270 PRO B CA 1
ATOM 5866 C C . PRO B 1 270 ? -19.344 25.391 -16.203 1 98.12 270 PRO B C 1
ATOM 5868 O O . PRO B 1 270 ? -19.641 24.25 -15.867 1 98.12 270 PRO B O 1
ATOM 5871 N N . ASP B 1 271 ? -19.594 25.797 -17.484 1 96.31 271 ASP B N 1
ATOM 5872 C CA . ASP B 1 271 ? -20.297 24.969 -18.453 1 96.31 271 ASP B CA 1
ATOM 5873 C C . ASP B 1 271 ? -19.297 24.156 -19.297 1 96.31 271 ASP B C 1
ATOM 5875 O O . ASP B 1 271 ? -19.688 23.188 -19.953 1 96.31 271 ASP B O 1
ATOM 5879 N N . GLN B 1 272 ? -18.094 24.516 -19.266 1 98.12 272 GLN B N 1
ATOM 5880 C CA . GLN B 1 272 ? -17.094 23.906 -20.141 1 98.12 272 GLN B CA 1
ATOM 5881 C C . GLN B 1 272 ? -16.516 22.641 -19.5 1 98.12 272 GLN B C 1
ATOM 5883 O O . GLN B 1 272 ? -16.172 22.641 -18.328 1 98.12 272 GLN B O 1
ATOM 5888 N N . PRO B 1 273 ? -16.438 21.578 -20.281 1 98.5 273 PRO B N 1
ATOM 5889 C CA . PRO B 1 273 ? -15.766 20.391 -19.781 1 98.5 273 PRO B CA 1
ATOM 5890 C C . PRO B 1 273 ? -14.25 20.531 -19.75 1 98.5 273 PRO B C 1
ATOM 5892 O O . PRO B 1 273 ? -13.664 21.141 -20.641 1 98.5 273 PRO B O 1
ATOM 5895 N N . PHE B 1 274 ? -13.602 19.984 -18.766 1 98.75 274 PHE B N 1
ATOM 5896 C CA . PHE B 1 274 ? -12.148 20.016 -18.656 1 98.75 274 PHE B CA 1
ATOM 5897 C C . PHE B 1 274 ? -11.586 18.609 -18.469 1 98.75 274 PHE B C 1
ATOM 5899 O O . PHE B 1 274 ? -11.672 18.047 -17.375 1 98.75 274 PHE B O 1
ATOM 5906 N N . ALA B 1 275 ? -10.953 18.094 -19.484 1 98.38 275 ALA B N 1
ATOM 5907 C CA . ALA B 1 275 ? -10.367 16.766 -19.484 1 98.38 275 ALA B CA 1
ATOM 5908 C C . ALA B 1 275 ? -9.039 16.75 -18.75 1 98.38 275 ALA B C 1
ATOM 5910 O O . ALA B 1 275 ? -8.531 17.797 -18.344 1 98.38 275 ALA B O 1
ATOM 5911 N N . SER B 1 276 ? -8.531 15.492 -18.516 1 98.56 276 SER B N 1
ATOM 5912 C CA . SER B 1 276 ? -7.238 15.359 -17.859 1 98.56 276 SER B CA 1
ATOM 5913 C C . SER B 1 276 ? -6.133 16.031 -18.672 1 98.56 276 SER B C 1
ATOM 5915 O O . SER B 1 276 ? -6.137 15.961 -19.906 1 98.56 276 SER B O 1
ATOM 5917 N N . ARG B 1 277 ? -5.188 16.562 -17.984 1 97.88 277 ARG B N 1
ATOM 5918 C CA . ARG B 1 277 ? -4.047 17.203 -18.625 1 97.88 277 ARG B CA 1
ATOM 5919 C C . ARG B 1 277 ? -3.045 16.156 -19.109 1 97.88 277 ARG B C 1
ATOM 5921 O O . ARG B 1 277 ? -2.229 16.438 -20 1 97.88 277 ARG B O 1
ATOM 5928 N N . GLU B 1 278 ? -3.113 14.93 -18.562 1 98.06 278 GLU B N 1
ATOM 5929 C CA . GLU B 1 278 ? -2.025 14 -18.844 1 98.06 278 GLU B CA 1
ATOM 5930 C C . GLU B 1 278 ? -2.562 12.648 -19.312 1 98.06 278 GLU B C 1
ATOM 5932 O O . GLU B 1 278 ? -2.023 12.047 -20.234 1 98.06 278 GLU B O 1
ATOM 5937 N N . SER B 1 279 ? -3.668 12.125 -18.812 1 97.94 279 SER B N 1
ATOM 5938 C CA . SER B 1 279 ? -4.117 10.758 -19.062 1 97.94 279 SER B CA 1
ATOM 5939 C C . SER B 1 279 ? -4.855 10.656 -20.391 1 97.94 279 SER B C 1
ATOM 5941 O O . SER B 1 279 ? -4.992 9.57 -20.953 1 97.94 279 SER B O 1
ATOM 5943 N N . GLY B 1 280 ? -5.422 11.828 -20.859 1 97.12 280 GLY B N 1
ATOM 5944 C CA . GLY B 1 280 ? -6.234 11.836 -22.062 1 97.12 280 GLY B CA 1
ATOM 5945 C C . GLY B 1 280 ? -7.691 11.5 -21.812 1 97.12 280 GLY B C 1
ATOM 5946 O O . GLY B 1 280 ? -8.516 11.562 -22.719 1 97.12 280 GLY B O 1
ATOM 5947 N N . ASP B 1 281 ? -8.086 11.211 -20.609 1 97.75 281 ASP B N 1
ATOM 5948 C CA . ASP B 1 281 ? -9.453 10.852 -20.266 1 97.75 281 ASP B CA 1
ATOM 5949 C C . ASP B 1 281 ? -10.328 12.094 -20.125 1 97.75 281 ASP B C 1
ATOM 5951 O O . ASP B 1 281 ? -9.844 13.172 -19.766 1 97.75 281 ASP B O 1
ATOM 5955 N N . CYS B 1 282 ? -11.641 11.961 -20.375 1 98.06 282 CYS B N 1
ATOM 5956 C CA . CYS B 1 282 ? -12.555 13.102 -20.297 1 98.06 282 CYS B CA 1
ATOM 5957 C C . CYS B 1 282 ? -13.906 12.672 -19.75 1 98.06 282 CYS B C 1
ATOM 5959 O O . CYS B 1 282 ? -14.898 13.383 -19.906 1 98.06 282 CYS B O 1
ATOM 5961 N N . ASP B 1 283 ? -13.992 11.523 -19.266 1 98.69 283 ASP B N 1
ATOM 5962 C CA . ASP B 1 283 ? -15.203 10.961 -18.672 1 98.69 283 ASP B CA 1
ATOM 5963 C C . ASP B 1 283 ? -14.953 10.516 -17.219 1 98.69 283 ASP B C 1
ATOM 5965 O O . ASP B 1 283 ? -14.195 9.578 -16.984 1 98.69 283 ASP B O 1
ATOM 5969 N N . VAL B 1 284 ? -15.617 11.133 -16.266 1 98.69 284 VAL B N 1
ATOM 5970 C CA . VAL B 1 284 ? -15.32 10.945 -14.852 1 98.69 284 VAL B CA 1
ATOM 5971 C C . VAL B 1 284 ? -15.828 9.578 -14.391 1 98.69 284 VAL B C 1
ATOM 5973 O O . VAL B 1 284 ? -15.461 9.102 -13.32 1 98.69 284 VAL B O 1
ATOM 5976 N N . ARG B 1 285 ? -16.734 8.898 -15.227 1 98.25 285 ARG B N 1
ATOM 5977 C CA . ARG B 1 285 ? -17.406 7.676 -14.797 1 98.25 285 ARG B CA 1
ATOM 5978 C C . ARG B 1 285 ? -16.422 6.539 -14.609 1 98.25 285 ARG B C 1
ATOM 5980 O O . ARG B 1 285 ? -16.641 5.641 -13.797 1 98.25 285 ARG B O 1
ATOM 5987 N N . ALA B 1 286 ? -15.297 6.629 -15.297 1 96.69 286 ALA B N 1
ATOM 5988 C CA . ALA B 1 286 ? -14.289 5.578 -15.203 1 96.69 286 ALA B CA 1
ATOM 5989 C C . ALA B 1 286 ? -13.75 5.461 -13.781 1 96.69 286 ALA B C 1
ATOM 5991 O O . ALA B 1 286 ? -13.438 4.363 -13.312 1 96.69 286 ALA B O 1
ATOM 5992 N N . ALA B 1 287 ? -13.648 6.566 -13.047 1 97.88 287 ALA B N 1
ATOM 5993 C CA . ALA B 1 287 ? -13.094 6.594 -11.695 1 97.88 287 ALA B CA 1
ATOM 5994 C C . ALA B 1 287 ? -14.164 6.238 -10.656 1 97.88 287 ALA B C 1
ATOM 5996 O O . ALA B 1 287 ? -13.867 6.117 -9.469 1 97.88 287 ALA B O 1
ATOM 5997 N N . ARG B 1 288 ? -15.422 6.035 -11.094 1 98.31 288 ARG B N 1
ATOM 5998 C CA . ARG B 1 288 ? -16.547 5.91 -10.172 1 98.31 288 ARG B CA 1
ATOM 5999 C C . ARG B 1 288 ? -17.078 4.477 -10.148 1 98.31 288 ARG B C 1
ATOM 6001 O O . ARG B 1 288 ? -18.125 4.207 -9.555 1 98.31 288 ARG B O 1
ATOM 6008 N N . ARG B 1 289 ? -16.312 3.547 -10.758 1 94.44 289 ARG B N 1
ATOM 6009 C CA . ARG B 1 289 ? -16.781 2.182 -10.969 1 94.44 289 ARG B CA 1
ATOM 6010 C C . ARG B 1 289 ? -17.062 1.487 -9.641 1 94.44 289 ARG B C 1
ATOM 6012 O O . ARG B 1 289 ? -17.938 0.623 -9.57 1 94.44 289 ARG B O 1
ATOM 6019 N N . PHE B 1 290 ? -16.422 1.92 -8.594 1 95.94 290 PHE B N 1
ATOM 6020 C CA . PHE B 1 290 ? -16.578 1.204 -7.332 1 95.94 290 PHE B CA 1
ATOM 6021 C C . PHE B 1 290 ? -17.391 2.02 -6.34 1 95.94 290 PHE B C 1
ATOM 6023 O O . PHE B 1 290 ? -17.531 1.64 -5.176 1 95.94 290 PHE B O 1
ATOM 6030 N N . ASN B 1 291 ? -17.922 3.197 -6.773 1 97.56 291 ASN B N 1
ATOM 6031 C CA . ASN B 1 291 ? -18.828 3.949 -5.918 1 97.56 291 ASN B CA 1
ATOM 6032 C C . ASN B 1 291 ? -20.094 3.158 -5.625 1 97.56 291 ASN B C 1
ATOM 6034 O O . ASN B 1 291 ? -20.594 2.432 -6.484 1 97.56 291 ASN B O 1
ATOM 6038 N N . ARG B 1 292 ? -20.641 3.316 -4.426 1 95.19 292 ARG B N 1
ATOM 6039 C CA . ARG B 1 292 ? -21.875 2.631 -4.055 1 95.19 292 ARG B CA 1
ATOM 6040 C C . ARG B 1 292 ? -23.062 3.586 -4.09 1 95.19 292 ARG B C 1
ATOM 6042 O O . ARG B 1 292 ? -24.172 3.205 -3.742 1 95.19 292 ARG B O 1
ATOM 6049 N N . VAL B 1 293 ? -22.812 4.832 -4.441 1 96.31 293 VAL B N 1
ATOM 6050 C CA . VAL B 1 293 ? -23.859 5.852 -4.566 1 96.31 293 VAL B CA 1
ATOM 6051 C C . VAL B 1 293 ? -23.859 6.402 -5.992 1 96.31 293 VAL B C 1
ATOM 6053 O O . VAL B 1 293 ? -22.812 6.668 -6.57 1 96.31 293 VAL B O 1
ATOM 6056 N N . ALA B 1 294 ? -25.047 6.547 -6.52 1 96.75 294 ALA B N 1
ATOM 6057 C CA . ALA B 1 294 ? -25.188 7.18 -7.828 1 96.75 294 ALA B CA 1
ATOM 6058 C C . ALA B 1 294 ? -25.078 8.695 -7.719 1 96.75 294 ALA B C 1
ATOM 6060 O O . ALA B 1 294 ? -25.594 9.297 -6.773 1 96.75 294 ALA B O 1
ATOM 6061 N N . LEU B 1 295 ? -24.469 9.258 -8.656 1 98.44 295 LEU B N 1
ATOM 6062 C CA . LEU B 1 295 ? -24.266 10.703 -8.648 1 98.44 295 LEU B CA 1
ATOM 6063 C C . LEU B 1 295 ? -24.859 11.344 -9.898 1 98.44 295 LEU B C 1
ATOM 6065 O O . LEU B 1 295 ? -25.016 10.695 -10.93 1 98.44 295 LEU B O 1
ATOM 6069 N N . PRO B 1 296 ? -25.203 12.578 -9.797 1 98.31 296 PRO B N 1
ATOM 6070 C CA . PRO B 1 296 ? -25.812 13.273 -10.93 1 98.31 296 PRO B CA 1
ATOM 6071 C C . PRO B 1 296 ? -24.969 13.195 -12.203 1 98.31 296 PRO B C 1
ATOM 6073 O O . PRO B 1 296 ? -25.5 12.93 -13.281 1 98.31 296 PRO B O 1
ATOM 6076 N N . ALA B 1 297 ? -23.688 13.375 -12.094 1 98.38 297 ALA B N 1
ATOM 6077 C CA . ALA B 1 297 ? -22.812 13.43 -13.266 1 98.38 297 ALA B CA 1
ATOM 6078 C C . ALA B 1 297 ? -22.656 12.047 -13.906 1 98.38 297 ALA B C 1
ATOM 6080 O O . ALA B 1 297 ? -22.078 11.914 -14.984 1 98.38 297 ALA B O 1
ATOM 6081 N N . ASP B 1 298 ? -23.156 11 -13.297 1 98.44 298 ASP B N 1
ATOM 6082 C CA . ASP B 1 298 ? -23.141 9.664 -13.891 1 98.44 298 ASP B CA 1
ATOM 6083 C C . ASP B 1 298 ? -23.969 9.633 -15.172 1 98.44 298 ASP B C 1
ATOM 6085 O O . ASP B 1 298 ? -23.812 8.719 -15.992 1 98.44 298 ASP B O 1
ATOM 6089 N N . THR B 1 299 ? -24.828 10.578 -15.383 1 98 299 THR B N 1
ATOM 6090 C CA . THR B 1 299 ? -25.719 10.633 -16.531 1 98 299 THR B CA 1
ATOM 6091 C C . THR B 1 299 ? -24.922 10.883 -17.812 1 98 299 THR B C 1
ATOM 6093 O O . THR B 1 299 ? -25.203 10.281 -18.859 1 98 299 THR B O 1
ATOM 6096 N N . ASP B 1 300 ? -23.891 11.75 -17.766 1 98.06 300 ASP B N 1
ATOM 6097 C CA . ASP B 1 300 ? -23.188 12.109 -19 1 98.06 300 ASP B CA 1
ATOM 6098 C C . ASP B 1 300 ? -21.672 11.977 -18.812 1 98.06 300 ASP B C 1
ATOM 6100 O O . ASP B 1 300 ? -20.938 11.93 -19.797 1 98.06 300 ASP B O 1
ATOM 6104 N N . GLY B 1 301 ? -21.188 11.977 -17.531 1 98.38 301 GLY B N 1
ATOM 6105 C CA . GLY B 1 301 ? -19.766 11.781 -17.25 1 98.38 301 GLY B CA 1
ATOM 6106 C C . GLY B 1 301 ? -18.922 13 -17.562 1 98.38 301 GLY B C 1
ATOM 6107 O O . GLY B 1 301 ? -17.688 12.914 -17.625 1 98.38 301 GLY B O 1
ATOM 6108 N N . VAL B 1 302 ? -19.516 14.242 -17.766 1 98.69 302 VAL B N 1
ATOM 6109 C CA . VAL B 1 302 ? -18.812 15.438 -18.234 1 98.69 302 VAL B CA 1
ATOM 6110 C C . VAL B 1 302 ? -18.125 16.125 -17.062 1 98.69 302 VAL B C 1
ATOM 6112 O O . VAL B 1 302 ? -18.766 16.438 -16.047 1 98.69 302 VAL B O 1
ATOM 6115 N N . PRO B 1 303 ? -16.828 16.328 -17.141 1 98.81 303 PRO B N 1
ATOM 6116 C CA . PRO B 1 303 ? -16.094 16.984 -16.047 1 98.81 303 PRO B CA 1
ATOM 6117 C C . PRO B 1 303 ? -16.219 18.5 -16.094 1 98.81 303 PRO B C 1
ATOM 6119 O O . PRO B 1 303 ? -15.289 19.188 -16.516 1 98.81 303 PRO B O 1
ATOM 6122 N N . ASN B 1 304 ? -17.281 19.047 -15.633 1 98.75 304 ASN B N 1
ATOM 6123 C CA . ASN B 1 304 ? -17.469 20.484 -15.539 1 98.75 304 ASN B CA 1
ATOM 6124 C C . ASN B 1 304 ? -17.922 20.906 -14.141 1 98.75 304 ASN B C 1
ATOM 6126 O O . ASN B 1 304 ? -18.141 20.047 -13.273 1 98.75 304 ASN B O 1
ATOM 6130 N N . TRP B 1 305 ? -17.984 22.203 -13.906 1 98.88 305 TRP B N 1
ATOM 6131 C CA . TRP B 1 305 ? -18.219 22.766 -12.586 1 98.88 305 TRP B CA 1
ATOM 6132 C C . TRP B 1 305 ? -19.641 22.453 -12.109 1 98.88 305 TRP B C 1
ATOM 6134 O O . TRP B 1 305 ? -19.844 22.094 -10.945 1 98.88 305 TRP B O 1
ATOM 6144 N N . HIS B 1 306 ? -20.625 22.578 -12.93 1 98.69 306 HIS B N 1
ATOM 6145 C CA . HIS B 1 306 ? -22.016 22.328 -12.57 1 98.69 306 HIS B CA 1
ATOM 6146 C C . HIS B 1 306 ? -22.203 20.891 -12.086 1 98.69 306 HIS B C 1
ATOM 6148 O O . HIS B 1 306 ? -22.891 20.641 -11.094 1 98.69 306 HIS B O 1
ATOM 6154 N N . ASN B 1 307 ? -21.609 19.969 -12.82 1 98.88 307 ASN B N 1
ATOM 6155 C CA . ASN B 1 307 ? -21.672 18.578 -12.406 1 98.88 307 ASN B CA 1
ATOM 6156 C C . ASN B 1 307 ? -21 18.359 -11.055 1 98.88 307 ASN B C 1
ATOM 6158 O O . ASN B 1 307 ? -21.516 17.609 -10.211 1 98.88 307 ASN B O 1
ATOM 6162 N N . LEU B 1 308 ? -19.844 18.969 -10.867 1 98.88 308 LEU B N 1
ATOM 6163 C CA . LEU B 1 308 ? -19.141 18.859 -9.594 1 98.88 308 LEU B CA 1
ATOM 6164 C C . LEU B 1 308 ? -20.031 19.328 -8.445 1 98.88 308 LEU B C 1
ATOM 6166 O O . LEU B 1 308 ? -20.172 18.625 -7.441 1 98.88 308 LEU B O 1
ATOM 6170 N N . VAL B 1 309 ? -20.594 20.484 -8.594 1 98.94 309 VAL B N 1
ATOM 6171 C CA . VAL B 1 309 ? -21.438 21.062 -7.551 1 98.94 309 VAL B CA 1
ATOM 6172 C C . VAL B 1 309 ? -22.672 20.188 -7.328 1 98.94 309 VAL B C 1
ATOM 6174 O O . VAL B 1 309 ? -23.062 19.938 -6.184 1 98.94 309 VAL B O 1
ATOM 6177 N N . ALA B 1 310 ? -23.25 19.719 -8.414 1 98.81 310 ALA B N 1
ATOM 6178 C CA . ALA B 1 310 ? -24.422 18.844 -8.305 1 98.81 310 ALA B CA 1
ATOM 6179 C C . ALA B 1 310 ? -24.094 17.547 -7.582 1 98.81 310 ALA B C 1
ATOM 6181 O O . ALA B 1 310 ? -24.891 17.062 -6.773 1 98.81 310 ALA B O 1
ATOM 6182 N N . ASP B 1 311 ? -22.969 16.953 -7.926 1 98.88 311 ASP B N 1
ATOM 6183 C CA . ASP B 1 311 ? -22.516 15.75 -7.242 1 98.88 311 ASP B CA 1
ATOM 6184 C C . ASP B 1 311 ? -22.391 15.984 -5.738 1 98.88 311 ASP B C 1
ATOM 6186 O O . ASP B 1 311 ? -22.859 15.18 -4.938 1 98.88 311 ASP B O 1
ATOM 6190 N N . LEU B 1 312 ? -21.734 17.062 -5.332 1 98.94 312 LEU B N 1
ATOM 6191 C CA . LEU B 1 312 ? -21.531 17.406 -3.926 1 98.94 312 LEU B CA 1
ATOM 6192 C C . LEU B 1 312 ? -22.875 17.625 -3.227 1 98.94 312 LEU B C 1
ATOM 6194 O O . LEU B 1 312 ? -23.078 17.172 -2.102 1 98.94 312 LEU B O 1
ATOM 6198 N N . ALA B 1 313 ? -23.75 18.344 -3.887 1 98.88 313 ALA B N 1
ATOM 6199 C CA . ALA B 1 313 ? -25.078 18.578 -3.305 1 98.88 313 ALA B CA 1
ATOM 6200 C C . ALA B 1 313 ? -25.812 17.266 -3.047 1 98.88 313 ALA B C 1
ATOM 6202 O O . ALA B 1 313 ? -26.422 17.094 -1.992 1 98.88 313 ALA B O 1
ATOM 6203 N N . ALA B 1 314 ? -25.734 16.391 -4.004 1 98.81 314 ALA B N 1
ATOM 6204 C CA . ALA B 1 314 ? -26.391 15.086 -3.855 1 98.81 314 ALA B CA 1
ATOM 6205 C C . ALA B 1 314 ? -25.812 14.32 -2.67 1 98.81 314 ALA B C 1
ATOM 6207 O O . ALA B 1 314 ? -26.531 13.633 -1.949 1 98.81 314 ALA B O 1
ATOM 6208 N N . LEU B 1 315 ? -24.531 14.375 -2.461 1 98.88 315 LEU B N 1
ATOM 6209 C CA . LEU B 1 315 ? -23.875 13.648 -1.373 1 98.88 315 LEU B CA 1
ATOM 6210 C C . LEU B 1 315 ? -24.234 14.266 -0.023 1 98.88 315 LEU B C 1
ATOM 6212 O O . LEU B 1 315 ? -24.328 13.555 0.978 1 98.88 315 LEU B O 1
ATOM 6216 N N . LEU B 1 316 ? -24.359 15.625 0.025 1 98.81 316 LEU B N 1
ATOM 6217 C CA . LEU B 1 316 ? -24.844 16.281 1.242 1 98.81 316 LEU B CA 1
ATOM 6218 C C . LEU B 1 316 ? -26.203 15.734 1.643 1 98.81 316 LEU B C 1
ATOM 6220 O O . LEU B 1 316 ? -26.453 15.484 2.824 1 98.81 316 LEU B O 1
ATOM 6224 N N . GLU B 1 317 ? -27.062 15.547 0.693 1 98.69 317 GLU B N 1
ATOM 6225 C CA . GLU B 1 317 ? -28.406 15.047 0.958 1 98.69 317 GLU B CA 1
ATOM 6226 C C . GLU B 1 317 ? -28.391 13.57 1.336 1 98.69 317 GLU B C 1
ATOM 6228 O O . GLU B 1 317 ? -29.203 13.117 2.15 1 98.69 317 GLU B O 1
ATOM 6233 N N . HIS B 1 318 ? -27.484 12.867 0.769 1 98.62 318 HIS B N 1
ATOM 6234 C CA . HIS B 1 318 ? -27.391 11.438 1.006 1 98.62 318 HIS B CA 1
ATOM 6235 C C . HIS B 1 318 ? -26.859 11.141 2.402 1 98.62 318 HIS B C 1
ATOM 6237 O O . HIS B 1 318 ? -27.453 10.359 3.148 1 98.62 318 HIS B O 1
ATOM 6243 N N . PHE B 1 319 ? -25.75 11.773 2.805 1 98.62 319 PHE B N 1
ATOM 6244 C CA . PHE B 1 319 ? -25.062 11.438 4.051 1 98.62 319 PHE B CA 1
ATOM 6245 C C . PHE B 1 319 ? -25.547 12.344 5.184 1 98.62 319 PHE B C 1
ATOM 6247 O O . PHE B 1 319 ? -25.328 12.039 6.359 1 98.62 319 PHE B O 1
ATOM 6254 N N . ARG B 1 320 ? -26.031 13.547 4.871 1 98.69 320 ARG B N 1
ATOM 6255 C CA . ARG B 1 320 ? -26.578 14.516 5.816 1 98.69 320 ARG B CA 1
ATOM 6256 C C . ARG B 1 320 ? -25.562 14.852 6.906 1 98.69 320 ARG B C 1
ATOM 6258 O O . ARG B 1 320 ? -25.875 14.75 8.094 1 98.69 320 ARG B O 1
ATOM 6265 N N . PRO B 1 321 ? -24.375 15.227 6.52 1 98.75 321 PRO B N 1
ATOM 6266 C CA . PRO B 1 321 ? -23.375 15.578 7.527 1 98.75 321 PRO B CA 1
ATOM 6267 C C . PRO B 1 321 ? -23.75 16.828 8.328 1 98.75 321 PRO B C 1
ATOM 6269 O O . PRO B 1 321 ? -24.344 17.766 7.781 1 98.75 321 PRO B O 1
ATOM 6272 N N . GLU B 1 322 ? -23.391 16.859 9.578 1 98.62 322 GLU B N 1
ATOM 6273 C CA . GLU B 1 322 ? -23.531 18.031 10.43 1 98.62 322 GLU B CA 1
ATOM 6274 C C . GLU B 1 322 ? -22.266 18.891 10.391 1 98.62 322 GLU B C 1
ATOM 6276 O O . GLU B 1 322 ? -22.328 20.109 10.578 1 98.62 322 GLU B O 1
ATOM 6281 N N . VAL B 1 323 ? -21.172 18.234 10.234 1 98.75 323 VAL B N 1
ATOM 6282 C CA . VAL B 1 323 ? -19.859 18.875 10.203 1 98.75 323 VAL B CA 1
ATOM 6283 C C . VAL B 1 323 ? -19.156 18.547 8.891 1 98.75 323 VAL B C 1
ATOM 6285 O O . VAL B 1 323 ? -19.125 17.375 8.469 1 98.75 323 VAL B O 1
ATOM 6288 N N . LEU B 1 324 ? -18.625 19.547 8.203 1 98.88 324 LEU B N 1
ATOM 6289 C CA . LEU B 1 324 ? -17.828 19.391 6.992 1 98.88 324 LEU B CA 1
ATOM 6290 C C . LEU B 1 324 ? -16.375 19.734 7.246 1 98.88 324 LEU B C 1
ATOM 6292 O O . LEU B 1 324 ? -16.062 20.75 7.871 1 98.88 324 LEU B O 1
ATOM 6296 N N . VAL B 1 325 ? -15.469 18.875 6.879 1 98.94 325 VAL B N 1
ATOM 6297 C CA . VAL B 1 325 ? -14.031 19.125 6.91 1 98.94 325 VAL B CA 1
ATOM 6298 C C . VAL B 1 325 ? -13.539 19.453 5.504 1 98.94 325 VAL B C 1
ATOM 6300 O O . VAL B 1 325 ? -13.711 18.656 4.574 1 98.94 325 VAL B O 1
ATOM 6303 N N . THR B 1 326 ? -12.938 20.609 5.262 1 98.81 326 THR B N 1
ATOM 6304 C CA . THR B 1 326 ? -12.523 21.031 3.928 1 98.81 326 THR B CA 1
ATOM 6305 C C . THR B 1 326 ? -11.297 21.938 4.004 1 98.81 326 THR B C 1
ATOM 6307 O O . THR B 1 326 ? -10.953 22.422 5.078 1 98.81 326 THR B O 1
ATOM 6310 N N . PRO B 1 327 ? -10.555 22.078 2.959 1 98.5 327 PRO B N 1
ATOM 6311 C CA . PRO B 1 327 ? -9.359 22.938 2.99 1 98.5 327 PRO B CA 1
ATOM 6312 C C . PRO B 1 327 ? -9.672 24.391 3.318 1 98.5 327 PRO B C 1
ATOM 6314 O O . PRO B 1 327 ? -10.688 24.922 2.861 1 98.5 327 PRO B O 1
ATOM 6317 N N . HIS B 1 328 ? -8.797 24.969 4.109 1 96.94 328 HIS B N 1
ATOM 6318 C CA . HIS B 1 328 ? -8.891 26.391 4.422 1 96.94 328 HIS B CA 1
ATOM 6319 C C . HIS B 1 328 ? -8.656 27.25 3.182 1 96.94 328 HIS B C 1
ATOM 6321 O O . HIS B 1 328 ? -7.551 27.266 2.635 1 96.94 328 HIS B O 1
ATOM 6327 N N . PRO B 1 329 ? -9.602 28 2.734 1 94.06 329 PRO B N 1
ATOM 6328 C CA . PRO B 1 329 ? -9.477 28.672 1.443 1 94.06 329 PRO B CA 1
ATOM 6329 C C . PRO B 1 329 ? -8.445 29.797 1.465 1 94.06 329 PRO B C 1
ATOM 6331 O O . PRO B 1 329 ? -7.863 30.125 0.427 1 94.06 329 PRO B O 1
ATOM 6334 N N . GLU B 1 330 ? -8.125 30.391 2.621 1 91.56 330 GLU B N 1
ATOM 6335 C CA . GLU B 1 330 ? -7.207 31.531 2.701 1 91.56 330 GLU B CA 1
ATOM 6336 C C . GLU B 1 330 ? -5.789 31.062 3.025 1 91.56 330 GLU B C 1
ATOM 6338 O O . GLU B 1 330 ? -4.82 31.766 2.736 1 91.56 330 GLU B O 1
ATOM 6343 N N . LEU B 1 331 ? -5.672 29.922 3.627 1 92.25 331 LEU B N 1
ATOM 6344 C CA . LEU B 1 331 ? -4.371 29.484 4.125 1 92.25 331 LEU B CA 1
ATOM 6345 C C . LEU B 1 331 ? -3.74 28.469 3.178 1 92.25 331 LEU B C 1
ATOM 6347 O O . LEU B 1 331 ? -2.537 28.531 2.916 1 92.25 331 LEU B O 1
ATOM 6351 N N . ASP B 1 332 ? -4.523 27.484 2.711 1 93.12 332 ASP B N 1
ATOM 6352 C CA . ASP B 1 332 ? -4.031 26.484 1.773 1 93.12 332 ASP B CA 1
ATOM 6353 C C . ASP B 1 332 ? -4.074 27 0.339 1 93.12 332 ASP B C 1
ATOM 6355 O O . ASP B 1 332 ? -5.148 27.125 -0.248 1 93.12 332 ASP B O 1
ATOM 6359 N N . PRO B 1 333 ? -2.936 27.219 -0.209 1 91.62 333 PRO B N 1
ATOM 6360 C CA . PRO B 1 333 ? -2.906 27.922 -1.498 1 91.62 333 PRO B CA 1
ATOM 6361 C C . PRO B 1 333 ? -3.104 26.969 -2.682 1 91.62 333 PRO B C 1
ATOM 6363 O O . PRO B 1 333 ? -3.217 27.422 -3.824 1 91.62 333 PRO B O 1
ATOM 6366 N N . HIS B 1 334 ? -3.074 25.688 -2.463 1 94.19 334 HIS B N 1
ATOM 6367 C CA . HIS B 1 334 ? -3.234 24.766 -3.586 1 94.19 334 HIS B CA 1
ATOM 6368 C C . HIS B 1 334 ? -4.535 25.047 -4.336 1 94.19 334 HIS B C 1
ATOM 6370 O O . HIS B 1 334 ? -5.609 25.062 -3.736 1 94.19 334 HIS B O 1
ATOM 6376 N N . SER B 1 335 ? -4.438 25.234 -5.625 1 96.44 335 SER B N 1
ATOM 6377 C CA . SER B 1 335 ? -5.559 25.703 -6.426 1 96.44 335 SER B CA 1
ATOM 6378 C C . SER B 1 335 ? -6.742 24.75 -6.352 1 96.44 335 SER B C 1
ATOM 6380 O O . SER B 1 335 ? -7.891 25.172 -6.23 1 96.44 335 SER B O 1
ATOM 6382 N N . ASP B 1 336 ? -6.527 23.453 -6.398 1 98.19 336 ASP B N 1
ATOM 6383 C CA . ASP B 1 336 ? -7.602 22.469 -6.277 1 98.19 336 ASP B CA 1
ATOM 6384 C C . ASP B 1 336 ? -8.266 22.547 -4.902 1 98.19 336 ASP B C 1
ATOM 6386 O O . ASP B 1 336 ? -9.461 22.312 -4.77 1 98.19 336 ASP B O 1
ATOM 6390 N N . HIS B 1 337 ? -7.453 22.797 -3.865 1 98.44 337 HIS B N 1
ATOM 6391 C CA . HIS B 1 337 ? -7.992 22.875 -2.514 1 98.44 337 HIS B CA 1
ATOM 6392 C C . HIS B 1 337 ? -8.945 24.062 -2.379 1 98.44 337 HIS B C 1
ATOM 6394 O O . HIS B 1 337 ? -10.039 23.938 -1.836 1 98.44 337 HIS B O 1
ATOM 6400 N N . VAL B 1 338 ? -8.516 25.172 -2.947 1 97.94 338 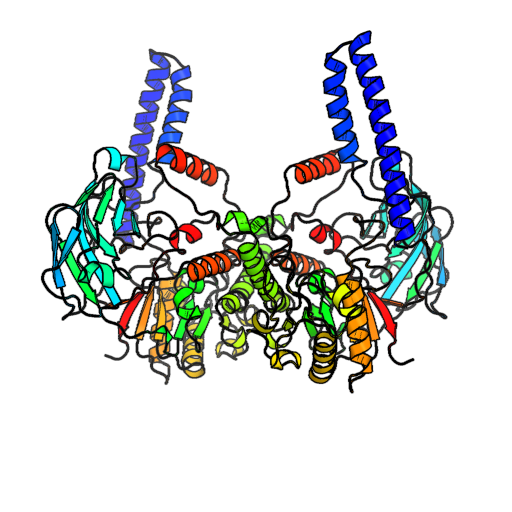VAL B N 1
ATOM 6401 C CA . VAL B 1 338 ? -9.344 26.375 -2.916 1 97.94 338 VAL B CA 1
ATOM 6402 C C . VAL B 1 338 ? -10.633 26.141 -3.695 1 97.94 338 VAL B C 1
ATOM 6404 O O . VAL B 1 338 ? -11.727 26.422 -3.199 1 97.94 338 VAL B O 1
ATOM 6407 N N . ALA B 1 339 ? -10.5 25.625 -4.883 1 98.75 339 ALA B N 1
ATOM 6408 C CA . ALA B 1 339 ? -11.656 25.359 -5.73 1 98.75 339 ALA B CA 1
ATOM 6409 C C . ALA B 1 339 ? -12.594 24.344 -5.086 1 98.75 339 ALA B C 1
ATOM 6411 O O . ALA B 1 339 ? -13.82 24.438 -5.238 1 98.75 339 ALA B O 1
ATOM 6412 N N . ALA B 1 340 ? -12.07 23.375 -4.41 1 98.81 340 ALA B N 1
ATOM 6413 C CA . ALA B 1 340 ? -12.875 22.344 -3.76 1 98.81 340 ALA B CA 1
ATOM 6414 C C . ALA B 1 340 ? -13.797 22.953 -2.705 1 98.81 340 ALA B C 1
ATOM 6416 O O . ALA B 1 340 ? -14.984 22.641 -2.646 1 98.81 340 ALA B O 1
ATOM 6417 N N . THR B 1 341 ? -13.234 23.797 -1.862 1 98.69 341 THR B N 1
ATOM 6418 C CA . THR B 1 341 ? -14.047 24.438 -0.836 1 98.69 341 THR B CA 1
ATOM 6419 C C . THR B 1 341 ? -15.078 25.359 -1.468 1 98.69 341 THR B C 1
ATOM 6421 O O . THR B 1 341 ? -16.219 25.438 -1.001 1 98.69 341 THR B O 1
ATOM 6424 N N . ARG B 1 342 ? -14.695 26.094 -2.541 1 98.62 342 ARG B N 1
ATOM 6425 C CA . ARG B 1 342 ? -15.656 26.906 -3.268 1 98.62 342 ARG B CA 1
ATOM 6426 C C . ARG B 1 342 ? -16.828 26.078 -3.771 1 98.62 342 ARG B C 1
ATOM 6428 O O . ARG B 1 342 ? -17.984 26.453 -3.596 1 98.62 342 ARG B O 1
ATOM 6435 N N . ALA B 1 343 ? -16.516 24.953 -4.402 1 98.88 343 ALA B N 1
ATOM 6436 C CA . ALA B 1 343 ? -17.562 24.062 -4.926 1 98.88 343 ALA B CA 1
ATOM 6437 C C . ALA B 1 343 ? -18.453 23.547 -3.805 1 98.88 343 ALA B C 1
ATOM 6439 O O . ALA B 1 343 ? -19.672 23.453 -3.967 1 98.88 343 ALA B O 1
ATOM 6440 N N . LEU B 1 344 ? -17.828 23.172 -2.68 1 98.88 344 LEU B N 1
ATOM 6441 C CA . LEU B 1 344 ? -18.578 22.656 -1.533 1 98.88 344 LEU B CA 1
ATOM 6442 C C . LEU B 1 344 ? -19.578 23.688 -1.026 1 98.88 344 LEU B C 1
ATOM 6444 O O . LEU B 1 344 ? -20.734 23.359 -0.756 1 98.88 344 LEU B O 1
ATOM 6448 N N . LEU B 1 345 ? -19.125 24.922 -0.871 1 98.38 345 LEU B N 1
ATOM 6449 C CA . LEU B 1 345 ? -20 25.969 -0.357 1 98.38 345 LEU B CA 1
ATOM 6450 C C . LEU B 1 345 ? -21.141 26.25 -1.32 1 98.38 345 LEU B C 1
ATOM 6452 O O . LEU B 1 345 ? -22.281 26.5 -0.893 1 98.38 345 LEU B O 1
ATOM 6456 N N . GLU B 1 346 ? -20.859 26.266 -2.621 1 98.56 346 GLU B N 1
ATOM 6457 C CA . GLU B 1 346 ? -21.938 26.391 -3.604 1 98.56 346 GLU B CA 1
ATOM 6458 C C . GLU B 1 346 ? -22.922 25.234 -3.506 1 98.56 346 GLU B C 1
ATOM 6460 O O . GLU B 1 346 ? -24.125 25.422 -3.637 1 98.56 346 GLU B O 1
ATOM 6465 N N . ALA B 1 347 ? -22.438 24.031 -3.309 1 98.81 347 ALA B N 1
ATOM 6466 C CA . ALA B 1 347 ? -23.281 22.859 -3.156 1 98.81 347 ALA B CA 1
ATOM 6467 C C . ALA B 1 347 ? -24.188 22.984 -1.93 1 98.81 347 ALA B C 1
ATOM 6469 O O . ALA B 1 347 ? -25.344 22.594 -1.964 1 98.81 347 ALA B O 1
ATOM 6470 N N . VAL B 1 348 ? -23.625 23.484 -0.831 1 98.62 348 VAL B N 1
ATOM 6471 C CA . VAL B 1 348 ? -24.391 23.688 0.39 1 98.62 348 VAL B CA 1
ATOM 6472 C C . VAL B 1 348 ? -25.562 24.641 0.107 1 98.62 348 VAL B C 1
ATOM 6474 O O . VAL B 1 348 ? -26.672 24.422 0.585 1 98.62 348 VAL B O 1
ATOM 6477 N N . GLN B 1 349 ? -25.344 25.641 -0.659 1 97.5 349 GLN B N 1
ATOM 6478 C CA . GLN B 1 349 ? -26.375 26.609 -1.004 1 97.5 349 GLN B CA 1
ATOM 6479 C C . GLN B 1 349 ? -27.484 25.953 -1.828 1 97.5 349 GLN B C 1
ATOM 6481 O O . GLN B 1 349 ? -28.656 26.328 -1.72 1 97.5 349 GLN B O 1
ATOM 6486 N N . GLN B 1 350 ? -27.109 24.984 -2.594 1 97 350 GLN B N 1
ATOM 6487 C CA . GLN B 1 350 ? -28.047 24.359 -3.512 1 97 350 GLN B CA 1
ATOM 6488 C C . GLN B 1 350 ? -28.766 23.188 -2.85 1 97 350 GLN B C 1
ATOM 6490 O O . GLN B 1 350 ? -29.844 22.766 -3.293 1 97 350 GLN B O 1
ATOM 6495 N N . SER B 1 351 ? -28.172 22.641 -1.848 1 97.62 351 SER B N 1
ATOM 6496 C CA . SER B 1 351 ? -28.672 21.438 -1.208 1 97.62 351 SER B CA 1
ATOM 6497 C C . SER B 1 351 ? -29.812 21.75 -0.24 1 97.62 351 SER B C 1
ATOM 6499 O O . SER B 1 351 ? -29.828 22.828 0.371 1 97.62 351 SER B O 1
ATOM 6501 N N . ALA B 1 352 ? -30.734 20.812 -0.084 1 97.31 352 ALA B N 1
ATOM 6502 C CA . ALA B 1 352 ? -31.781 20.922 0.916 1 97.31 352 ALA B CA 1
ATOM 6503 C C . ALA B 1 352 ? -31.25 20.672 2.32 1 97.31 352 ALA B C 1
ATOM 6505 O O . ALA B 1 352 ? -31.859 21.062 3.311 1 97.31 352 ALA B O 1
ATOM 6506 N N . TRP B 1 353 ? -30.109 20.016 2.389 1 97.81 353 TRP B N 1
ATOM 6507 C CA . TRP B 1 353 ? -29.469 19.766 3.678 1 97.81 353 TRP B CA 1
ATOM 6508 C C . TRP B 1 353 ? -28.453 20.875 4.008 1 97.81 353 TRP B C 1
ATOM 6510 O O . TRP B 1 353 ? -27.641 21.234 3.168 1 97.81 353 TRP B O 1
ATOM 6520 N N . GLN B 1 354 ? -28.531 21.328 5.25 1 97.62 354 GLN B N 1
ATOM 6521 C CA . GLN B 1 354 ? -27.656 22.406 5.668 1 97.62 354 GLN B CA 1
ATOM 6522 C C . GLN B 1 354 ? -26.766 21.984 6.828 1 97.62 354 GLN B C 1
ATOM 6524 O O . GLN B 1 354 ? -27.219 21.922 7.973 1 97.62 354 GLN B O 1
ATOM 6529 N N . PRO B 1 355 ? -25.516 21.719 6.531 1 98.06 355 PRO B N 1
ATOM 6530 C CA . PRO B 1 355 ? -24.578 21.469 7.637 1 98.06 355 PRO B CA 1
ATOM 6531 C C . PRO B 1 355 ? -24.438 22.672 8.57 1 98.06 355 PRO B C 1
ATOM 6533 O O . PRO B 1 355 ? -24.812 23.781 8.211 1 98.06 355 PRO B O 1
ATOM 6536 N N . GLN B 1 356 ? -23.812 22.438 9.742 1 97.25 356 GLN B N 1
ATOM 6537 C CA . GLN B 1 356 ? -23.766 23.469 10.766 1 97.25 356 GLN B CA 1
ATOM 6538 C C . GLN B 1 356 ? -22.375 24.078 10.883 1 97.25 356 GLN B C 1
ATOM 6540 O O . GLN B 1 356 ? -22.234 25.266 11.195 1 97.25 356 GLN B O 1
ATOM 6545 N N . THR B 1 357 ? -21.391 23.25 10.695 1 98.06 357 THR B N 1
ATOM 6546 C CA . THR B 1 357 ? -20.031 23.672 11.031 1 98.06 357 THR B CA 1
ATOM 6547 C C . THR B 1 357 ? -19.062 23.266 9.938 1 98.06 357 THR B C 1
ATOM 6549 O O . THR B 1 357 ? -19.156 22.156 9.383 1 98.06 357 THR B O 1
ATOM 6552 N N . LEU B 1 358 ? -18.172 24.156 9.586 1 98.25 358 LEU B N 1
ATOM 6553 C CA . LEU B 1 358 ? -17 23.844 8.773 1 98.25 358 LEU B CA 1
ATOM 6554 C C . LEU B 1 358 ? -15.758 23.688 9.648 1 98.25 358 LEU B C 1
ATOM 6556 O O . LEU B 1 358 ? -15.492 24.531 10.5 1 98.25 358 LEU B O 1
ATOM 6560 N N . LEU B 1 359 ? -15.086 22.609 9.539 1 98.81 359 LEU B N 1
ATOM 6561 C CA . LEU B 1 359 ? -13.719 22.469 10.031 1 98.81 359 LEU B CA 1
ATOM 6562 C C . LEU B 1 359 ? -12.711 22.641 8.891 1 98.81 359 LEU B C 1
ATOM 6564 O O . LEU B 1 359 ? -12.656 21.812 7.977 1 98.81 359 LEU B O 1
ATOM 6568 N N . LEU B 1 360 ? -11.922 23.719 8.969 1 98.56 360 LEU B N 1
ATOM 6569 C CA . LEU B 1 360 ? -10.992 24.062 7.898 1 98.56 360 LEU B CA 1
ATOM 6570 C C . LEU B 1 360 ? -9.586 23.578 8.227 1 98.56 360 LEU B C 1
ATOM 6572 O O . LEU B 1 360 ? -9.102 23.75 9.344 1 98.56 360 LEU B O 1
ATOM 6576 N N . TYR B 1 361 ? -8.938 22.875 7.27 1 97.94 361 TYR B N 1
ATOM 6577 C CA . TYR B 1 361 ? -7.57 22.406 7.441 1 97.94 361 TYR B CA 1
ATOM 6578 C C . TYR B 1 361 ? -6.652 22.984 6.367 1 97.94 361 TYR B C 1
ATOM 6580 O O . TYR B 1 361 ? -7.121 23.469 5.344 1 97.94 361 TYR B O 1
ATOM 6588 N N . ALA B 1 362 ? -5.324 22.938 6.637 1 95.31 362 ALA B N 1
ATOM 6589 C CA . ALA B 1 362 ? -4.332 23.328 5.637 1 95.31 362 ALA B CA 1
ATOM 6590 C C . ALA B 1 362 ? -3.217 22.297 5.531 1 95.31 362 ALA B C 1
ATOM 6592 O O . ALA B 1 362 ? -2.514 22.031 6.508 1 95.31 362 ALA B O 1
ATOM 6593 N N . ASN B 1 363 ? -3.047 21.703 4.355 1 92.88 363 ASN B N 1
ATOM 6594 C CA . ASN B 1 363 ? -1.977 20.75 4.105 1 92.88 363 ASN B CA 1
ATOM 6595 C C . ASN B 1 363 ? -0.774 21.406 3.439 1 92.88 363 ASN B C 1
ATOM 6597 O O . ASN B 1 363 ? 0.342 20.891 3.506 1 92.88 363 ASN B O 1
ATOM 6601 N N . HIS B 1 364 ? -1.038 22.5 2.803 1 88.94 364 HIS B N 1
ATOM 6602 C CA . HIS B 1 364 ? -0.018 23.297 2.117 1 88.94 364 HIS B CA 1
ATOM 6603 C C . HIS B 1 364 ? -0.023 24.734 2.594 1 88.94 364 HIS B C 1
ATOM 6605 O O . HIS B 1 364 ? -1.063 25.266 3.006 1 88.94 364 HIS B O 1
ATOM 6611 N N . LEU B 1 365 ? 1.209 25.266 2.598 1 88.38 365 LEU B N 1
ATOM 6612 C CA . LEU B 1 365 ? 1.299 26.688 2.92 1 88.38 365 LEU B CA 1
ATOM 6613 C C . LEU B 1 365 ? 2.062 27.438 1.837 1 88.38 365 LEU B C 1
ATOM 6615 O O . LEU B 1 365 ? 2.945 26.875 1.186 1 88.38 365 LEU B O 1
ATOM 6619 N N . HIS B 1 366 ? 1.683 28.625 1.683 1 77.25 366 HIS B N 1
ATOM 6620 C CA . HIS B 1 366 ? 2.328 29.5 0.7 1 77.25 366 HIS B CA 1
ATOM 6621 C C . HIS B 1 366 ? 3.746 29.859 1.127 1 77.25 366 HIS B C 1
ATOM 6623 O O . HIS B 1 366 ? 4.68 29.766 0.327 1 77.25 366 HIS B O 1
ATOM 6629 N N . ASP B 1 367 ? 3.904 30.188 2.271 1 78.44 367 ASP B N 1
ATOM 6630 C CA . ASP B 1 367 ? 5.094 30.922 2.693 1 78.44 367 ASP B CA 1
ATOM 6631 C C . ASP B 1 367 ? 6.109 30 3.348 1 78.44 367 ASP B C 1
ATOM 6633 O O . ASP B 1 367 ? 7.281 30.359 3.502 1 78.44 367 ASP B O 1
ATOM 6637 N N . ASN B 1 368 ? 5.676 28.859 3.756 1 85.88 368 ASN B N 1
ATOM 6638 C CA . ASN B 1 368 ? 6.535 27.922 4.469 1 85.88 368 ASN B CA 1
ATOM 6639 C C . ASN B 1 368 ? 6.16 26.484 4.16 1 85.88 368 ASN B C 1
ATOM 6641 O O . ASN B 1 368 ? 5.258 25.922 4.785 1 85.88 368 ASN B O 1
ATOM 6645 N N . ASP B 1 369 ? 6.941 25.891 3.332 1 84.06 369 ASP B N 1
ATOM 6646 C CA . ASP B 1 369 ? 6.586 24.547 2.914 1 84.06 369 ASP B CA 1
ATOM 6647 C C . ASP B 1 369 ? 7.031 23.516 3.947 1 84.06 369 ASP B C 1
ATOM 6649 O O . ASP B 1 369 ? 6.77 22.312 3.795 1 84.06 369 ASP B O 1
ATOM 6653 N N . ARG B 1 370 ? 7.559 23.969 5.059 1 90.12 370 ARG B N 1
ATOM 6654 C CA . ARG B 1 370 ? 8.055 23.047 6.074 1 90.12 370 ARG B CA 1
ATOM 6655 C C . ARG B 1 370 ? 7.082 22.938 7.242 1 90.12 370 ARG B C 1
ATOM 6657 O O . ARG B 1 370 ? 7.207 22.047 8.086 1 90.12 370 ARG B O 1
ATOM 6664 N N . TRP B 1 371 ? 6.176 23.859 7.328 1 93.38 371 TRP B N 1
ATOM 6665 C CA . TRP B 1 371 ? 5.219 23.812 8.43 1 93.38 371 TRP B CA 1
ATOM 6666 C C . TRP B 1 371 ? 4.371 22.547 8.367 1 93.38 371 TRP B C 1
ATOM 6668 O O . TRP B 1 371 ? 3.959 22.125 7.281 1 93.38 371 TRP B O 1
ATOM 6678 N N . PRO B 1 372 ? 4.055 22.047 9.523 1 95.19 372 PRO B N 1
ATOM 6679 C CA . PRO B 1 372 ? 4.59 22.328 10.852 1 95.19 372 PRO B CA 1
ATOM 6680 C C . PRO B 1 372 ? 6.059 21.953 10.992 1 95.19 372 PRO B C 1
ATOM 6682 O O . PRO B 1 372 ? 6.457 20.844 10.602 1 95.19 372 PRO B O 1
ATOM 6685 N N . MET B 1 373 ? 6.766 22.797 11.562 1 94.31 373 MET B N 1
ATOM 6686 C CA . MET B 1 373 ? 8.195 22.547 11.711 1 94.31 373 MET B CA 1
ATOM 6687 C C . MET B 1 373 ? 8.477 21.625 12.891 1 94.31 373 MET B C 1
ATOM 6689 O O . MET B 1 373 ? 7.629 21.469 13.781 1 94.31 373 MET B O 1
ATOM 6693 N N . GLY B 1 374 ? 9.695 21 12.875 1 95.31 374 GLY B N 1
ATOM 6694 C CA . GLY B 1 374 ? 10.07 20.109 13.953 1 95.31 374 GLY B CA 1
ATOM 6695 C C . GLY B 1 374 ? 9.867 18.641 13.609 1 95.31 374 GLY B C 1
ATOM 6696 O O . GLY B 1 374 ? 9.43 18.312 12.508 1 95.31 374 GLY B O 1
ATOM 6697 N N . PRO B 1 375 ? 10.18 17.766 14.539 1 96.12 375 PRO B N 1
ATOM 6698 C CA . PRO B 1 375 ? 10.109 16.328 14.266 1 96.12 375 PRO B CA 1
ATOM 6699 C C . PRO B 1 375 ? 8.68 15.789 14.312 1 96.12 375 PRO B C 1
ATOM 6701 O O . PRO B 1 375 ? 7.801 16.406 14.906 1 96.12 375 PRO B O 1
ATOM 6704 N N . ALA B 1 376 ? 8.5 14.695 13.633 1 97.06 376 ALA B N 1
ATOM 6705 C CA . ALA B 1 376 ? 7.246 13.953 13.758 1 97.06 376 ALA B CA 1
ATOM 6706 C C . ALA B 1 376 ? 6.934 13.648 15.219 1 97.06 376 ALA B C 1
ATOM 6708 O O . ALA B 1 376 ? 7.836 13.633 16.062 1 97.06 376 ALA B O 1
ATOM 6709 N N . ASP B 1 377 ? 5.676 13.547 15.594 1 97.06 377 ASP B N 1
ATOM 6710 C CA . ASP B 1 377 ? 5.141 13.148 16.891 1 97.06 377 ASP B CA 1
ATOM 6711 C C . ASP B 1 377 ? 5.109 14.32 17.859 1 97.06 377 ASP B C 1
ATOM 6713 O O . ASP B 1 377 ? 4.582 14.203 18.969 1 97.06 377 ASP B O 1
ATOM 6717 N N . CYS B 1 378 ? 5.609 15.469 17.484 1 97.88 378 CYS B N 1
ATOM 6718 C CA . CYS B 1 378 ? 5.562 16.656 18.328 1 97.88 378 CYS B CA 1
ATOM 6719 C C . CYS B 1 378 ? 4.414 17.578 17.922 1 97.88 378 CYS B C 1
ATOM 6721 O O . CYS B 1 378 ? 3.688 17.281 16.984 1 97.88 378 CYS B O 1
ATOM 6723 N N . GLY B 1 379 ? 4.25 18.609 18.656 1 98 379 GLY B N 1
ATOM 6724 C CA . GLY B 1 379 ? 3.08 19.469 18.5 1 98 379 GLY B CA 1
ATOM 6725 C C . GLY B 1 379 ? 3.129 20.328 17.266 1 98 379 GLY B C 1
ATOM 6726 O O . GLY B 1 379 ? 4.16 20.406 16.594 1 98 379 GLY B O 1
ATOM 6727 N N . ILE B 1 380 ? 1.973 20.953 16.953 1 97.69 380 ILE B N 1
ATOM 6728 C CA . ILE B 1 380 ? 1.807 21.828 15.805 1 97.69 380 ILE B CA 1
ATOM 6729 C C . ILE B 1 380 ? 1.577 23.266 16.266 1 97.69 380 ILE B C 1
ATOM 6731 O O . ILE B 1 380 ? 0.503 23.594 16.781 1 97.69 380 ILE B O 1
ATOM 6735 N N . ALA B 1 381 ? 2.582 24.078 16.062 1 97.75 381 ALA B N 1
ATOM 6736 C CA . ALA B 1 381 ? 2.361 25.516 16.266 1 97.75 381 ALA B CA 1
ATOM 6737 C C . ALA B 1 381 ? 1.488 26.094 15.148 1 97.75 381 ALA B C 1
ATOM 6739 O O . ALA B 1 381 ? 1.337 25.469 14.086 1 97.75 381 ALA B O 1
ATOM 6740 N N . LEU B 1 382 ? 0.872 27.234 15.398 1 97 382 LEU B N 1
ATOM 6741 C CA . LEU B 1 382 ? 0.077 27.844 14.336 1 97 382 LEU B CA 1
ATOM 6742 C C . LEU B 1 382 ? 0.961 28.25 13.164 1 97 382 LEU B C 1
ATOM 6744 O O . LEU B 1 382 ? 2.111 28.656 13.359 1 97 382 LEU B O 1
ATOM 6748 N N . PRO B 1 383 ? 0.468 28.125 11.969 1 95.69 383 PRO B N 1
ATOM 6749 C CA . PRO B 1 383 ? 1.256 28.484 10.781 1 95.69 383 PRO B CA 1
ATOM 6750 C C . PRO B 1 383 ? 1.52 29.984 10.68 1 95.69 383 PRO B C 1
ATOM 6752 O O . PRO B 1 383 ? 0.832 30.781 11.32 1 95.69 383 PRO B O 1
ATOM 6755 N N . PRO B 1 384 ? 2.557 30.328 9.898 1 93.5 384 PRO B N 1
ATOM 6756 C CA . PRO B 1 384 ? 2.818 31.75 9.68 1 93.5 384 PRO B CA 1
ATOM 6757 C C . PRO B 1 384 ? 1.646 32.469 9.016 1 93.5 384 PRO B C 1
ATOM 6759 O O . PRO B 1 384 ? 1.092 31.969 8.031 1 93.5 384 PRO B O 1
ATOM 6762 N N . ALA B 1 385 ? 1.222 33.5 9.602 1 92.12 385 ALA B N 1
ATOM 6763 C CA . ALA B 1 385 ? 0.214 34.406 9.078 1 92.12 385 ALA B CA 1
ATOM 6764 C C . ALA B 1 385 ? 0.564 35.875 9.414 1 92.12 385 ALA B C 1
ATOM 6766 O O . ALA B 1 385 ? 0.465 36.281 10.562 1 92.12 385 ALA B O 1
ATOM 6767 N N . MET B 1 386 ? 0.962 36.594 8.375 1 88.88 386 MET B N 1
ATOM 6768 C CA . MET B 1 386 ? 1.359 38 8.602 1 88.88 386 MET B CA 1
ATOM 6769 C C . MET B 1 386 ? 0.164 38.938 8.461 1 88.88 386 MET B C 1
ATOM 6771 O O . MET B 1 386 ? 0.186 40.031 8.977 1 88.88 386 MET B O 1
ATOM 6775 N N . VAL B 1 387 ? -0.771 38.406 7.699 1 84.56 387 VAL B N 1
ATOM 6776 C CA . VAL B 1 387 ? -2.043 39.094 7.586 1 84.56 387 VAL B CA 1
ATOM 6777 C C . VAL B 1 387 ? -3.139 38.312 8.297 1 84.56 387 VAL B C 1
ATOM 6779 O O . VAL B 1 387 ? -3.201 37.094 8.18 1 84.56 387 VAL B O 1
ATOM 6782 N N . ALA B 1 388 ? -3.943 39.062 9 1 80.62 388 ALA B N 1
ATOM 6783 C CA . ALA B 1 388 ? -4.918 38.375 9.836 1 80.62 388 ALA B CA 1
ATOM 6784 C C . ALA B 1 388 ? -5.898 37.594 8.984 1 80.62 388 ALA B C 1
ATOM 6786 O O . ALA B 1 388 ? -6.406 38.062 7.977 1 80.62 388 ALA B O 1
ATOM 6787 N N . LEU B 1 389 ? -6.078 36.406 9.383 1 88 389 LEU B N 1
ATOM 6788 C CA . LEU B 1 389 ? -7.102 35.5 8.867 1 88 389 LEU B CA 1
ATOM 6789 C C . LEU B 1 389 ? -8.461 35.844 9.469 1 88 389 LEU B C 1
ATOM 6791 O O . LEU B 1 389 ? -8.562 36.625 10.422 1 88 389 LEU B O 1
ATOM 6795 N N . PRO B 1 390 ? -9.516 35.312 8.828 1 91.19 390 PRO B N 1
ATOM 6796 C CA . PRO B 1 390 ? -10.797 35.438 9.531 1 91.19 390 PRO B CA 1
ATOM 6797 C C . PRO B 1 390 ? -10.727 34.938 10.969 1 91.19 390 PRO B C 1
ATOM 6799 O O . PRO B 1 390 ? -10.047 33.938 11.25 1 91.19 390 PRO B O 1
ATOM 6802 N N . ALA B 1 391 ? -11.508 35.562 11.852 1 94.56 391 ALA B N 1
ATOM 6803 C CA . ALA B 1 391 ? -11.469 35.25 13.281 1 94.56 391 ALA B CA 1
ATOM 6804 C C . ALA B 1 391 ? -12.25 33.969 13.578 1 94.56 391 ALA B C 1
ATOM 6806 O O . ALA B 1 391 ? -13.18 34 14.383 1 94.56 391 ALA B O 1
ATOM 6807 N N . ASP B 1 392 ? -11.82 32.906 12.977 1 95.56 392 ASP B N 1
ATOM 6808 C CA . ASP B 1 392 ? -12.422 31.609 13.203 1 95.56 392 ASP B CA 1
ATOM 6809 C C . ASP B 1 392 ? -11.969 31.016 14.531 1 95.56 392 ASP B C 1
ATOM 6811 O O . ASP B 1 392 ? -10.914 31.391 15.055 1 95.56 392 ASP B O 1
ATOM 6815 N N . GLY B 1 393 ? -12.828 30.156 15.102 1 96.75 393 GLY B N 1
ATOM 6816 C CA . GLY B 1 393 ? -12.367 29.359 16.234 1 96.75 393 GLY B CA 1
ATOM 6817 C C . GLY B 1 393 ? -11.289 28.359 15.859 1 96.75 393 GLY B C 1
ATOM 6818 O O . GLY B 1 393 ? -10.938 28.234 14.68 1 96.75 393 GLY B O 1
ATOM 6819 N N . LEU B 1 394 ? -10.734 27.672 16.844 1 98.06 394 LEU B N 1
ATOM 6820 C CA . LEU B 1 394 ? -9.75 26.609 16.641 1 98.06 394 LEU B CA 1
ATOM 6821 C C . LEU B 1 394 ? -10.109 25.359 17.453 1 98.06 394 LEU B C 1
ATOM 6823 O O . LEU B 1 394 ? -10.586 25.469 18.578 1 98.06 394 LEU B O 1
ATOM 6827 N N . TRP B 1 395 ? -9.992 24.312 16.828 1 98.62 395 TRP B N 1
ATOM 6828 C CA . TRP B 1 395 ? -10.133 23 17.469 1 98.62 395 TRP B CA 1
ATOM 6829 C C . TRP B 1 395 ? -8.93 22.109 17.172 1 98.62 395 TRP B C 1
ATOM 6831 O O . TRP B 1 395 ? -8.648 21.812 16.016 1 98.62 395 TRP B O 1
ATOM 6841 N N . SER B 1 396 ? -8.195 21.75 18.203 1 98.5 396 SER B N 1
ATOM 6842 C CA . SER B 1 396 ? -6.969 20.984 18.016 1 98.5 396 SER B CA 1
ATOM 6843 C C . SER B 1 396 ? -6.934 19.766 18.938 1 98.5 396 SER B C 1
ATOM 6845 O O . SER B 1 396 ? -6.27 19.766 19.969 1 98.5 396 SER B O 1
ATOM 6847 N N . PRO B 1 397 ? -7.504 18.688 18.5 1 97.88 397 PRO B N 1
ATOM 6848 C CA . PRO B 1 397 ? -7.457 17.469 19.312 1 97.88 397 PRO B CA 1
ATOM 6849 C C . PRO B 1 397 ? -6.066 16.828 19.328 1 97.88 397 PRO B C 1
ATOM 6851 O O . PRO B 1 397 ? -5.332 16.906 18.344 1 97.88 397 PRO B O 1
ATOM 6854 N N . SER B 1 398 ? -5.75 16.25 20.453 1 97.31 398 SER B N 1
ATOM 6855 C CA . SER B 1 398 ? -4.504 15.492 20.609 1 97.31 398 SER B CA 1
ATOM 6856 C C . SER B 1 398 ? -4.656 14.07 20.094 1 97.31 398 SER B C 1
ATOM 6858 O O . SER B 1 398 ? -5.707 13.445 20.281 1 97.31 398 SER B O 1
ATOM 6860 N N . LEU B 1 399 ? -3.639 13.594 19.5 1 98.12 399 LEU B N 1
ATOM 6861 C CA . LEU B 1 399 ? -3.617 12.227 19 1 98.12 399 LEU B CA 1
ATOM 6862 C C . LEU B 1 399 ? -2.732 11.336 19.875 1 98.12 399 LEU B C 1
ATOM 6864 O O . LEU B 1 399 ? -1.535 11.602 20.016 1 98.12 399 LEU B O 1
ATOM 6868 N N . PRO B 1 400 ? -3.268 10.336 20.484 1 97.38 400 PRO B N 1
ATOM 6869 C CA . PRO B 1 400 ? -2.424 9.375 21.203 1 97.38 400 PRO B CA 1
ATOM 6870 C C . PRO B 1 400 ? -1.384 8.719 20.297 1 97.38 400 PRO B C 1
ATOM 6872 O O . PRO B 1 400 ? -1.522 8.734 19.078 1 97.38 400 PRO B O 1
ATOM 6875 N N . ALA B 1 401 ? -0.368 8.117 20.875 1 97.06 401 ALA B N 1
ATOM 6876 C CA . ALA B 1 401 ? 0.739 7.504 20.156 1 97.06 401 ALA B CA 1
ATOM 6877 C C . ALA B 1 401 ? 0.233 6.449 19.172 1 97.06 401 ALA B C 1
ATOM 6879 O O . ALA B 1 401 ? 0.717 6.367 18.031 1 97.06 401 ALA B O 1
ATOM 6880 N N . GLY B 1 402 ? -0.73 5.641 19.594 1 97.69 402 GLY B N 1
ATOM 6881 C CA . GLY B 1 402 ? -1.288 4.621 18.719 1 97.69 402 GLY B CA 1
ATOM 6882 C C . GLY B 1 402 ? -1.953 5.191 17.484 1 97.69 402 GLY B C 1
ATOM 6883 O O . GLY B 1 402 ? -1.799 4.656 16.391 1 97.69 402 GLY B O 1
ATOM 6884 N N . THR B 1 403 ? -2.68 6.305 17.641 1 98.38 403 THR B N 1
ATOM 6885 C CA . THR B 1 403 ? -3.352 6.949 16.516 1 98.38 403 THR B CA 1
ATOM 6886 C C . THR B 1 403 ? -2.336 7.562 15.562 1 98.38 403 THR B C 1
ATOM 6888 O O . THR B 1 403 ? -2.529 7.543 14.344 1 98.38 403 THR B O 1
ATOM 6891 N N . ARG B 1 404 ? -1.245 8.125 16.094 1 98.38 404 ARG B N 1
ATOM 6892 C CA . ARG B 1 404 ? -0.186 8.672 15.258 1 98.38 404 ARG B CA 1
ATOM 6893 C C . ARG B 1 404 ? 0.467 7.582 14.422 1 98.38 404 ARG B C 1
ATOM 6895 O O . ARG B 1 404 ? 0.736 7.781 13.234 1 98.38 404 ARG B O 1
ATOM 6902 N N . LEU B 1 405 ? 0.69 6.453 15.078 1 98.5 405 LEU B N 1
ATOM 6903 C CA . LEU B 1 405 ? 1.238 5.32 14.344 1 98.5 405 LEU B CA 1
ATOM 6904 C C . LEU B 1 405 ? 0.289 4.883 13.234 1 98.5 405 LEU B C 1
ATOM 6906 O O . LEU B 1 405 ? 0.719 4.637 12.102 1 98.5 405 LEU B O 1
ATOM 6910 N N . ASP B 1 406 ? -0.997 4.77 13.539 1 98.69 406 ASP B N 1
ATOM 6911 C CA . ASP B 1 406 ? -1.996 4.375 12.555 1 98.69 406 ASP B CA 1
ATOM 6912 C C . ASP B 1 406 ? -2.07 5.387 11.414 1 98.69 406 ASP B C 1
ATOM 6914 O O . ASP B 1 406 ? -2.25 5.012 10.25 1 98.69 406 ASP B O 1
ATOM 6918 N N . LYS B 1 407 ? -1.98 6.676 11.773 1 98.75 407 LYS B N 1
ATOM 6919 C CA . LYS B 1 407 ? -1.954 7.699 10.727 1 98.75 407 LYS B CA 1
ATOM 6920 C C . LYS B 1 407 ? -0.757 7.508 9.805 1 98.75 407 LYS B C 1
ATOM 6922 O O . LYS B 1 407 ? -0.883 7.641 8.586 1 98.75 407 LYS B O 1
ATOM 6927 N N . ALA B 1 408 ? 0.409 7.207 10.391 1 98.62 408 ALA B N 1
ATOM 6928 C CA . ALA B 1 408 ? 1.604 6.953 9.594 1 98.62 408 ALA B CA 1
ATOM 6929 C C . ALA B 1 408 ? 1.385 5.781 8.641 1 98.62 408 ALA B C 1
ATOM 6931 O O . ALA B 1 408 ? 1.79 5.832 7.477 1 98.62 408 ALA B O 1
ATOM 6932 N N . MET B 1 409 ? 0.745 4.715 9.133 1 98.56 409 MET B N 1
ATOM 6933 C CA . MET B 1 409 ? 0.472 3.557 8.281 1 98.56 409 MET B CA 1
ATOM 6934 C C . MET B 1 409 ? -0.482 3.922 7.152 1 98.56 409 MET B C 1
ATOM 6936 O O . MET B 1 409 ? -0.293 3.494 6.012 1 98.56 409 MET B O 1
ATOM 6940 N N . ALA B 1 410 ? -1.508 4.711 7.449 1 98.81 410 ALA B N 1
ATOM 6941 C CA . ALA B 1 410 ? -2.453 5.141 6.422 1 98.81 410 ALA B CA 1
ATOM 6942 C C . ALA B 1 410 ? -1.749 5.938 5.328 1 98.81 410 ALA B C 1
ATOM 6944 O O . ALA B 1 410 ? -2.037 5.762 4.141 1 98.81 410 ALA B O 1
ATOM 6945 N N . LEU B 1 411 ? -0.874 6.828 5.75 1 98.5 411 LEU B N 1
ATOM 6946 C CA . LEU B 1 411 ? -0.107 7.605 4.781 1 98.5 411 LEU B CA 1
ATOM 6947 C C . LEU B 1 411 ? 0.778 6.699 3.934 1 98.5 411 LEU B C 1
ATOM 6949 O O . LEU B 1 411 ? 0.882 6.887 2.719 1 98.5 411 LEU B O 1
ATOM 6953 N N . ALA B 1 412 ? 1.379 5.707 4.57 1 97.62 412 ALA B N 1
ATOM 6954 C CA . ALA B 1 412 ? 2.283 4.797 3.871 1 97.62 412 ALA B CA 1
ATOM 6955 C C . ALA B 1 412 ? 1.535 3.969 2.832 1 97.62 412 ALA B C 1
ATOM 6957 O O . ALA B 1 412 ? 2.137 3.469 1.878 1 97.62 412 ALA B O 1
ATOM 6958 N N . MET B 1 413 ? 0.241 3.832 3 1 98.31 413 MET B N 1
ATOM 6959 C CA . MET B 1 413 ? -0.589 3.072 2.068 1 98.31 413 MET B CA 1
ATOM 6960 C C . MET B 1 413 ? -0.865 3.881 0.805 1 98.31 413 MET B C 1
ATOM 6962 O O . MET B 1 413 ? -1.295 3.326 -0.209 1 98.31 413 MET B O 1
ATOM 6966 N N . GLN B 1 414 ? -0.663 5.254 0.875 1 98.25 414 GLN B N 1
ATOM 6967 C CA . GLN B 1 414 ? -0.95 6.117 -0.267 1 98.25 414 GLN B CA 1
ATOM 6968 C C . GLN B 1 414 ? 0.125 5.98 -1.342 1 98.25 414 GLN B C 1
ATOM 6970 O O . GLN B 1 414 ? 1.299 6.262 -1.092 1 98.25 414 GLN B O 1
ATOM 6975 N N . HIS B 1 415 ? -0.259 5.645 -2.57 1 97.44 415 HIS B N 1
ATOM 6976 C CA . HIS B 1 415 ? 0.688 5.332 -3.635 1 97.44 415 HIS B CA 1
ATOM 6977 C C . HIS B 1 415 ? 1.589 6.527 -3.938 1 97.44 415 HIS B C 1
ATOM 6979 O O . HIS B 1 415 ? 2.781 6.359 -4.203 1 97.44 415 HIS B O 1
ATOM 6985 N N . ASP B 1 416 ? 1.104 7.742 -3.793 1 94.31 416 ASP B N 1
ATOM 6986 C CA . ASP B 1 416 ? 1.871 8.938 -4.109 1 94.31 416 ASP B CA 1
ATOM 6987 C C . ASP B 1 416 ? 2.971 9.18 -3.08 1 94.31 416 ASP B C 1
ATOM 6989 O O . ASP B 1 416 ? 3.916 9.93 -3.336 1 94.31 416 ASP B O 1
ATOM 6993 N N . LEU B 1 417 ? 2.795 8.555 -1.947 1 94.75 417 LEU B N 1
ATOM 6994 C CA . LEU B 1 417 ? 3.754 8.805 -0.878 1 94.75 417 LEU B CA 1
ATOM 6995 C C . LEU B 1 417 ? 4.746 7.652 -0.76 1 94.75 417 LEU B C 1
ATOM 6997 O O . LEU B 1 417 ? 5.547 7.605 0.179 1 94.75 417 LEU B O 1
ATOM 7001 N N . GLN B 1 418 ? 4.711 6.719 -1.717 1 92.38 418 GLN B N 1
ATOM 7002 C CA . GLN B 1 418 ? 5.555 5.531 -1.646 1 92.38 418 GLN B CA 1
ATOM 7003 C C . GLN B 1 418 ? 6.805 5.691 -2.508 1 92.38 418 GLN B C 1
ATOM 7005 O O . GLN B 1 418 ? 7.754 4.914 -2.383 1 92.38 418 GLN B O 1
ATOM 7010 N N . ALA B 1 419 ? 6.871 6.656 -3.357 1 87.5 419 ALA B N 1
ATOM 7011 C CA . ALA B 1 419 ? 8.008 6.809 -4.258 1 87.5 419 ALA B CA 1
ATOM 7012 C C . ALA B 1 419 ? 9.281 7.141 -3.48 1 87.5 419 ALA B C 1
ATOM 7014 O O . ALA B 1 419 ? 9.25 7.922 -2.529 1 87.5 419 ALA B O 1
ATOM 7015 N N . PRO B 1 420 ? 10.312 6.52 -3.867 1 87.12 420 PRO B N 1
ATOM 7016 C CA . PRO B 1 420 ? 11.578 6.816 -3.184 1 87.12 420 PRO B CA 1
ATOM 7017 C C . PRO B 1 420 ? 12.055 8.25 -3.424 1 87.12 420 PRO B C 1
ATOM 7019 O O . PRO B 1 420 ? 11.828 8.805 -4.504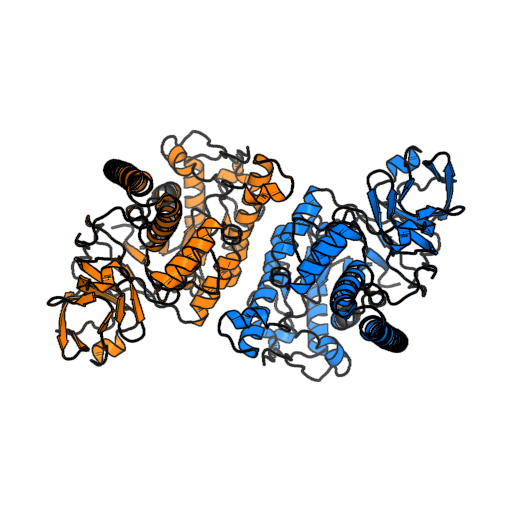 1 87.12 420 PRO B O 1
ATOM 7022 N N . LEU B 1 421 ? 12.742 8.742 -2.49 1 91.44 421 LEU B N 1
ATOM 7023 C CA . LEU B 1 421 ? 13.273 10.094 -2.617 1 91.44 421 LEU B CA 1
ATOM 7024 C C . LEU B 1 421 ? 14.422 10.133 -3.617 1 91.44 421 LEU B C 1
ATOM 7026 O O . LEU B 1 421 ? 15.258 9.219 -3.65 1 91.44 421 LEU B O 1
ATOM 7030 N N . PRO B 1 422 ? 14.43 11.148 -4.41 1 91.44 422 PRO B N 1
ATOM 7031 C CA . PRO B 1 422 ? 15.617 11.344 -5.246 1 91.44 422 PRO B CA 1
ATOM 7032 C C . PRO B 1 422 ? 16.906 11.438 -4.43 1 91.44 422 PRO B C 1
ATOM 7034 O O . PRO B 1 422 ? 16.875 11.867 -3.273 1 91.44 422 PRO B O 1
ATOM 7037 N N . THR B 1 423 ? 18.016 11.094 -5.012 1 93.12 423 THR B N 1
ATOM 7038 C CA . THR B 1 423 ? 19.312 11.055 -4.352 1 93.12 423 THR B CA 1
ATOM 7039 C C . THR B 1 423 ? 19.672 12.43 -3.777 1 93.12 423 THR B C 1
ATOM 7041 O O . THR B 1 423 ? 20.203 12.523 -2.67 1 93.12 423 THR B O 1
ATOM 7044 N N . LYS B 1 424 ? 19.406 13.43 -4.539 1 92.81 424 LYS B N 1
ATOM 7045 C CA . LYS B 1 424 ? 19.703 14.781 -4.086 1 92.81 424 LYS B CA 1
ATOM 7046 C C . LYS B 1 424 ? 18.984 15.094 -2.777 1 92.81 424 LYS B C 1
ATOM 7048 O O . LYS B 1 424 ? 19.562 15.688 -1.866 1 92.81 424 LYS B O 1
ATOM 7053 N N . LYS B 1 425 ? 17.734 14.75 -2.658 1 93.31 425 LYS B N 1
ATOM 7054 C CA . LYS B 1 425 ? 16.953 15.016 -1.453 1 93.31 425 LYS B CA 1
ATOM 7055 C C . LYS B 1 425 ? 17.453 14.172 -0.281 1 93.31 425 LYS B C 1
ATOM 7057 O O . LYS B 1 425 ? 17.438 14.625 0.865 1 93.31 425 LYS B O 1
ATOM 7062 N N . ARG B 1 426 ? 17.891 12.961 -0.556 1 94.56 426 ARG B N 1
ATOM 7063 C CA . ARG B 1 426 ? 18.438 12.102 0.489 1 94.56 426 ARG B CA 1
ATOM 7064 C C . ARG B 1 426 ? 19.719 12.695 1.064 1 94.56 426 ARG B C 1
ATOM 7066 O O . ARG B 1 426 ? 19.938 12.672 2.279 1 94.56 426 ARG B O 1
ATOM 7073 N N . LEU B 1 427 ? 20.547 13.18 0.172 1 95.5 427 LEU B N 1
ATOM 7074 C CA . LEU B 1 427 ? 21.781 13.812 0.604 1 95.5 427 LEU B CA 1
ATOM 7075 C C . LEU B 1 427 ? 21.5 15.062 1.426 1 95.5 427 LEU B C 1
ATOM 7077 O O . LEU B 1 427 ? 22.156 15.312 2.443 1 95.5 427 LEU B O 1
ATOM 7081 N N . ARG B 1 428 ? 20.547 15.797 1.001 1 95.12 428 ARG B N 1
ATOM 7082 C CA . ARG B 1 428 ? 20.141 16.984 1.753 1 95.12 428 ARG B CA 1
ATOM 7083 C C . ARG B 1 428 ? 19.688 16.609 3.162 1 95.12 428 ARG B C 1
ATOM 7085 O O . ARG B 1 428 ? 20.078 17.25 4.137 1 95.12 428 ARG B O 1
ATOM 7092 N N . ARG B 1 429 ? 18.938 15.617 3.281 1 94.94 429 ARG B N 1
ATOM 7093 C CA . ARG B 1 429 ? 18.438 15.172 4.578 1 94.94 429 ARG B CA 1
ATOM 7094 C C . ARG B 1 429 ? 19.578 14.75 5.488 1 94.94 429 ARG B C 1
ATOM 7096 O O . ARG B 1 429 ? 19.547 15.016 6.691 1 94.94 429 ARG B O 1
ATOM 7103 N N . LEU B 1 430 ? 20.516 14.086 4.832 1 96.44 430 LEU B N 1
ATOM 7104 C CA . LEU B 1 430 ? 21.688 13.672 5.602 1 96.44 430 LEU B CA 1
ATOM 7105 C C . LEU B 1 430 ? 22.453 14.883 6.117 1 96.44 430 LEU B C 1
ATOM 7107 O O . LEU B 1 430 ? 22.844 14.922 7.285 1 96.44 430 LEU B O 1
ATOM 7111 N N . LEU B 1 431 ? 22.656 15.797 5.301 1 96.56 431 LEU B N 1
ATOM 7112 C CA . LEU B 1 431 ? 23.391 17 5.668 1 96.56 431 LEU B CA 1
ATOM 7113 C C . LEU B 1 431 ? 22.641 17.797 6.742 1 96.56 431 LEU B C 1
ATOM 7115 O O . LEU B 1 431 ? 23.25 18.297 7.688 1 96.56 431 LEU B O 1
ATOM 7119 N N . GLN B 1 432 ? 21.375 17.938 6.633 1 96.19 432 GLN B N 1
ATOM 7120 C CA . GLN B 1 432 ? 20.578 18.672 7.602 1 96.19 432 GLN B CA 1
ATOM 7121 C C . GLN B 1 432 ? 20.516 17.938 8.938 1 96.19 432 GLN B C 1
ATOM 7123 O O . GLN B 1 432 ? 20.438 18.562 9.992 1 96.19 432 GLN B O 1
ATOM 7128 N N . HIS B 1 433 ? 20.531 16.625 8.852 1 95.69 433 HIS B N 1
ATOM 7129 C CA . HIS B 1 433 ? 20.609 15.836 10.07 1 95.69 433 HIS B CA 1
ATOM 7130 C C . HIS B 1 433 ? 21.922 16.094 10.812 1 95.69 433 HIS B C 1
ATOM 7132 O O . HIS B 1 433 ? 21.922 16.281 12.031 1 95.69 433 HIS B O 1
ATOM 7138 N N . LEU B 1 434 ? 23 16.188 10.086 1 96.19 434 LEU B N 1
ATOM 7139 C CA . LEU B 1 434 ? 24.328 16.281 10.664 1 96.19 434 LEU B CA 1
ATOM 7140 C C . LEU B 1 434 ? 24.625 17.719 11.086 1 96.19 434 LEU B C 1
ATOM 7142 O O . LEU B 1 434 ? 25.266 17.953 12.125 1 96.19 434 LEU B O 1
ATOM 7146 N N . LEU B 1 435 ? 24.141 18.656 10.273 1 95.38 435 LEU B N 1
ATOM 7147 C CA . LEU B 1 435 ? 24.625 20.016 10.453 1 95.38 435 LEU B CA 1
ATOM 7148 C C . LEU B 1 435 ? 23.547 20.906 11.07 1 95.38 435 LEU B C 1
ATOM 7150 O O . LEU B 1 435 ? 23.859 21.906 11.734 1 95.38 435 LEU B O 1
ATOM 7154 N N . ALA B 1 436 ? 22.281 20.562 10.844 1 93.81 436 ALA B N 1
ATOM 7155 C CA . ALA B 1 436 ? 21.203 21.422 11.328 1 93.81 436 ALA B CA 1
ATOM 7156 C C . ALA B 1 436 ? 20.406 20.734 12.438 1 93.81 436 ALA B C 1
ATOM 7158 O O . ALA B 1 436 ? 19.422 21.281 12.953 1 93.81 436 ALA B O 1
ATOM 7159 N N . GLY B 1 437 ? 20.734 19.5 12.742 1 91.19 437 GLY B N 1
ATOM 7160 C CA . GLY B 1 437 ? 20.125 18.797 13.852 1 91.19 437 GLY B CA 1
ATOM 7161 C C . GLY B 1 437 ? 18.703 18.312 13.547 1 91.19 437 GLY B C 1
ATOM 7162 O O . GLY B 1 437 ? 17.922 18.078 14.469 1 91.19 437 GLY B O 1
ATOM 7163 N N . ARG B 1 438 ? 18.375 18.219 12.328 1 94.69 438 ARG B N 1
ATOM 7164 C CA . ARG B 1 438 ? 17.016 17.812 11.961 1 94.69 438 ARG B CA 1
ATOM 7165 C C . ARG B 1 438 ? 16.875 16.281 12.023 1 94.69 438 ARG B C 1
ATOM 7167 O O . ARG B 1 438 ? 17.859 15.562 11.836 1 94.69 438 ARG B O 1
ATOM 7174 N N . ARG B 1 439 ? 15.711 15.898 12.406 1 93.5 439 ARG B N 1
ATOM 7175 C CA . ARG B 1 439 ? 15.406 14.477 12.516 1 93.5 439 ARG B CA 1
ATOM 7176 C C . ARG B 1 439 ? 14.289 14.086 11.555 1 93.5 439 ARG B C 1
ATOM 7178 O O . ARG B 1 439 ? 13.352 14.852 11.328 1 93.5 439 ARG B O 1
ATOM 7185 N N . TRP B 1 440 ? 14.445 12.938 11.008 1 94.31 440 TRP B N 1
ATOM 7186 C CA . TRP B 1 440 ? 13.477 12.414 10.055 1 94.31 440 TRP B CA 1
ATOM 7187 C C . TRP B 1 440 ? 12.789 11.164 10.602 1 94.31 440 TRP B C 1
ATOM 7189 O O . TRP B 1 440 ? 13.422 10.352 11.273 1 94.31 440 TRP B O 1
ATOM 7199 N N . PRO B 1 441 ? 11.5 11.055 10.305 1 95.25 441 PRO B N 1
ATOM 7200 C CA . PRO B 1 441 ? 10.766 9.914 10.859 1 95.25 441 PRO B CA 1
ATOM 7201 C C . PRO B 1 441 ? 11.156 8.594 10.211 1 95.25 441 PRO B C 1
ATOM 7203 O O . PRO B 1 441 ? 11.516 8.562 9.023 1 95.25 441 PRO B O 1
ATOM 7206 N N . ALA B 1 442 ? 11.016 7.523 10.992 1 93.75 442 ALA B N 1
ATOM 7207 C CA . ALA B 1 442 ? 11.281 6.176 10.492 1 93.75 442 ALA B CA 1
ATOM 7208 C C . ALA B 1 442 ? 10.094 5.641 9.703 1 93.75 442 ALA B C 1
ATOM 7210 O O . ALA B 1 442 ? 10.219 4.668 8.953 1 93.75 442 ALA B O 1
ATOM 7211 N N . SER B 1 443 ? 8.953 6.285 9.789 1 93.94 443 SER B N 1
ATOM 7212 C CA . SER B 1 443 ? 7.699 5.754 9.258 1 93.94 443 SER B CA 1
ATOM 7213 C C . SER B 1 443 ? 7.598 5.98 7.754 1 93.94 443 SER B C 1
ATOM 7215 O O . SER B 1 443 ? 6.766 5.371 7.086 1 93.94 443 SER B O 1
ATOM 7217 N N . GLY B 1 444 ? 8.43 6.93 7.199 1 92.69 444 GLY B N 1
ATOM 7218 C CA . GLY B 1 444 ? 8.367 7.203 5.773 1 92.69 444 GLY B CA 1
ATOM 7219 C C . GLY B 1 444 ? 9.359 8.258 5.324 1 92.69 444 GLY B C 1
ATOM 7220 O O . GLY B 1 444 ? 9.922 8.984 6.148 1 92.69 444 GLY B O 1
ATOM 7221 N N . GLU B 1 445 ? 9.484 8.398 4.023 1 91.31 445 GLU B N 1
ATOM 7222 C CA . GLU B 1 445 ? 10.523 9.281 3.48 1 91.31 445 GLU B CA 1
ATOM 7223 C C . GLU B 1 445 ? 9.93 10.602 3.006 1 91.31 445 GLU B C 1
ATOM 7225 O O . GLU B 1 445 ? 10.594 11.641 3.055 1 91.31 445 GLU B O 1
ATOM 7230 N N . ASP B 1 446 ? 8.695 10.523 2.586 1 93.31 446 ASP B N 1
ATOM 7231 C CA . ASP B 1 446 ? 8.07 11.75 2.113 1 93.31 446 ASP B CA 1
ATOM 7232 C C . ASP B 1 446 ? 7.898 12.75 3.254 1 93.31 446 ASP B C 1
ATOM 7234 O O . ASP B 1 446 ? 7.691 12.359 4.406 1 93.31 446 ASP B O 1
ATOM 7238 N N . GLU B 1 447 ? 7.922 14.039 2.951 1 92.81 447 GLU B N 1
ATOM 7239 C CA . GLU B 1 447 ? 7.867 15.102 3.953 1 92.81 447 GLU B CA 1
ATOM 7240 C C . GLU B 1 447 ? 6.535 15.094 4.695 1 92.81 447 GLU B C 1
ATOM 7242 O O . GLU B 1 447 ? 6.461 15.516 5.852 1 92.81 447 GLU B O 1
ATOM 7247 N N . PHE B 1 448 ? 5.527 14.539 4.09 1 95.12 448 PHE B N 1
ATOM 7248 C CA . PHE B 1 448 ? 4.199 14.57 4.684 1 95.12 448 PHE B CA 1
ATOM 7249 C C . PHE B 1 448 ? 4.133 13.664 5.91 1 95.12 448 PHE B C 1
ATOM 7251 O O . PHE B 1 448 ? 3.283 13.852 6.781 1 95.12 448 PHE B O 1
ATOM 7258 N N . PHE B 1 449 ? 5.043 12.648 6.02 1 96.62 449 PHE B N 1
ATOM 7259 C CA . PHE B 1 449 ? 5.086 11.836 7.227 1 96.62 449 PHE B CA 1
ATOM 7260 C C . PHE B 1 449 ? 5.527 12.672 8.422 1 96.62 449 PHE B C 1
ATOM 7262 O O . PHE B 1 449 ? 4.949 12.562 9.508 1 96.62 449 PHE B O 1
ATOM 7269 N N . ARG B 1 450 ? 6.535 13.523 8.18 1 96 450 ARG B N 1
ATOM 7270 C CA . ARG B 1 450 ? 6.996 14.406 9.242 1 96 450 ARG B CA 1
ATOM 7271 C C . ARG B 1 450 ? 5.961 15.484 9.547 1 96 450 ARG B C 1
ATOM 7273 O O . ARG B 1 450 ? 5.723 15.812 10.711 1 96 450 ARG B O 1
ATOM 7280 N N . LYS B 1 451 ? 5.309 15.945 8.547 1 96.5 451 LYS B N 1
ATOM 7281 C CA . LYS B 1 451 ? 4.445 17.109 8.68 1 96.5 451 LYS B CA 1
ATOM 7282 C C . LYS B 1 451 ? 3.094 16.734 9.281 1 96.5 451 LYS B C 1
ATOM 7284 O O . LYS B 1 451 ? 2.506 17.516 10.039 1 96.5 451 LYS B O 1
ATOM 7289 N N . ALA B 1 452 ? 2.619 15.57 8.93 1 97.31 452 ALA B N 1
ATOM 7290 C CA . ALA B 1 452 ? 1.227 15.266 9.242 1 97.31 452 ALA B CA 1
ATOM 7291 C C . ALA B 1 452 ? 1.128 14.359 10.469 1 97.31 452 ALA B C 1
ATOM 7293 O O . ALA B 1 452 ? 0.131 14.383 11.188 1 97.31 452 ALA B O 1
ATOM 7294 N N . VAL B 1 453 ? 2.123 13.484 10.703 1 98.44 453 VAL B N 1
ATOM 7295 C CA . VAL B 1 453 ? 2.098 12.617 11.883 1 98.44 453 VAL B CA 1
ATOM 7296 C C . VAL B 1 453 ? 2.615 13.383 13.102 1 98.44 453 VAL B C 1
ATOM 7298 O O . VAL B 1 453 ? 3.781 13.242 13.477 1 98.44 453 VAL B O 1
ATOM 7301 N N . ARG B 1 454 ? 1.689 14.078 13.695 1 98.31 454 ARG B N 1
ATOM 7302 C CA . ARG B 1 454 ? 2.01 15.008 14.781 1 98.31 454 ARG B CA 1
ATOM 7303 C C . ARG B 1 454 ? 1.134 14.75 16 1 98.31 454 ARG B C 1
ATOM 7305 O O . ARG B 1 454 ? 0.181 13.969 15.93 1 98.31 454 ARG B O 1
ATOM 7312 N N . ARG B 1 455 ? 1.445 15.438 17.062 1 98 455 ARG B N 1
ATOM 7313 C CA . ARG B 1 455 ? 0.747 15.289 18.344 1 98 455 ARG B CA 1
ATOM 7314 C C . ARG B 1 455 ? -0.682 15.812 18.234 1 98 455 ARG B C 1
ATOM 7316 O O . ARG B 1 455 ? -1.554 15.398 19 1 98 455 ARG B O 1
ATOM 7323 N N . HIS B 1 456 ? -0.881 16.719 17.266 1 97.94 456 HIS B N 1
ATOM 7324 C CA . HIS B 1 456 ? -2.166 17.406 17.141 1 97.94 456 HIS B CA 1
ATOM 7325 C C . HIS B 1 456 ? -2.697 17.297 15.711 1 97.94 456 HIS B C 1
ATOM 7327 O O . HIS B 1 456 ? -1.927 17.109 14.773 1 97.94 456 HIS B O 1
ATOM 7333 N N . GLU B 1 457 ? -3.982 17.312 15.625 1 98.56 457 GLU B N 1
ATOM 7334 C CA . GLU B 1 457 ? -4.625 17.859 14.43 1 98.56 457 GLU B CA 1
ATOM 7335 C C . GLU B 1 457 ? -5.133 19.266 14.664 1 98.56 457 GLU B C 1
ATOM 7337 O O . GLU B 1 457 ? -5.367 19.672 15.805 1 98.56 457 GLU B O 1
ATOM 7342 N N . LEU B 1 458 ? -5.133 20.047 13.664 1 98.38 458 LEU B N 1
ATOM 7343 C CA . LEU B 1 458 ? -5.484 21.453 13.789 1 98.38 458 LEU B CA 1
ATOM 7344 C C . LEU B 1 458 ? -6.562 21.828 12.781 1 98.38 458 LEU B C 1
ATOM 7346 O O . LEU B 1 458 ? -6.371 21.672 11.57 1 98.38 458 LEU B O 1
ATOM 7350 N N . PHE B 1 459 ? -7.715 22.375 13.32 1 98.69 459 PHE B N 1
ATOM 7351 C CA . PHE B 1 459 ? -8.844 22.781 12.484 1 98.69 459 PHE B CA 1
ATOM 7352 C C . PHE B 1 459 ? -9.312 24.172 12.859 1 98.69 459 PHE B C 1
ATOM 7354 O O . PHE B 1 459 ? -9.469 24.484 14.039 1 98.69 459 PHE B O 1
ATOM 7361 N N . TRP B 1 460 ? -9.484 25.031 11.922 1 98.06 460 TRP B N 1
ATOM 7362 C CA . TRP B 1 460 ? -10.25 26.25 12.141 1 98.06 460 TRP B CA 1
ATOM 7363 C C . TRP B 1 460 ? -11.75 25.969 12.094 1 98.06 460 TRP B C 1
ATOM 7365 O O . TRP B 1 460 ? -12.219 25.203 11.258 1 98.06 460 TRP B O 1
ATOM 7375 N N . VAL B 1 461 ? -12.477 26.531 13 1 98.31 461 VAL B N 1
ATOM 7376 C CA . VAL B 1 461 ? -13.898 26.25 13.156 1 98.31 461 VAL B CA 1
ATOM 7377 C C . VAL B 1 461 ? -14.719 27.438 12.664 1 98.31 461 VAL B C 1
ATOM 7379 O O . VAL B 1 461 ? -14.633 28.531 13.219 1 98.31 461 VAL B O 1
ATOM 7382 N N . ARG B 1 462 ? -15.523 27.188 11.648 1 96.94 462 ARG B N 1
ATOM 7383 C CA . ARG B 1 462 ? -16.375 28.234 11.07 1 96.94 462 ARG B CA 1
ATOM 7384 C C . ARG B 1 462 ? -17.828 27.797 11.062 1 96.94 462 ARG B C 1
ATOM 7386 O O . ARG B 1 462 ? -18.172 26.719 10.562 1 96.94 462 ARG B O 1
ATOM 7393 N N . ALA B 1 463 ? -18.688 28.594 11.617 1 94.75 463 ALA B N 1
ATOM 7394 C CA . ALA B 1 463 ? -20.109 28.281 11.617 1 94.75 463 ALA B CA 1
ATOM 7395 C C . ALA B 1 463 ? -20.734 28.562 10.25 1 94.75 463 ALA B C 1
ATOM 7397 O O . ALA B 1 463 ? -20.391 29.531 9.586 1 94.75 463 ALA B O 1
ATOM 7398 N N . LEU B 1 464 ? -21.594 27.531 9.883 1 92.19 464 LEU B N 1
ATOM 7399 C CA . LEU B 1 464 ? -22.359 27.734 8.656 1 92.19 464 LEU B CA 1
ATOM 7400 C C . LEU B 1 464 ? -23.781 28.234 8.969 1 92.19 464 LEU B C 1
ATOM 7402 O O . LEU B 1 464 ? -24.375 27.797 9.953 1 92.19 464 LEU B O 1
ATOM 7406 N N . GLY B 1 465 ? -24.562 29.094 8.172 1 74.75 465 GLY B N 1
ATOM 7407 C CA . GLY B 1 465 ? -25.938 29.547 8.312 1 74.75 465 GLY B CA 1
ATOM 7408 C C . GLY B 1 465 ? -26.062 30.875 9.062 1 74.75 465 GLY B C 1
ATOM 7409 O O . GLY B 1 465 ? -27.156 31.375 9.266 1 74.75 465 GLY B O 1
ATOM 7410 N N . GLU B 1 466 ? -25.016 31.359 9.789 1 51.25 466 GLU B N 1
ATOM 7411 C CA . GLU B 1 466 ? -25.281 32.656 10.398 1 51.25 466 GLU B CA 1
ATOM 7412 C C . GLU B 1 466 ? -25.156 33.781 9.383 1 51.25 466 GLU B C 1
ATOM 7414 O O . GLU B 1 466 ? -24.375 33.688 8.438 1 51.25 466 GLU B O 1
#

Secondary structure (DSSP, 8-state):
-HHHHHHHHHHHHHHHHHHHHHHHHHHHHHHHHT-TTHHHHHHHHHHHHHHHHS-S-B-S-TTSPP-----TT--EEEEEEETTEEEESS--TT-SEEEEEEEEEE-SGGGTS--EEEETTEEEE--TT-EEEEEEE-TT-HHHHHHT--BEEEESEEEEEEEEEEEE----GGGS-EEEEESSTTHHHHHHHHHHHT-TTEEEEEEE------GGGGGGT--HHHHHHHHHHHHHHHHHHGGGGGT--GGGEEEEEE-TT-HHHHHHSTTS----SSS----GGGGGTT-SS--GGGGT---SHHHHHHHHHHHHHHH--SEEEEE-TTT---HHHHHHHHHHHHHHHHSS----EEEEE-S--SSBTTPSPS-TTS--PPPP-SSPPP--EEE--B--HHHHHHHHHHHHT-GGG-SPPPHHHHHHHHHHHHHS-----TT-SSHHHHHHSSSB--EEEEES--/-HHHHHHHHHHHHHHHHHHHHHHHHHHHHHHHHT-TTHHHHHHHHHHHHHHHHS-S-B-S-TTSPP-----TT--EEEEEEETTEEEESS--TT-SEEEEEEEEEE-SGGGTS--EEEETTEEEE--TT-EEEEEEE-TT-HHHHHHT--BEEEESEEEEEEEEEEEE----GGGS-EEEEESSTTHHHHHHHHHHHT-TTEEEEEEE------GGGGGGT--HHHHHHHHHHHHHHHHHHGGGGGT--GGGEEEEEE-TT-HHHHHHSTTS----SSS----GGGGGTT-SS--GGGGT---SHHHHHHHHHHHHHHH--SEEEEE-TTT---HHHHHHHHHHHHHHHHSS----EEEEE-S--SSBTTPSPS-TTS--PPPP-SSPPP--EEE--B--HHHHHHHHHHHHT-GGG-SPPPHHHHHHHHHHHHHS-----TT-SSHHHHHHSSSB--EEEEES--

Radius of gyration: 32.09 Å; Cα contacts (8 Å, |Δi|>4): 2001; chains: 2; bounding box: 85×80×78 Å

pLDDT: mean 94.35, std 7.75, range [46.53, 98.94]

Foldseek 3Di:
DVVVLVVLVVVVVVVVVVVVVVVLVVLVCCCVPPHVVSNVVVVVVVVLVCLQQVPFFFSDDLQFAFDEFADPPFDKWKWDADPQWIATDDALPPFQWKKKKFFKAFAPCLQFAWKWKDWAPFIFTDHRGHGYIFIFTCGPCNVCHVVRNTGMDIDRMDTDDIMMMTGHHDDLLLAFQEEEEAQFLCRCLLFDLQSVLSHQRYAYEHEELALPPQVVQCVVVDDQLRSSVVSSLQRLCSNQPLSVLSPDHSQRGFYQQAHPPCLLVLVVVQPDFDAHPTNRGAFSVVSGVSHPDDAPCVVPRGHHLVRSLRRLLVSCVVSVTQEYEAADLVFAPRSSRNSSVVSNVSSCVVHPRHHWKYWHTHLAGSRGRLPSPAFFAHGHIDDGHSDYDPNFHKDKHFDDPVSLLSSLVSSCSRPVQVDDDDPVVVVSVVSNCVGHVGDYDPSGDDSSNGRRSYRIRMTTMDTDPD/DVVVLVVLVVVVVVVVVVVVVVVLVVLVCCCVPPHVVSNVVVVVVVVLVCLQQVPFFFSDDLQFAFDEFADPPFDKWKWDADPQWIATDDALPPFQWKKKKFFKAFAPCLQFAWKWKDWAPFIFTDHRGHGYIFIFTCGPCNVCRVVRNTGMDIDRMDTDDIMMMTGHHDDLLLAFQEEEEAQFLCRCLLFDLQSVLSHQRYAYEHEELALPPQVVQCVVVDDQLRSSVVSSLQRLCSNQPLSVLSPDHSQRGFYQQAHPPCLLVLVVVQVDFDAHPTNPGAFSVVSGVSHPDDAPCVVPRGHHLVRSLRRLLVSCVVSVTQEYEAADLVFAPRSSRNSSVVSNVSSCVVHPRHHWKYWHTHPAGSRGRLPSPAFFAHGHIDDGHSDYDPNFHKDKHFDDPVSLLSSLVSSCSRPVQVDDDDPVVVVSVVSNCVGHVGDYDPSGDDSSNGRRSYRIRMTTMDTDPD

InterPro domains:
  IPR003737 N-acetylglucosaminyl phosphatidylinositol deacetylase-related [PF02585] (179-348)
  IPR003737 N-acetylglucosaminyl phosphatidylinositol deacetylase-related [PTHR12993] (166-365)
  IPR024078 Putative deacetylase LmbE-like domain superfamily [G3DSA:3.40.50.10320] (172-441)
  IPR024078 Putative deacetylase LmbE-like domain superfamily [SSF102588] (176-436)